Protein AF-0000000071104747 (afdb_homodimer)

InterPro domains:
  IPR001873 Epithelial sodium channel [PF00858] (43-542)
  IPR001873 Epithelial sodium channel [PR01078] (65-82)
  IPR001873 Epithelial sodium channel [PR01078] (105-121)
  IPR001873 Epithelial sodium channel [PR01078] (248-259)
  IPR001873 Epithelial sodium channel [PR01078] (262-278)
  IPR001873 Epithelial sodium channel [PR01078] (295-313)
  IPR001873 Epithelial sodium channel [PR01078] (320-338)
  IPR001873 Epithelial sodium channel [PR01078] (350-366)
  IPR001873 Epithelial sodium channel [PR01078] (381-392)
  IPR001873 Epithelial sodium channel [PR01078] (439-459)
  IPR001873 Epithelial sodium channel [PR01078] (488-508)
  IPR001873 Epithelial sodium channel [PR01078] (508-522)
  IPR001873 Epithelial sodium channel [PR01078] (522-538)
  IPR001873 Epithelial sodium channel [PTHR11690] (36-553)

Organism: Strongylocentrotus purpuratus (NCBI:txid7668)

Foldseek 3Di:
DDDPDDDDPPDPPPVPPPPPPPPPPPCCVCDLVNVLVVLVVVCLVPFLWDQPVCLVPVPPDPVSNVVSVVQLVVLVVVLVVVLVVLVVVVVLFDWDKDKDKDFDLKDFFWKKKKFWQFQFFQLPCPPHLCVCLLVVCVVPDDPPDDDDVVNVCLQNVPPPPPPDPPCPPPPPPPDPPPDDDDQFFFQDDPPPPDQPLPQVPLLVDDDLSPLVVLVVSCVVVVLPCSLLSVQDALVCLVVGGDDLLQFWQFKDAQNHGDGSVQWDWDQWRQRRTMTMHQQPQPPPPPDGDMDSDFDQVHGMKTKTFSPVSRHRCSSRVDGFMWMFTFHSQADTDSVPPTDTFAFQKEKEKAKAKEKEAADPPPSDPADEFPPDPQGQPRHTDALVSQLQSLLQVVLCVFLVAGSINSDDGHHQHSSPPSSSVRSSVSVVSSVSVGSSRSRDGHRIGMDMDIDMDMDGDDDPVCLVVVLVSSVVRDVSSVSQSPDDVSNRRTIYIYTYGYNRSMHMYMYMDGPDDPVNSVVVSQVSCCVSINDDPVSVVSVVVSVVVSVCSVVVVDPPPPPPPPPPPD/DDDPDDDDDDDPPDDDPPPPPPVPPPCVVCDLVNVLVVLVVVCLVPFLWDQPVQLVPVDDDPVSNVVSVVQQVVLVVVLVVVLVVLVVVVVLFDWDKDKDKDFDLKDFFWKKKKFWQFQFFQLPCPPHLCVCLLVVCVVPDDPPDDDDVVNVVLQNVPVPPPPDPPCPPPPPPPPPPPDDDDFAAFDAQQPPPDPLLPQPPLLVDDDLSPLVVLCVSCVVVVLPCSLLSVQDALVCLVVGGDDLCQFWQWKDAQNHGDGSVQWDWDQWRRRRTMTMHQQVQPPPPPDGDMDSDFDQVHGMKTKGFSPVSRHRCSSRVDGFMWMFTFHSQADTDSVPPTDTFAFQKEKEKAKAKEKAAADPPPSDPADEFPPDPQGQPRHTDALVSQLQSLLQVVLCVFLVAGSINSDDGHHQHSSDPSSSVRNSVSVVSSSRSNSRHSRDGHRIGMDMDIDMDMDGPDDPVCLVVVLVSSVVRDVSSVSQSPDDVSNRRTIYIYTYGYNRSMHMYMYMDGDDDPVNSVVVSVVSCCVRTNDDVVSVVSVVVSVVVSVCSVVCPDPPDPPPVPPPPD

Solvent-accessible surface area (backbone atoms only — not comparable to full-atom values): 62748 Å² total; per-residue (Å²): 137,86,83,77,80,82,84,81,79,81,76,82,72,73,71,66,67,70,66,66,64,72,68,63,70,75,76,74,68,69,48,70,66,52,52,53,47,47,52,51,51,51,42,44,74,62,52,72,38,47,47,60,33,51,38,70,58,46,63,94,56,77,61,60,26,51,51,43,46,51,54,43,49,50,31,50,46,51,38,52,52,47,46,49,52,51,51,50,53,52,70,66,39,50,62,33,49,45,78,45,80,46,78,47,75,62,43,77,54,60,14,41,33,41,25,37,42,43,32,49,33,47,86,60,24,68,93,47,85,52,37,61,55,59,45,50,49,65,74,44,56,36,89,80,28,54,58,55,68,76,80,39,40,85,64,63,66,66,61,70,67,74,75,76,79,79,74,80,67,84,72,78,80,72,81,80,77,82,77,88,85,82,86,59,70,68,39,83,65,81,74,87,66,75,61,87,78,64,55,86,69,45,83,76,46,85,56,86,69,42,48,68,62,52,46,61,58,21,56,78,48,74,41,71,59,43,63,73,67,64,65,70,50,65,67,51,26,68,70,33,18,63,51,53,71,71,30,38,72,43,35,29,47,65,79,37,81,51,54,44,81,65,38,46,80,42,76,39,76,80,28,12,32,26,36,26,34,55,40,51,76,74,38,60,94,83,69,73,63,60,43,72,62,60,35,78,83,24,33,41,35,38,37,31,37,64,51,59,87,28,50,39,19,82,72,19,43,43,40,28,34,33,38,24,74,34,47,34,48,42,83,75,57,48,67,34,66,33,39,41,36,27,39,26,22,32,36,37,35,35,30,43,47,35,41,39,38,49,45,42,72,87,63,32,72,32,39,58,63,83,69,56,89,44,32,62,95,75,33,48,53,40,36,64,51,24,48,53,43,46,51,40,50,48,33,37,72,74,52,66,19,20,90,53,61,86,54,90,71,48,68,61,49,80,56,40,58,68,47,34,52,42,48,49,52,52,50,51,32,47,49,31,47,20,62,22,70,90,53,46,50,46,20,64,44,68,47,69,48,76,45,77,46,78,44,85,28,76,48,82,84,45,42,63,61,51,43,60,56,45,37,72,75,32,69,67,50,43,67,58,47,73,45,69,71,40,37,30,63,22,30,29,35,40,26,39,18,34,65,50,62,46,29,42,38,37,38,49,41,74,65,71,48,73,66,57,48,53,46,27,46,48,2,31,35,13,22,33,48,31,44,52,74,61,40,50,48,50,48,47,52,49,52,51,51,50,49,41,53,66,67,50,70,66,80,74,74,80,74,76,75,76,76,72,83,123,140,83,86,79,83,82,86,81,83,83,77,94,79,74,74,79,76,70,69,73,67,69,72,60,68,77,75,73,68,72,46,70,66,52,55,52,49,49,52,51,51,51,44,44,73,64,51,58,36,62,50,59,31,50,34,72,58,42,61,96,55,78,63,58,26,51,49,42,46,50,53,43,50,50,32,50,50,50,42,53,52,55,46,50,51,52,50,49,53,52,72,65,41,51,71,40,58,29,70,44,80,45,77,47,52,61,40,76,54,58,14,40,33,42,24,38,43,44,30,50,33,49,85,58,24,69,92,46,86,50,37,61,54,60,45,49,57,63,74,66,58,44,89,96,48,83,84,54,70,74,79,38,39,84,63,64,67,67,62,70,67,73,76,74,78,78,72,82,66,82,69,73,82,71,78,72,75,80,74,80,86,79,92,46,38,50,52,68,48,79,61,86,70,65,66,84,78,66,58,84,69,43,81,74,47,84,55,87,70,43,49,67,62,50,49,60,56,20,54,79,57,75,40,69,57,42,60,71,67,64,64,69,51,65,67,52,26,67,70,33,17,63,50,53,72,68,30,37,71,42,33,27,47,61,77,35,74,50,53,46,79,63,37,45,81,42,75,39,78,79,27,12,32,25,36,27,34,56,40,51,76,74,41,61,93,83,69,74,62,60,42,65,60,56,6,68,82,23,32,41,37,38,36,33,38,63,50,61,88,28,52,39,62,80,72,28,84,57,74,29,34,36,38,24,76,35,46,34,48,42,82,76,58,48,90,79,73,33,45,79,42,49,41,28,22,30,36,37,35,35,30,42,47,35,40,40,36,50,46,41,74,89,64,34,71,33,38,58,58,84,69,54,80,43,32,60,89,85,34,46,51,42,38,65,50,22,50,53,45,46,51,41,50,49,33,36,71,75,51,65,20,22,89,54,62,83,54,91,72,47,69,60,50,79,53,42,59,68,49,38,54,42,48,49,51,53,49,51,32,46,35,51,13,61,66,16,41,69,53,47,51,47,19,67,45,69,46,70,49,75,44,77,23,41,25,34,24,69,22,53,44,18,38,17,55,49,44,59,56,45,36,72,74,33,68,67,48,42,66,57,46,65,35,62,68,41,37,32,63,21,31,28,36,40,26,40,20,34,41,51,61,45,28,41,37,35,38,48,40,76,64,73,50,74,59,54,49,50,4,49,47,10,35,45,34,37,72,54,51,40,38,18,53,51,41,52,50,51,48,49,53,48,51,50,52,52,50,45,53,68,67,54,67,69,78,76,76,79,76,75,76,75,77,72,85,120

Sequence (1132 aa):
MGDLPRDTKTSPEKMADYSEKAYGRPDYDESPKEGTRKIVNEFVDNATTHGIPRVLNASRPWQSRLFWCVVTLIFAGVFLFQGSKLVQSYIARPTTTKISLITKSRLEFPAVTICNLNMLRRSMLKGTRFETLAALDRNHKVDGIGLEDSDYSWFFSDSSSGEETTTDGKTAEEDTTSLPYRGRRALNAESSYSDEYDYSGIEDIEDPNDWEALYNLSKGSDYNNFKNFVKPTKEELRTLGHKAKDFILQCSFDTEACSYENFTVIQNAEYGNCFVFNNAHKLKRGKRTTTSRTGSQYGLQLTLMVEQPEYIGILSPNSGVKVAIKDPRIYAFPEDDGIEAAPGFATSIGLTKTSISRLPEPYGNCIRKHDSFYAPEKYDFSQRSCLKLCLQETLNETCSCITDVLIDGTMCEVINREQGNCRNSVFKDFLKNKLNCDCSNACSETVFKPRIAISRWPTARYEAHLYDSLASINKKAARILTNVAQSRNNLVRLSVFYEELNFENVVETPLITVESLFGSLGGLLGLYIGMSFISVTEILVFIFELLRSVCCHKGYPSKHTKVSGRMGDLPRDTKTSPEKMADYSEKAYGRPDYDESPKEGTRKIVNEFVDNATTHGIPRVLNASRPWQSRLFWCVVTLIFAGVFLFQGSKLVQSYIARPTTTKISLITKSRLEFPAVTICNLNMLRRSMLKGTRFETLAALDRNHKVDGIGLEDSDYSWFFSDSSSGEETTTDGKTAEEDTTSLPYRGRRALNAESSYSDEYDYSGIEDIEDPNDWEALYNLSKGSDYNNFKNFVKPTKEELRTLGHKAKDFILQCSFDTEACSYENFTVIQNAEYGNCFVFNNAHKLKRGKRTTTSRTGSQYGLQLTLMVEQPEYIGILSPNSGVKVAIKDPRIYAFPEDDGIEAAPGFATSIGLTKTSISRLPEPYGNCIRKHDSFYAPEKYDFSQRSCLKLCLQETLNETCSCITDVLIDGTMCEVINREQGNCRNSVFKDFLKNKLNCDCSNACSETVFKPRIAISRWPTARYEAHLYDSLASINKKAARILTNVAQSRNNLVRLSVFYEELNFENVVETPLITVESLFGSLGGLLGLYIGMSFISVTEILVFIFELLRSVCCHKGYPSKHTKVSGR

Radius of gyration: 47.11 Å; Cα contacts (8 Å, |Δi|>4): 1945; chains: 2; bounding box: 111×175×130 Å

Nearest PDB structures (foldseek):
  7rnn-assembly1_D  TM=7.966E-01  e=7.396E-32  Homo sapiens
  7cfs-assembly1_C  TM=7.888E-01  e=1.705E-30  Homo sapiens
  9btg-assembly1_C  TM=7.595E-01  e=1.541E-29  Homo sapiens
  9btu-assembly1_B  TM=6.977E-01  e=8.188E-27  Homo sapiens
  9blr-assembly1_B  TM=6.741E-01  e=1.020E-26  Homo sapiens

Structure (mmCIF, N/CA/C/O backbone):
data_AF-0000000071104747-model_v1
#
loop_
_entity.id
_entity.type
_entity.pdbx_description
1 polymer 'Uncharacterized protein'
#
loop_
_atom_site.group_PDB
_atom_site.id
_atom_site.type_symbol
_atom_site.label_atom_id
_atom_site.label_alt_id
_atom_site.label_comp_id
_atom_site.label_asym_id
_atom_site.label_entity_id
_atom_site.label_seq_id
_atom_site.pdbx_PDB_ins_code
_atom_site.Cartn_x
_atom_site.Cartn_y
_atom_site.Cartn_z
_atom_site.occupancy
_atom_site.B_iso_or_equiv
_atom_site.auth_seq_id
_atom_site.auth_comp_id
_atom_site.auth_asym_id
_atom_site.auth_atom_id
_atom_site.pdbx_PDB_model_num
ATOM 1 N N . MET A 1 1 ? -66.375 134.375 41.938 1 22.89 1 MET A N 1
ATOM 2 C CA . MET A 1 1 ? -64.938 134.25 42.125 1 22.89 1 MET A CA 1
ATOM 3 C C . MET A 1 1 ? -64.312 133.25 41.219 1 22.89 1 MET A C 1
ATOM 5 O O . MET A 1 1 ? -65 132.25 40.781 1 22.89 1 MET A O 1
ATOM 9 N N . GLY A 1 2 ? -62.844 133.25 41.062 1 23.95 2 GLY A N 1
ATOM 10 C CA . GLY A 1 2 ? -61.938 133 39.938 1 23.95 2 GLY A CA 1
ATOM 11 C C . GLY A 1 2 ? -61.844 131.5 39.562 1 23.95 2 GLY A C 1
ATOM 12 O O . GLY A 1 2 ? -62.312 130.625 40.281 1 23.95 2 GLY A O 1
ATOM 13 N N . ASP A 1 3 ? -61 131.375 38.531 1 25.3 3 ASP A N 1
ATOM 14 C CA . ASP A 1 3 ? -60.656 130.5 37.375 1 25.3 3 ASP A CA 1
ATOM 15 C C . ASP A 1 3 ? -59.875 129.25 37.781 1 25.3 3 ASP A C 1
ATOM 17 O O . ASP A 1 3 ? -58.75 129.375 38.25 1 25.3 3 ASP A O 1
ATOM 21 N N . LEU A 1 4 ? -60.438 128.375 38.5 1 29.19 4 LEU A N 1
ATOM 22 C CA . LEU A 1 4 ? -59.812 127.188 39.156 1 29.19 4 LEU A CA 1
ATOM 23 C C . LEU A 1 4 ? -59.094 126.25 38.156 1 29.19 4 LEU A C 1
ATOM 25 O O . LEU A 1 4 ? -59.719 125.812 37.188 1 29.19 4 LEU A O 1
ATOM 29 N N . PRO A 1 5 ? -57.75 126.562 37.875 1 28.84 5 PRO A N 1
ATOM 30 C CA . PRO A 1 5 ? -57 126 36.75 1 28.84 5 PRO A CA 1
ATOM 31 C C . PRO A 1 5 ? -57 124.5 36.719 1 28.84 5 PRO A C 1
ATOM 33 O O . PRO A 1 5 ? -57.094 123.875 37.781 1 28.84 5 PRO A O 1
ATOM 36 N N . ARG A 1 6 ? -57.281 123.812 35.531 1 28.22 6 ARG A N 1
ATOM 37 C CA . ARG A 1 6 ? -57.656 122.5 35.062 1 28.22 6 ARG A CA 1
ATOM 38 C C . ARG A 1 6 ? -56.469 121.5 35.125 1 28.22 6 ARG A C 1
ATOM 40 O O . ARG A 1 6 ? -55.375 121.812 34.625 1 28.22 6 ARG A O 1
ATOM 47 N N . ASP A 1 7 ? -56.312 120.625 36.156 1 26.33 7 ASP A N 1
ATOM 48 C CA . ASP A 1 7 ? -55.406 119.562 36.594 1 26.33 7 ASP A CA 1
ATOM 49 C C . ASP A 1 7 ? -55.031 118.625 35.469 1 26.33 7 ASP A C 1
ATOM 51 O O . ASP A 1 7 ? -55.938 118.062 34.844 1 26.33 7 ASP A O 1
ATOM 55 N N . THR A 1 8 ? -53.906 118.812 34.719 1 24.36 8 THR A N 1
ATOM 56 C CA . THR A 1 8 ? -53.344 118.25 33.531 1 24.36 8 THR A CA 1
ATOM 57 C C . THR A 1 8 ? -53.062 116.75 33.75 1 24.36 8 THR A C 1
ATOM 59 O O . THR A 1 8 ? -52.281 116.375 34.625 1 24.36 8 THR A O 1
ATOM 62 N N . LYS A 1 9 ? -53.969 115.75 33.406 1 31.73 9 LYS A N 1
ATOM 63 C CA . LYS A 1 9 ? -54.062 114.312 33.531 1 31.73 9 LYS A CA 1
ATOM 64 C C . LYS A 1 9 ? -53 113.625 32.688 1 31.73 9 LYS A C 1
ATOM 66 O O . LYS A 1 9 ? -53 113.688 31.453 1 31.73 9 LYS A O 1
ATOM 71 N N . THR A 1 10 ? -51.656 113.75 33.125 1 28.88 10 THR A N 1
ATOM 72 C CA . THR A 1 10 ? -50.562 113.188 32.375 1 28.88 10 THR A CA 1
ATOM 73 C C . THR A 1 10 ? -50.812 111.688 32.156 1 28.88 10 THR A C 1
ATOM 75 O O . THR A 1 10 ? -51.156 110.938 33.094 1 28.88 10 THR A O 1
ATOM 78 N N . SER A 1 11 ? -51.156 111.125 30.922 1 27.89 11 SER A N 1
ATOM 79 C CA . SER A 1 11 ? -51.594 109.875 30.375 1 27.89 11 SER A CA 1
ATOM 80 C C . SER A 1 11 ? -50.562 108.75 30.547 1 27.89 11 SER A C 1
ATOM 82 O O . SER A 1 11 ? -49.344 109 30.531 1 27.89 11 SER A O 1
ATOM 84 N N . PRO A 1 12 ? -50.844 107.5 31.156 1 31.47 12 PRO A N 1
ATOM 85 C CA . PRO A 1 12 ? -50.125 106.312 31.609 1 31.47 12 PRO A CA 1
ATOM 86 C C . PRO A 1 12 ? -49.312 105.688 30.484 1 31.47 12 PRO A C 1
ATOM 88 O O . PRO A 1 12 ? -48.75 104.562 30.688 1 31.47 12 PRO A O 1
ATOM 91 N N . GLU A 1 13 ? -49.25 106.125 29.203 1 29.72 13 GLU A N 1
ATOM 92 C CA . GLU A 1 13 ? -48.781 105.312 28.094 1 29.72 13 GLU A CA 1
ATOM 93 C C . GLU A 1 13 ? -47.281 105 28.203 1 29.72 13 GLU A C 1
ATOM 95 O O . GLU A 1 13 ? -46.75 104.188 27.484 1 29.72 13 GLU A O 1
ATOM 100 N N . LYS A 1 14 ? -46.5 105.812 28.844 1 32.44 14 LYS A N 1
ATOM 101 C CA . LYS A 1 14 ? -45.062 105.75 28.609 1 32.44 14 LYS A CA 1
ATOM 102 C C . LYS A 1 14 ? -44.438 104.562 29.266 1 32.44 14 LYS A C 1
ATOM 104 O O . LYS A 1 14 ? -43.25 104.312 29.188 1 32.44 14 LYS A O 1
ATOM 109 N N . MET A 1 15 ? -45.188 104 30.234 1 27.16 15 MET A N 1
ATOM 110 C CA . MET A 1 15 ? -44.375 103.062 31 1 27.16 15 MET A CA 1
ATOM 111 C C . MET A 1 15 ? -44.094 101.812 30.188 1 27.16 15 MET A C 1
ATOM 113 O O . MET A 1 15 ? -43.438 100.875 30.672 1 27.16 15 MET A O 1
ATOM 117 N N . ALA A 1 16 ? -44.875 101.562 29.078 1 29.27 16 ALA A N 1
ATOM 118 C CA . ALA A 1 16 ? -44.812 100.188 28.5 1 29.27 16 ALA A CA 1
ATOM 119 C C . ALA A 1 16 ? -43.469 100 27.781 1 29.27 16 ALA A C 1
ATOM 121 O O . ALA A 1 16 ? -43.125 98.812 27.484 1 29.27 16 ALA A O 1
ATOM 122 N N . ASP A 1 17 ? -42.875 101.062 27.281 1 28.31 17 ASP A N 1
ATOM 123 C CA . ASP A 1 17 ? -41.875 100.75 26.234 1 28.31 17 ASP A CA 1
ATOM 124 C C . ASP A 1 17 ? -40.594 100.188 26.828 1 28.31 17 ASP A C 1
ATOM 126 O O . ASP A 1 17 ? -39.719 99.75 26.094 1 28.31 17 ASP A O 1
ATOM 130 N N . TYR A 1 18 ? -40.344 100.562 28.078 1 27.58 18 TYR A N 1
ATOM 131 C CA . TYR A 1 18 ? -38.969 100.25 28.469 1 27.58 18 TYR A CA 1
ATOM 132 C C . TYR A 1 18 ? -38.719 98.75 28.547 1 27.58 18 TYR A C 1
ATOM 134 O O . TYR A 1 18 ? -37.625 98.312 28.875 1 27.58 18 TYR A O 1
ATOM 142 N N . SER A 1 19 ? -39.812 98 28.797 1 28.23 19 SER A N 1
ATOM 143 C CA . SER A 1 19 ? -39.469 96.625 29.266 1 28.23 19 SER A CA 1
ATOM 144 C C . SER A 1 19 ? -38.875 95.812 28.141 1 28.23 19 SER A C 1
ATOM 146 O O . SER A 1 19 ? -38.375 94.688 28.375 1 28.23 19 SER A O 1
ATOM 148 N N . GLU A 1 20 ? -39.281 96.062 26.891 1 29.92 20 GLU A N 1
ATOM 149 C CA . GLU A 1 20 ? -39 95 25.938 1 29.92 20 GLU A CA 1
ATOM 150 C C . GLU A 1 20 ? -37.531 94.938 25.578 1 29.92 20 GLU A C 1
ATOM 152 O O . GLU A 1 20 ? -37.062 94 24.938 1 29.92 20 GLU A O 1
ATOM 157 N N . LYS A 1 21 ? -36.844 96.062 25.641 1 31.23 21 LYS A N 1
ATOM 158 C CA . LYS A 1 21 ? -35.562 96 24.906 1 31.23 21 LYS A CA 1
ATOM 159 C C . LYS A 1 21 ? -34.562 95.062 25.562 1 31.23 21 LYS A C 1
ATOM 161 O O . LYS A 1 21 ? -33.594 94.688 24.938 1 31.23 21 LYS A O 1
ATOM 166 N N . ALA A 1 22 ? -34.594 95.125 26.875 1 28.16 22 ALA A N 1
ATOM 167 C CA . ALA A 1 22 ? -33.312 94.688 27.375 1 28.16 22 ALA A CA 1
ATOM 168 C C . ALA A 1 22 ? -33.156 93.188 27.125 1 28.16 22 ALA A C 1
ATOM 170 O O . ALA A 1 22 ? -32.156 92.562 27.562 1 28.16 22 ALA A O 1
ATOM 171 N N . TYR A 1 23 ? -34.312 92.5 26.938 1 30.7 23 TYR A N 1
ATOM 172 C CA . TYR A 1 23 ? -33.938 91.062 26.953 1 30.7 23 TYR A CA 1
ATOM 173 C C . TYR A 1 23 ? -33.188 90.688 25.688 1 30.7 23 TYR A C 1
ATOM 175 O O . TYR A 1 23 ? -33.781 90.562 24.625 1 30.7 23 TYR A O 1
ATOM 183 N N . GLY A 1 24 ? -32.094 91.438 25.391 1 28.77 24 GLY A N 1
ATOM 184 C CA . GLY A 1 24 ? -31.234 90.938 24.328 1 28.77 24 GLY A CA 1
ATOM 185 C C . GLY A 1 24 ? -31.078 89.375 24.359 1 28.77 24 GLY A C 1
ATOM 186 O O . GLY A 1 24 ? -30.797 88.812 25.406 1 28.77 24 GLY A O 1
ATOM 187 N N . ARG A 1 25 ? -31.891 88.688 23.609 1 34.06 25 ARG A N 1
ATOM 188 C CA . ARG A 1 25 ? -31.703 87.25 23.391 1 34.06 25 ARG A CA 1
ATOM 189 C C . ARG A 1 25 ? -30.219 86.938 23.156 1 34.06 25 ARG A C 1
ATOM 191 O O . ARG A 1 25 ? -29.578 87.562 22.312 1 34.06 25 ARG A O 1
ATOM 198 N N . PRO A 1 26 ? -29.516 86.688 24.234 1 33.28 26 PRO A N 1
ATOM 199 C CA . PRO A 1 26 ? -28.188 86.188 23.859 1 33.28 26 PRO A CA 1
ATOM 200 C C . PRO A 1 26 ? -28.219 85.25 22.625 1 33.28 26 PRO A C 1
ATOM 202 O O . PRO A 1 26 ? -29.078 84.375 22.547 1 33.28 26 PRO A O 1
ATOM 205 N N . ASP A 1 27 ? -28.156 85.812 21.406 1 34.41 27 ASP A N 1
ATOM 206 C CA . ASP A 1 27 ? -27.906 85.125 20.172 1 34.41 27 ASP A CA 1
ATOM 207 C C . ASP A 1 27 ? -27.016 83.875 20.406 1 34.41 27 ASP A C 1
ATOM 209 O O . ASP A 1 27 ? -25.797 84.062 20.547 1 34.41 27 ASP A O 1
ATOM 213 N N . TYR A 1 28 ? -27.391 83.062 21.359 1 35.94 28 TYR A N 1
ATOM 214 C CA . TYR A 1 28 ? -26.672 81.812 21.375 1 35.94 28 TYR A CA 1
ATOM 215 C C . TYR A 1 28 ? -26.562 81.188 19.984 1 35.94 28 TYR A C 1
ATOM 217 O O . TYR A 1 28 ? -27.422 80.375 19.578 1 35.94 28 TYR A O 1
ATOM 225 N N . ASP A 1 29 ? -26.484 82 18.906 1 38.75 29 ASP A N 1
ATOM 226 C CA . ASP A 1 29 ? -26.094 81.375 17.656 1 38.75 29 ASP A CA 1
ATOM 227 C C . ASP A 1 29 ? -24.875 80.438 17.844 1 38.75 29 ASP A C 1
ATOM 229 O O . ASP A 1 29 ? -23.734 80.938 17.844 1 38.75 29 ASP A O 1
ATOM 233 N N . GLU A 1 30 ? -24.906 79.5 18.719 1 44.97 30 GLU A N 1
ATOM 234 C CA . GLU A 1 30 ? -23.797 78.562 18.688 1 44.97 30 GLU A CA 1
ATOM 235 C C . GLU A 1 30 ? -23.453 78.125 17.25 1 44.97 30 GLU A C 1
ATOM 237 O O . GLU A 1 30 ? -24.312 77.625 16.531 1 44.97 30 GLU A O 1
ATOM 242 N N . SER A 1 31 ? -22.656 78.812 16.516 1 51.41 31 SER A N 1
ATOM 243 C CA . SER A 1 31 ? -22.172 78.562 15.164 1 51.41 31 SER A CA 1
ATOM 244 C C . SER A 1 31 ? -21.984 77.062 14.938 1 51.41 31 SER A C 1
ATOM 246 O O . SER A 1 31 ? -21.734 76.312 15.891 1 51.41 31 SER A O 1
ATOM 248 N N . PRO A 1 32 ? -22.562 76.562 13.836 1 56.19 32 PRO A N 1
ATOM 249 C CA . PRO A 1 32 ? -22.422 75.125 13.469 1 56.19 32 PRO A CA 1
ATOM 250 C C . PRO A 1 32 ? -21.062 74.562 13.852 1 56.19 32 PRO A C 1
ATOM 252 O O . PRO A 1 32 ? -20.969 73.375 14.219 1 56.19 32 PRO A O 1
ATOM 255 N N . LYS A 1 33 ? -20.172 75.375 13.703 1 62.16 33 LYS A N 1
ATOM 256 C CA . LYS A 1 33 ? -18.828 74.938 14.062 1 62.16 33 LYS A CA 1
ATOM 257 C C . LYS A 1 33 ? -18.719 74.688 15.562 1 62.16 33 LYS A C 1
ATOM 259 O O . LYS A 1 33 ? -17.984 73.75 15.984 1 62.16 33 LYS A O 1
ATOM 264 N N . GLU A 1 34 ? -19.391 75.375 16.312 1 62.72 34 GLU A N 1
ATOM 265 C CA . GLU A 1 34 ? -19.344 75.188 17.766 1 62.72 34 GLU A CA 1
ATOM 266 C C . GLU A 1 34 ? -20.062 73.938 18.172 1 62.72 34 GLU A C 1
ATOM 268 O O . GLU A 1 34 ? -19.625 73.188 19.094 1 62.72 34 GLU A O 1
ATOM 273 N N . GLY A 1 35 ? -21.109 73.625 17.391 1 60.22 35 GLY A N 1
ATOM 274 C CA . GLY A 1 35 ? -21.828 72.375 17.625 1 60.22 35 GLY A CA 1
ATOM 275 C C . GLY A 1 35 ? -21 71.125 17.328 1 60.22 35 GLY A C 1
ATOM 276 O O . GLY A 1 35 ? -20.984 70.188 18.094 1 60.22 35 GLY A O 1
ATOM 277 N N . THR A 1 36 ? -20.359 71.25 16.203 1 72.69 36 THR A N 1
ATOM 278 C CA . THR A 1 36 ? -19.516 70.125 15.789 1 72.69 36 THR A CA 1
ATOM 279 C C . THR A 1 36 ? -18.359 69.938 16.781 1 72.69 36 THR A C 1
ATOM 281 O O . THR A 1 36 ? -17.969 68.812 17.078 1 72.69 36 THR A O 1
ATOM 284 N N . ARG A 1 37 ? -17.828 71 17.188 1 72.88 37 ARG A N 1
ATOM 285 C CA . ARG A 1 37 ? -16.734 70.938 18.141 1 72.88 37 ARG A CA 1
ATOM 286 C C . ARG A 1 37 ? -17.203 70.375 19.469 1 72.88 37 ARG A C 1
ATOM 288 O O . ARG A 1 37 ? -16.469 69.625 20.141 1 72.88 37 ARG A O 1
ATOM 295 N N . LYS A 1 38 ? -18.359 70.75 19.797 1 71.25 38 LYS A N 1
ATOM 296 C CA . LYS A 1 38 ? -18.922 70.188 21.031 1 71.25 38 LYS A CA 1
ATOM 297 C C . LYS A 1 38 ? -19.109 68.688 20.938 1 71.25 38 LYS A C 1
ATOM 299 O O . LYS A 1 38 ? -18.828 67.938 21.891 1 71.25 38 LYS A O 1
ATOM 304 N N . ILE A 1 39 ? -19.516 68.25 19.828 1 71.75 39 ILE A N 1
ATOM 305 C CA . ILE A 1 39 ? -19.734 66.812 19.609 1 71.75 39 ILE A CA 1
ATOM 306 C C . ILE A 1 39 ? -18.391 66.062 19.656 1 71.75 39 ILE A C 1
ATOM 308 O O . ILE A 1 39 ? -18.281 65 20.234 1 71.75 39 ILE A O 1
ATOM 312 N N . VAL A 1 40 ? -17.469 66.625 18.984 1 73.38 40 VAL A N 1
ATOM 313 C CA . VAL A 1 40 ? -16.141 66 18.953 1 73.38 40 VAL A CA 1
ATOM 314 C C . VAL A 1 40 ? -15.562 66 20.375 1 73.38 40 VAL A C 1
ATOM 316 O O . VAL A 1 40 ? -14.984 65 20.797 1 73.38 40 VAL A O 1
ATOM 319 N N . ASN A 1 41 ? -15.742 67.125 21.047 1 71.88 41 ASN A N 1
ATOM 320 C CA . ASN A 1 41 ? -15.211 67.188 22.406 1 71.88 41 ASN A CA 1
ATOM 321 C C . ASN A 1 41 ? -15.922 66.188 23.328 1 71.88 41 ASN A C 1
ATOM 323 O O . ASN A 1 41 ? -15.289 65.562 24.203 1 71.88 41 ASN A O 1
ATOM 327 N N . GLU A 1 42 ? -17.141 66.062 23.125 1 68.56 42 GLU A N 1
ATOM 328 C CA . GLU A 1 42 ? -17.891 65.062 23.922 1 68.56 42 GLU A CA 1
ATOM 329 C C . GLU A 1 42 ? -17.438 63.656 23.609 1 68.56 42 GLU A C 1
ATOM 331 O O . GLU A 1 42 ? -17.344 62.812 24.516 1 68.56 42 GLU A O 1
ATOM 336 N N . PHE A 1 43 ? -17.172 63.438 22.375 1 70.31 43 PHE A N 1
ATOM 337 C CA . PHE A 1 43 ? -16.703 62.125 21.984 1 70.31 43 PHE A CA 1
ATOM 338 C C . PHE A 1 43 ? -15.328 61.844 22.562 1 70.31 43 PHE A C 1
ATOM 340 O O . PHE A 1 43 ? -15.07 60.719 23.047 1 70.31 43 PHE A O 1
ATOM 347 N N . VAL A 1 44 ? -14.477 62.75 22.406 1 67.31 44 VAL A N 1
ATOM 348 C CA . VAL A 1 44 ? -13.109 62.562 22.875 1 67.31 44 VAL A CA 1
ATOM 349 C C . VAL A 1 44 ? -13.102 62.312 24.375 1 67.31 44 VAL A C 1
ATOM 351 O O . VAL A 1 44 ? -12.32 61.531 24.875 1 67.31 44 VAL A O 1
ATOM 354 N N . ASP A 1 45 ? -14.008 63 25.031 1 62.88 45 ASP A N 1
ATOM 355 C CA . ASP A 1 45 ? -14.047 62.875 26.484 1 62.88 45 ASP A CA 1
ATOM 356 C C . ASP A 1 45 ? -14.641 61.562 26.922 1 62.88 45 ASP A C 1
ATOM 358 O O . ASP A 1 45 ? -14.32 61.031 28 1 62.88 45 ASP A O 1
ATOM 362 N N . ASN A 1 46 ? -15.414 60.906 25.984 1 60.75 46 ASN A N 1
ATOM 363 C CA . ASN A 1 46 ? -16.141 59.719 26.406 1 60.75 46 ASN A CA 1
ATOM 364 C C . ASN A 1 46 ? -15.711 58.5 25.641 1 60.75 46 ASN A C 1
ATOM 366 O O . ASN A 1 46 ? -16.188 57.375 25.906 1 60.75 46 ASN A O 1
ATOM 370 N N . ALA A 1 47 ? -14.812 58.719 24.75 1 64.06 47 ALA A N 1
ATOM 371 C CA . ALA A 1 47 ? -14.453 57.562 23.906 1 64.06 47 ALA A CA 1
ATOM 372 C C . ALA A 1 47 ? -13.641 56.531 24.703 1 64.06 47 ALA A C 1
ATOM 374 O O . ALA A 1 47 ? -12.766 56.906 25.484 1 64.06 47 ALA A O 1
ATOM 375 N N . THR A 1 48 ? -14.031 55.344 24.609 1 63.91 48 THR A N 1
ATOM 376 C CA . THR A 1 48 ? -13.406 54.25 25.344 1 63.91 48 THR A CA 1
ATOM 377 C C . THR A 1 48 ? -12.266 53.625 24.516 1 63.91 48 THR A C 1
ATOM 379 O O . THR A 1 48 ? -11.633 52.656 24.953 1 63.91 48 THR A O 1
ATOM 382 N N . THR A 1 49 ? -11.922 54.281 23.484 1 67.31 49 THR A N 1
ATOM 383 C CA . THR A 1 49 ? -10.797 53.781 22.703 1 67.31 49 THR A CA 1
ATOM 384 C C . THR A 1 49 ? -9.492 54.406 23.172 1 67.31 49 THR A C 1
ATOM 386 O O . THR A 1 49 ? -9.492 55.5 23.719 1 67.31 49 THR A O 1
ATOM 389 N N . HIS A 1 50 ? -8.414 53.75 23.141 1 66 50 HIS A N 1
ATOM 390 C CA . HIS A 1 50 ? -7.164 54.281 23.672 1 66 50 HIS A CA 1
ATOM 391 C C . HIS A 1 50 ? -6.512 55.219 22.688 1 66 50 HIS A C 1
ATOM 393 O O . HIS A 1 50 ? -5.859 56.188 23.094 1 66 50 HIS A O 1
ATOM 399 N N . GLY A 1 51 ? -6.715 55.188 21.438 1 64.38 51 GLY A N 1
ATOM 400 C CA . GLY A 1 51 ? -5.895 55.906 20.5 1 64.38 51 GLY A CA 1
ATOM 401 C C . GLY A 1 51 ? -6.559 57.188 20 1 64.38 51 GLY A C 1
ATOM 402 O O . GLY A 1 51 ? -5.938 58.25 20 1 64.38 51 GLY A O 1
ATOM 403 N N . ILE A 1 52 ? -7.707 57.312 19.984 1 67.38 52 ILE A N 1
ATOM 404 C CA . ILE A 1 52 ? -8.391 58.406 19.281 1 67.38 52 ILE A CA 1
ATOM 405 C C . ILE A 1 52 ? -8.5 59.625 20.203 1 67.38 52 ILE A C 1
ATOM 407 O O . ILE A 1 52 ? -8.188 60.719 19.797 1 67.38 52 ILE A O 1
ATOM 411 N N . PRO A 1 53 ? -8.789 59.406 21.453 1 70.19 53 PRO A N 1
ATOM 412 C CA . PRO A 1 53 ? -8.875 60.594 22.312 1 70.19 53 PRO A CA 1
ATOM 413 C C . PRO A 1 53 ? -7.523 61.281 22.516 1 70.19 53 PRO A C 1
ATOM 415 O O . PRO A 1 53 ? -7.469 62.5 22.672 1 70.19 53 PRO A O 1
ATOM 418 N N . ARG A 1 54 ? -6.512 60.594 22.328 1 70.56 54 ARG A N 1
ATOM 419 C CA . ARG A 1 54 ? -5.195 61.188 22.516 1 70.56 54 ARG A CA 1
ATOM 420 C C . ARG A 1 54 ? -4.812 62.031 21.297 1 70.56 54 ARG A C 1
ATOM 422 O O . ARG A 1 54 ? -4.121 63.062 21.438 1 70.56 54 ARG A O 1
ATOM 429 N N . VAL A 1 55 ? -5.27 61.625 20.281 1 67.88 55 VAL A N 1
ATOM 430 C CA . VAL A 1 55 ? -4.988 62.375 19.062 1 67.88 55 VAL A CA 1
ATOM 431 C C . VAL A 1 55 ? -5.789 63.656 19.078 1 67.88 55 VAL A C 1
ATOM 433 O O . VAL A 1 55 ? -5.27 64.75 18.719 1 67.88 55 VAL A O 1
ATOM 436 N N . LEU A 1 56 ? -6.953 63.594 19.641 1 66.25 56 LEU A N 1
ATOM 437 C CA . LEU A 1 56 ? -7.84 64.75 19.562 1 66.25 56 LEU A CA 1
ATOM 438 C C . LEU A 1 56 ? -7.617 65.688 20.75 1 66.25 56 LEU A C 1
ATOM 440 O O . LEU A 1 56 ? -7.809 66.875 20.625 1 66.25 56 LEU A O 1
ATOM 444 N N . ASN A 1 57 ? -7.273 65.125 22 1 61.66 57 ASN A N 1
ATOM 445 C CA . ASN A 1 57 ? -7.066 66 23.172 1 61.66 57 ASN A CA 1
ATOM 446 C C . ASN A 1 57 ? -5.629 66.5 23.25 1 61.66 57 ASN A C 1
ATOM 448 O O . ASN A 1 57 ? -5.293 67.312 24.141 1 61.66 57 ASN A O 1
ATOM 452 N N . ALA A 1 58 ? -4.746 65.875 22.547 1 53.5 58 ALA A N 1
ATOM 453 C CA . ALA A 1 58 ? -3.363 66.312 22.672 1 53.5 58 ALA A CA 1
ATOM 454 C C . ALA A 1 58 ? -3.26 67.812 22.438 1 53.5 58 ALA A C 1
ATOM 456 O O . ALA A 1 58 ? -3.678 68.312 21.391 1 53.5 58 ALA A O 1
ATOM 457 N N . SER A 1 59 ? -3.602 68.438 23.609 1 51.69 59 SER A N 1
ATOM 458 C CA . SER A 1 59 ? -3.439 69.938 23.5 1 51.69 59 SER A CA 1
ATOM 459 C C . SER A 1 59 ? -2.254 70.25 22.625 1 51.69 59 SER A C 1
ATOM 461 O O . SER A 1 59 ? -1.475 69.438 22.234 1 51.69 59 SER A O 1
ATOM 463 N N . ARG A 1 60 ? -1.31 71.625 23.234 1 54.22 60 ARG A N 1
ATOM 464 C CA . ARG A 1 60 ? -0.501 72.562 22.484 1 54.22 60 ARG A CA 1
ATOM 465 C C . ARG A 1 60 ? 0.778 71.875 21.969 1 54.22 60 ARG A C 1
ATOM 467 O O . ARG A 1 60 ? 1.316 71 22.594 1 54.22 60 ARG A O 1
ATOM 474 N N . PRO A 1 61 ? 1.859 71.5 21.25 1 62.84 61 PRO A N 1
ATOM 475 C CA . PRO A 1 61 ? 2.625 71.562 20.016 1 62.84 61 PRO A CA 1
ATOM 476 C C . PRO A 1 61 ? 2.223 70.5 19 1 62.84 61 PRO A C 1
ATOM 478 O O . PRO A 1 61 ? 1.767 69.438 19.375 1 62.84 61 PRO A O 1
ATOM 481 N N . TRP A 1 62 ? 1.723 70.875 17.812 1 70.44 62 TRP A N 1
ATOM 482 C CA . TRP A 1 62 ? 1.347 70.125 16.609 1 70.44 62 TRP A CA 1
ATOM 483 C C . TRP A 1 62 ? 2.174 68.875 16.469 1 70.44 62 TRP A C 1
ATOM 485 O O . TRP A 1 62 ? 1.7 67.875 15.914 1 70.44 62 TRP A O 1
ATOM 495 N N . GLN A 1 63 ? 3.264 68.75 17.219 1 76.5 63 GLN A N 1
ATOM 496 C CA . GLN A 1 63 ? 4.156 67.625 17.094 1 76.5 63 GLN A CA 1
ATOM 497 C C . GLN A 1 63 ? 3.629 66.375 17.875 1 76.5 63 GLN A C 1
ATOM 499 O O . GLN A 1 63 ? 3.734 65.25 17.422 1 76.5 63 GLN A O 1
ATOM 504 N N . SER A 1 64 ? 3.041 66.688 18.984 1 77.5 64 SER A N 1
ATOM 505 C CA . SER A 1 64 ? 2.508 65.625 19.797 1 77.5 64 SER A CA 1
ATOM 506 C C . SER A 1 64 ? 1.285 64.938 19.141 1 77.5 64 SER A C 1
ATOM 508 O O . SER A 1 64 ? 1.122 63.75 19.156 1 77.5 64 SER A O 1
ATOM 510 N N . ARG A 1 65 ? 0.584 65.75 18.469 1 78.62 65 ARG A N 1
ATOM 511 C CA . ARG A 1 65 ? -0.59 65.25 17.766 1 78.62 65 ARG A CA 1
ATOM 512 C C . ARG A 1 65 ? -0.186 64.375 16.578 1 78.62 65 ARG A C 1
ATOM 514 O O . ARG A 1 65 ? -0.809 63.344 16.328 1 78.62 65 ARG A O 1
ATOM 521 N N . LEU A 1 66 ? 0.837 64.812 15.922 1 82.31 66 LEU A N 1
ATOM 522 C CA . LEU A 1 66 ? 1.317 64.062 14.789 1 82.31 66 LEU A CA 1
ATOM 523 C C . LEU A 1 66 ? 1.879 62.688 15.242 1 82.31 66 LEU A C 1
ATOM 525 O O . LEU A 1 66 ? 1.693 61.688 14.57 1 82.31 66 LEU A O 1
ATOM 529 N N . PHE A 1 67 ? 2.533 62.688 16.391 1 83.19 67 PHE A N 1
ATOM 530 C CA . PHE A 1 67 ? 3.121 61.469 16.922 1 83.19 67 PHE A CA 1
ATOM 531 C C . PHE A 1 67 ? 2.039 60.438 17.25 1 83.19 67 PHE A C 1
ATOM 533 O O . PHE A 1 67 ? 2.141 59.281 16.875 1 83.19 67 PHE A O 1
ATOM 540 N N . TRP A 1 68 ? 1.032 60.906 17.875 1 83.06 68 TRP A N 1
ATOM 541 C CA . TRP A 1 68 ? -0.02 59.969 18.281 1 83.06 68 TRP A CA 1
ATOM 542 C C . TRP A 1 68 ? -0.828 59.5 17.062 1 83.06 68 TRP A C 1
ATOM 544 O O . TRP A 1 68 ? -1.322 58.375 17.031 1 83.06 68 TRP A O 1
ATOM 554 N N . CYS A 1 69 ? -0.862 60.312 16.094 1 83.69 69 CYS A N 1
ATOM 555 C CA . CYS A 1 69 ? -1.538 59.938 14.859 1 83.69 69 CYS A CA 1
ATOM 556 C C . CYS A 1 69 ? -0.762 58.844 14.133 1 83.69 69 CYS A C 1
ATOM 558 O O . CYS A 1 69 ? -1.351 57.875 13.641 1 83.69 69 CYS A O 1
ATOM 560 N N . VAL A 1 70 ? 0.488 59 14.156 1 87.5 70 VAL A N 1
ATOM 561 C CA . VAL A 1 70 ? 1.331 58.031 13.461 1 87.5 70 VAL A CA 1
ATOM 562 C C . VAL A 1 70 ? 1.307 56.688 14.211 1 87.5 70 VAL A C 1
ATOM 564 O O . VAL A 1 70 ? 1.207 55.625 13.586 1 87.5 70 VAL A O 1
ATOM 567 N N . VAL A 1 71 ? 1.366 56.719 15.484 1 85.5 71 VAL A N 1
ATOM 568 C CA . VAL A 1 71 ? 1.369 55.5 16.297 1 85.5 71 VAL A CA 1
ATOM 569 C C . VAL A 1 71 ? 0.041 54.781 16.125 1 85.5 71 VAL A C 1
ATOM 571 O O . VAL A 1 71 ? 0.017 53.562 15.953 1 85.5 71 VAL A O 1
ATOM 574 N N . THR A 1 72 ? -0.992 55.5 16.188 1 84.56 72 THR A N 1
ATOM 575 C CA . THR A 1 72 ? -2.309 54.906 16.047 1 84.56 72 THR A CA 1
ATOM 576 C C . THR A 1 72 ? -2.486 54.312 14.656 1 84.56 72 THR A C 1
ATOM 578 O O . THR A 1 72 ? -3.08 53.25 14.492 1 84.56 72 THR A O 1
ATOM 581 N N . LEU A 1 73 ? -1.948 54.938 13.68 1 87.44 73 LEU A N 1
ATOM 582 C CA . LEU A 1 73 ? -2.072 54.438 12.312 1 87.44 73 LEU A CA 1
ATOM 583 C C . LEU A 1 73 ? -1.228 53.188 12.109 1 87.44 73 LEU A C 1
ATOM 585 O O . LEU A 1 73 ? -1.629 52.281 11.383 1 87.44 73 LEU A O 1
ATOM 589 N N . ILE A 1 74 ? -0.151 53.094 12.734 1 89.06 74 ILE A N 1
ATOM 590 C CA . ILE A 1 74 ? 0.721 51.938 12.625 1 89.06 74 ILE A CA 1
ATOM 591 C C . ILE A 1 74 ? 0.049 50.719 13.266 1 89.06 74 ILE A C 1
ATOM 593 O O . ILE A 1 74 ? -0.014 49.656 12.672 1 89.06 74 ILE A O 1
ATOM 597 N N . PHE A 1 75 ? -0.473 50.938 14.43 1 88.75 75 PHE A N 1
ATOM 598 C CA . PHE A 1 75 ? -1.095 49.812 15.133 1 88.75 75 PHE A CA 1
ATOM 599 C C . PHE A 1 75 ? -2.396 49.406 14.453 1 88.75 75 PHE A C 1
ATOM 601 O O . PHE A 1 75 ? -2.752 48.219 14.438 1 88.75 75 PHE A O 1
ATOM 608 N N . ALA A 1 76 ? -3.086 50.375 13.961 1 86.31 76 ALA A N 1
ATOM 609 C CA . ALA A 1 76 ? -4.273 50.031 13.172 1 86.31 76 ALA A CA 1
ATOM 610 C C . ALA A 1 76 ? -3.898 49.25 11.914 1 86.31 76 ALA A C 1
ATOM 612 O O . ALA A 1 76 ? -4.613 48.344 11.508 1 86.31 76 ALA A O 1
ATOM 613 N N . GLY A 1 77 ? -2.887 49.625 11.344 1 90.81 77 GLY A N 1
ATOM 614 C CA . GLY A 1 77 ? -2.395 48.938 10.164 1 90.81 77 GLY A CA 1
ATOM 615 C C . GLY A 1 77 ? -1.959 47.5 10.461 1 90.81 77 GLY A C 1
ATOM 616 O O . GLY A 1 77 ? -2.273 46.594 9.695 1 90.81 77 GLY A O 1
ATOM 617 N N . VAL A 1 78 ? -1.24 47.312 11.555 1 90.5 78 VAL A N 1
ATOM 618 C CA . VAL A 1 78 ? -0.797 45.969 11.945 1 90.5 78 VAL A CA 1
ATOM 619 C C . VAL A 1 78 ? -2.008 45.094 12.281 1 90.5 78 VAL A C 1
ATOM 621 O O . VAL A 1 78 ? -2.031 43.906 11.961 1 90.5 78 VAL A O 1
ATOM 624 N N . PHE A 1 79 ? -2.99 45.656 12.898 1 89.19 79 PHE A N 1
ATOM 625 C CA . PHE A 1 79 ? -4.219 44.938 13.195 1 89.19 79 PHE A CA 1
ATOM 626 C C . PHE A 1 79 ? -4.91 44.469 11.914 1 89.19 79 PHE A C 1
ATOM 628 O O . PHE A 1 79 ? -5.344 43.344 11.805 1 89.19 79 PHE A O 1
ATOM 635 N N . LEU A 1 80 ? -4.996 45.406 11.039 1 89.88 80 LEU A N 1
ATOM 636 C CA . LEU A 1 80 ? -5.664 45.062 9.789 1 89.88 80 LEU A CA 1
ATOM 637 C C . LEU A 1 80 ? -4.895 43.969 9.039 1 89.88 80 LEU A C 1
ATOM 639 O O . LEU A 1 80 ? -5.496 43.094 8.406 1 89.88 80 LEU A O 1
ATOM 643 N N . PHE A 1 81 ? -3.67 44.062 9.117 1 91.88 81 PHE A N 1
ATOM 644 C CA . PHE A 1 81 ? -2.838 43.062 8.438 1 91.88 81 PHE A CA 1
ATOM 645 C C . PHE A 1 81 ? -2.98 41.688 9.086 1 91.88 81 PHE A C 1
ATOM 647 O O . PHE A 1 81 ? -3.303 40.719 8.414 1 91.88 81 PHE A O 1
ATOM 654 N N . GLN A 1 82 ? -2.809 41.562 10.336 1 91.44 82 GLN A N 1
ATOM 655 C CA . GLN A 1 82 ? -2.908 40.312 11.039 1 91.44 82 GLN A CA 1
ATOM 656 C C . GLN A 1 82 ? -4.352 39.812 11.078 1 91.44 82 GLN A C 1
ATOM 658 O O . GLN A 1 82 ? -4.602 38.594 11.039 1 91.44 82 GLN A O 1
ATOM 663 N N . GLY A 1 83 ? -5.168 40.75 11.258 1 89.31 83 GLY A N 1
ATOM 664 C CA . GLY A 1 83 ? -6.574 40.375 11.227 1 89.31 83 GLY A CA 1
ATOM 665 C C . GLY A 1 83 ? -7.008 39.812 9.898 1 89.31 83 GLY A C 1
ATOM 666 O O . GLY A 1 83 ? -7.766 38.844 9.867 1 89.31 83 GLY A O 1
ATOM 667 N N . SER A 1 84 ? -6.566 40.312 8.875 1 92.5 84 SER A N 1
ATOM 668 C CA . SER A 1 84 ? -6.891 39.812 7.555 1 92.5 84 SER A CA 1
ATOM 669 C C . SER A 1 84 ? -6.309 38.406 7.352 1 92.5 84 SER A C 1
ATOM 671 O O . SER A 1 84 ? -6.922 37.562 6.703 1 92.5 84 SER A O 1
ATOM 673 N N . LYS A 1 85 ? -5.184 38.156 7.863 1 91.88 85 LYS A N 1
ATOM 674 C CA . LYS A 1 85 ? -4.57 36.844 7.758 1 91.88 85 LYS A CA 1
ATOM 675 C C . LYS A 1 85 ? -5.367 35.812 8.547 1 91.88 85 LYS A C 1
ATOM 677 O O . LYS A 1 85 ? -5.484 34.656 8.117 1 91.88 85 LYS A O 1
ATOM 682 N N . LEU A 1 86 ? -5.852 36.219 9.625 1 90.31 86 LEU A N 1
ATOM 683 C CA . LEU A 1 86 ? -6.676 35.344 10.43 1 90.31 86 LEU A CA 1
ATOM 684 C C . LEU A 1 86 ? -7.973 35 9.711 1 90.31 86 LEU A C 1
ATOM 686 O O . LEU A 1 86 ? -8.414 33.844 9.727 1 90.31 86 LEU A O 1
ATOM 690 N N . VAL A 1 87 ? -8.539 35.969 9.125 1 91.25 87 VAL A N 1
ATOM 691 C CA . VAL A 1 87 ? -9.789 35.75 8.406 1 91.25 87 VAL A CA 1
ATOM 692 C C . VAL A 1 87 ? -9.539 34.875 7.18 1 91.25 87 VAL A C 1
ATOM 694 O O . VAL A 1 87 ? -10.352 34 6.852 1 91.25 87 VAL A O 1
ATOM 697 N N . GLN A 1 88 ? -8.484 35.062 6.625 1 91.88 88 GLN A N 1
ATOM 698 C CA . GLN A 1 88 ? -8.133 34.25 5.473 1 91.88 88 GLN A CA 1
ATOM 699 C C . GLN A 1 88 ? -7.922 32.781 5.883 1 91.88 88 GLN A C 1
ATOM 701 O O . GLN A 1 88 ? -8.297 31.875 5.152 1 91.88 88 GLN A O 1
ATOM 706 N N . SER A 1 89 ? -7.312 32.625 6.996 1 88.31 89 SER A N 1
ATOM 707 C CA . SER A 1 89 ? -7.094 31.266 7.496 1 88.31 89 SER A CA 1
ATOM 708 C C . SER A 1 89 ? -8.422 30.562 7.805 1 88.31 89 SER A C 1
ATOM 710 O O . SER A 1 89 ? -8.539 29.344 7.652 1 88.31 89 SER A O 1
ATOM 712 N N . TYR A 1 90 ? -9.328 31.328 8.273 1 89.38 90 TYR A N 1
ATOM 713 C CA . TYR A 1 90 ? -10.656 30.766 8.555 1 89.38 90 TYR A CA 1
ATOM 714 C C . TYR A 1 90 ? -11.383 30.438 7.258 1 89.38 90 TYR A C 1
ATOM 716 O O . TYR A 1 90 ? -12.055 29.406 7.168 1 89.38 90 TYR A O 1
ATOM 724 N N . ILE A 1 91 ? -11.242 31.203 6.289 1 92 91 ILE A N 1
ATOM 725 C CA . ILE A 1 91 ? -11.945 31 5.027 1 92 91 ILE A CA 1
ATOM 726 C C . ILE A 1 91 ? -11.336 29.812 4.293 1 92 91 ILE A C 1
ATOM 728 O O . ILE A 1 91 ? -12.031 29.125 3.541 1 92 91 ILE A O 1
ATOM 732 N N . ALA A 1 92 ? -10.18 29.562 4.527 1 89.62 92 ALA A N 1
ATOM 733 C CA . ALA A 1 92 ? -9.531 28.406 3.914 1 89.62 92 ALA A CA 1
ATOM 734 C C . ALA A 1 92 ? -10.094 27.094 4.473 1 89.62 92 ALA A C 1
ATOM 736 O O . ALA A 1 92 ? -9.945 26.031 3.863 1 89.62 92 ALA A O 1
ATOM 737 N N . ARG A 1 93 ? -10.727 27.094 5.551 1 89.12 93 ARG A N 1
ATOM 738 C CA . ARG A 1 93 ? -11.422 25.984 6.195 1 89.12 93 ARG A CA 1
ATOM 739 C C . ARG A 1 93 ? -10.492 24.781 6.391 1 89.12 93 ARG A C 1
ATOM 741 O O . ARG A 1 93 ? -10.781 23.688 5.906 1 89.12 93 ARG A O 1
ATOM 748 N N . PRO A 1 94 ? -9.383 25.016 7.129 1 88.62 94 PRO A N 1
ATOM 749 C CA . PRO A 1 94 ? -8.477 23.891 7.387 1 88.62 94 PRO A CA 1
ATOM 750 C C . PRO A 1 94 ? -9.078 22.859 8.328 1 88.62 94 PRO A C 1
ATOM 752 O O . PRO A 1 94 ? -9.922 23.188 9.164 1 88.62 94 PRO A O 1
ATOM 755 N N . THR A 1 95 ? -8.648 21.594 8.07 1 89.94 95 THR A N 1
ATOM 756 C CA . THR A 1 95 ? -9.164 20.516 8.906 1 89.94 95 THR A CA 1
ATOM 757 C C . THR A 1 95 ? -8.016 19.781 9.586 1 89.94 95 THR A C 1
ATOM 759 O O . THR A 1 95 ? -6.855 19.922 9.203 1 89.94 95 THR A O 1
ATOM 762 N N . THR A 1 96 ? -8.32 19.172 10.703 1 88.06 96 THR A N 1
ATOM 763 C CA . THR A 1 96 ? -7.395 18.297 11.414 1 88.06 96 THR A CA 1
ATOM 764 C C . THR A 1 96 ? -8.016 16.922 11.648 1 88.06 96 THR A C 1
ATOM 766 O O . THR A 1 96 ? -9.227 16.75 11.508 1 88.06 96 THR A O 1
ATOM 769 N N . THR A 1 97 ? -7.094 15.953 11.828 1 90.69 97 THR A N 1
ATOM 770 C CA . THR A 1 97 ? -7.57 14.586 12 1 90.69 97 THR A CA 1
ATOM 771 C C . THR A 1 97 ? -7.277 14.086 13.414 1 90.69 97 THR A C 1
ATOM 773 O O . THR A 1 97 ? -6.156 14.234 13.914 1 90.69 97 THR A O 1
ATOM 776 N N . LYS A 1 98 ? -8.305 13.641 14.023 1 90.75 98 LYS A N 1
ATOM 777 C CA . LYS A 1 98 ? -8.164 13 15.32 1 90.75 98 LYS A CA 1
ATOM 778 C C . LYS A 1 98 ? -8.25 11.477 15.195 1 90.75 98 LYS A C 1
ATOM 780 O O . LYS A 1 98 ? -9.195 10.953 14.602 1 90.75 98 LYS A O 1
ATOM 785 N N . ILE A 1 99 ? -7.25 10.82 15.719 1 90.56 99 ILE A N 1
ATOM 786 C CA . ILE A 1 99 ? -7.242 9.367 15.703 1 90.56 99 ILE A CA 1
ATOM 787 C C . ILE A 1 99 ? -7.441 8.836 17.125 1 90.56 99 ILE A C 1
ATOM 789 O O . ILE A 1 99 ? -6.723 9.227 18.047 1 90.56 99 ILE A O 1
ATOM 793 N N . SER A 1 100 ? -8.43 7.984 17.344 1 93.19 100 SER A N 1
ATOM 794 C CA . SER A 1 100 ? -8.695 7.367 18.641 1 93.19 100 SER A CA 1
ATOM 795 C C . SER A 1 100 ? -8.891 5.859 18.516 1 93.19 100 SER A C 1
ATOM 797 O O . SER A 1 100 ? -9.266 5.371 17.438 1 93.19 100 SER A O 1
ATOM 799 N N . LEU A 1 101 ? -8.578 5.184 19.578 1 93.31 101 LEU A N 1
ATOM 800 C CA . LEU A 1 101 ? -8.82 3.746 19.641 1 93.31 101 LEU A CA 1
ATOM 801 C C . LEU A 1 101 ? -10.062 3.439 20.469 1 93.31 101 LEU A C 1
ATOM 803 O O . LEU A 1 101 ? -10.164 3.846 21.625 1 93.31 101 LEU A O 1
ATOM 807 N N . ILE A 1 102 ? -11.008 2.811 19.859 1 94.12 102 ILE A N 1
ATOM 808 C CA . ILE A 1 102 ? -12.258 2.465 20.531 1 94.12 102 ILE A CA 1
ATOM 809 C C . ILE A 1 102 ? -12.32 0.956 20.75 1 94.12 102 ILE A C 1
ATOM 811 O O . ILE A 1 102 ? -12.078 0.176 19.828 1 94.12 102 ILE A O 1
ATOM 815 N N . THR A 1 103 ? -12.68 0.594 21.969 1 92.56 103 THR A N 1
ATOM 816 C CA . THR A 1 103 ? -12.82 -0.822 22.297 1 92.56 103 THR A CA 1
ATOM 817 C C . THR A 1 103 ? -14.289 -1.188 22.5 1 92.56 103 THR A C 1
ATOM 819 O O . THR A 1 103 ? -15.031 -0.465 23.172 1 92.56 103 THR A O 1
ATOM 822 N N . LYS A 1 104 ? -14.688 -2.201 21.828 1 92.06 104 LYS A N 1
ATOM 823 C CA . LYS A 1 104 ? -16.047 -2.721 21.969 1 92.06 104 LYS A CA 1
ATOM 824 C C . LYS A 1 104 ? -16.031 -4.199 22.359 1 92.06 104 LYS A C 1
ATOM 826 O O . LYS A 1 104 ? -15.039 -4.891 22.125 1 92.06 104 LYS A O 1
ATOM 831 N N . SER A 1 105 ? -17.172 -4.633 22.953 1 91.75 105 SER A N 1
ATOM 832 C CA . SER A 1 105 ? -17.266 -6.043 23.312 1 91.75 105 SER A CA 1
ATOM 833 C C . SER A 1 105 ? -17.656 -6.895 22.109 1 91.75 105 SER A C 1
ATOM 835 O O . SER A 1 105 ? -17.344 -8.086 22.062 1 91.75 105 SER A O 1
ATOM 837 N N . ARG A 1 106 ? -18.391 -6.223 21.25 1 93.56 106 ARG A N 1
ATOM 838 C CA . ARG A 1 106 ? -18.812 -6.91 20.031 1 93.56 106 ARG A CA 1
ATOM 839 C C . ARG A 1 106 ? -18.594 -6.031 18.812 1 93.56 106 ARG A C 1
ATOM 841 O O . ARG A 1 106 ? -18.812 -4.82 18.859 1 93.56 106 ARG A O 1
ATOM 848 N N . LEU A 1 107 ? -18.094 -6.691 17.797 1 94.12 107 LEU A N 1
ATOM 849 C CA . LEU A 1 107 ? -17.922 -5.992 16.531 1 94.12 107 LEU A CA 1
ATOM 850 C C . LEU A 1 107 ? -18.719 -6.672 15.422 1 94.12 107 LEU A C 1
ATOM 852 O O . LEU A 1 107 ? -18.844 -7.898 15.414 1 94.12 107 LEU A O 1
ATOM 856 N N . GLU A 1 108 ? -19.219 -5.824 14.609 1 93.19 108 GLU A N 1
ATOM 857 C CA . GLU A 1 108 ? -19.859 -6.375 13.422 1 93.19 108 GLU A CA 1
ATOM 858 C C . GLU A 1 108 ? -18.844 -7.039 12.492 1 93.19 108 GLU A C 1
ATOM 860 O O . GLU A 1 108 ? -17.766 -6.48 12.242 1 93.19 108 GLU A O 1
ATOM 865 N N . PHE A 1 109 ? -19.172 -8.258 12.055 1 95.44 109 PHE A N 1
ATOM 866 C CA . PHE A 1 109 ? -18.266 -8.984 11.156 1 95.44 109 PHE A CA 1
ATOM 867 C C . PHE A 1 109 ? -18.406 -8.484 9.727 1 95.44 109 PHE A C 1
ATOM 869 O O . PHE A 1 109 ? -19.516 -8.141 9.289 1 95.44 109 PHE A O 1
ATOM 876 N N . PRO A 1 110 ? -17.344 -8.422 8.984 1 96.12 110 PRO A N 1
ATOM 877 C CA . PRO A 1 110 ? -17.422 -7.945 7.605 1 96.12 110 PRO A CA 1
ATOM 878 C C . PRO A 1 110 ? -18.031 -8.977 6.656 1 96.12 110 PRO A C 1
ATOM 880 O O . PRO A 1 110 ? -18.25 -10.125 7.047 1 96.12 110 PRO A O 1
ATOM 883 N N . ALA A 1 111 ? -18.406 -8.422 5.543 1 95.62 111 ALA A N 1
ATOM 884 C CA . ALA A 1 111 ? -18.797 -9.328 4.465 1 95.62 111 ALA A CA 1
ATOM 885 C C . ALA A 1 111 ? -17.578 -9.953 3.799 1 95.62 111 ALA A C 1
ATOM 887 O O . ALA A 1 111 ? -16.594 -9.25 3.496 1 95.62 111 ALA A O 1
ATOM 888 N N . VAL A 1 112 ? -17.578 -11.211 3.637 1 97.25 112 VAL A N 1
ATOM 889 C CA . VAL A 1 112 ? -16.5 -11.945 3.004 1 97.25 112 VAL A CA 1
ATOM 890 C C . VAL A 1 112 ? -16.969 -12.531 1.674 1 97.25 112 VAL A C 1
ATOM 892 O O . VAL A 1 112 ? -17.812 -13.414 1.646 1 97.25 112 VAL A O 1
ATOM 895 N N . THR A 1 113 ? -16.406 -11.992 0.618 1 97.38 113 THR A N 1
ATOM 896 C CA . THR A 1 113 ? -16.703 -12.492 -0.718 1 97.38 113 THR A CA 1
ATOM 897 C C . THR A 1 113 ? -15.625 -13.461 -1.192 1 97.38 113 THR A C 1
ATOM 899 O O . THR A 1 113 ? -14.445 -13.109 -1.22 1 97.38 113 THR A O 1
ATOM 902 N N . ILE A 1 114 ? -16 -14.633 -1.522 1 98.38 114 ILE A N 1
ATOM 903 C CA . ILE A 1 114 ? -15.047 -15.625 -2.004 1 98.38 114 ILE A CA 1
ATOM 904 C C . ILE A 1 114 ? -15.398 -16.031 -3.436 1 98.38 114 ILE A C 1
ATOM 906 O O . ILE A 1 114 ? -16.562 -16.25 -3.758 1 98.38 114 ILE A O 1
ATOM 910 N N . CYS A 1 115 ? -14.383 -16.062 -4.277 1 97.94 115 CYS A N 1
ATOM 911 C CA . CYS A 1 115 ? -14.539 -16.438 -5.68 1 97.94 115 CYS A CA 1
ATOM 912 C C . CYS A 1 115 ? -13.492 -17.453 -6.098 1 97.94 115 CYS A C 1
ATOM 914 O O . CYS A 1 115 ? -12.359 -17.422 -5.613 1 97.94 115 CYS A O 1
ATOM 916 N N . ASN A 1 116 ? -13.93 -18.391 -6.906 1 97.88 116 ASN A N 1
ATOM 917 C CA . ASN A 1 116 ? -12.977 -19.281 -7.555 1 97.88 116 ASN A CA 1
ATOM 918 C C . ASN A 1 116 ? -12.195 -18.562 -8.656 1 97.88 116 ASN A C 1
ATOM 920 O O . ASN A 1 116 ? -12.758 -17.75 -9.383 1 97.88 116 ASN A O 1
ATOM 924 N N . LEU A 1 117 ? -10.945 -18.906 -8.812 1 95.69 117 LEU A N 1
ATOM 925 C CA . LEU A 1 117 ? -10.148 -18.234 -9.836 1 95.69 117 LEU A CA 1
ATOM 926 C C . LEU A 1 117 ? -10.523 -18.75 -11.227 1 95.69 117 LEU A C 1
ATOM 928 O O . LEU A 1 117 ? -10.141 -18.141 -12.234 1 95.69 117 LEU A O 1
ATOM 932 N N . ASN A 1 118 ? -11.273 -19.812 -11.25 1 95.56 118 ASN A N 1
ATOM 933 C CA . ASN A 1 118 ? -11.836 -20.312 -12.5 1 95.56 118 ASN A CA 1
ATOM 934 C C . ASN A 1 118 ? -13.258 -19.797 -12.719 1 95.56 118 ASN A C 1
ATOM 936 O O . ASN A 1 118 ? -14.156 -20.109 -11.93 1 95.56 118 ASN A O 1
ATOM 940 N N . MET A 1 119 ? -13.469 -19.188 -13.789 1 94.06 119 MET A N 1
ATOM 941 C CA . MET A 1 119 ? -14.734 -18.5 -14 1 94.06 119 MET A CA 1
ATOM 942 C C . MET A 1 119 ? -15.82 -19.469 -14.453 1 94.06 119 MET A C 1
ATOM 944 O O . MET A 1 119 ? -16.984 -19.312 -14.086 1 94.06 119 MET A O 1
ATOM 948 N N . LEU A 1 120 ? -15.453 -20.469 -15.273 1 95.81 120 LEU A N 1
ATOM 949 C CA . LEU A 1 120 ? -16.438 -21.375 -15.867 1 95.81 120 LEU A CA 1
ATOM 950 C C . LEU A 1 120 ? -16.062 -22.828 -15.594 1 95.81 120 LEU A C 1
ATOM 952 O O . LEU A 1 120 ? -14.875 -23.172 -15.586 1 95.81 120 LEU A O 1
ATOM 956 N N . ARG A 1 121 ? -17.078 -23.578 -15.445 1 95.19 121 ARG A N 1
ATOM 957 C CA . ARG A 1 121 ? -16.844 -25.016 -15.281 1 95.19 121 ARG A CA 1
ATOM 958 C C . ARG A 1 121 ? -16.688 -25.688 -16.641 1 95.19 121 ARG A C 1
ATOM 960 O O . ARG A 1 121 ? -17.562 -25.562 -17.516 1 95.19 121 ARG A O 1
ATOM 967 N N . ARG A 1 122 ? -15.672 -26.406 -16.734 1 93.44 122 ARG A N 1
ATOM 968 C CA . ARG A 1 122 ? -15.328 -27.062 -18 1 93.44 122 ARG A CA 1
ATOM 969 C C . ARG A 1 122 ? -16.391 -28.062 -18.406 1 93.44 122 ARG A C 1
ATOM 971 O O . ARG A 1 122 ? -16.75 -28.156 -19.578 1 93.44 122 ARG A O 1
ATOM 978 N N . SER A 1 123 ? -16.953 -28.828 -17.516 1 90.88 123 SER A N 1
ATOM 979 C CA . SER A 1 123 ? -17.922 -29.891 -17.781 1 90.88 123 SER A CA 1
ATOM 980 C C . SER A 1 123 ? -19.219 -29.312 -18.328 1 90.88 123 SER A C 1
ATOM 982 O O . SER A 1 123 ? -19.984 -30.031 -18.984 1 90.88 123 SER A O 1
ATOM 984 N N . MET A 1 124 ? -19.438 -28.047 -18.109 1 92.56 124 MET A N 1
ATOM 985 C CA . MET A 1 124 ? -20.719 -27.453 -18.484 1 92.56 124 MET A CA 1
ATOM 986 C C . MET A 1 124 ? -20.609 -26.719 -19.812 1 92.56 124 MET A C 1
ATOM 988 O O . MET A 1 124 ? -21.594 -26.188 -20.312 1 92.56 124 MET A O 1
ATOM 992 N N . LEU A 1 125 ? -19.469 -26.734 -20.438 1 93.06 125 LEU A N 1
ATOM 993 C CA . LEU A 1 125 ? -19.25 -25.922 -21.625 1 93.06 125 LEU A CA 1
ATOM 994 C C . LEU A 1 125 ? -19.828 -26.594 -22.859 1 93.06 125 LEU A C 1
ATOM 996 O O . LEU A 1 125 ? -20.016 -25.953 -23.891 1 93.06 125 LEU A O 1
ATOM 1000 N N . LYS A 1 126 ? -20.094 -27.875 -22.797 1 88.94 126 LYS A N 1
ATOM 1001 C CA . LYS A 1 126 ? -20.594 -28.594 -23.953 1 88.94 126 LYS A CA 1
ATOM 1002 C C . LYS A 1 126 ? -21.953 -28.047 -24.391 1 88.94 126 LYS A C 1
ATOM 1004 O O . LYS A 1 126 ? -22.844 -27.844 -23.562 1 88.94 126 LYS A O 1
ATOM 1009 N N . GLY A 1 127 ? -22.078 -27.781 -25.641 1 89.56 127 GLY A N 1
ATOM 1010 C CA . GLY A 1 127 ? -23.328 -27.297 -26.188 1 89.56 127 GLY A CA 1
ATOM 1011 C C . GLY A 1 127 ? -23.484 -25.781 -26.094 1 89.56 127 GLY A C 1
ATOM 1012 O O . GLY A 1 127 ? -24.484 -25.219 -26.531 1 89.56 127 GLY A O 1
ATOM 1013 N N . THR A 1 128 ? -22.516 -25.141 -25.5 1 92.5 128 THR A N 1
ATOM 1014 C CA . THR A 1 128 ? -22.562 -23.688 -25.391 1 92.5 128 THR A CA 1
ATOM 1015 C C . THR A 1 128 ? -21.594 -23.047 -26.375 1 92.5 128 THR A C 1
ATOM 1017 O O . THR A 1 128 ? -20.875 -23.75 -27.094 1 92.5 128 THR A O 1
ATOM 1020 N N . ARG A 1 129 ? -21.594 -21.781 -26.453 1 89.94 129 ARG A N 1
ATOM 1021 C CA . ARG A 1 129 ? -20.688 -21.078 -27.375 1 89.94 129 ARG A CA 1
ATOM 1022 C C . ARG A 1 129 ? -19.234 -21.203 -26.922 1 89.94 129 ARG A C 1
ATOM 1024 O O . ARG A 1 129 ? -18.328 -20.891 -27.688 1 89.94 129 ARG A O 1
ATOM 1031 N N . PHE A 1 130 ? -19.062 -21.734 -25.672 1 91.81 130 PHE A N 1
ATOM 1032 C CA . PHE A 1 130 ? -17.719 -21.844 -25.125 1 91.81 130 PHE A CA 1
ATOM 1033 C C . PHE A 1 130 ? -17.156 -23.25 -25.312 1 91.81 130 PHE A C 1
ATOM 1035 O O . PHE A 1 130 ? -16.109 -23.578 -24.781 1 91.81 130 PHE A O 1
ATOM 1042 N N . GLU A 1 131 ? -17.734 -24.062 -26 1 88.38 131 GLU A N 1
ATOM 1043 C CA . GLU A 1 131 ? -17.344 -25.453 -26.172 1 88.38 131 GLU A CA 1
ATOM 1044 C C . GLU A 1 131 ? -15.93 -25.562 -26.734 1 88.38 131 GLU A C 1
ATOM 1046 O O . GLU A 1 131 ? -15.133 -26.375 -26.266 1 88.38 131 GLU A O 1
ATOM 1051 N N . THR A 1 132 ? -15.578 -24.688 -27.672 1 88.06 132 THR A N 1
ATOM 1052 C CA . THR A 1 132 ? -14.289 -24.797 -28.344 1 88.06 132 THR A CA 1
ATOM 1053 C C . THR A 1 132 ? -13.195 -24.141 -27.484 1 88.06 132 THR A C 1
ATOM 1055 O O . THR A 1 132 ? -12.008 -24.281 -27.781 1 88.06 132 THR A O 1
ATOM 1058 N N . LEU A 1 133 ? -13.625 -23.5 -26.516 1 88.56 133 LEU A N 1
ATOM 1059 C CA . LEU A 1 133 ? -12.648 -22.953 -25.578 1 88.56 133 LEU A CA 1
ATOM 1060 C C . LEU A 1 133 ? -11.883 -24.062 -24.875 1 88.56 133 LEU A C 1
ATOM 1062 O O . LEU A 1 133 ? -10.664 -23.984 -24.703 1 88.56 133 LEU A O 1
ATOM 1066 N N . ALA A 1 134 ? -12.609 -25.031 -24.469 1 85 134 ALA A N 1
ATOM 1067 C CA . ALA A 1 134 ? -11.984 -26.172 -23.797 1 85 134 ALA A CA 1
ATOM 1068 C C . ALA A 1 134 ? -11.078 -26.938 -24.766 1 85 134 ALA A C 1
ATOM 1070 O O . ALA A 1 134 ? -10.102 -27.562 -24.344 1 85 134 ALA A O 1
ATOM 1071 N N . ALA A 1 135 ? -11.359 -26.859 -26.016 1 85.38 135 ALA A N 1
ATOM 1072 C CA . ALA A 1 135 ? -10.594 -27.578 -27.031 1 85.38 135 ALA A CA 1
ATOM 1073 C C . ALA A 1 135 ? -9.211 -26.969 -27.203 1 85.38 135 ALA A C 1
ATOM 1075 O O . ALA A 1 135 ? -8.273 -27.641 -27.641 1 85.38 135 ALA A O 1
ATOM 1076 N N . LEU A 1 136 ? -9.094 -25.766 -26.844 1 87.5 136 LEU A N 1
ATOM 1077 C CA . LEU A 1 136 ? -7.797 -25.094 -26.953 1 87.5 136 LEU A CA 1
ATOM 1078 C C . LEU A 1 136 ? -6.742 -25.828 -26.125 1 87.5 136 LEU A C 1
ATOM 1080 O O . LEU A 1 136 ? -5.582 -25.922 -26.531 1 87.5 136 LEU A O 1
ATOM 1084 N N . ASP A 1 137 ? -7.133 -26.281 -24.984 1 85.94 137 ASP A N 1
ATOM 1085 C CA . ASP A 1 137 ? -6.215 -27.016 -24.125 1 85.94 137 ASP A CA 1
ATOM 1086 C C . ASP A 1 137 ? -5.727 -28.297 -24.797 1 85.94 137 ASP A C 1
ATOM 1088 O O . ASP A 1 137 ? -4.566 -28.688 -24.641 1 85.94 137 ASP A O 1
ATOM 1092 N N . ARG A 1 138 ? -6.574 -28.891 -25.547 1 79.44 138 ARG A N 1
ATOM 1093 C CA . ARG A 1 138 ? -6.238 -30.109 -26.25 1 79.44 138 ARG A CA 1
ATOM 1094 C C . ARG A 1 138 ? -5.391 -29.828 -27.484 1 79.44 138 ARG A C 1
ATOM 1096 O O . ARG A 1 138 ? -4.441 -30.547 -27.781 1 79.44 138 ARG A O 1
ATOM 1103 N N . ASN A 1 139 ? -5.715 -28.828 -28.109 1 80.12 139 ASN A N 1
ATOM 1104 C CA . ASN A 1 139 ? -5.059 -28.516 -29.375 1 80.12 139 ASN A CA 1
ATOM 1105 C C . ASN A 1 139 ? -3.629 -28.031 -29.156 1 80.12 139 ASN A C 1
ATOM 1107 O O . ASN A 1 139 ? -2.781 -28.172 -30.047 1 80.12 139 ASN A O 1
ATOM 1111 N N . HIS A 1 140 ? -3.355 -27.531 -28.078 1 78.69 140 HIS A N 1
ATOM 1112 C CA . HIS A 1 140 ? -2.033 -26.969 -27.812 1 78.69 140 HIS A CA 1
ATOM 1113 C C . HIS A 1 140 ? -1.312 -27.75 -26.719 1 78.69 140 HIS A C 1
ATOM 1115 O O . HIS A 1 140 ? -0.538 -27.172 -25.953 1 78.69 140 HIS A O 1
ATOM 1121 N N . LYS A 1 141 ? -1.594 -28.953 -26.734 1 78.25 141 LYS A N 1
ATOM 1122 C CA . LYS A 1 141 ? -0.942 -29.859 -25.781 1 78.25 141 LYS A CA 1
ATOM 1123 C C . LYS A 1 141 ? 0.518 -30.078 -26.172 1 78.25 141 LYS A C 1
ATOM 1125 O O . LYS A 1 141 ? 0.869 -30.062 -27.344 1 78.25 141 LYS A O 1
ATOM 1130 N N . VAL A 1 142 ? 1.312 -30.078 -25.172 1 75.31 142 VAL A N 1
ATOM 1131 C CA . VAL A 1 142 ? 2.709 -30.469 -25.328 1 75.31 142 VAL A CA 1
ATOM 1132 C C . VAL A 1 142 ? 2.945 -31.812 -24.656 1 75.31 142 VAL A C 1
ATOM 1134 O O . VAL A 1 142 ? 2.602 -32 -23.484 1 75.31 142 VAL A O 1
ATOM 1137 N N . ASP A 1 143 ? 3.455 -32.688 -25.375 1 70.62 143 ASP A N 1
ATOM 1138 C CA . ASP A 1 143 ? 3.629 -34.031 -24.859 1 70.62 143 ASP A CA 1
ATOM 1139 C C . ASP A 1 143 ? 4.426 -34.031 -23.562 1 70.62 143 ASP A C 1
ATOM 1141 O O . ASP A 1 143 ? 5.512 -33.438 -23.484 1 70.62 143 ASP A O 1
ATOM 1145 N N . GLY A 1 144 ? 3.809 -34.656 -22.609 1 68.38 144 GLY A N 1
ATOM 1146 C CA . GLY A 1 144 ? 4.492 -34.812 -21.328 1 68.38 144 GLY A CA 1
ATOM 1147 C C . GLY A 1 144 ? 4.324 -33.625 -20.406 1 68.38 144 GLY A C 1
ATOM 1148 O O . GLY A 1 144 ? 4.863 -33.625 -19.297 1 68.38 144 GLY A O 1
ATOM 1149 N N . ILE A 1 145 ? 3.572 -32.656 -21.078 1 76.5 145 ILE A N 1
ATOM 1150 C CA . ILE A 1 145 ? 3.428 -31.438 -20.266 1 76.5 145 ILE A CA 1
ATOM 1151 C C . ILE A 1 145 ? 1.948 -31.109 -20.094 1 76.5 145 ILE A C 1
ATOM 1153 O O . ILE A 1 145 ? 1.228 -30.938 -21.094 1 76.5 145 ILE A O 1
ATOM 1157 N N . GLY A 1 146 ? 1.58 -31.125 -18.859 1 74.25 146 GLY A N 1
ATOM 1158 C CA . GLY A 1 146 ? 0.206 -30.734 -18.578 1 74.25 146 GLY A CA 1
ATOM 1159 C C . GLY A 1 146 ? -0.747 -31.922 -18.547 1 74.25 146 GLY A C 1
ATOM 1160 O O . GLY A 1 146 ? -0.354 -33.062 -18.828 1 74.25 146 GLY A O 1
ATOM 1161 N N . LEU A 1 147 ? -2.002 -31.656 -18.078 1 75.38 147 LEU A N 1
ATOM 1162 C CA . LEU A 1 147 ? -3.018 -32.688 -17.969 1 75.38 147 LEU A CA 1
ATOM 1163 C C . LEU A 1 147 ? -4.133 -32.469 -18.984 1 75.38 147 LEU A C 1
ATOM 1165 O O . LEU A 1 147 ? -4.414 -31.344 -19.375 1 75.38 147 LEU A O 1
ATOM 1169 N N . GLU A 1 148 ? -4.637 -33.625 -19.438 1 74.94 148 GLU A N 1
ATOM 1170 C CA . GLU A 1 148 ? -5.758 -33.625 -20.375 1 74.94 148 GLU A CA 1
ATOM 1171 C C . GLU A 1 148 ? -7 -34.25 -19.734 1 74.94 148 GLU A C 1
ATOM 1173 O O . GLU A 1 148 ? -6.98 -34.625 -18.578 1 74.94 148 GLU A O 1
ATOM 1178 N N . ASP A 1 149 ? -8.094 -34.125 -20.531 1 75.88 149 ASP A N 1
ATOM 1179 C CA . ASP A 1 149 ? -9.359 -34.656 -20.047 1 75.88 149 ASP A CA 1
ATOM 1180 C C . ASP A 1 149 ? -9.234 -36.156 -19.75 1 75.88 149 ASP A C 1
ATOM 1182 O O . ASP A 1 149 ? -9.852 -36.688 -18.812 1 75.88 149 ASP A O 1
ATOM 1186 N N . SER A 1 150 ? -8.406 -36.75 -20.484 1 71.56 150 SER A N 1
ATOM 1187 C CA . SER A 1 150 ? -8.219 -38.188 -20.281 1 71.56 150 SER A CA 1
ATOM 1188 C C . SER A 1 150 ? -7.617 -38.469 -18.906 1 71.56 150 SER A C 1
ATOM 1190 O O . SER A 1 150 ? -7.918 -39.5 -18.281 1 71.56 150 SER A O 1
ATOM 1192 N N . ASP A 1 151 ? -6.844 -37.531 -18.469 1 75.31 151 ASP A N 1
ATOM 1193 C CA . ASP A 1 151 ? -6.23 -37.688 -17.156 1 75.31 151 ASP A CA 1
ATOM 1194 C C . ASP A 1 151 ? -7.27 -37.5 -16.047 1 75.31 151 ASP A C 1
ATOM 1196 O O . ASP A 1 151 ? -7.051 -37.938 -14.914 1 75.31 151 ASP A O 1
ATOM 1200 N N . TYR A 1 152 ? -8.414 -36.906 -16.547 1 75.19 152 TYR A N 1
ATOM 1201 C CA . TYR A 1 152 ? -9.516 -36.719 -15.609 1 75.19 152 TYR A CA 1
ATOM 1202 C C . TYR A 1 152 ? -10.711 -37.562 -15.992 1 75.19 152 TYR A C 1
ATOM 1204 O O . TYR A 1 152 ? -11.859 -37.188 -15.742 1 75.19 152 TYR A O 1
ATOM 1212 N N . SER A 1 153 ? -10.555 -38.594 -16.75 1 75.38 153 SER A N 1
ATOM 1213 C CA . SER A 1 153 ? -11.625 -39.438 -17.25 1 75.38 153 SER A CA 1
ATOM 1214 C C . SER A 1 153 ? -12.547 -39.875 -16.125 1 75.38 153 SER A C 1
ATOM 1216 O O . SER A 1 153 ? -13.766 -39.969 -16.297 1 75.38 153 SER A O 1
ATOM 1218 N N . TRP A 1 154 ? -12 -40.094 -15.016 1 72.62 154 TRP A N 1
ATOM 1219 C CA . TRP A 1 154 ? -12.766 -40.5 -13.844 1 72.62 154 TRP A CA 1
ATOM 1220 C C . TRP A 1 154 ? -13.773 -39.438 -13.453 1 72.62 154 TRP A C 1
ATOM 1222 O O . TRP A 1 154 ? -14.812 -39.719 -12.859 1 72.62 154 TRP A O 1
ATOM 1232 N N . PHE A 1 155 ? -13.531 -38.281 -13.766 1 75.94 155 PHE A N 1
ATOM 1233 C CA . PHE A 1 155 ? -14.367 -37.156 -13.406 1 75.94 155 PHE A CA 1
ATOM 1234 C C . PHE A 1 155 ? -15.445 -36.906 -14.461 1 75.94 155 PHE A C 1
ATOM 1236 O O . PHE A 1 155 ? -16.609 -36.688 -14.125 1 75.94 155 PHE A O 1
ATOM 1243 N N . PHE A 1 156 ? -15.117 -36.938 -15.711 1 76.12 156 PHE A N 1
ATOM 1244 C CA . PHE A 1 156 ? -16 -36.562 -16.797 1 76.12 156 PHE A CA 1
ATOM 1245 C C . PHE A 1 156 ? -16.859 -37.75 -17.25 1 76.12 156 PHE A C 1
ATOM 1247 O O . PHE A 1 156 ? -17.859 -37.562 -17.938 1 76.12 156 PHE A O 1
ATOM 1254 N N . SER A 1 157 ? -16.547 -38.969 -17.031 1 64.19 157 SER A N 1
ATOM 1255 C CA . SER A 1 157 ? -17.328 -40.125 -17.438 1 64.19 157 SER A CA 1
ATOM 1256 C C . SER A 1 157 ? -18.719 -40.125 -16.828 1 64.19 157 SER A C 1
ATOM 1258 O O . SER A 1 157 ? -19.688 -40.531 -17.453 1 64.19 157 SER A O 1
ATOM 1260 N N . ASP A 1 158 ? -18.906 -39.906 -15.531 1 50.22 158 ASP A N 1
ATOM 1261 C CA . ASP A 1 158 ? -20.219 -40.062 -14.891 1 50.22 158 ASP A CA 1
ATOM 1262 C C . ASP A 1 158 ? -21.078 -38.812 -15.109 1 50.22 158 ASP A C 1
ATOM 1264 O O . ASP A 1 158 ? -22.203 -38.75 -14.625 1 50.22 158 ASP A O 1
ATOM 1268 N N . SER A 1 159 ? -20.547 -37.812 -15.461 1 47 159 SER A N 1
ATOM 1269 C CA . SER A 1 159 ? -21.375 -36.625 -15.469 1 47 159 SER A CA 1
ATOM 1270 C C . SER A 1 159 ? -22.484 -36.719 -16.5 1 47 159 SER A C 1
ATOM 1272 O O . SER A 1 159 ? -23.125 -35.719 -16.828 1 47 159 SER A O 1
ATOM 1274 N N . SER A 1 160 ? -22.688 -37.75 -17.141 1 36 160 SER A N 1
ATOM 1275 C CA . SER A 1 160 ? -23.891 -37.781 -17.984 1 36 160 SER A CA 1
ATOM 1276 C C . SER A 1 160 ? -25.156 -37.594 -17.141 1 36 160 SER A C 1
ATOM 1278 O O . SER A 1 160 ? -26.266 -37.812 -17.641 1 36 160 SER A O 1
ATOM 1280 N N . SER A 1 161 ? -25.203 -37.906 -15.875 1 34.09 161 SER A N 1
ATOM 1281 C CA . SER A 1 161 ? -26.547 -37.781 -15.289 1 34.09 161 SER A CA 1
ATOM 1282 C C . SER A 1 161 ? -27.031 -36.344 -15.336 1 34.09 161 SER A C 1
ATOM 1284 O O . SER A 1 161 ? -26.328 -35.438 -14.914 1 34.09 161 SER A O 1
ATOM 1286 N N . GLY A 1 162 ? -27.938 -35.969 -16.219 1 33.09 162 GLY A N 1
ATOM 1287 C CA . GLY A 1 162 ? -28.812 -34.844 -16.406 1 33.09 162 GLY A CA 1
ATOM 1288 C C . GLY A 1 162 ? -29.344 -34.25 -15.109 1 33.09 162 GLY A C 1
ATOM 1289 O O . GLY A 1 162 ? -30.25 -34.844 -14.5 1 33.09 162 GLY A O 1
ATOM 1290 N N . GLU A 1 163 ? -28.562 -33.938 -14.148 1 34.06 163 GLU A N 1
ATOM 1291 C CA . GLU A 1 163 ? -29.312 -33.25 -13.094 1 34.06 163 GLU A CA 1
ATOM 1292 C C . GLU A 1 163 ? -30.312 -32.281 -13.688 1 34.06 163 GLU A C 1
ATOM 1294 O O . GLU A 1 163 ? -29.969 -31.469 -14.547 1 34.06 163 GLU A O 1
ATOM 1299 N N . GLU A 1 164 ? -31.609 -32.594 -13.672 1 29.61 164 GLU A N 1
ATOM 1300 C CA . GLU A 1 164 ? -32.812 -31.781 -13.844 1 29.61 164 GLU A CA 1
ATOM 1301 C C . GLU A 1 164 ? -32.688 -30.453 -13.109 1 29.61 164 GLU A C 1
ATOM 1303 O O . GLU A 1 164 ? -32.312 -30.406 -11.93 1 29.61 164 GLU A O 1
ATOM 1308 N N . THR A 1 165 ? -32.5 -29.344 -13.766 1 32.44 165 THR A N 1
ATOM 1309 C CA . THR A 1 165 ? -32.625 -27.938 -13.367 1 32.44 165 THR A CA 1
ATOM 1310 C C . THR A 1 165 ? -33.938 -27.719 -12.609 1 32.44 165 THR A C 1
ATOM 1312 O O . THR A 1 165 ? -35.031 -27.781 -13.188 1 32.44 165 THR A O 1
ATOM 1315 N N . THR A 1 166 ? -34.281 -28.297 -11.5 1 28.19 166 THR A N 1
ATOM 1316 C CA . THR A 1 166 ? -35.438 -27.734 -10.844 1 28.19 166 THR A CA 1
ATOM 1317 C C . THR A 1 166 ? -35.281 -26.219 -10.641 1 28.19 166 THR A C 1
ATOM 1319 O O . THR A 1 166 ? -34.281 -25.781 -10.07 1 28.19 166 THR A O 1
ATOM 1322 N N . THR A 1 167 ? -35.938 -25.406 -11.484 1 27.39 167 THR A N 1
ATOM 1323 C CA . THR A 1 167 ? -36.188 -23.969 -11.531 1 27.39 167 THR A CA 1
ATOM 1324 C C . THR A 1 167 ? -36.875 -23.484 -10.258 1 27.39 167 THR A C 1
ATOM 1326 O O . THR A 1 167 ? -38.094 -23.625 -10.109 1 27.39 167 THR A O 1
ATOM 1329 N N . ASP A 1 168 ? -36.719 -23.906 -9.094 1 26.7 168 ASP A N 1
ATOM 1330 C CA . ASP A 1 168 ? -37.531 -23.172 -8.125 1 26.7 168 ASP A CA 1
ATOM 1331 C C . ASP A 1 168 ? -37.188 -21.688 -8.141 1 26.7 168 ASP A C 1
ATOM 1333 O O . ASP A 1 168 ? -36.219 -21.25 -7.531 1 26.7 168 ASP A O 1
ATOM 1337 N N . GLY A 1 169 ? -37.312 -21 -9.266 1 25.16 169 GLY A N 1
ATOM 1338 C CA . GLY A 1 169 ? -37.062 -19.578 -9.43 1 25.16 169 GLY A CA 1
ATOM 1339 C C . GLY A 1 169 ? -38.031 -18.719 -8.641 1 25.16 169 GLY A C 1
ATOM 1340 O O . GLY A 1 169 ? -39.125 -18.391 -9.117 1 25.16 169 GLY A O 1
ATOM 1341 N N . LYS A 1 170 ? -38.375 -18.906 -7.336 1 25.78 170 LYS A N 1
ATOM 1342 C CA . LYS A 1 170 ? -39.219 -17.797 -6.902 1 25.78 170 LYS A CA 1
ATOM 1343 C C . LYS A 1 170 ? -38.562 -16.453 -7.242 1 25.78 170 LYS A C 1
ATOM 1345 O O . LYS A 1 170 ? -37.438 -16.156 -6.801 1 25.78 170 LYS A O 1
ATOM 1350 N N . THR A 1 171 ? -38.969 -15.781 -8.367 1 24.28 171 THR A N 1
ATOM 1351 C CA . THR A 1 171 ? -38.719 -14.484 -8.984 1 24.28 171 THR A CA 1
ATOM 1352 C C . THR A 1 171 ? -39.094 -13.352 -8.031 1 24.28 171 THR A C 1
ATOM 1354 O O . THR A 1 171 ? -40.281 -13.148 -7.723 1 24.28 171 THR A O 1
ATOM 1357 N N . ALA A 1 172 ? -38.594 -13.18 -6.895 1 22.75 172 ALA A N 1
ATOM 1358 C CA . ALA A 1 172 ? -39.031 -11.922 -6.305 1 22.75 172 ALA A CA 1
ATOM 1359 C C . ALA A 1 172 ? -38.844 -10.766 -7.281 1 22.75 172 ALA A C 1
ATOM 1361 O O . ALA A 1 172 ? -37.812 -10.625 -7.898 1 22.75 172 ALA A O 1
ATOM 1362 N N . GLU A 1 173 ? -39.938 -10.133 -7.832 1 23.53 173 GLU A N 1
ATOM 1363 C CA . GLU A 1 173 ? -40.219 -9 -8.711 1 23.53 173 GLU A CA 1
ATOM 1364 C C . GLU A 1 173 ? -39.562 -7.727 -8.203 1 23.53 173 GLU A C 1
ATOM 1366 O O . GLU A 1 173 ? -40.062 -7.078 -7.285 1 23.53 173 GLU A O 1
ATOM 1371 N N . GLU A 1 174 ? -38.375 -7.773 -7.676 1 24.44 174 GLU A N 1
ATOM 1372 C CA . GLU A 1 174 ? -38.062 -6.441 -7.172 1 24.44 174 GLU A CA 1
ATOM 1373 C C . GLU A 1 174 ? -38.094 -5.406 -8.289 1 24.44 174 GLU A C 1
ATOM 1375 O O . GLU A 1 174 ? -37.719 -5.688 -9.422 1 24.44 174 GLU A O 1
ATOM 1380 N N . ASP A 1 175 ? -38.906 -4.355 -8.07 1 21.27 175 ASP A N 1
ATOM 1381 C CA . ASP A 1 175 ? -39.281 -3.119 -8.75 1 21.27 175 ASP A CA 1
ATOM 1382 C C . ASP A 1 175 ? -38.062 -2.297 -9.141 1 21.27 175 ASP A C 1
ATOM 1384 O O . ASP A 1 175 ? -37.25 -1.927 -8.281 1 21.27 175 ASP A O 1
ATOM 1388 N N . THR A 1 176 ? -37.594 -2.484 -10.305 1 23.52 176 THR A N 1
ATOM 1389 C CA . THR A 1 176 ? -36.469 -1.82 -10.984 1 23.52 176 THR A CA 1
ATOM 1390 C C . THR A 1 176 ? -36.781 -0.336 -11.18 1 23.52 176 THR A C 1
ATOM 1392 O O . THR A 1 176 ? -37.594 0.035 -12.023 1 23.52 176 THR A O 1
ATOM 1395 N N . THR A 1 177 ? -37.031 0.449 -10.086 1 21.08 177 THR A N 1
ATOM 1396 C CA . THR A 1 177 ? -37.25 1.853 -10.398 1 21.08 177 THR A CA 1
ATOM 1397 C C . THR A 1 177 ? -36.062 2.467 -11.109 1 21.08 177 THR A C 1
ATOM 1399 O O . THR A 1 177 ? -34.906 2.311 -10.656 1 21.08 177 THR A O 1
ATOM 1402 N N . SER A 1 178 ? -36.219 2.844 -12.391 1 20.17 178 SER A N 1
ATOM 1403 C CA . SER A 1 178 ? -35.344 3.484 -13.391 1 20.17 178 SER A CA 1
ATOM 1404 C C . SER A 1 178 ? -34.938 4.887 -12.953 1 20.17 178 SER A C 1
ATOM 1406 O O . SER A 1 178 ? -35.812 5.754 -12.758 1 20.17 178 SER A O 1
ATOM 1408 N N . LEU A 1 179 ? -34.031 5.117 -12.07 1 21.08 179 LEU A N 1
ATOM 1409 C CA . LEU A 1 179 ? -33.781 6.5 -11.672 1 21.08 179 LEU A CA 1
ATOM 1410 C C . LEU A 1 179 ? -33.125 7.285 -12.812 1 21.08 179 LEU A C 1
ATOM 1412 O O . LEU A 1 179 ? -32.375 6.73 -13.594 1 21.08 179 LEU A O 1
ATOM 1416 N N . PRO A 1 180 ? -33.469 8.633 -13.047 1 19.38 180 PRO A N 1
ATOM 1417 C CA . PRO A 1 180 ? -33.156 9.594 -14.109 1 19.38 180 PRO A CA 1
ATOM 1418 C C . PRO A 1 180 ? -31.734 10.094 -14.055 1 19.38 180 PRO A C 1
ATOM 1420 O O . PRO A 1 180 ? -31.141 10.195 -12.969 1 19.38 180 PRO A O 1
ATOM 1423 N N . TYR A 1 181 ? -30.938 10.008 -15.18 1 19.12 181 TYR A N 1
ATOM 1424 C CA . TYR A 1 181 ? -29.562 10.141 -15.648 1 19.12 181 TYR A CA 1
ATOM 1425 C C . TYR A 1 181 ? -29.125 11.602 -15.633 1 19.12 181 TYR A C 1
ATOM 1427 O O . TYR A 1 181 ? -29.578 12.406 -16.453 1 19.12 181 TYR A O 1
ATOM 1435 N N . ARG A 1 182 ? -28.781 12.398 -14.531 1 18.14 182 ARG A N 1
ATOM 1436 C CA . ARG A 1 182 ? -28.391 13.781 -14.805 1 18.14 182 ARG A CA 1
ATOM 1437 C C . ARG A 1 182 ? -26.953 13.852 -15.289 1 18.14 182 ARG A C 1
ATOM 1439 O O . ARG A 1 182 ? -26.109 13.047 -14.875 1 18.14 182 ARG A O 1
ATOM 1446 N N . GLY A 1 183 ? -26.391 14.781 -16.359 1 18.56 183 GLY A N 1
ATOM 1447 C CA . GLY A 1 183 ? -25.375 15.078 -17.359 1 18.56 183 GLY A CA 1
ATOM 1448 C C . GLY A 1 183 ? -24.094 15.641 -16.781 1 18.56 183 GLY A C 1
ATOM 1449 O O . GLY A 1 183 ? -23.266 16.203 -17.5 1 18.56 183 GLY A O 1
ATOM 1450 N N . ARG A 1 184 ? -23.25 15.133 -15.789 1 18.72 184 ARG A N 1
ATOM 1451 C CA . ARG A 1 184 ? -22.266 16.094 -15.312 1 18.72 184 ARG A CA 1
ATOM 1452 C C . ARG A 1 184 ? -21.031 16.094 -16.219 1 18.72 184 ARG A C 1
ATOM 1454 O O . ARG A 1 184 ? -20.781 15.125 -16.938 1 18.72 184 ARG A O 1
ATOM 1461 N N . ARG A 1 185 ? -19.844 17.109 -16.031 1 18.06 185 ARG A N 1
ATOM 1462 C CA . ARG A 1 185 ? -18.797 17.953 -16.625 1 18.06 185 ARG A CA 1
ATOM 1463 C C . ARG A 1 185 ? -17.5 17.188 -16.797 1 18.06 185 ARG A C 1
ATOM 1465 O O . ARG A 1 185 ? -17.094 16.422 -15.914 1 18.06 185 ARG A O 1
ATOM 1472 N N . ALA A 1 186 ? -16.703 17.203 -18.125 1 19.3 186 ALA A N 1
ATOM 1473 C CA . ALA A 1 186 ? -15.688 16.594 -19 1 19.3 186 ALA A CA 1
ATOM 1474 C C . ALA A 1 186 ? -14.281 17 -18.562 1 19.3 186 ALA A C 1
ATOM 1476 O O . ALA A 1 186 ? -13.953 18.188 -18.531 1 19.3 186 ALA A O 1
ATOM 1477 N N . LEU A 1 187 ? -13.445 16.328 -17.766 1 19.17 187 LEU A N 1
ATOM 1478 C CA . LEU A 1 187 ? -12.062 16.719 -17.5 1 19.17 187 LEU A CA 1
ATOM 1479 C C . LEU A 1 187 ? -11.148 16.281 -18.625 1 19.17 187 LEU A C 1
ATOM 1481 O O . LEU A 1 187 ? -11.242 15.148 -19.109 1 19.17 187 LEU A O 1
ATOM 1485 N N . ASN A 1 188 ? -10.242 17.062 -19.5 1 20.95 188 ASN A N 1
ATOM 1486 C CA . ASN A 1 188 ? -9.516 17.141 -20.781 1 20.95 188 ASN A CA 1
ATOM 1487 C C . ASN A 1 188 ? -8.141 16.484 -20.672 1 20.95 188 ASN A C 1
ATOM 1489 O O . ASN A 1 188 ? -7.289 16.703 -21.531 1 20.95 188 ASN A O 1
ATOM 1493 N N . ALA A 1 189 ? -7.539 15.547 -20.047 1 23.22 189 ALA A N 1
ATOM 1494 C CA . ALA A 1 189 ? -6.094 15.328 -20.094 1 23.22 189 ALA A CA 1
ATOM 1495 C C . ALA A 1 189 ? -5.684 14.578 -21.344 1 23.22 189 ALA A C 1
ATOM 1497 O O . ALA A 1 189 ? -6.309 13.578 -21.719 1 23.22 189 ALA A O 1
ATOM 1498 N N . GLU A 1 190 ? -4.723 14.969 -22.328 1 25.64 190 GLU A N 1
ATOM 1499 C CA . GLU A 1 190 ? -4.188 14.609 -23.641 1 25.64 190 GLU A CA 1
ATOM 1500 C C . GLU A 1 190 ? -3.26 13.406 -23.547 1 25.64 190 GLU A C 1
ATOM 1502 O O . GLU A 1 190 ? -2.529 13.102 -24.484 1 25.64 190 GLU A O 1
ATOM 1507 N N . SER A 1 191 ? -3.018 12.547 -22.641 1 28.89 191 SER A N 1
ATOM 1508 C CA . SER A 1 191 ? -1.941 11.562 -22.656 1 28.89 191 SER A CA 1
ATOM 1509 C C . SER A 1 191 ? -2.135 10.547 -23.781 1 28.89 191 SER A C 1
ATOM 1511 O O . SER A 1 191 ? -3.268 10.219 -24.141 1 28.89 191 SER A O 1
ATOM 1513 N N . SER A 1 192 ? -1.178 10.359 -24.672 1 30.7 192 SER A N 1
ATOM 1514 C CA . SER A 1 192 ? -1.075 9.344 -25.719 1 30.7 192 SER A CA 1
ATOM 1515 C C . SER A 1 192 ? -1.374 7.953 -25.172 1 30.7 192 SER A C 1
ATOM 1517 O O . SER A 1 192 ? -0.557 7.375 -24.453 1 30.7 192 SER A O 1
ATOM 1519 N N . TYR A 1 193 ? -2.467 7.66 -24.688 1 32.97 193 TYR A N 1
ATOM 1520 C CA . TYR A 1 193 ? -3.041 6.406 -24.219 1 32.97 193 TYR A CA 1
ATOM 1521 C C . TYR A 1 193 ? -2.988 5.336 -25.297 1 32.97 193 TYR A C 1
ATOM 1523 O O . TYR A 1 193 ? -3.65 5.453 -26.328 1 32.97 193 TYR A O 1
ATOM 1531 N N . SER A 1 194 ? -1.879 4.793 -25.641 1 38.16 194 SER A N 1
ATOM 1532 C CA . SER A 1 194 ? -1.985 3.605 -26.484 1 38.16 194 SER A CA 1
ATOM 1533 C C . SER A 1 194 ? -3.182 2.748 -26.094 1 38.16 194 SER A C 1
ATOM 1535 O O . SER A 1 194 ? -3.551 2.697 -24.922 1 38.16 194 SER A O 1
ATOM 1537 N N . ASP A 1 195 ? -4.047 2.287 -27.016 1 40.81 195 ASP A N 1
ATOM 1538 C CA . ASP A 1 195 ? -5.34 1.615 -27.094 1 40.81 195 ASP A CA 1
ATOM 1539 C C . ASP A 1 195 ? -5.34 0.329 -26.266 1 40.81 195 ASP A C 1
ATOM 1541 O O . ASP A 1 195 ? -4.586 -0.602 -26.562 1 40.81 195 ASP A O 1
ATOM 1545 N N . GLU A 1 196 ? -5.562 0.368 -25.094 1 46.53 196 GLU A N 1
ATOM 1546 C CA . GLU A 1 196 ? -5.777 -0.755 -24.188 1 46.53 196 GLU A CA 1
ATOM 1547 C C . GLU A 1 196 ? -6.297 -1.979 -24.938 1 46.53 196 GLU A C 1
ATOM 1549 O O . GLU A 1 196 ? -5.957 -3.113 -24.594 1 46.53 196 GLU A O 1
ATOM 1554 N N . TYR A 1 197 ? -7.23 -1.723 -25.938 1 50.16 197 TYR A N 1
ATOM 1555 C CA . TYR A 1 197 ? -7.973 -2.76 -26.656 1 50.16 197 TYR A CA 1
ATOM 1556 C C . TYR A 1 197 ? -7.562 -2.812 -28.125 1 50.16 197 TYR A C 1
ATOM 1558 O O . TYR A 1 197 ? -8.305 -3.334 -28.953 1 50.16 197 TYR A O 1
ATOM 1566 N N . ASP A 1 198 ? -6.461 -2.141 -28.406 1 51.44 198 ASP A N 1
ATOM 1567 C CA . ASP A 1 198 ? -6.086 -2.25 -29.812 1 51.44 198 ASP A CA 1
ATOM 1568 C C . ASP A 1 198 ? -5.285 -3.525 -30.062 1 51.44 198 ASP A C 1
ATOM 1570 O O . ASP A 1 198 ? -4.113 -3.613 -29.703 1 51.44 198 ASP A O 1
ATOM 1574 N N . TYR A 1 199 ? -6.055 -4.484 -30.234 1 60.03 199 TYR A N 1
ATOM 1575 C CA . TYR A 1 199 ? -5.438 -5.742 -30.625 1 60.03 199 TYR A CA 1
ATOM 1576 C C . TYR A 1 199 ? -5.07 -5.734 -32.094 1 60.03 199 TYR A C 1
ATOM 1578 O O . TYR A 1 199 ? -5.949 -5.652 -32.969 1 60.03 199 TYR A O 1
ATOM 1586 N N . SER A 1 200 ? -3.893 -5.461 -32.375 1 59.53 200 SER A N 1
ATOM 1587 C CA . SER A 1 200 ? -3.49 -5.566 -33.781 1 59.53 200 SER A CA 1
ATOM 1588 C C . SER A 1 200 ? -3.947 -6.887 -34.375 1 59.53 200 SER A C 1
ATOM 1590 O O . SER A 1 200 ? -3.682 -7.957 -33.844 1 59.53 200 SER A O 1
ATOM 1592 N N . GLY A 1 201 ? -4.77 -6.93 -35.375 1 66.81 201 GLY A N 1
ATOM 1593 C CA . GLY A 1 201 ? -5.18 -8.117 -36.125 1 66.81 201 GLY A CA 1
ATOM 1594 C C . GLY A 1 201 ? -6.586 -8.57 -35.781 1 66.81 201 GLY A C 1
ATOM 1595 O O . GLY A 1 201 ? -7.094 -9.531 -36.375 1 66.81 201 GLY A O 1
ATOM 1596 N N . ILE A 1 202 ? -7.227 -7.949 -34.844 1 75.19 202 ILE A N 1
ATOM 1597 C CA . ILE A 1 202 ? -8.562 -8.352 -34.438 1 75.19 202 ILE A CA 1
ATOM 1598 C C . ILE A 1 202 ? -9.547 -8.148 -35.562 1 75.19 202 ILE A C 1
ATOM 1600 O O . ILE A 1 202 ? -10.547 -8.867 -35.688 1 75.19 202 ILE A O 1
ATOM 1604 N N . GLU A 1 203 ? -9.188 -7.285 -36.531 1 72.62 203 GLU A N 1
ATOM 1605 C CA . GLU A 1 203 ? -10.055 -6.961 -37.656 1 72.62 203 GLU A CA 1
ATOM 1606 C C . GLU A 1 203 ? -10.219 -8.156 -38.594 1 72.62 203 GLU A C 1
ATOM 1608 O O . GLU A 1 203 ? -11.211 -8.258 -39.312 1 72.62 203 GLU A O 1
ATOM 1613 N N . ASP A 1 204 ? -9.328 -9.055 -38.438 1 75.81 204 ASP A N 1
ATOM 1614 C CA . ASP A 1 204 ? -9.328 -10.188 -39.344 1 75.81 204 ASP A CA 1
ATOM 1615 C C . ASP A 1 204 ? -10.203 -11.32 -38.812 1 75.81 204 ASP A C 1
ATOM 1617 O O . ASP A 1 204 ? -10.469 -12.289 -39.531 1 75.81 204 ASP A O 1
ATOM 1621 N N . ILE A 1 205 ? -10.695 -11.086 -37.625 1 82.5 205 ILE A N 1
ATOM 1622 C CA . ILE A 1 205 ? -11.5 -12.156 -37.031 1 82.5 205 ILE A CA 1
ATOM 1623 C C . ILE A 1 205 ? -12.984 -11.875 -37.281 1 82.5 205 ILE A C 1
ATOM 1625 O O . ILE A 1 205 ? -13.492 -10.82 -36.875 1 82.5 205 ILE A O 1
ATOM 1629 N N . GLU A 1 206 ? -13.711 -12.75 -38 1 78.75 206 GLU A N 1
ATOM 1630 C CA . GLU A 1 206 ? -15.109 -12.562 -38.375 1 78.75 206 GLU A CA 1
ATOM 1631 C C . GLU A 1 206 ? -16.047 -13.148 -37.312 1 78.75 206 GLU A C 1
ATOM 1633 O O . GLU A 1 206 ? -17.078 -12.547 -37 1 78.75 206 GLU A O 1
ATOM 1638 N N . ASP A 1 207 ? -15.672 -14.328 -36.812 1 82.44 207 ASP A N 1
ATOM 1639 C CA . ASP A 1 207 ? -16.5 -15.008 -35.812 1 82.44 207 ASP A CA 1
ATOM 1640 C C . ASP A 1 207 ? -16.047 -14.664 -34.375 1 82.44 207 ASP A C 1
ATOM 1642 O O . ASP A 1 207 ? -14.906 -14.945 -34 1 82.44 207 ASP A O 1
ATOM 1646 N N . PRO A 1 208 ? -16.984 -14.125 -33.656 1 82.12 208 PRO A N 1
ATOM 1647 C CA . PRO A 1 208 ? -16.625 -13.758 -32.312 1 82.12 208 PRO A CA 1
ATOM 1648 C C . PRO A 1 208 ? -16.312 -14.977 -31.422 1 82.12 208 PRO A C 1
ATOM 1650 O O . PRO A 1 208 ? -15.695 -14.836 -30.375 1 82.12 208 PRO A O 1
ATOM 1653 N N . ASN A 1 209 ? -16.75 -16.156 -31.906 1 83.94 209 ASN A N 1
ATOM 1654 C CA . ASN A 1 209 ? -16.516 -17.375 -31.125 1 83.94 209 ASN A CA 1
ATOM 1655 C C . ASN A 1 209 ? -15.391 -18.219 -31.719 1 83.94 209 ASN A C 1
ATOM 1657 O O . ASN A 1 209 ? -15.32 -19.422 -31.469 1 83.94 209 ASN A O 1
ATOM 1661 N N . ASP A 1 210 ? -14.609 -17.594 -32.531 1 87.88 210 ASP A N 1
ATOM 1662 C CA . ASP A 1 210 ? -13.406 -18.266 -33.031 1 87.88 210 ASP A CA 1
ATOM 1663 C C . ASP A 1 210 ? -12.281 -18.188 -31.984 1 87.88 210 ASP A C 1
ATOM 1665 O O . ASP A 1 210 ? -11.375 -17.359 -32.125 1 87.88 210 ASP A O 1
ATOM 1669 N N . TRP A 1 211 ? -12.328 -19.062 -31.047 1 89.75 211 TRP A N 1
ATOM 1670 C CA . TRP A 1 211 ? -11.43 -19.031 -29.906 1 89.75 211 TRP A CA 1
ATOM 1671 C C . TRP A 1 211 ? -9.992 -19.297 -30.328 1 89.75 211 TRP A C 1
ATOM 1673 O O . TRP A 1 211 ? -9.047 -18.781 -29.719 1 89.75 211 TRP A O 1
ATOM 1683 N N . GLU A 1 212 ? -9.805 -20.078 -31.391 1 88.19 212 GLU A N 1
ATOM 1684 C CA . GLU A 1 212 ? -8.461 -20.359 -31.891 1 88.19 212 GLU A CA 1
ATOM 1685 C C . GLU A 1 212 ? -7.805 -19.078 -32.438 1 88.19 212 GLU A C 1
ATOM 1687 O O . GLU A 1 212 ? -6.629 -18.828 -32.156 1 88.19 212 GLU A O 1
ATOM 1692 N N . ALA A 1 213 ? -8.539 -18.344 -33.188 1 87 213 ALA A N 1
ATOM 1693 C CA . ALA A 1 213 ? -8.023 -17.094 -33.719 1 87 213 ALA A CA 1
ATOM 1694 C C . ALA A 1 213 ? -7.703 -16.109 -32.594 1 87 213 ALA A C 1
ATOM 1696 O O . ALA A 1 213 ? -6.68 -15.414 -32.625 1 87 213 ALA A O 1
ATOM 1697 N N . LEU A 1 214 ? -8.578 -16.062 -31.625 1 86.94 214 LEU A N 1
ATOM 1698 C CA . LEU A 1 214 ? -8.383 -15.172 -30.5 1 86.94 214 LEU A CA 1
ATOM 1699 C C . LEU A 1 214 ? -7.188 -15.609 -29.656 1 86.94 214 LEU A C 1
ATOM 1701 O O . LEU A 1 214 ? -6.469 -14.773 -29.109 1 86.94 214 LEU A O 1
ATOM 1705 N N . TYR A 1 215 ? -7.043 -16.875 -29.547 1 87.69 215 TYR A N 1
ATOM 1706 C CA . TYR A 1 215 ? -5.898 -17.453 -28.859 1 87.69 215 TYR A CA 1
ATOM 1707 C C . TYR A 1 215 ? -4.59 -16.984 -29.484 1 87.69 215 TYR A C 1
ATOM 1709 O O . TYR A 1 215 ? -3.672 -16.562 -28.781 1 87.69 215 TYR A O 1
ATOM 1717 N N . ASN A 1 216 ? -4.516 -17.047 -30.734 1 83.62 216 ASN A N 1
ATOM 1718 C CA . ASN A 1 216 ? -3.303 -16.656 -31.453 1 83.62 216 ASN A CA 1
ATOM 1719 C C . ASN A 1 216 ? -3.027 -15.164 -31.328 1 83.62 216 ASN A C 1
ATOM 1721 O O . ASN A 1 216 ? -1.87 -14.75 -31.281 1 83.62 216 ASN A O 1
ATOM 1725 N N . LEU A 1 217 ? -4.082 -14.469 -31.281 1 80.75 217 LEU A N 1
ATOM 1726 C CA . LEU A 1 217 ? -3.938 -13.031 -31.078 1 80.75 217 LEU A CA 1
ATOM 1727 C C . LEU A 1 217 ? -3.385 -12.719 -29.688 1 80.75 217 LEU A C 1
ATOM 1729 O O . LEU A 1 217 ? -2.553 -11.82 -29.531 1 80.75 217 LEU A O 1
ATOM 1733 N N . SER A 1 218 ? -3.83 -13.422 -28.688 1 80 218 SER A N 1
ATOM 1734 C CA . SER A 1 218 ? -3.459 -13.18 -27.297 1 80 218 SER A CA 1
ATOM 1735 C C . SER A 1 218 ? -2.057 -13.695 -27 1 80 218 SER A C 1
ATOM 1737 O O . SER A 1 218 ? -1.422 -13.266 -26.031 1 80 218 SER A O 1
ATOM 1739 N N . LYS A 1 219 ? -1.638 -14.672 -27.734 1 75.94 219 LYS A N 1
ATOM 1740 C CA . LYS A 1 219 ? -0.312 -15.25 -27.547 1 75.94 219 LYS A CA 1
ATOM 1741 C C . LYS A 1 219 ? 0.768 -14.172 -27.562 1 75.94 219 LYS A C 1
ATOM 1743 O O . LYS A 1 219 ? 1.74 -14.25 -26.812 1 75.94 219 LYS A O 1
ATOM 1748 N N . GLY A 1 220 ? 0.533 -13.109 -28.25 1 66.62 220 GLY A N 1
ATOM 1749 C CA . GLY A 1 220 ? 1.484 -12.016 -28.344 1 66.62 220 GLY A CA 1
ATOM 1750 C C . GLY A 1 220 ? 1.586 -11.203 -27.062 1 66.62 220 GLY A C 1
ATOM 1751 O O . GLY A 1 220 ? 2.605 -10.562 -26.812 1 66.62 220 GLY A O 1
ATOM 1752 N N . SER A 1 221 ? 0.565 -11.297 -26.281 1 67.38 221 SER A N 1
ATOM 1753 C CA . SER A 1 221 ? 0.534 -10.539 -25.031 1 67.38 221 SER A CA 1
ATOM 1754 C C . SER A 1 221 ? 0.549 -11.469 -23.828 1 67.38 221 SER A C 1
ATOM 1756 O O . SER A 1 221 ? -0.095 -11.195 -22.812 1 67.38 221 SER A O 1
ATOM 1758 N N . ASP A 1 222 ? 1.122 -12.555 -23.906 1 73.62 222 ASP A N 1
ATOM 1759 C CA . ASP A 1 222 ? 1.279 -13.508 -22.812 1 73.62 222 ASP A CA 1
ATOM 1760 C C . ASP A 1 222 ? -0.078 -13.977 -22.297 1 73.62 222 ASP A C 1
ATOM 1762 O O . ASP A 1 222 ? -0.253 -14.164 -21.094 1 73.62 222 ASP A O 1
ATOM 1766 N N . TYR A 1 223 ? -1.079 -13.977 -23.125 1 78.94 223 TYR A N 1
ATOM 1767 C CA . TYR A 1 223 ? -2.422 -14.484 -22.875 1 78.94 223 TYR A CA 1
ATOM 1768 C C . TYR A 1 223 ? -3.117 -13.672 -21.781 1 78.94 223 TYR A C 1
ATOM 1770 O O . TYR A 1 223 ? -4.172 -14.07 -21.281 1 78.94 223 TYR A O 1
ATOM 1778 N N . ASN A 1 224 ? -2.578 -12.57 -21.344 1 74.19 224 ASN A N 1
ATOM 1779 C CA . ASN A 1 224 ? -3.139 -11.789 -20.25 1 74.19 224 ASN A CA 1
ATOM 1780 C C . ASN A 1 224 ? -4.473 -11.156 -20.625 1 74.19 224 ASN A C 1
ATOM 1782 O O . ASN A 1 224 ? -5.316 -10.906 -19.766 1 74.19 224 ASN A O 1
ATOM 1786 N N . ASN A 1 225 ? -4.652 -10.992 -21.906 1 74.56 225 ASN A N 1
ATOM 1787 C CA . ASN A 1 225 ? -5.863 -10.32 -22.359 1 74.56 225 ASN A CA 1
ATOM 1788 C C . ASN A 1 225 ? -6.918 -11.312 -22.844 1 74.56 225 ASN A C 1
ATOM 1790 O O . ASN A 1 225 ? -7.988 -10.914 -23.297 1 74.56 225 ASN A O 1
ATOM 1794 N N . PHE A 1 226 ? -6.656 -12.547 -22.734 1 82.44 226 PHE A N 1
ATOM 1795 C CA . PHE A 1 226 ? -7.57 -13.531 -23.312 1 82.44 226 PHE A CA 1
ATOM 1796 C C . PHE A 1 226 ? -8.922 -13.484 -22.609 1 82.44 226 PHE A C 1
ATOM 1798 O O . PHE A 1 226 ? -9.961 -13.633 -23.25 1 82.44 226 PHE A O 1
ATOM 1805 N N . LYS A 1 227 ? -8.898 -13.25 -21.312 1 82.06 227 LYS A N 1
ATOM 1806 C CA . LYS A 1 227 ? -10.141 -13.211 -20.547 1 82.06 227 LYS A CA 1
ATOM 1807 C C . LYS A 1 227 ? -11.062 -12.094 -21.031 1 82.06 227 LYS A C 1
ATOM 1809 O O . LYS A 1 227 ? -12.281 -12.211 -20.938 1 82.06 227 LYS A O 1
ATOM 1814 N N . ASN A 1 228 ? -10.477 -11.148 -21.609 1 78.44 228 ASN A N 1
ATOM 1815 C CA . ASN A 1 228 ? -11.258 -10.016 -22.109 1 78.44 228 ASN A CA 1
ATOM 1816 C C . ASN A 1 228 ? -12.07 -10.383 -23.344 1 78.44 228 ASN A C 1
ATOM 1818 O O . ASN A 1 228 ? -13.031 -9.695 -23.688 1 78.44 228 ASN A O 1
ATOM 1822 N N . PHE A 1 229 ? -11.75 -11.461 -23.953 1 83.44 229 PHE A N 1
ATOM 1823 C CA . PHE A 1 229 ? -12.469 -11.906 -25.141 1 83.44 229 PHE A CA 1
ATOM 1824 C C . PHE A 1 229 ? -13.695 -12.727 -24.766 1 83.44 229 PHE A C 1
ATOM 1826 O O . PHE A 1 229 ? -14.688 -12.742 -25.5 1 83.44 229 PHE A O 1
ATOM 1833 N N . VAL A 1 230 ? -13.664 -13.453 -23.75 1 86.44 230 VAL A N 1
ATOM 1834 C CA . VAL A 1 230 ? -14.68 -14.43 -23.406 1 86.44 230 VAL A CA 1
ATOM 1835 C C . VAL A 1 230 ? -15.938 -13.719 -22.906 1 86.44 230 VAL A C 1
ATOM 1837 O O . VAL A 1 230 ? -17.047 -14.07 -23.281 1 86.44 230 VAL A O 1
ATOM 1840 N N . LYS A 1 231 ? -15.977 -12.695 -22.219 1 84.56 231 LYS A N 1
ATOM 1841 C CA . LYS A 1 231 ? -17.016 -11.805 -21.688 1 84.56 231 LYS A CA 1
ATOM 1842 C C . LYS A 1 231 ? -18.359 -12.523 -21.594 1 84.56 231 LYS A C 1
ATOM 1844 O O . LYS A 1 231 ? -19.297 -12.164 -22.297 1 84.56 231 LYS A O 1
ATOM 1849 N N . PRO A 1 232 ? -18.547 -13.422 -20.672 1 91 232 PRO A N 1
ATOM 1850 C CA . PRO A 1 232 ? -19.828 -14.086 -20.484 1 91 232 PRO A CA 1
ATOM 1851 C C . PRO A 1 232 ? -20.906 -13.148 -19.938 1 91 232 PRO A C 1
ATOM 1853 O O . PRO A 1 232 ? -20.578 -12.172 -19.25 1 91 232 PRO A O 1
ATOM 1856 N N . THR A 1 233 ? -22.156 -13.453 -20.281 1 91.56 233 THR A N 1
ATOM 1857 C CA . THR A 1 233 ? -23.281 -12.703 -19.734 1 91.56 233 THR A CA 1
ATOM 1858 C C . THR A 1 233 ? -23.562 -13.117 -18.297 1 91.56 233 THR A C 1
ATOM 1860 O O . THR A 1 233 ? -23.047 -14.141 -17.828 1 91.56 233 THR A O 1
ATOM 1863 N N . LYS A 1 234 ? -24.359 -12.32 -17.672 1 92.19 234 LYS A N 1
ATOM 1864 C CA . LYS A 1 234 ? -24.734 -12.602 -16.281 1 92.19 234 LYS A CA 1
ATOM 1865 C C . LYS A 1 234 ? -25.422 -13.961 -16.172 1 92.19 234 LYS A C 1
ATOM 1867 O O . LYS A 1 234 ? -25.141 -14.727 -15.242 1 92.19 234 LYS A O 1
ATOM 1872 N N . GLU A 1 235 ? -26.266 -14.289 -17.078 1 93.06 235 GLU A N 1
ATOM 1873 C CA . GLU A 1 235 ? -26.984 -15.555 -17.078 1 93.06 235 GLU A CA 1
ATOM 1874 C C . GLU A 1 235 ? -26.047 -16.734 -17.359 1 93.06 235 GLU A C 1
ATOM 1876 O O . GLU A 1 235 ? -26.188 -17.797 -16.75 1 93.06 235 GLU A O 1
ATOM 1881 N N . GLU A 1 236 ? -25.172 -16.531 -18.266 1 94.44 236 GLU A N 1
ATOM 1882 C CA . GLU A 1 236 ? -24.188 -17.562 -18.547 1 94.44 236 GLU A CA 1
ATOM 1883 C C . GLU A 1 236 ? -23.328 -17.859 -17.328 1 94.44 236 GLU A C 1
ATOM 1885 O O . GLU A 1 236 ? -23.016 -19.016 -17.031 1 94.44 236 GLU A O 1
ATOM 1890 N N . LEU A 1 237 ? -22.906 -16.812 -16.625 1 95.62 237 LEU A N 1
ATOM 1891 C CA . LEU A 1 237 ? -22.109 -16.984 -15.422 1 95.62 237 LEU A CA 1
ATOM 1892 C C . LEU A 1 237 ? -22.875 -17.734 -14.352 1 95.62 237 LEU A C 1
ATOM 1894 O O . LEU A 1 237 ? -22.328 -18.609 -13.672 1 95.62 237 LEU A O 1
ATOM 1898 N N . ARG A 1 238 ? -24.109 -17.422 -14.227 1 94.62 238 ARG A N 1
ATOM 1899 C CA . ARG A 1 238 ? -24.953 -18.062 -13.219 1 94.62 238 ARG A CA 1
ATOM 1900 C C . ARG A 1 238 ? -25.094 -19.547 -13.477 1 94.62 238 ARG A C 1
ATOM 1902 O O . ARG A 1 238 ? -25 -20.359 -12.555 1 94.62 238 ARG A O 1
ATOM 1909 N N . THR A 1 239 ? -25.172 -19.906 -14.727 1 95.44 239 THR A N 1
ATOM 1910 C CA . THR A 1 239 ? -25.438 -21.281 -15.094 1 95.44 239 THR A CA 1
ATOM 1911 C C . THR A 1 239 ? -24.141 -22.078 -15.227 1 95.44 239 THR A C 1
ATOM 1913 O O . THR A 1 239 ? -24.062 -23.234 -14.797 1 95.44 239 THR A O 1
ATOM 1916 N N . LEU A 1 240 ? -23.141 -21.453 -15.797 1 96.06 240 LEU A N 1
ATOM 1917 C CA . LEU A 1 240 ? -21.922 -22.188 -16.156 1 96.06 240 LEU A CA 1
ATOM 1918 C C . LEU A 1 240 ? -20.875 -22.062 -15.055 1 96.06 240 LEU A C 1
ATOM 1920 O O . LEU A 1 240 ? -19.875 -22.781 -15.07 1 96.06 240 LEU A O 1
ATOM 1924 N N . GLY A 1 241 ? -21.047 -21.156 -14.086 1 96.5 241 GLY A N 1
ATOM 1925 C CA . GLY A 1 241 ? -20.078 -20.953 -13.031 1 96.5 241 GLY A CA 1
ATOM 1926 C C . GLY A 1 241 ? -20.109 -22.031 -11.969 1 96.5 241 GLY A C 1
ATOM 1927 O O . GLY A 1 241 ? -20.922 -22.938 -12.031 1 96.5 241 GLY A O 1
ATOM 1928 N N . HIS A 1 242 ? -19.141 -21.969 -11.039 1 97.25 242 HIS A N 1
ATOM 1929 C CA . HIS A 1 242 ? -19.062 -22.906 -9.938 1 97.25 242 HIS A CA 1
ATOM 1930 C C . HIS A 1 242 ? -20.25 -22.75 -9 1 97.25 242 HIS A C 1
ATOM 1932 O O . HIS A 1 242 ? -20.75 -21.641 -8.789 1 97.25 242 HIS A O 1
ATOM 1938 N N . LYS A 1 243 ? -20.672 -23.812 -8.422 1 96.56 243 LYS A N 1
ATOM 1939 C CA . LYS A 1 243 ? -21.812 -23.812 -7.504 1 96.56 243 LYS A CA 1
ATOM 1940 C C . LYS A 1 243 ? -21.344 -23.766 -6.051 1 96.56 243 LYS A C 1
ATOM 1942 O O . LYS A 1 243 ? -20.328 -24.359 -5.703 1 96.56 243 LYS A O 1
ATOM 1947 N N . ALA A 1 244 ? -22.172 -23.172 -5.246 1 97.19 244 ALA A N 1
ATOM 1948 C CA . ALA A 1 244 ? -21.812 -22.984 -3.842 1 97.19 244 ALA A CA 1
ATOM 1949 C C . ALA A 1 244 ? -21.656 -24.328 -3.133 1 97.19 244 ALA A C 1
ATOM 1951 O O . ALA A 1 244 ? -20.734 -24.516 -2.332 1 97.19 244 ALA A O 1
ATOM 1952 N N . LYS A 1 245 ? -22.5 -25.266 -3.445 1 95.56 245 LYS A N 1
ATOM 1953 C CA . LYS A 1 245 ? -22.531 -26.547 -2.766 1 95.56 245 LYS A CA 1
ATOM 1954 C C . LYS A 1 245 ? -21.219 -27.312 -2.965 1 95.56 245 LYS A C 1
ATOM 1956 O O . LYS A 1 245 ? -20.75 -28 -2.057 1 95.56 245 LYS A O 1
ATOM 1961 N N . ASP A 1 246 ? -20.656 -27.188 -4.152 1 95.69 246 ASP A N 1
ATOM 1962 C CA . ASP A 1 246 ? -19.438 -27.922 -4.488 1 95.69 246 ASP A CA 1
ATOM 1963 C C . ASP A 1 246 ? -18.188 -27.125 -4.098 1 95.69 246 ASP A C 1
ATOM 1965 O O . ASP A 1 246 ? -17.109 -27.688 -3.936 1 95.69 246 ASP A O 1
ATOM 1969 N N . PHE A 1 247 ? -18.344 -25.875 -4.016 1 97.38 247 PHE A N 1
ATOM 1970 C CA . PHE A 1 247 ? -17.219 -24.969 -3.744 1 97.38 247 PHE A CA 1
ATOM 1971 C C . PHE A 1 247 ? -16.984 -24.828 -2.244 1 97.38 247 PHE A C 1
ATOM 1973 O O . PHE A 1 247 ? -15.844 -24.859 -1.785 1 97.38 247 PHE A O 1
ATOM 1980 N N . ILE A 1 248 ? -18.031 -24.656 -1.481 1 97.94 248 ILE A N 1
ATOM 1981 C CA . ILE A 1 248 ? -17.969 -24.5 -0.031 1 97.94 248 ILE A CA 1
ATOM 1982 C C . ILE A 1 248 ? -18.328 -25.828 0.636 1 97.94 248 ILE A C 1
ATOM 1984 O O . ILE A 1 248 ? -19.5 -26.156 0.794 1 97.94 248 ILE A O 1
ATOM 1988 N N . LEU A 1 249 ? -17.375 -26.5 1.158 1 96.94 249 LEU A N 1
ATOM 1989 C CA . LEU A 1 249 ? -17.609 -27.844 1.7 1 96.94 249 LEU A CA 1
ATOM 1990 C C . LEU A 1 249 ? -17.906 -27.781 3.193 1 96.94 249 LEU A C 1
ATOM 1992 O O . LEU A 1 249 ? -18.766 -28.5 3.689 1 96.94 249 LEU A O 1
ATOM 1996 N N . GLN A 1 250 ? -17.125 -26.969 3.855 1 95.88 250 GLN A N 1
ATOM 1997 C CA . GLN A 1 250 ? -17.328 -26.766 5.285 1 95.88 250 GLN A CA 1
ATOM 1998 C C . GLN A 1 250 ? -17.312 -25.281 5.637 1 95.88 250 GLN A C 1
ATOM 2000 O O . GLN A 1 250 ? -16.609 -24.5 5.012 1 95.88 250 GLN A O 1
ATOM 2005 N N . CYS A 1 251 ? -18.125 -24.984 6.602 1 95.81 251 CYS A N 1
ATOM 2006 C CA . CYS A 1 251 ? -18.266 -23.609 7.066 1 95.81 251 CYS A CA 1
ATOM 2007 C C . CYS A 1 251 ? -18.547 -23.562 8.562 1 95.81 251 CYS A C 1
ATOM 2009 O O . CYS A 1 251 ? -19.359 -24.344 9.062 1 95.81 251 CYS A O 1
ATOM 2011 N N . SER A 1 252 ? -17.828 -22.734 9.242 1 95.69 252 SER A N 1
ATOM 2012 C CA . SER A 1 252 ? -18.109 -22.469 10.648 1 95.69 252 SER A CA 1
ATOM 2013 C C . SER A 1 252 ? -17.875 -21 10.984 1 95.69 252 SER A C 1
ATOM 2015 O O . SER A 1 252 ? -16.953 -20.375 10.453 1 95.69 252 SER A O 1
ATOM 2017 N N . PHE A 1 253 ? -18.781 -20.453 11.773 1 95.25 253 PHE A N 1
ATOM 2018 C CA . PHE A 1 253 ? -18.641 -19.094 12.281 1 95.25 253 PHE A CA 1
ATOM 2019 C C . PHE A 1 253 ? -18.703 -19.078 13.805 1 95.25 253 PHE A C 1
ATOM 2021 O O . PHE A 1 253 ? -19.734 -19.422 14.391 1 95.25 253 PHE A O 1
ATOM 2028 N N . ASP A 1 254 ? -17.672 -18.625 14.367 1 93.81 254 ASP A N 1
ATOM 2029 C CA . ASP A 1 254 ? -17.547 -18.609 15.82 1 93.81 254 ASP A CA 1
ATOM 2030 C C . ASP A 1 254 ? -17.906 -19.984 16.422 1 93.81 254 ASP A C 1
ATOM 2032 O O . ASP A 1 254 ? -18.688 -20.078 17.359 1 93.81 254 ASP A O 1
ATOM 2036 N N . THR A 1 255 ? -17.469 -21.031 15.75 1 87.75 255 THR A N 1
ATOM 2037 C CA . THR A 1 255 ? -17.562 -22.422 16.172 1 87.75 255 THR A CA 1
ATOM 2038 C C . THR A 1 255 ? -18.969 -22.969 15.961 1 87.75 255 THR A C 1
ATOM 2040 O O . THR A 1 255 ? -19.266 -24.125 16.297 1 87.75 255 THR A O 1
ATOM 2043 N N . GLU A 1 256 ? -19.781 -22.156 15.422 1 91.81 256 GLU A N 1
ATOM 2044 C CA . GLU A 1 256 ? -21.094 -22.625 15.016 1 91.81 256 GLU A CA 1
ATOM 2045 C C . GLU A 1 256 ? -21.109 -23.047 13.547 1 91.81 256 GLU A C 1
ATOM 2047 O O . GLU A 1 256 ? -20.562 -22.328 12.695 1 91.81 256 GLU A O 1
ATOM 2052 N N . ALA A 1 257 ? -21.75 -24.109 13.312 1 92.62 257 ALA A N 1
ATOM 2053 C CA . ALA A 1 257 ? -21.75 -2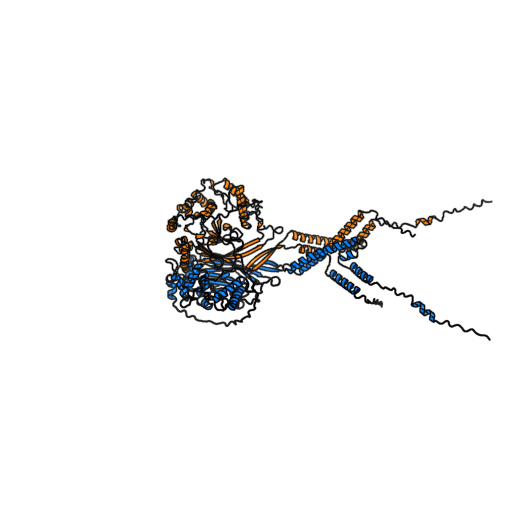4.656 11.953 1 92.62 257 ALA A CA 1
ATOM 2054 C C . ALA A 1 257 ? -22.594 -23.797 11.016 1 92.62 257 ALA A C 1
ATOM 2056 O O . ALA A 1 257 ? -23.672 -23.344 11.391 1 92.62 257 ALA A O 1
ATOM 2057 N N . CYS A 1 258 ? -22.047 -23.516 9.906 1 92.5 258 CYS A N 1
ATOM 2058 C CA . CYS A 1 258 ? -22.766 -22.922 8.797 1 92.5 258 CYS A CA 1
ATOM 2059 C C . CYS A 1 258 ? -22.625 -23.75 7.527 1 92.5 258 CYS A C 1
ATOM 2061 O O . CYS A 1 258 ? -22.031 -24.828 7.559 1 92.5 258 CYS A O 1
ATOM 2063 N N . SER A 1 259 ? -23.312 -23.328 6.43 1 93.62 259 SER A N 1
ATOM 2064 C CA . SER A 1 259 ? -23.281 -24.062 5.168 1 93.62 259 SER A CA 1
ATOM 2065 C C . SER A 1 259 ? -23.25 -23.109 3.979 1 93.62 259 SER A C 1
ATOM 2067 O O . SER A 1 259 ? -23.266 -21.891 4.152 1 93.62 259 SER A O 1
ATOM 2069 N N . TYR A 1 260 ? -23.141 -23.703 2.861 1 94.56 260 TYR A N 1
ATOM 2070 C CA . TYR A 1 260 ? -23.109 -22.922 1.634 1 94.56 260 TYR A CA 1
ATOM 2071 C C . TYR A 1 260 ? -24.375 -22.094 1.481 1 94.56 260 TYR A C 1
ATOM 2073 O O . TYR A 1 260 ? -24.391 -21.094 0.76 1 94.56 260 TYR A O 1
ATOM 2081 N N . GLU A 1 261 ? -25.422 -22.422 2.225 1 92.25 261 GLU A N 1
ATOM 2082 C CA . GLU A 1 261 ? -26.703 -21.719 2.129 1 92.25 261 GLU A CA 1
ATOM 2083 C C . GLU A 1 261 ? -26.625 -20.344 2.793 1 92.25 261 GLU A C 1
ATOM 2085 O O . GLU A 1 261 ? -27.469 -19.484 2.545 1 92.25 261 GLU A O 1
ATOM 2090 N N . ASN A 1 262 ? -25.656 -20.188 3.635 1 92.06 262 ASN A N 1
ATOM 2091 C CA . ASN A 1 262 ? -25.484 -18.906 4.324 1 92.06 262 ASN A CA 1
ATOM 2092 C C . ASN A 1 262 ? -24.812 -17.875 3.426 1 92.06 262 ASN A C 1
ATOM 2094 O O . ASN A 1 262 ? -24.609 -16.734 3.838 1 92.06 262 ASN A O 1
ATOM 2098 N N . PHE A 1 263 ? -24.562 -18.281 2.219 1 94.56 263 PHE A N 1
ATOM 2099 C CA . PHE A 1 263 ? -23.875 -17.391 1.286 1 94.56 263 PHE A CA 1
ATOM 2100 C C . PHE A 1 263 ? -24.828 -16.922 0.19 1 94.56 263 PHE A C 1
ATOM 2102 O O . PHE A 1 263 ? -25.672 -17.688 -0.275 1 94.56 263 PHE A O 1
ATOM 2109 N N . THR A 1 264 ? -24.656 -15.648 -0.163 1 92.69 264 THR A N 1
ATOM 2110 C CA . THR A 1 264 ? -25.391 -15.086 -1.284 1 92.69 264 THR A CA 1
ATOM 2111 C C . THR A 1 264 ? -24.562 -15.148 -2.564 1 92.69 264 THR A C 1
ATOM 2113 O O . THR A 1 264 ? -23.375 -14.82 -2.561 1 92.69 264 THR A O 1
ATOM 2116 N N . VAL A 1 265 ? -25.219 -15.547 -3.652 1 93.94 265 VAL A N 1
ATOM 2117 C CA . VAL A 1 265 ? -24.516 -15.688 -4.922 1 93.94 265 VAL A CA 1
ATOM 2118 C C . VAL A 1 265 ? -24.562 -14.367 -5.688 1 93.94 265 VAL A C 1
ATOM 2120 O O . VAL A 1 265 ? -25.609 -13.742 -5.801 1 93.94 265 VAL A O 1
ATOM 2123 N N . ILE A 1 266 ? -23.406 -13.969 -6.094 1 91.94 266 ILE A N 1
ATOM 2124 C CA . ILE A 1 266 ? -23.297 -12.797 -6.957 1 91.94 266 ILE A CA 1
ATOM 2125 C C . ILE A 1 266 ? -22.422 -13.125 -8.164 1 91.94 266 ILE A C 1
ATOM 2127 O O . ILE A 1 266 ? -21.5 -13.922 -8.07 1 91.94 266 ILE A O 1
ATOM 2131 N N . GLN A 1 267 ? -22.75 -12.516 -9.25 1 93.62 267 GLN A N 1
ATOM 2132 C CA . GLN A 1 267 ? -21.969 -12.75 -10.461 1 93.62 267 GLN A CA 1
ATOM 2133 C C . GLN A 1 267 ? -20.891 -11.688 -10.625 1 93.62 267 GLN A C 1
ATOM 2135 O O . GLN A 1 267 ? -21.141 -10.5 -10.43 1 93.62 267 GLN A O 1
ATOM 2140 N N . ASN A 1 268 ? -19.734 -12.133 -10.859 1 93.44 268 ASN A N 1
ATOM 2141 C CA . ASN A 1 268 ? -18.578 -11.297 -11.156 1 93.44 268 ASN A CA 1
ATOM 2142 C C . ASN A 1 268 ? -18.031 -11.57 -12.555 1 93.44 268 ASN A C 1
ATOM 2144 O O . ASN A 1 268 ? -17.906 -12.734 -12.961 1 93.44 268 ASN A O 1
ATOM 2148 N N . ALA A 1 269 ? -17.688 -10.539 -13.234 1 89.81 269 ALA A N 1
ATOM 2149 C CA . ALA A 1 269 ? -17.281 -10.672 -14.633 1 89.81 269 ALA A CA 1
ATOM 2150 C C . ALA A 1 269 ? -15.953 -11.398 -14.75 1 89.81 269 ALA A C 1
ATOM 2152 O O . ALA A 1 269 ? -15.688 -12.078 -15.75 1 89.81 269 ALA A O 1
ATOM 2153 N N . GLU A 1 270 ? -15.141 -11.32 -13.805 1 90.44 270 GLU A N 1
ATOM 2154 C CA . GLU A 1 270 ? -13.789 -11.875 -13.898 1 90.44 270 GLU A CA 1
ATOM 2155 C C . GLU A 1 270 ? -13.734 -13.289 -13.312 1 90.44 270 GLU A C 1
ATOM 2157 O O . GLU A 1 270 ? -12.977 -14.133 -13.797 1 90.44 270 GLU A O 1
ATOM 2162 N N . TYR A 1 271 ? -14.539 -13.547 -12.312 1 94.31 271 TYR A N 1
ATOM 2163 C CA . TYR A 1 271 ? -14.344 -14.789 -11.57 1 94.31 271 TYR A CA 1
ATOM 2164 C C . TYR A 1 271 ? -15.602 -15.648 -11.602 1 94.31 271 TYR A C 1
ATOM 2166 O O . TYR A 1 271 ? -15.625 -16.75 -11.031 1 94.31 271 TYR A O 1
ATOM 2174 N N . GLY A 1 272 ? -16.641 -15.18 -12.227 1 95.62 272 GLY A N 1
ATOM 2175 C CA . GLY A 1 272 ? -17.875 -15.945 -12.312 1 95.62 272 GLY A CA 1
ATOM 2176 C C . GLY A 1 272 ? -18.734 -15.805 -11.078 1 95.62 272 GLY A C 1
ATOM 2177 O O . GLY A 1 272 ? -18.984 -14.695 -10.594 1 95.62 272 GLY A O 1
ATOM 2178 N N . ASN A 1 273 ? -19.219 -16.984 -10.617 1 97.25 273 ASN A N 1
ATOM 2179 C CA . ASN A 1 273 ? -20.031 -16.938 -9.406 1 97.25 273 ASN A CA 1
ATOM 2180 C C . ASN A 1 273 ? -19.172 -16.734 -8.164 1 97.25 273 ASN A C 1
ATOM 2182 O O . ASN A 1 273 ? -18.234 -17.5 -7.918 1 97.25 273 ASN A O 1
ATOM 2186 N N . CYS A 1 274 ? -19.5 -15.703 -7.508 1 97.25 274 CYS A N 1
ATOM 2187 C CA . CYS A 1 274 ? -18.891 -15.453 -6.203 1 97.25 274 CYS A CA 1
ATOM 2188 C C . CYS A 1 274 ? -19.906 -15.609 -5.086 1 97.25 274 CYS A C 1
ATOM 2190 O O . CYS A 1 274 ? -21.125 -15.586 -5.336 1 97.25 274 CYS A O 1
ATOM 2192 N N . PHE A 1 275 ? -19.438 -15.828 -3.906 1 97.5 275 PHE A N 1
ATOM 2193 C CA . PHE A 1 275 ? -20.297 -16.109 -2.766 1 97.5 275 PHE A CA 1
ATOM 2194 C C . PHE A 1 275 ? -19.984 -15.195 -1.596 1 97.5 275 PHE A C 1
ATOM 2196 O O . PHE A 1 275 ? -18.828 -15.133 -1.138 1 97.5 275 PHE A O 1
ATOM 2203 N N . VAL A 1 276 ? -21 -14.523 -1.099 1 95.81 276 VAL A N 1
ATOM 2204 C CA . VAL A 1 276 ? -20.797 -13.492 -0.087 1 95.81 276 VAL A CA 1
ATOM 2205 C C . VAL A 1 276 ? -21.375 -13.953 1.248 1 95.81 276 VAL A C 1
ATOM 2207 O O . VAL A 1 276 ? -22.562 -14.258 1.34 1 95.81 276 VAL A O 1
ATOM 2210 N N . PHE A 1 277 ? -20.531 -14.055 2.215 1 95.38 277 PHE A N 1
ATOM 2211 C CA . PHE A 1 277 ? -20.969 -14.281 3.588 1 95.38 277 PHE A CA 1
ATOM 2212 C C . PHE A 1 277 ? -21.328 -12.969 4.27 1 95.38 277 PHE A C 1
ATOM 2214 O O . PHE A 1 277 ? -20.641 -11.961 4.098 1 95.38 277 PHE A O 1
ATOM 2221 N N . ASN A 1 278 ? -22.391 -12.898 5.004 1 92.69 278 ASN A N 1
ATOM 2222 C CA . ASN A 1 278 ? -22.844 -11.75 5.793 1 92.69 278 ASN A CA 1
ATOM 2223 C C . ASN A 1 278 ? -23.172 -10.555 4.906 1 92.69 278 ASN A C 1
ATOM 2225 O O . ASN A 1 278 ? -22.703 -9.445 5.156 1 92.69 278 ASN A O 1
ATOM 2229 N N . ASN A 1 279 ? -23.906 -10.844 3.908 1 87.62 279 ASN A N 1
ATOM 2230 C CA . ASN A 1 279 ? -24.422 -9.781 3.047 1 87.62 279 ASN A CA 1
ATOM 2231 C C . ASN A 1 279 ? -25.625 -9.078 3.676 1 87.62 279 ASN A C 1
ATOM 2233 O O . ASN A 1 279 ? -26.625 -9.719 3.988 1 87.62 279 ASN A O 1
ATOM 2237 N N . ALA A 1 280 ? -25.531 -7.809 3.914 1 78.31 280 ALA A N 1
ATOM 2238 C CA . ALA A 1 280 ? -26.562 -7.059 4.641 1 78.31 280 ALA A CA 1
ATOM 2239 C C . ALA A 1 280 ? -27.891 -7.086 3.898 1 78.31 280 ALA A C 1
ATOM 2241 O O . ALA A 1 280 ? -28.953 -6.984 4.516 1 78.31 280 ALA A O 1
ATOM 2242 N N . HIS A 1 281 ? -27.922 -7.152 2.645 1 70.88 281 HIS A N 1
ATOM 2243 C CA . HIS A 1 281 ? -29.156 -7.074 1.867 1 70.88 281 HIS A CA 1
ATOM 2244 C C . HIS A 1 281 ? -29.953 -8.367 1.975 1 70.88 281 HIS A C 1
ATOM 2246 O O . HIS A 1 281 ? -31.172 -8.375 1.764 1 70.88 281 HIS A O 1
ATOM 2252 N N . LYS A 1 282 ? -29.375 -9.414 2.086 1 64.19 282 LYS A N 1
ATOM 2253 C CA . LYS A 1 282 ? -30.109 -10.672 2.211 1 64.19 282 LYS A CA 1
ATOM 2254 C C . LYS A 1 282 ? -30.453 -10.969 3.67 1 64.19 282 LYS A C 1
ATOM 2256 O O . LYS A 1 282 ? -31.312 -11.797 3.957 1 64.19 282 LYS A O 1
ATOM 2261 N N . LEU A 1 283 ? -29.562 -10.406 4.484 1 56.59 283 LEU A N 1
ATOM 2262 C CA . LEU A 1 283 ? -29.844 -10.695 5.887 1 56.59 283 LEU A CA 1
ATOM 2263 C C . LEU A 1 283 ? -31.156 -10.039 6.328 1 56.59 283 LEU A C 1
ATOM 2265 O O . LEU A 1 283 ? -31.469 -8.938 5.887 1 56.59 283 LEU A O 1
ATOM 2269 N N . LYS A 1 284 ? -32.125 -10.922 6.539 1 51.34 284 LYS A N 1
ATOM 2270 C CA . LYS A 1 284 ? -33.375 -10.422 7.121 1 51.34 284 LYS A CA 1
ATOM 2271 C C . LYS A 1 284 ? -33.125 -9.18 7.973 1 51.34 284 LYS A C 1
ATOM 2273 O O . LYS A 1 284 ? -32.031 -9.016 8.539 1 51.34 284 LYS A O 1
ATOM 2278 N N . ARG A 1 285 ? -34.094 -8.305 7.93 1 46.31 285 ARG A N 1
ATOM 2279 C CA . ARG A 1 285 ? -34.188 -7.016 8.602 1 46.31 285 ARG A CA 1
ATOM 2280 C C . ARG A 1 285 ? -33.781 -7.121 10.062 1 46.31 285 ARG A C 1
ATOM 2282 O O . ARG A 1 285 ? -34.375 -7.871 10.836 1 46.31 285 ARG A O 1
ATOM 2289 N N . GLY A 1 286 ? -32.438 -6.789 10.461 1 53.59 286 GLY A N 1
ATOM 2290 C CA . GLY A 1 286 ? -32.094 -6.5 11.844 1 53.59 286 GLY A CA 1
ATOM 2291 C C . GLY A 1 286 ? -30.922 -7.34 12.336 1 53.59 286 GLY A C 1
ATOM 2292 O O . GLY A 1 286 ? -30.328 -7.043 13.383 1 53.59 286 GLY A O 1
ATOM 2293 N N . LYS A 1 287 ? -30.672 -8.648 11.711 1 63.41 287 LYS A N 1
ATOM 2294 C CA . LYS A 1 287 ? -29.703 -9.445 12.461 1 63.41 287 LYS A CA 1
ATOM 2295 C C . LYS A 1 287 ? -28.297 -9.266 11.906 1 63.41 287 LYS A C 1
ATOM 2297 O O . LYS A 1 287 ? -28 -9.656 10.773 1 63.41 287 LYS A O 1
ATOM 2302 N N . ARG A 1 288 ? -27.562 -8.406 12.531 1 76.62 288 ARG A N 1
ATOM 2303 C CA . ARG A 1 288 ? -26.156 -8.188 12.242 1 76.62 288 ARG A CA 1
ATOM 2304 C C . ARG A 1 288 ? -25.297 -9.305 12.82 1 76.62 288 ARG A C 1
ATOM 2306 O O . ARG A 1 288 ? -25.5 -9.734 13.961 1 76.62 288 ARG A O 1
ATOM 2313 N N . THR A 1 289 ? -24.453 -9.914 11.883 1 89.19 289 THR A N 1
ATOM 2314 C CA . THR A 1 289 ? -23.516 -10.898 12.375 1 89.19 289 THR A CA 1
ATOM 2315 C C . THR A 1 289 ? -22.375 -10.227 13.148 1 89.19 289 THR A C 1
ATOM 2317 O O . THR A 1 289 ? -21.672 -9.383 12.609 1 89.19 289 THR A O 1
ATOM 2320 N N . THR A 1 290 ? -22.375 -10.492 14.422 1 91.62 290 THR A N 1
ATOM 2321 C CA . THR A 1 290 ? -21.344 -9.898 15.273 1 91.62 290 THR A CA 1
ATOM 2322 C C . THR A 1 290 ? -20.484 -10.984 15.922 1 91.62 290 THR A C 1
ATOM 2324 O O . THR A 1 290 ? -20.844 -12.156 15.914 1 91.62 290 THR A O 1
ATOM 2327 N N . THR A 1 291 ? -19.328 -10.578 16.25 1 93.25 291 THR A N 1
ATOM 2328 C CA . THR A 1 291 ? -18.438 -11.484 16.969 1 93.25 291 THR A CA 1
ATOM 2329 C C . THR A 1 291 ? -17.844 -10.812 18.203 1 93.25 291 THR A C 1
ATOM 2331 O O . THR A 1 291 ? -17.656 -9.594 18.219 1 93.25 291 THR A O 1
ATOM 2334 N N . SER A 1 292 ? -17.641 -11.641 19.25 1 92.88 292 SER A N 1
ATOM 2335 C CA . SER A 1 292 ? -17.031 -11.164 20.484 1 92.88 292 SER A CA 1
ATOM 2336 C C . SER A 1 292 ? -15.703 -11.867 20.75 1 92.88 292 SER A C 1
ATOM 2338 O O . SER A 1 292 ? -15.117 -11.703 21.828 1 92.88 292 SER A O 1
ATOM 2340 N N . ARG A 1 293 ? -15.336 -12.602 19.828 1 90.94 293 ARG A N 1
ATOM 2341 C CA . ARG A 1 293 ? -14.117 -13.383 20.031 1 90.94 293 ARG A CA 1
ATOM 2342 C C . ARG A 1 293 ? -13.07 -13.031 18.969 1 90.94 293 ARG A C 1
ATOM 2344 O O . ARG A 1 293 ? -13.414 -12.594 17.875 1 90.94 293 ARG A O 1
ATOM 2351 N N . THR A 1 294 ? -11.828 -13.172 19.453 1 91.38 294 THR A N 1
ATOM 2352 C CA . THR A 1 294 ? -10.711 -12.906 18.547 1 91.38 294 THR A CA 1
ATOM 2353 C C . THR A 1 294 ? -9.859 -14.156 18.359 1 91.38 294 THR A C 1
ATOM 2355 O O . THR A 1 294 ? -9.977 -15.117 19.125 1 91.38 294 THR A O 1
ATOM 2358 N N . GLY A 1 295 ? -9.07 -14.164 17.266 1 89.69 295 GLY A N 1
ATOM 2359 C CA . GLY A 1 295 ? -8.18 -15.281 17.016 1 89.69 295 GLY A CA 1
ATOM 2360 C C . GLY A 1 295 ? -8.578 -16.125 15.82 1 89.69 295 GLY A C 1
ATOM 2361 O O . GLY A 1 295 ? -9.734 -16.094 15.398 1 89.69 295 GLY A O 1
ATOM 2362 N N . SER A 1 296 ? -7.668 -16.922 15.422 1 89 296 SER A N 1
ATOM 2363 C CA . SER A 1 296 ? -7.848 -17.672 14.18 1 89 296 SER A CA 1
ATOM 2364 C C . SER A 1 296 ? -8.828 -18.828 14.367 1 89 296 SER A C 1
ATOM 2366 O O . SER A 1 296 ? -9.32 -19.391 13.391 1 89 296 SER A O 1
ATOM 2368 N N . GLN A 1 297 ? -9.117 -19.172 15.586 1 88.25 297 GLN A N 1
ATOM 2369 C CA . GLN A 1 297 ? -10.055 -20.25 15.828 1 88.25 297 GLN A CA 1
ATOM 2370 C C . GLN A 1 297 ? -11.5 -19.766 15.727 1 88.25 297 GLN A C 1
ATOM 2372 O O . GLN A 1 297 ? -12.43 -20.578 15.609 1 88.25 297 GLN A O 1
ATOM 2377 N N . TYR A 1 298 ? -11.602 -18.547 15.812 1 92.44 298 TYR A N 1
ATOM 2378 C CA . TYR A 1 298 ? -12.93 -17.953 15.75 1 92.44 298 TYR A CA 1
ATOM 2379 C C . TYR A 1 298 ? -13.133 -17.219 14.438 1 92.44 298 TYR A C 1
ATOM 2381 O O . TYR A 1 298 ? -12.352 -17.391 13.492 1 92.44 298 TYR A O 1
ATOM 2389 N N . GLY A 1 299 ? -14.234 -16.609 14.289 1 95.69 299 GLY A N 1
ATOM 2390 C CA . GLY A 1 299 ? -14.547 -15.969 13.016 1 95.69 299 GLY A CA 1
ATOM 2391 C C . GLY A 1 299 ? -15.086 -16.938 11.977 1 95.69 299 GLY A C 1
ATOM 2392 O O . GLY A 1 299 ? -15.828 -17.859 12.312 1 95.69 299 GLY A O 1
ATOM 2393 N N . LEU A 1 300 ? -14.734 -16.625 10.742 1 97.31 300 LEU A N 1
ATOM 2394 C CA . LEU A 1 300 ? -15.219 -17.438 9.641 1 97.31 300 LEU A CA 1
ATOM 2395 C C . LEU A 1 300 ? -14.164 -18.469 9.219 1 97.31 300 LEU A C 1
ATOM 2397 O O . LEU A 1 300 ? -13.031 -18.109 8.891 1 97.31 300 LEU A O 1
ATOM 2401 N N . GLN A 1 301 ? -14.523 -19.703 9.312 1 97.06 301 GLN A N 1
ATOM 2402 C CA . GLN A 1 301 ? -13.664 -20.797 8.867 1 97.06 301 GLN A CA 1
ATOM 2403 C C . GLN A 1 301 ? -14.297 -21.562 7.711 1 97.06 301 GLN A C 1
ATOM 2405 O O . GLN A 1 301 ? -15.453 -21.984 7.801 1 97.06 301 GLN A O 1
ATOM 2410 N N . LEU A 1 302 ? -13.492 -21.75 6.684 1 97.81 302 LEU A N 1
ATOM 2411 C CA . LEU A 1 302 ? -14.039 -22.375 5.488 1 97.81 302 LEU A CA 1
ATOM 2412 C C . LEU A 1 302 ? -13.078 -23.438 4.957 1 97.81 302 LEU A C 1
ATOM 2414 O O . LEU A 1 302 ? -11.859 -23.281 5.055 1 97.81 302 LEU A O 1
ATOM 2418 N N . THR A 1 303 ? -13.602 -24.516 4.504 1 97.12 303 THR A N 1
ATOM 2419 C CA . THR A 1 303 ? -12.914 -25.453 3.629 1 97.12 303 THR A CA 1
ATOM 2420 C C . THR A 1 303 ? -13.5 -25.406 2.221 1 97.12 303 THR A C 1
ATOM 2422 O O . THR A 1 303 ? -14.664 -25.766 2.016 1 97.12 303 THR A O 1
ATOM 2425 N N . LEU A 1 304 ? -12.656 -25.016 1.289 1 97.94 304 LEU A N 1
ATOM 2426 C CA . LEU A 1 304 ? -13.117 -24.781 -0.076 1 97.94 304 LEU A CA 1
ATOM 2427 C C . LEU A 1 304 ? -12.469 -25.766 -1.043 1 97.94 304 LEU A C 1
ATOM 2429 O O . LEU A 1 304 ? -11.328 -26.188 -0.831 1 97.94 304 LEU A O 1
ATOM 2433 N N . MET A 1 305 ? -13.18 -26.109 -2.033 1 97.19 305 MET A N 1
ATOM 2434 C CA . MET A 1 305 ? -12.641 -26.938 -3.1 1 97.19 305 MET A CA 1
ATOM 2435 C C . MET A 1 305 ? -12.648 -26.203 -4.434 1 97.19 305 MET A C 1
ATOM 2437 O O . MET A 1 305 ? -13.711 -25.781 -4.91 1 97.19 305 MET A O 1
ATOM 2441 N N . VAL A 1 306 ? -11.539 -26.078 -5.055 1 96.5 306 VAL A N 1
ATOM 2442 C CA . VAL A 1 306 ? -11.406 -25.25 -6.25 1 96.5 306 VAL A CA 1
ATOM 2443 C C . VAL A 1 306 ? -11.82 -26.047 -7.48 1 96.5 306 VAL A C 1
ATOM 2445 O O . VAL A 1 306 ? -12.102 -25.484 -8.531 1 96.5 306 VAL A O 1
ATOM 2448 N N . GLU A 1 307 ? -11.891 -27.359 -7.453 1 93.94 307 GLU A N 1
ATOM 2449 C CA . GLU A 1 307 ? -12.297 -28.234 -8.562 1 93.94 307 GLU A CA 1
ATOM 2450 C C . GLU A 1 307 ? -11.359 -28.062 -9.758 1 93.94 307 GLU A C 1
ATOM 2452 O O . GLU A 1 307 ? -11.797 -27.703 -10.852 1 93.94 307 GLU A O 1
ATOM 2457 N N . GLN A 1 308 ? -10.188 -28.516 -9.648 1 91.31 308 GLN A N 1
ATOM 2458 C CA . GLN A 1 308 ? -9.156 -28.344 -10.656 1 91.31 308 GLN A CA 1
ATOM 2459 C C . GLN A 1 308 ? -9.555 -29.016 -11.969 1 91.31 308 GLN A C 1
ATOM 2461 O O . GLN A 1 308 ? -9.273 -28.484 -13.055 1 91.31 308 GLN A O 1
ATOM 2466 N N . PRO A 1 309 ? -10.188 -30.156 -11.969 1 89.75 309 PRO A N 1
ATOM 2467 C CA . PRO A 1 309 ? -10.586 -30.766 -13.234 1 89.75 309 PRO A CA 1
ATOM 2468 C C . PRO A 1 309 ? -11.508 -29.875 -14.062 1 89.75 309 PRO A C 1
ATOM 2470 O O . PRO A 1 309 ? -11.586 -30.031 -15.281 1 89.75 309 PRO A O 1
ATOM 2473 N N . GLU A 1 310 ? -12.156 -28.969 -13.422 1 93 310 GLU A N 1
ATOM 2474 C CA . GLU A 1 310 ? -13.102 -28.078 -14.102 1 93 310 GLU A CA 1
ATOM 2475 C C . GLU A 1 310 ? -12.383 -26.875 -14.711 1 93 310 GLU A C 1
ATOM 2477 O O . GLU A 1 310 ? -12.992 -26.094 -15.438 1 93 310 GLU A O 1
ATOM 2482 N N . TYR A 1 311 ? -11.125 -26.75 -14.484 1 92.62 311 TYR A N 1
ATOM 2483 C CA . TYR A 1 311 ? -10.398 -25.562 -14.922 1 92.62 311 TYR A CA 1
ATOM 2484 C C . TYR A 1 311 ? -10.188 -25.578 -16.438 1 92.62 311 TYR A C 1
ATOM 2486 O O . TYR A 1 311 ? -9.984 -26.641 -17.031 1 92.62 311 TYR A O 1
ATOM 2494 N N . ILE A 1 312 ? -10.305 -24.391 -16.969 1 91.44 312 ILE A N 1
ATOM 2495 C CA . ILE A 1 312 ? -9.938 -24.141 -18.359 1 91.44 312 ILE A CA 1
ATOM 2496 C C . ILE A 1 312 ? -8.562 -23.469 -18.406 1 91.44 312 ILE A C 1
ATOM 2498 O O . ILE A 1 312 ? -8.398 -22.344 -17.938 1 91.44 312 ILE A O 1
ATOM 2502 N N . GLY A 1 313 ? -7.645 -24.078 -19.031 1 88.44 313 GLY A N 1
ATOM 2503 C CA . GLY A 1 313 ? -6.238 -23.719 -18.953 1 88.44 313 GLY A CA 1
ATOM 2504 C C . GLY A 1 313 ? -5.98 -22.281 -19.359 1 88.44 313 GLY A C 1
ATOM 2505 O O . GLY A 1 313 ? -5.445 -21.484 -18.578 1 88.44 313 GLY A O 1
ATOM 2506 N N . ILE A 1 314 ? -6.469 -21.859 -20.438 1 87.88 314 ILE A N 1
ATOM 2507 C CA . ILE A 1 314 ? -6.148 -20.547 -21 1 87.88 314 ILE A CA 1
ATOM 2508 C C . ILE A 1 314 ? -6.867 -19.453 -20.203 1 87.88 314 ILE A C 1
ATOM 2510 O O . ILE A 1 314 ? -6.383 -18.328 -20.109 1 87.88 314 ILE A O 1
ATOM 2514 N N . LEU A 1 315 ? -7.957 -19.797 -19.531 1 89.5 315 LEU A N 1
ATOM 2515 C CA . LEU A 1 315 ? -8.758 -18.828 -18.781 1 89.5 315 LEU A CA 1
ATOM 2516 C C . LEU A 1 315 ? -8.289 -18.719 -17.344 1 89.5 315 LEU A C 1
ATOM 2518 O O . LEU A 1 315 ? -8.484 -17.703 -16.688 1 89.5 315 LEU A O 1
ATOM 2522 N N . SER A 1 316 ? -7.75 -19.781 -16.891 1 91.06 316 SER A N 1
ATOM 2523 C CA . SER A 1 316 ? -7.402 -19.844 -15.469 1 91.06 316 SER A CA 1
ATOM 2524 C C . SER A 1 316 ? -5.973 -20.328 -15.266 1 91.06 316 SER A C 1
ATOM 2526 O O . SER A 1 316 ? -5.754 -21.438 -14.781 1 91.06 316 SER A O 1
ATOM 2528 N N . PRO A 1 317 ? -5.055 -19.422 -15.508 1 90.44 317 PRO A N 1
ATOM 2529 C CA . PRO A 1 317 ? -3.656 -19.828 -15.336 1 90.44 317 PRO A CA 1
ATOM 2530 C C . PRO A 1 317 ? -3.305 -20.125 -13.875 1 90.44 317 PRO A C 1
ATOM 2532 O O . PRO A 1 317 ? -2.383 -20.891 -13.602 1 90.44 317 PRO A O 1
ATOM 2535 N N . ASN A 1 318 ? -4.035 -19.484 -12.961 1 92.12 318 ASN A N 1
ATOM 2536 C CA . ASN A 1 318 ? -3.826 -19.688 -11.531 1 92.12 318 ASN A CA 1
ATOM 2537 C C . ASN A 1 318 ? -4.961 -20.484 -10.906 1 92.12 318 ASN A C 1
ATOM 2539 O O . ASN A 1 318 ? -6.098 -20.438 -11.375 1 92.12 318 ASN A O 1
ATOM 2543 N N . SER A 1 319 ? -4.574 -21.234 -9.984 1 94.62 319 SER A N 1
ATOM 2544 C CA . SER A 1 319 ? -5.602 -21.938 -9.219 1 94.62 319 SER A CA 1
ATOM 2545 C C . SER A 1 319 ? -5.656 -21.438 -7.781 1 94.62 319 SER A C 1
ATOM 2547 O O . SER A 1 319 ? -4.617 -21.156 -7.172 1 94.62 319 SER A O 1
ATOM 2549 N N . GLY A 1 320 ? -6.797 -21.219 -7.312 1 95.81 320 GLY A N 1
ATOM 2550 C CA . GLY A 1 320 ? -7 -20.734 -5.953 1 95.81 320 GLY A CA 1
ATOM 2551 C C . GLY A 1 320 ? -8.328 -20.016 -5.77 1 95.81 320 GLY A C 1
ATOM 2552 O O . GLY A 1 320 ? -9.281 -20.266 -6.5 1 95.81 320 GLY A O 1
ATOM 2553 N N . VAL A 1 321 ? -8.312 -19.312 -4.664 1 97.44 321 VAL A N 1
ATOM 2554 C CA . VAL A 1 321 ? -9.531 -18.594 -4.301 1 97.44 321 VAL A CA 1
ATOM 2555 C C . VAL A 1 321 ? -9.203 -17.109 -4.09 1 97.44 321 VAL A C 1
ATOM 2557 O O . VAL A 1 321 ? -8.133 -16.766 -3.576 1 97.44 321 VAL A O 1
ATOM 2560 N N . LYS A 1 322 ? -10.117 -16.312 -4.613 1 96.75 322 LYS A N 1
ATOM 2561 C CA . LYS A 1 322 ? -10.039 -14.875 -4.363 1 96.75 322 LYS A CA 1
ATOM 2562 C C . LYS A 1 322 ? -10.969 -14.469 -3.225 1 96.75 322 LYS A C 1
ATOM 2564 O O . LYS A 1 322 ? -12.148 -14.836 -3.215 1 96.75 322 LYS A O 1
ATOM 2569 N N . VAL A 1 323 ? -10.414 -13.688 -2.256 1 97.69 323 VAL A N 1
ATOM 2570 C CA . VAL A 1 323 ? -11.188 -13.289 -1.085 1 97.69 323 VAL A CA 1
ATOM 2571 C C . VAL A 1 323 ? -11.211 -11.766 -0.969 1 97.69 323 VAL A C 1
ATOM 2573 O O . VAL A 1 323 ? -10.156 -11.125 -0.94 1 97.69 323 VAL A O 1
ATOM 2576 N N . ALA A 1 324 ? -12.375 -11.234 -0.959 1 96.56 324 ALA A N 1
ATOM 2577 C CA . ALA A 1 324 ? -12.539 -9.797 -0.737 1 96.56 324 ALA A CA 1
ATOM 2578 C C . ALA A 1 324 ? -13.32 -9.523 0.544 1 96.56 324 ALA A C 1
ATOM 2580 O O . ALA A 1 324 ? -14.352 -10.156 0.794 1 96.56 324 ALA A O 1
ATOM 2581 N N . ILE A 1 325 ? -12.789 -8.617 1.359 1 96.75 325 ILE A N 1
ATOM 2582 C CA . ILE A 1 325 ? -13.398 -8.297 2.648 1 96.75 325 ILE A CA 1
ATOM 2583 C C . ILE A 1 325 ? -13.82 -6.832 2.67 1 96.75 325 ILE A C 1
ATOM 2585 O O . ILE A 1 325 ? -12.984 -5.934 2.525 1 96.75 325 ILE A O 1
ATOM 2589 N N . LYS A 1 326 ? -15.102 -6.629 2.83 1 94.5 326 LYS A N 1
ATOM 2590 C CA . LYS A 1 326 ? -15.664 -5.281 2.865 1 94.5 326 LYS A CA 1
ATOM 2591 C C . LYS A 1 326 ? -16.766 -5.172 3.906 1 94.5 326 LYS A C 1
ATOM 2593 O O . LYS A 1 326 ? -17.203 -6.184 4.465 1 94.5 326 LYS A O 1
ATOM 2598 N N . ASP A 1 327 ? -17.172 -3.941 4.152 1 93.12 327 ASP A N 1
ATOM 2599 C CA . ASP A 1 327 ? -18.375 -3.727 4.945 1 93.12 327 ASP A CA 1
ATOM 2600 C C . ASP A 1 327 ? -19.578 -4.422 4.316 1 93.12 327 ASP A C 1
ATOM 2602 O O . ASP A 1 327 ? -19.734 -4.426 3.094 1 93.12 327 ASP A O 1
ATOM 2606 N N . PRO A 1 328 ? -20.453 -5.066 5.16 1 92 328 PRO A N 1
ATOM 2607 C CA . PRO A 1 328 ? -21.594 -5.828 4.641 1 92 328 PRO A CA 1
ATOM 2608 C C . PRO A 1 328 ? -22.484 -4.992 3.732 1 92 328 PRO A C 1
ATOM 2610 O O . PRO A 1 328 ? -23.25 -5.547 2.926 1 92 328 PRO A O 1
ATOM 2613 N N . ARG A 1 329 ? -22.438 -3.701 3.852 1 89.56 329 ARG A N 1
ATOM 2614 C CA . ARG A 1 329 ? -23.312 -2.828 3.076 1 89.56 329 ARG A CA 1
ATOM 2615 C C . ARG A 1 329 ? -22.609 -2.328 1.817 1 89.56 329 ARG A C 1
ATOM 2617 O O . ARG A 1 329 ? -23.203 -1.579 1.032 1 89.56 329 ARG A O 1
ATOM 2624 N N . ILE A 1 330 ? -21.375 -2.746 1.58 1 90.06 330 ILE A N 1
ATOM 2625 C CA . ILE A 1 330 ? -20.594 -2.264 0.444 1 90.06 330 ILE A CA 1
ATOM 2626 C C . ILE A 1 330 ? -20.328 -3.41 -0.53 1 90.06 330 ILE A C 1
ATOM 2628 O O . ILE A 1 330 ? -19.969 -4.516 -0.117 1 90.06 330 ILE A O 1
ATOM 2632 N N . TYR A 1 331 ? -20.578 -3.084 -1.809 1 90.31 331 TYR A N 1
ATOM 2633 C CA . TYR A 1 331 ? -20.297 -4.059 -2.857 1 90.31 331 TYR A CA 1
ATOM 2634 C C . TYR A 1 331 ? -18.797 -4.281 -3 1 90.31 331 TYR A C 1
ATOM 2636 O O . TYR A 1 331 ? -18.016 -3.322 -3.066 1 90.31 331 TYR A O 1
ATOM 2644 N N . ALA A 1 332 ? -18.359 -5.57 -3.049 1 91.88 332 ALA A N 1
ATOM 2645 C CA . ALA A 1 332 ? -16.938 -5.887 -3.129 1 91.88 332 ALA A CA 1
ATOM 2646 C C . ALA A 1 332 ? -16.516 -6.141 -4.574 1 91.88 332 ALA A C 1
ATOM 2648 O O . ALA A 1 332 ? -17.281 -6.695 -5.363 1 91.88 332 ALA A O 1
ATOM 2649 N N . PHE A 1 333 ? -15.367 -5.695 -4.91 1 91.75 333 PHE A N 1
ATOM 2650 C CA . PHE A 1 333 ? -14.727 -5.965 -6.195 1 91.75 333 PHE A CA 1
ATOM 2651 C C . PHE A 1 333 ? -13.445 -6.766 -6.008 1 91.75 333 PHE A C 1
ATOM 2653 O O . PHE A 1 333 ? -12.352 -6.203 -6.008 1 91.75 333 PHE A O 1
ATOM 2660 N N . PRO A 1 334 ? -13.562 -8.086 -6.008 1 93.25 334 PRO A N 1
ATOM 2661 C CA . PRO A 1 334 ? -12.406 -8.938 -5.734 1 93.25 334 PRO A CA 1
ATOM 2662 C C . PRO A 1 334 ? -11.281 -8.734 -6.75 1 93.25 334 PRO A C 1
ATOM 2664 O O . PRO A 1 334 ? -10.109 -8.984 -6.438 1 93.25 334 PRO A O 1
ATOM 2667 N N . GLU A 1 335 ? -11.594 -8.297 -7.902 1 90.06 335 GLU A N 1
ATOM 2668 C CA . GLU A 1 335 ? -10.578 -8.109 -8.93 1 90.06 335 GLU A CA 1
ATOM 2669 C C . GLU A 1 335 ? -9.633 -6.969 -8.578 1 90.06 335 GLU A C 1
ATOM 2671 O O . GLU A 1 335 ? -8.484 -6.941 -9.031 1 90.06 335 GLU A O 1
ATOM 2676 N N . ASP A 1 336 ? -10.078 -6.055 -7.773 1 87.06 336 ASP A N 1
ATOM 2677 C CA . ASP A 1 336 ? -9.289 -4.867 -7.469 1 87.06 336 ASP A CA 1
ATOM 2678 C C . ASP A 1 336 ? -8.398 -5.102 -6.246 1 87.06 336 ASP A C 1
ATOM 2680 O O . ASP A 1 336 ? -7.199 -4.812 -6.281 1 87.06 336 ASP A O 1
ATOM 2684 N N . ASP A 1 337 ? -8.961 -5.613 -5.195 1 87.38 337 ASP A N 1
ATOM 2685 C CA . ASP A 1 337 ? -8.172 -5.703 -3.969 1 87.38 337 ASP A CA 1
ATOM 2686 C C . ASP A 1 337 ? -8.383 -7.047 -3.277 1 87.38 337 ASP A C 1
ATOM 2688 O O . ASP A 1 337 ? -8.195 -7.164 -2.066 1 87.38 337 ASP A O 1
ATOM 2692 N N . GLY A 1 338 ? -8.805 -7.961 -3.996 1 92.56 338 GLY A N 1
ATOM 2693 C CA . GLY A 1 338 ? -8.992 -9.281 -3.412 1 92.56 338 GLY A CA 1
ATOM 2694 C C . GLY A 1 338 ? -7.684 -9.969 -3.078 1 92.56 338 GLY A C 1
ATOM 2695 O O . GLY A 1 338 ? -6.664 -9.727 -3.727 1 92.56 338 GLY A O 1
ATOM 2696 N N . ILE A 1 339 ? -7.781 -10.875 -2.082 1 94.06 339 ILE A N 1
ATOM 2697 C CA . ILE A 1 339 ? -6.633 -11.648 -1.636 1 94.06 339 ILE A CA 1
ATOM 2698 C C . ILE A 1 339 ? -6.73 -13.078 -2.176 1 94.06 339 ILE A C 1
ATOM 2700 O O . ILE A 1 339 ? -7.758 -13.734 -2.021 1 94.06 339 ILE A O 1
ATOM 2704 N N . GLU A 1 340 ? -5.676 -13.469 -2.773 1 95.06 340 GLU A N 1
ATOM 2705 C CA . GLU A 1 340 ? -5.68 -14.828 -3.305 1 95.06 340 GLU A CA 1
ATOM 2706 C C . GLU A 1 340 ? -5.199 -15.828 -2.26 1 95.06 340 GLU A C 1
ATOM 2708 O O . GLU A 1 340 ? -4.324 -15.516 -1.449 1 95.06 340 GLU A O 1
ATOM 2713 N N . ALA A 1 341 ? -5.777 -16.969 -2.246 1 96.06 341 ALA A N 1
ATOM 2714 C CA . ALA A 1 341 ? -5.391 -18.094 -1.396 1 96.06 341 ALA A CA 1
ATOM 2715 C C . ALA A 1 341 ? -5.148 -19.359 -2.223 1 96.06 341 ALA A C 1
ATOM 2717 O O . ALA A 1 341 ? -5.996 -19.75 -3.031 1 96.06 341 ALA A O 1
ATOM 2718 N N . ALA A 1 342 ? -4.07 -19.984 -1.975 1 95.75 342 ALA A N 1
ATOM 2719 C CA . ALA A 1 342 ? -3.654 -21.141 -2.771 1 95.75 342 ALA A CA 1
ATOM 2720 C C . ALA A 1 342 ? -4.184 -22.438 -2.174 1 95.75 342 ALA A C 1
ATOM 2722 O O . ALA A 1 342 ? -4.27 -22.578 -0.952 1 95.75 342 ALA A O 1
ATOM 2723 N N . PRO A 1 343 ? -4.516 -23.438 -3.057 1 95.31 343 PRO A N 1
ATOM 2724 C CA . PRO A 1 343 ? -4.832 -24.766 -2.533 1 95.31 343 PRO A CA 1
ATOM 2725 C C . PRO A 1 343 ? -3.621 -25.453 -1.903 1 95.31 343 PRO A C 1
ATOM 2727 O O . PRO A 1 343 ? -2.48 -25.172 -2.27 1 95.31 343 PRO A O 1
ATOM 2730 N N . GLY A 1 344 ? -3.895 -26.297 -1.028 1 93.38 344 GLY A N 1
ATOM 2731 C CA . GLY A 1 344 ? -2.828 -27.016 -0.348 1 93.38 344 GLY A CA 1
ATOM 2732 C C . GLY A 1 344 ? -2.305 -26.281 0.875 1 93.38 344 GLY A C 1
ATOM 2733 O O . GLY A 1 344 ? -1.364 -26.75 1.523 1 93.38 344 GLY A O 1
ATOM 2734 N N . PHE A 1 345 ? -2.879 -25.141 1.131 1 94.31 345 PHE A N 1
ATOM 2735 C CA . PHE A 1 345 ? -2.447 -24.312 2.26 1 94.31 345 PHE A CA 1
ATOM 2736 C C . PHE A 1 345 ? -3.646 -23.844 3.068 1 94.31 345 PHE A C 1
ATOM 2738 O O . PHE A 1 345 ? -4.773 -23.812 2.564 1 94.31 345 PHE A O 1
ATOM 2745 N N . ALA A 1 346 ? -3.383 -23.609 4.32 1 95.31 346 ALA A N 1
ATOM 2746 C CA . ALA A 1 346 ? -4.316 -22.875 5.164 1 95.31 346 ALA A CA 1
ATOM 2747 C C . ALA A 1 346 ? -3.938 -21.391 5.227 1 95.31 346 ALA A C 1
ATOM 2749 O O . ALA A 1 346 ? -2.84 -21.047 5.668 1 95.31 346 ALA A O 1
ATOM 2750 N N . THR A 1 347 ? -4.809 -20.609 4.715 1 95.94 347 THR A N 1
ATOM 2751 C CA . THR A 1 347 ? -4.59 -19.156 4.734 1 95.94 347 THR A CA 1
ATOM 2752 C C . THR A 1 347 ? -5.402 -18.5 5.844 1 95.94 347 THR A C 1
ATOM 2754 O O . THR A 1 347 ? -6.629 -18.625 5.875 1 95.94 347 THR A O 1
ATOM 2757 N N . SER A 1 348 ? -4.699 -17.828 6.762 1 96 348 SER A N 1
ATOM 2758 C CA . SER A 1 348 ? -5.344 -17.094 7.84 1 96 348 SER A CA 1
ATOM 2759 C C . SER A 1 348 ? -5.277 -15.586 7.586 1 96 348 SER A C 1
ATOM 2761 O O . SER A 1 348 ? -4.195 -15.031 7.367 1 96 348 SER A O 1
ATOM 2763 N N . ILE A 1 349 ? -6.441 -14.984 7.586 1 96.75 349 ILE A N 1
ATOM 2764 C CA . ILE A 1 349 ? -6.531 -13.539 7.367 1 96.75 349 ILE A CA 1
ATOM 2765 C C . ILE A 1 349 ? -7 -12.852 8.648 1 96.75 349 ILE A C 1
ATOM 2767 O O . ILE A 1 349 ? -8.18 -12.922 9 1 96.75 349 ILE A O 1
ATOM 2771 N N . GLY A 1 350 ? -6.062 -12.188 9.305 1 95.94 350 GLY A N 1
ATOM 2772 C CA . GLY A 1 350 ? -6.398 -11.359 10.453 1 95.94 350 GLY A CA 1
ATOM 2773 C C . GLY A 1 350 ? -6.789 -9.945 10.07 1 95.94 350 GLY A C 1
ATOM 2774 O O . GLY A 1 350 ? -6.137 -9.32 9.242 1 95.94 350 GLY A O 1
ATOM 2775 N N . LEU A 1 351 ? -7.859 -9.422 10.75 1 96.5 351 LEU A N 1
ATOM 2776 C CA . LEU A 1 351 ? -8.391 -8.125 10.344 1 96.5 351 LEU A CA 1
ATOM 2777 C C . LEU A 1 351 ? -8.273 -7.113 11.484 1 96.5 351 LEU A C 1
ATOM 2779 O O . LEU A 1 351 ? -8.484 -7.457 12.648 1 96.5 351 LEU A O 1
ATOM 2783 N N . THR A 1 352 ? -7.926 -5.953 11.102 1 94.94 352 THR A N 1
ATOM 2784 C CA . THR A 1 352 ? -8.086 -4.781 11.953 1 94.94 352 THR A CA 1
ATOM 2785 C C . THR A 1 352 ? -9.039 -3.775 11.312 1 94.94 352 THR A C 1
ATOM 2787 O O . THR A 1 352 ? -8.953 -3.51 10.117 1 94.94 352 THR A O 1
ATOM 2790 N N . LYS A 1 353 ? -9.93 -3.256 12.156 1 95.56 353 LYS A N 1
ATOM 2791 C CA . LYS A 1 353 ? -10.977 -2.361 11.672 1 95.56 353 LYS A CA 1
ATOM 2792 C C . LYS A 1 353 ? -10.586 -0.9 11.883 1 95.56 353 LYS A C 1
ATOM 2794 O O . LYS A 1 353 ? -10.016 -0.545 12.914 1 95.56 353 LYS A O 1
ATOM 2799 N N . THR A 1 354 ? -10.805 -0.071 10.859 1 94.12 354 THR A N 1
ATOM 2800 C CA . THR A 1 354 ? -10.664 1.378 10.953 1 94.12 354 THR A CA 1
ATOM 2801 C C . THR A 1 354 ? -11.922 2.078 10.453 1 94.12 354 THR A C 1
ATOM 2803 O O . THR A 1 354 ? -12.406 1.791 9.359 1 94.12 354 THR A O 1
ATOM 2806 N N . SER A 1 355 ? -12.453 2.936 11.305 1 95 355 SER A N 1
ATOM 2807 C CA . SER A 1 355 ? -13.594 3.762 10.922 1 95 355 SER A CA 1
ATOM 2808 C C . SER A 1 355 ? -13.156 5.188 10.594 1 95 355 SER A C 1
ATOM 2810 O O . SER A 1 355 ? -12.523 5.852 11.414 1 95 355 SER A O 1
ATOM 2812 N N . ILE A 1 356 ? -13.539 5.664 9.453 1 92.38 356 ILE A N 1
ATOM 2813 C CA . ILE A 1 356 ? -13.125 6.988 9 1 92.38 356 ILE A CA 1
ATOM 2814 C C . ILE A 1 356 ? -14.352 7.875 8.82 1 92.38 356 ILE A C 1
ATOM 2816 O O . ILE A 1 356 ? -15.32 7.48 8.164 1 92.38 356 ILE A O 1
ATOM 2820 N N . SER A 1 357 ? -14.344 9.008 9.398 1 93.69 357 SER A N 1
ATOM 2821 C CA . SER A 1 357 ? -15.375 10.023 9.234 1 93.69 357 SER A CA 1
ATOM 2822 C C . SER A 1 357 ? -14.789 11.328 8.703 1 93.69 357 SER A C 1
ATOM 2824 O O . SER A 1 357 ? -13.922 11.93 9.344 1 93.69 357 SER A O 1
ATOM 2826 N N . ARG A 1 358 ? -15.344 11.797 7.633 1 91.75 358 ARG A N 1
ATOM 2827 C CA . ARG A 1 358 ? -14.891 13.023 6.988 1 91.75 358 ARG A CA 1
ATOM 2828 C C . ARG A 1 358 ? -15.953 14.109 7.055 1 91.75 358 ARG A C 1
ATOM 2830 O O . ARG A 1 358 ? -17.141 13.812 7.203 1 91.75 358 ARG A O 1
ATOM 2837 N N . LEU A 1 359 ? -15.492 15.289 6.918 1 92.44 359 LEU A N 1
ATOM 2838 C CA . LEU A 1 359 ? -16.422 16.422 6.938 1 92.44 359 LEU A CA 1
ATOM 2839 C C . LEU A 1 359 ? -16.938 16.719 5.535 1 92.44 359 LEU A C 1
ATOM 2841 O O . LEU A 1 359 ? -16.156 16.766 4.582 1 92.44 359 LEU A O 1
ATOM 2845 N N . PRO A 1 360 ? -18.203 16.859 5.445 1 90.69 360 PRO A N 1
ATOM 2846 C CA . PRO A 1 360 ? -18.75 17.25 4.145 1 90.69 360 PRO A CA 1
ATOM 2847 C C . PRO A 1 360 ? -18.484 18.719 3.805 1 90.69 360 PRO A C 1
ATOM 2849 O O . PRO A 1 360 ? -17.703 19.391 4.496 1 90.69 360 PRO A O 1
ATOM 2852 N N . GLU A 1 361 ? -19.094 19.156 2.656 1 88.19 361 GLU A N 1
ATOM 2853 C CA . GLU A 1 361 ? -19.031 20.578 2.324 1 88.19 361 GLU A CA 1
ATOM 2854 C C . GLU A 1 361 ? -19.547 21.438 3.473 1 88.19 361 GLU A C 1
ATOM 2856 O O . GLU A 1 361 ? -20.531 21.078 4.121 1 88.19 361 GLU A O 1
ATOM 2861 N N . PRO A 1 362 ? -18.781 22.422 3.705 1 89.94 362 PRO A N 1
ATOM 2862 C CA . PRO A 1 362 ? -17.781 23.156 2.912 1 89.94 362 PRO A CA 1
ATOM 2863 C C . PRO A 1 362 ? -16.344 22.797 3.295 1 89.94 362 PRO A C 1
ATOM 2865 O O . PRO A 1 362 ? -15.398 23.359 2.74 1 89.94 362 PRO A O 1
ATOM 2868 N N . TYR A 1 363 ? -16.172 22.016 4.219 1 89.06 363 TYR A N 1
ATOM 2869 C CA . TYR A 1 363 ? -14.828 21.672 4.656 1 89.06 363 TYR A CA 1
ATOM 2870 C C . TYR A 1 363 ? -14.195 20.656 3.711 1 89.06 363 TYR A C 1
ATOM 2872 O O . TYR A 1 363 ? -12.977 20.625 3.551 1 89.06 363 TYR A O 1
ATOM 2880 N N . GLY A 1 364 ? -15.062 19.812 3.23 1 87.62 364 GLY A N 1
ATOM 2881 C CA . GLY A 1 364 ? -14.609 18.812 2.293 1 87.62 364 GLY A CA 1
ATOM 2882 C C . GLY A 1 364 ? -15.609 18.531 1.187 1 87.62 364 GLY A C 1
ATOM 2883 O O . GLY A 1 364 ? -16.609 19.219 1.059 1 87.62 364 GLY A O 1
ATOM 2884 N N . ASN A 1 365 ? -15.25 17.484 0.333 1 85.5 365 ASN A N 1
ATOM 2885 C CA . ASN A 1 365 ? -16.109 17.156 -0.799 1 85.5 365 ASN A CA 1
ATOM 2886 C C . ASN A 1 365 ? -16.609 15.719 -0.713 1 85.5 365 ASN A C 1
ATOM 2888 O O . ASN A 1 365 ? -16.906 15.094 -1.735 1 85.5 365 ASN A O 1
ATOM 2892 N N . CYS A 1 366 ? -16.672 15.219 0.467 1 87.56 366 CYS A N 1
ATOM 2893 C CA . CYS A 1 366 ? -17.141 13.844 0.611 1 87.56 366 CYS A CA 1
ATOM 2894 C C . CYS A 1 366 ? -18.641 13.742 0.352 1 87.56 366 CYS A C 1
ATOM 2896 O O . CYS A 1 366 ? -19.344 14.742 0.409 1 87.56 366 CYS A O 1
ATOM 2898 N N . ILE A 1 367 ? -19.094 12.531 -0.001 1 86.06 367 ILE A N 1
ATOM 2899 C CA . ILE A 1 367 ? -20.484 12.281 -0.321 1 86.06 367 ILE A CA 1
ATOM 2900 C C . ILE A 1 367 ? -21.141 11.461 0.791 1 86.06 367 ILE A C 1
ATOM 2902 O O . ILE A 1 367 ? -20.594 10.438 1.212 1 86.06 367 ILE A O 1
ATOM 2906 N N . ARG A 1 368 ? -22.312 11.977 1.222 1 80.19 368 ARG A N 1
ATOM 2907 C CA . ARG A 1 368 ? -23.047 11.25 2.258 1 80.19 368 ARG A CA 1
ATOM 2908 C C . ARG A 1 368 ? -23.812 10.078 1.667 1 80.19 368 ARG A C 1
ATOM 2910 O O . ARG A 1 368 ? -24.172 10.086 0.485 1 80.19 368 ARG A O 1
ATOM 2917 N N . LYS A 1 369 ? -23.859 8.938 2.291 1 64.81 369 LYS A N 1
ATOM 2918 C CA . LYS A 1 369 ? -24.406 7.633 1.916 1 64.81 369 LYS A CA 1
ATOM 2919 C C . LYS A 1 369 ? -25.562 7.785 0.943 1 64.81 369 LYS A C 1
ATOM 2921 O O . LYS A 1 369 ? -25.672 7.039 -0.033 1 64.81 369 LYS A O 1
ATOM 2926 N N . HIS A 1 370 ? -26.5 8.602 1.076 1 60.5 370 HIS A N 1
ATOM 2927 C CA . HIS A 1 370 ? -27.766 8.531 0.334 1 60.5 370 HIS A CA 1
ATOM 2928 C C . HIS A 1 370 ? -27.719 9.438 -0.892 1 60.5 370 HIS A C 1
ATOM 2930 O O . HIS A 1 370 ? -28.641 9.391 -1.725 1 60.5 370 HIS A O 1
ATOM 2936 N N . ASP A 1 371 ? -26.719 10.008 -1.071 1 54.38 371 ASP A N 1
ATOM 2937 C CA . ASP A 1 371 ? -26.859 11.047 -2.088 1 54.38 371 ASP A CA 1
ATOM 2938 C C . ASP A 1 371 ? -26.422 10.539 -3.459 1 54.38 371 ASP A C 1
ATOM 2940 O O . ASP A 1 371 ? -26.719 11.148 -4.484 1 54.38 371 ASP A O 1
ATOM 2944 N N . SER A 1 372 ? -25.656 9.398 -3.439 1 55.53 372 SER A N 1
ATOM 2945 C CA . SER A 1 372 ? -25.156 9.164 -4.793 1 55.53 372 SER A CA 1
ATOM 2946 C C . SER A 1 372 ? -26 8.117 -5.516 1 55.53 372 SER A C 1
ATOM 2948 O O . SER A 1 372 ? -26.359 7.094 -4.934 1 55.53 372 SER A O 1
ATOM 2950 N N . PHE A 1 373 ? -26.547 8.492 -6.688 1 52.84 373 PHE A N 1
ATOM 2951 C CA . PHE A 1 373 ? -27.344 7.82 -7.711 1 52.84 373 PHE A CA 1
ATOM 2952 C C . PHE A 1 373 ? -26.672 6.531 -8.164 1 52.84 373 PHE A C 1
ATOM 2954 O O . PHE A 1 373 ? -27.312 5.656 -8.742 1 52.84 373 PHE A O 1
ATOM 2961 N N . TYR A 1 374 ? -25.391 6.383 -7.816 1 55.72 374 TYR A N 1
ATOM 2962 C CA . TYR A 1 374 ? -24.656 5.328 -8.508 1 55.72 374 TYR A CA 1
ATOM 2963 C C . TYR A 1 374 ? -24.375 4.152 -7.582 1 55.72 374 TYR A C 1
ATOM 2965 O O . TYR A 1 374 ? -23.328 3.506 -7.68 1 55.72 374 TYR A O 1
ATOM 2973 N N . ALA A 1 375 ? -25.328 3.949 -6.676 1 57.22 375 ALA A N 1
ATOM 2974 C CA . ALA A 1 375 ? -25.062 2.771 -5.855 1 57.22 375 ALA A CA 1
ATOM 2975 C C . ALA A 1 375 ? -25.828 1.558 -6.367 1 57.22 375 ALA A C 1
ATOM 2977 O O . ALA A 1 375 ? -26.953 1.691 -6.855 1 57.22 375 ALA A O 1
ATOM 2978 N N . PRO A 1 376 ? -24.984 0.415 -6.512 1 59.66 376 PRO A N 1
ATOM 2979 C CA . PRO A 1 376 ? -25.734 -0.79 -6.867 1 59.66 376 PRO A CA 1
ATOM 2980 C C . PRO A 1 376 ? -27 -0.969 -6.02 1 59.66 376 PRO A C 1
ATOM 2982 O O . PRO A 1 376 ? -27.062 -0.476 -4.891 1 59.66 376 PRO A O 1
ATOM 2985 N N . GLU A 1 377 ? -28.125 -1.271 -6.523 1 60.06 377 GLU A N 1
ATOM 2986 C CA . GLU A 1 377 ? -29.5 -1.246 -6.047 1 60.06 377 GLU A CA 1
ATOM 2987 C C . GLU A 1 377 ? -29.594 -1.588 -4.562 1 60.06 377 GLU A C 1
ATOM 2989 O O . GLU A 1 377 ? -30.422 -1.045 -3.84 1 60.06 377 GLU A O 1
ATOM 2994 N N . LYS A 1 378 ? -28.609 -2.246 -4.062 1 73.94 378 LYS A N 1
ATOM 2995 C CA . LYS A 1 378 ? -28.844 -2.678 -2.686 1 73.94 378 LYS A CA 1
ATOM 2996 C C . LYS A 1 378 ? -27.641 -2.361 -1.798 1 73.94 378 LYS A C 1
ATOM 2998 O O . LYS A 1 378 ? -27.656 -2.672 -0.605 1 73.94 378 LYS A O 1
ATOM 3003 N N . TYR A 1 379 ? -26.781 -1.578 -2.285 1 83.12 379 TYR A N 1
ATOM 3004 C CA . TYR A 1 379 ? -25.562 -1.334 -1.521 1 83.12 379 TYR A CA 1
ATOM 3005 C C . TYR A 1 379 ? -25.406 0.15 -1.213 1 83.12 379 TYR A C 1
ATOM 3007 O O . TYR A 1 379 ? -26.031 0.996 -1.857 1 83.12 379 TYR A O 1
ATOM 3015 N N . ASP A 1 380 ? -24.641 0.377 -0.154 1 83.62 380 ASP A N 1
ATOM 3016 C CA . ASP A 1 380 ? -24.297 1.753 0.198 1 83.62 380 ASP A CA 1
ATOM 3017 C C . ASP A 1 380 ? -23.266 2.324 -0.761 1 83.62 380 ASP A C 1
ATOM 3019 O O . ASP A 1 380 ? -22.609 1.577 -1.501 1 83.62 380 ASP A O 1
ATOM 3023 N N . PHE A 1 381 ? -23.188 3.629 -0.693 1 86.62 381 PHE A N 1
ATOM 3024 C CA . PHE A 1 381 ? -22.266 4.348 -1.58 1 86.62 381 PHE A CA 1
ATOM 3025 C C . PHE A 1 381 ? -20.828 4.016 -1.25 1 86.62 381 PHE A C 1
ATOM 3027 O O . PHE A 1 381 ? -20.453 3.947 -0.078 1 86.62 381 PHE A O 1
ATOM 3034 N N . SER A 1 382 ? -20.094 3.738 -2.24 1 86.44 382 SER A N 1
ATOM 3035 C CA . SER A 1 382 ? -18.641 3.666 -2.219 1 86.44 382 SER A CA 1
ATOM 3036 C C . SER A 1 382 ? -18.031 4.32 -3.457 1 86.44 382 SER A C 1
ATOM 3038 O O . SER A 1 382 ? -18.625 4.285 -4.535 1 86.44 382 SER A O 1
ATOM 3040 N N . GLN A 1 383 ? -16.938 4.969 -3.271 1 84.81 383 GLN A N 1
ATOM 3041 C CA . GLN A 1 383 ? -16.297 5.641 -4.398 1 84.81 383 GLN A CA 1
ATOM 3042 C C . GLN A 1 383 ? -16.062 4.668 -5.555 1 84.81 383 GLN A C 1
ATOM 3044 O O . GLN A 1 383 ? -16.297 5.012 -6.715 1 84.81 383 GLN A O 1
ATOM 3049 N N . ARG A 1 384 ? -15.688 3.471 -5.266 1 85.56 384 ARG A N 1
ATOM 3050 C CA . ARG A 1 384 ? -15.359 2.473 -6.281 1 85.56 384 ARG A CA 1
ATOM 3051 C C . ARG A 1 384 ? -16.609 2.049 -7.051 1 85.56 384 ARG A C 1
ATOM 3053 O O . ARG A 1 384 ? -16.578 1.954 -8.281 1 85.56 384 ARG A O 1
ATOM 3060 N N . SER A 1 385 ? -17.594 1.735 -6.324 1 87.25 385 SER A N 1
ATOM 3061 C CA . SER A 1 385 ? -18.844 1.354 -6.988 1 87.25 385 SER A CA 1
ATOM 3062 C C . SER A 1 385 ? -19.375 2.49 -7.855 1 87.25 385 SER A C 1
ATOM 3064 O O . SER A 1 385 ? -19.906 2.252 -8.938 1 87.25 385 SER A O 1
ATOM 3066 N N . CYS A 1 386 ? -19.188 3.656 -7.363 1 86.12 386 CYS A N 1
ATOM 3067 C CA . CYS A 1 386 ? -19.641 4.824 -8.109 1 86.12 386 CYS A CA 1
ATOM 3068 C C . CYS A 1 386 ? -18.875 4.969 -9.422 1 86.12 386 CYS A C 1
ATOM 3070 O O . CYS A 1 386 ? -19.484 5.18 -10.477 1 86.12 386 CYS A O 1
ATOM 3072 N N . LEU A 1 387 ? -17.641 4.848 -9.328 1 85.56 387 LEU A N 1
ATOM 3073 C CA . LEU A 1 387 ? -16.797 5.008 -10.516 1 85.56 387 LEU A CA 1
ATOM 3074 C C . LEU A 1 387 ? -17.094 3.916 -11.539 1 85.56 387 LEU A C 1
ATOM 3076 O O . LEU A 1 387 ? -17.234 4.199 -12.727 1 85.56 387 LEU A O 1
ATOM 3080 N N . LYS A 1 388 ? -17.172 2.701 -11.133 1 87.88 388 LYS A N 1
ATOM 3081 C CA . LYS A 1 388 ? -17.422 1.584 -12.047 1 87.88 388 LYS A CA 1
ATOM 3082 C C . LYS A 1 388 ? -18.812 1.665 -12.656 1 87.88 388 LYS A C 1
ATOM 3084 O O . LYS A 1 388 ? -19 1.363 -13.836 1 87.88 388 LYS A O 1
ATOM 3089 N N . LEU A 1 389 ? -19.75 2.039 -11.875 1 88.81 389 LEU A N 1
ATOM 3090 C CA . LEU A 1 389 ? -21.109 2.203 -12.391 1 88.81 389 LEU A CA 1
ATOM 3091 C C . LEU A 1 389 ? -21.172 3.348 -13.391 1 88.81 389 LEU A C 1
ATOM 3093 O O . LEU A 1 389 ? -21.859 3.242 -14.414 1 88.81 389 LEU A O 1
ATOM 3097 N N . CYS A 1 390 ? -20.531 4.402 -13.023 1 88.25 390 CYS A N 1
ATOM 3098 C CA . CYS A 1 390 ? -20.484 5.543 -13.938 1 88.25 390 CYS A CA 1
ATOM 3099 C C . CYS A 1 390 ? -19.906 5.141 -15.289 1 88.25 390 CYS A C 1
ATOM 3101 O O . CYS A 1 390 ? -20.422 5.535 -16.328 1 88.25 390 CYS A O 1
ATOM 3103 N N . LEU A 1 391 ? -18.906 4.391 -15.281 1 89.88 391 LEU A N 1
ATOM 3104 C CA . LEU A 1 391 ? -18.281 3.924 -16.516 1 89.88 391 LEU A CA 1
ATOM 3105 C C . LEU A 1 391 ? -19.234 3.041 -17.312 1 89.88 391 LEU A C 1
ATOM 3107 O O . LEU A 1 391 ? -19.406 3.234 -18.516 1 89.88 391 LEU A O 1
ATOM 3111 N N . GLN A 1 392 ? -19.844 2.104 -16.656 1 91.44 392 GLN A N 1
ATOM 3112 C CA . GLN A 1 392 ? -20.734 1.175 -17.344 1 91.44 392 GLN A CA 1
ATOM 3113 C C . GLN A 1 392 ? -21.969 1.895 -17.875 1 91.44 392 GLN A C 1
ATOM 3115 O O . GLN A 1 392 ? -22.453 1.59 -18.969 1 91.44 392 GLN A O 1
ATOM 3120 N N . GLU A 1 393 ? -22.469 2.848 -17.125 1 90.62 393 GLU A N 1
ATOM 3121 C CA . GLU A 1 393 ? -23.609 3.619 -17.578 1 90.62 393 GLU A CA 1
ATOM 3122 C C . GLU A 1 393 ? -23.266 4.473 -18.797 1 90.62 393 GLU A C 1
ATOM 3124 O O . GLU A 1 393 ? -24.047 4.574 -19.734 1 90.62 393 GLU A O 1
ATOM 3129 N N . THR A 1 394 ? -22.125 5.051 -18.734 1 92.31 394 THR A N 1
ATOM 3130 C CA . THR A 1 394 ? -21.688 5.848 -19.875 1 92.31 394 THR A CA 1
ATOM 3131 C C . THR A 1 394 ? -21.484 4.973 -21.109 1 92.31 394 THR A C 1
ATOM 3133 O O . THR A 1 394 ? -21.844 5.367 -22.219 1 92.31 394 THR A O 1
ATOM 3136 N N . LEU A 1 395 ? -20.953 3.83 -20.938 1 93.44 395 LEU A N 1
ATOM 3137 C CA . LEU A 1 395 ? -20.766 2.889 -22.031 1 93.44 395 LEU A CA 1
ATOM 3138 C C . LEU A 1 395 ? -22.125 2.471 -22.625 1 93.44 395 LEU A C 1
ATOM 3140 O O . LEU A 1 395 ? -22.297 2.453 -23.844 1 93.44 395 LEU A O 1
ATOM 3144 N N . ASN A 1 396 ? -22.984 2.145 -21.75 1 92.94 396 ASN A N 1
ATOM 3145 C CA . ASN A 1 396 ? -24.312 1.722 -22.188 1 92.94 396 ASN A CA 1
ATOM 3146 C C . ASN A 1 396 ? -25.016 2.826 -22.953 1 92.94 396 ASN A C 1
ATOM 3148 O O . ASN A 1 396 ? -25.703 2.555 -23.953 1 92.94 396 ASN A O 1
ATOM 3152 N N . GLU A 1 397 ? -24.859 4.047 -22.562 1 92.75 397 GLU A N 1
ATOM 3153 C CA . GLU A 1 397 ? -25.516 5.188 -23.188 1 92.75 397 GLU A CA 1
ATOM 3154 C C . GLU A 1 397 ? -24.859 5.566 -24.5 1 92.75 397 GLU A C 1
ATOM 3156 O O . GLU A 1 397 ? -25.531 5.887 -25.484 1 92.75 397 GLU A O 1
ATOM 3161 N N . THR A 1 398 ? -23.547 5.508 -24.516 1 93.19 398 THR A N 1
ATOM 3162 C CA . THR A 1 398 ? -22.812 6.016 -25.656 1 93.19 398 THR A CA 1
ATOM 3163 C C . THR A 1 398 ? -22.578 4.914 -26.688 1 93.19 398 THR A C 1
ATOM 3165 O O . THR A 1 398 ? -22.641 5.156 -27.891 1 93.19 398 THR A O 1
ATOM 3168 N N . CYS A 1 399 ? -22.25 3.727 -26.188 1 93.75 399 CYS A N 1
ATOM 3169 C CA . CYS A 1 399 ? -21.844 2.66 -27.094 1 93.75 399 CYS A CA 1
ATOM 3170 C C . CYS A 1 399 ? -22.891 1.552 -27.156 1 93.75 399 CYS A C 1
ATOM 3172 O O . CYS A 1 399 ? -22.75 0.601 -27.922 1 93.75 399 CYS A O 1
ATOM 3174 N N . SER A 1 400 ? -23.891 1.579 -26.359 1 93.12 400 SER A N 1
ATOM 3175 C CA . SER A 1 400 ? -24.969 0.604 -26.297 1 93.12 400 SER A CA 1
ATOM 3176 C C . SER A 1 400 ? -24.453 -0.776 -25.906 1 93.12 400 SER A C 1
ATOM 3178 O O . SER A 1 400 ? -24.906 -1.789 -26.438 1 93.12 400 SER A O 1
ATOM 3180 N N . CYS A 1 401 ? -23.5 -0.814 -25.172 1 92.62 401 CYS A N 1
ATOM 3181 C CA . CYS A 1 401 ? -22.938 -2.053 -24.641 1 92.62 401 CYS A CA 1
ATOM 3182 C C . CYS A 1 401 ? -22.25 -1.813 -23.297 1 92.62 401 CYS A C 1
ATOM 3184 O O . CYS A 1 401 ? -22.062 -0.666 -22.891 1 92.62 401 CYS A O 1
ATOM 3186 N N . ILE A 1 402 ? -22 -2.924 -22.578 1 92 402 ILE A N 1
ATOM 3187 C CA . ILE A 1 402 ? -21.344 -2.854 -21.281 1 92 402 ILE A CA 1
ATOM 3188 C C . ILE A 1 402 ? -20.156 -3.818 -21.25 1 92 402 ILE A C 1
ATOM 3190 O O . ILE A 1 402 ? -20.047 -4.699 -22.109 1 92 402 ILE A O 1
ATOM 3194 N N . THR A 1 403 ? -19.25 -3.617 -20.344 1 89.56 403 THR A N 1
ATOM 3195 C CA . THR A 1 403 ? -18.078 -4.469 -20.25 1 89.56 403 THR A CA 1
ATOM 3196 C C . THR A 1 403 ? -18.078 -5.25 -18.938 1 89.56 403 THR A C 1
ATOM 3198 O O . THR A 1 403 ? -17.25 -6.137 -18.734 1 89.56 403 THR A O 1
ATOM 3201 N N . ASP A 1 404 ? -19 -4.887 -18.078 1 89.62 404 ASP A N 1
ATOM 3202 C CA . ASP A 1 404 ? -19.109 -5.535 -16.781 1 89.62 404 ASP A CA 1
ATOM 3203 C C . ASP A 1 404 ? -20.578 -5.879 -16.469 1 89.62 404 ASP A C 1
ATOM 3205 O O . ASP A 1 404 ? -21.484 -5.258 -17.016 1 89.62 404 ASP A O 1
ATOM 3209 N N . VAL A 1 405 ? -20.734 -6.836 -15.594 1 89.69 405 VAL A N 1
ATOM 3210 C CA . VAL A 1 405 ? -22.078 -7.332 -15.328 1 89.69 405 VAL A CA 1
ATOM 3211 C C . VAL A 1 405 ? -22.688 -6.582 -14.141 1 89.69 405 VAL A C 1
ATOM 3213 O O . VAL A 1 405 ? -23.609 -7.082 -13.484 1 89.69 405 VAL A O 1
ATOM 3216 N N . LEU A 1 406 ? -22.156 -5.496 -13.852 1 87.5 406 LEU A N 1
ATOM 3217 C CA . LEU A 1 406 ? -22.641 -4.688 -12.742 1 87.5 406 LEU A CA 1
ATOM 3218 C C . LEU A 1 406 ? -24.031 -4.145 -13.039 1 87.5 406 LEU A C 1
ATOM 3220 O O . LEU A 1 406 ? -24.828 -3.939 -12.125 1 87.5 406 LEU A O 1
ATOM 3224 N N . ILE A 1 407 ? -24.266 -3.867 -14.266 1 87.44 407 ILE A N 1
ATOM 3225 C CA . ILE A 1 407 ? -25.578 -3.418 -14.711 1 87.44 407 ILE A CA 1
ATOM 3226 C C . ILE A 1 407 ? -26.094 -4.348 -15.812 1 87.44 407 ILE A C 1
ATOM 3228 O O . ILE A 1 407 ? -25.344 -5.141 -16.375 1 87.44 407 ILE A O 1
ATOM 3232 N N . ASP A 1 408 ? -27.344 -4.211 -15.992 1 86.31 408 ASP A N 1
ATOM 3233 C CA . ASP A 1 408 ? -27.922 -5.023 -17.047 1 86.31 408 ASP A CA 1
ATOM 3234 C C . ASP A 1 408 ? -27.703 -4.375 -18.422 1 86.31 408 ASP A C 1
ATOM 3236 O O . ASP A 1 408 ? -27.781 -3.152 -18.547 1 86.31 408 ASP A O 1
ATOM 3240 N N . GLY A 1 409 ? -27.25 -5.164 -19.312 1 88.12 409 GLY A N 1
ATOM 3241 C CA . GLY A 1 409 ? -27.031 -4.707 -20.672 1 88.12 409 GLY A CA 1
ATOM 3242 C C . GLY A 1 409 ? -26.375 -5.754 -21.547 1 88.12 409 GLY A C 1
ATOM 3243 O O . GLY A 1 409 ? -26.172 -6.891 -21.125 1 88.12 409 GLY A O 1
ATOM 3244 N N . THR A 1 410 ? -26.141 -5.301 -22.781 1 89.69 410 THR A N 1
ATOM 3245 C CA . THR A 1 410 ? -25.469 -6.184 -23.734 1 89.69 410 THR A CA 1
ATOM 3246 C C . THR A 1 410 ? -23.953 -6.043 -23.625 1 89.69 410 THR A C 1
ATOM 3248 O O . THR A 1 410 ? -23.438 -4.926 -23.609 1 89.69 410 THR A O 1
ATOM 3251 N N . MET A 1 411 ? -23.344 -7.18 -23.562 1 88.81 411 MET A N 1
ATOM 3252 C CA . MET A 1 411 ? -21.891 -7.156 -23.438 1 88.81 411 MET A CA 1
ATOM 3253 C C . MET A 1 411 ? -21.25 -6.664 -24.734 1 88.81 411 MET A C 1
ATOM 3255 O O . MET A 1 411 ? -21.688 -7.035 -25.828 1 88.81 411 MET A O 1
ATOM 3259 N N . CYS A 1 412 ? -20.188 -5.867 -24.562 1 87.56 412 CYS A N 1
ATOM 3260 C CA . CYS A 1 412 ? -19.469 -5.359 -25.734 1 87.56 412 CYS A CA 1
ATOM 3261 C C . CYS A 1 412 ? -18.75 -6.488 -26.453 1 87.56 412 CYS A C 1
ATOM 3263 O O . CYS A 1 412 ? -18.156 -7.367 -25.812 1 87.56 412 CYS A O 1
ATOM 3265 N N . GLU A 1 413 ? -18.812 -6.406 -27.766 1 82 413 GLU A N 1
ATOM 3266 C CA . GLU A 1 413 ? -18.078 -7.375 -28.578 1 82 413 GLU A CA 1
ATOM 3267 C C . GLU A 1 413 ? -16.734 -6.812 -29.031 1 82 413 GLU A C 1
ATOM 3269 O O . GLU A 1 413 ? -16.672 -5.703 -29.562 1 82 413 GLU A O 1
ATOM 3274 N N . VAL A 1 414 ? -15.711 -7.559 -28.797 1 76.25 414 VAL A N 1
ATOM 3275 C CA . VAL A 1 414 ? -14.367 -7.082 -29.094 1 76.25 414 VAL A CA 1
ATOM 3276 C C . VAL A 1 414 ? -14.141 -7.055 -30.609 1 76.25 414 VAL A C 1
ATOM 3278 O O . VAL A 1 414 ? -13.398 -6.219 -31.109 1 76.25 414 VAL A O 1
ATOM 3281 N N . ILE A 1 415 ? -14.836 -7.91 -31.344 1 78.88 415 ILE A N 1
ATOM 3282 C CA . ILE A 1 415 ? -14.617 -8.055 -32.781 1 78.88 415 ILE A CA 1
ATOM 3283 C C . ILE A 1 415 ? -15.32 -6.922 -33.531 1 78.88 415 ILE A C 1
ATOM 3285 O O . ILE A 1 415 ? -14.93 -6.566 -34.656 1 78.88 415 ILE A O 1
ATOM 3289 N N . ASN A 1 416 ? -16.391 -6.395 -32.875 1 82.81 416 ASN A N 1
ATOM 3290 C CA . ASN A 1 416 ? -17.078 -5.262 -33.5 1 82.81 416 ASN A CA 1
ATOM 3291 C C . ASN A 1 416 ? -16.25 -3.988 -33.406 1 82.81 416 ASN A C 1
ATOM 3293 O O . ASN A 1 416 ? -16.109 -3.391 -32.344 1 82.81 416 ASN A O 1
ATOM 3297 N N . ARG A 1 417 ? -15.836 -3.594 -34.5 1 80.75 417 ARG A N 1
ATOM 3298 C CA . ARG A 1 417 ? -14.906 -2.471 -34.594 1 80.75 417 ARG A CA 1
ATOM 3299 C C . ARG A 1 417 ? -15.562 -1.188 -34.062 1 80.75 417 ARG A C 1
ATOM 3301 O O . ARG A 1 417 ? -14.922 -0.393 -33.375 1 80.75 417 ARG A O 1
ATOM 3308 N N . GLU A 1 418 ? -16.688 -1.042 -34.5 1 82.94 418 GLU A N 1
ATOM 3309 C CA . GLU A 1 418 ? -17.391 0.178 -34.094 1 82.94 418 GLU A CA 1
ATOM 3310 C C . GLU A 1 418 ? -17.547 0.235 -32.594 1 82.94 418 GLU A C 1
ATOM 3312 O O . GLU A 1 418 ? -17.297 1.271 -31.969 1 82.94 418 GLU A O 1
ATOM 3317 N N . GLN A 1 419 ? -17.953 -0.85 -32.062 1 84.75 419 GLN A N 1
ATOM 3318 C CA . GLN A 1 419 ? -18.125 -0.913 -30.609 1 84.75 419 GLN A CA 1
ATOM 3319 C C . GLN A 1 419 ? -16.781 -0.824 -29.891 1 84.75 419 GLN A C 1
ATOM 3321 O O . GLN A 1 419 ? -16.688 -0.22 -28.828 1 84.75 419 GLN A O 1
ATOM 3326 N N . GLY A 1 420 ? -15.891 -1.399 -30.516 1 82.88 420 GLY A N 1
ATOM 3327 C CA . GLY A 1 420 ? -14.547 -1.34 -29.953 1 82.88 420 GLY A CA 1
ATOM 3328 C C . GLY A 1 420 ? -13.984 0.068 -29.906 1 82.88 420 GLY A C 1
ATOM 3329 O O . GLY A 1 420 ? -13.414 0.479 -28.906 1 82.88 420 GLY A O 1
ATOM 3330 N N . ASN A 1 421 ? -14.148 0.715 -30.984 1 85.06 421 ASN A N 1
ATOM 3331 C CA . ASN A 1 421 ? -13.672 2.094 -31.031 1 85.06 421 ASN A CA 1
ATOM 3332 C C . ASN A 1 421 ? -14.422 2.986 -30.047 1 85.06 421 ASN A C 1
ATOM 3334 O O . ASN A 1 421 ? -13.828 3.857 -29.422 1 85.06 421 ASN A O 1
ATOM 3338 N N . CYS A 1 422 ? -15.664 2.76 -30.016 1 89.94 422 CYS A N 1
ATOM 3339 C CA . CYS A 1 422 ? -16.469 3.527 -29.078 1 89.94 422 CYS A CA 1
ATOM 3340 C C . CYS A 1 422 ? -16.047 3.266 -27.641 1 89.94 422 CYS A C 1
ATOM 3342 O O . CYS A 1 422 ? -15.859 4.203 -26.859 1 89.94 422 CYS A O 1
ATOM 3344 N N . ARG A 1 423 ? -15.945 2.029 -27.312 1 88.88 423 ARG A N 1
ATOM 3345 C CA . ARG A 1 423 ? -15.516 1.632 -25.969 1 88.88 423 ARG A CA 1
ATOM 3346 C C . ARG A 1 423 ? -14.164 2.25 -25.625 1 88.88 423 ARG A C 1
ATOM 3348 O O . ARG A 1 423 ? -13.977 2.756 -24.516 1 88.88 423 ARG A O 1
ATOM 3355 N N . ASN A 1 424 ? -13.352 2.188 -26.562 1 84.69 424 ASN A N 1
ATOM 3356 C CA . ASN A 1 424 ? -12.023 2.748 -26.3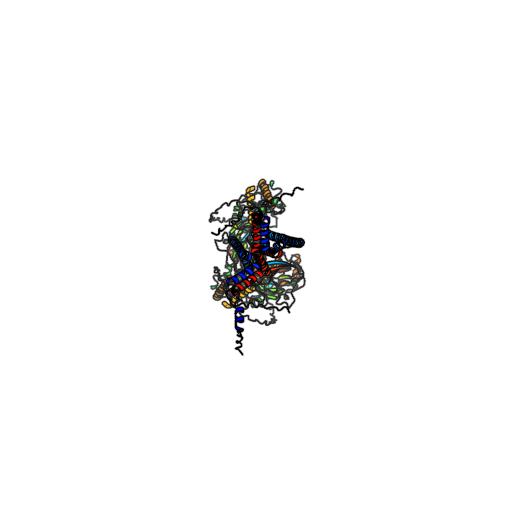44 1 84.69 424 ASN A CA 1
ATOM 3357 C C . ASN A 1 424 ? -12.086 4.254 -26.109 1 84.69 424 ASN A C 1
ATOM 3359 O O . ASN A 1 424 ? -11.328 4.785 -25.281 1 84.69 424 ASN A O 1
ATOM 3363 N N . SER A 1 425 ? -12.883 4.844 -26.812 1 88.56 425 SER A N 1
ATOM 3364 C CA . SER A 1 425 ? -13.039 6.285 -26.641 1 88.56 425 SER A CA 1
ATOM 3365 C C . SER A 1 425 ? -13.578 6.617 -25.25 1 88.56 425 SER A C 1
ATOM 3367 O O . SER A 1 425 ? -13.078 7.531 -24.594 1 88.56 425 SER A O 1
ATOM 3369 N N . VAL A 1 426 ? -14.516 5.828 -24.828 1 90.38 426 VAL A N 1
ATOM 3370 C CA . VAL A 1 426 ? -15.109 6.051 -23.5 1 90.38 426 VAL A CA 1
ATOM 3371 C C . VAL A 1 426 ? -14.07 5.754 -22.422 1 90.38 426 VAL A C 1
ATOM 3373 O O . VAL A 1 426 ? -13.977 6.48 -21.438 1 90.38 426 VAL A O 1
ATOM 3376 N N . PHE A 1 427 ? -13.328 4.742 -22.578 1 85.81 427 PHE A N 1
ATOM 3377 C CA . PHE A 1 427 ? -12.305 4.379 -21.594 1 85.81 427 PHE A CA 1
ATOM 3378 C C . PHE A 1 427 ? -11.227 5.453 -21.516 1 85.81 427 PHE A C 1
ATOM 3380 O O . PHE A 1 427 ? -10.734 5.77 -20.438 1 85.81 427 PHE A O 1
ATOM 3387 N N . LYS A 1 428 ? -10.922 5.949 -22.641 1 83.12 428 LYS A N 1
ATOM 3388 C CA . LYS A 1 428 ? -9.938 7.027 -22.672 1 83.12 428 LYS A CA 1
ATOM 3389 C C . LYS A 1 428 ? -10.438 8.25 -21.906 1 83.12 428 LYS A C 1
ATOM 3391 O O . LYS A 1 428 ? -9.68 8.867 -21.141 1 83.12 428 LYS A O 1
ATOM 3396 N N . ASP A 1 429 ? -11.625 8.539 -22.125 1 85.44 429 ASP A N 1
ATOM 3397 C CA . ASP A 1 429 ? -12.219 9.656 -21.406 1 85.44 429 ASP A CA 1
ATOM 3398 C C . ASP A 1 429 ? -12.289 9.367 -19.906 1 85.44 429 ASP A C 1
ATOM 3400 O O . ASP A 1 429 ? -12.109 10.266 -19.094 1 85.44 429 ASP A O 1
ATOM 3404 N N . PHE A 1 430 ? -12.508 8.195 -19.625 1 83.56 430 PHE A N 1
ATOM 3405 C CA . PHE A 1 430 ? -12.57 7.77 -18.234 1 83.56 430 PHE A CA 1
ATOM 3406 C C . PHE A 1 430 ? -11.211 7.93 -17.562 1 83.56 430 PHE A C 1
ATOM 3408 O O . PHE A 1 430 ? -11.125 8.453 -16.438 1 83.56 430 PHE A O 1
ATOM 3415 N N . LEU A 1 431 ? -10.242 7.469 -18.188 1 77.06 431 LEU A N 1
ATOM 3416 C CA . LEU A 1 431 ? -8.891 7.523 -17.641 1 77.06 431 LEU A CA 1
ATOM 3417 C C . LEU A 1 431 ? -8.43 8.969 -17.484 1 77.06 431 LEU A C 1
ATOM 3419 O O . LEU A 1 431 ? -7.641 9.281 -16.594 1 77.06 431 LEU A O 1
ATOM 3423 N N . LYS A 1 432 ? -8.977 9.805 -18.328 1 75.62 432 LYS A N 1
ATOM 3424 C CA . LYS A 1 432 ? -8.625 11.219 -18.266 1 75.62 432 LYS A CA 1
ATOM 3425 C C . LYS A 1 432 ? -9.578 11.977 -17.344 1 75.62 432 LYS A C 1
ATOM 3427 O O . LYS A 1 432 ? -9.531 13.203 -17.266 1 75.62 432 LYS A O 1
ATOM 3432 N N . ASN A 1 433 ? -10.438 11.234 -16.656 1 76.56 433 ASN A N 1
ATOM 3433 C CA . ASN A 1 433 ? -11.438 11.805 -15.758 1 76.56 433 ASN A CA 1
ATOM 3434 C C . ASN A 1 433 ? -12.344 12.797 -16.484 1 76.56 433 ASN A C 1
ATOM 3436 O O . ASN A 1 433 ? -12.68 13.852 -15.938 1 76.56 433 ASN A O 1
ATOM 3440 N N . LYS A 1 434 ? -12.648 12.57 -17.656 1 79.19 434 LYS A N 1
ATOM 3441 C CA . LYS A 1 434 ? -13.484 13.453 -18.453 1 79.19 434 LYS A CA 1
ATOM 3442 C C . LYS A 1 434 ? -14.938 12.992 -18.438 1 79.19 434 LYS A C 1
ATOM 3444 O O . LYS A 1 434 ? -15.812 13.664 -19 1 79.19 434 LYS A O 1
ATOM 3449 N N . LEU A 1 435 ? -15.297 11.836 -17.938 1 80.94 435 LEU A N 1
ATOM 3450 C CA . LEU A 1 435 ? -16.672 11.336 -17.953 1 80.94 435 LEU A CA 1
ATOM 3451 C C . LEU A 1 435 ? -17.531 12.078 -16.938 1 80.94 435 LEU A C 1
ATOM 3453 O O . LEU A 1 435 ? -18.75 11.953 -16.938 1 80.94 435 LEU A O 1
ATOM 3457 N N . ASN A 1 436 ? -17.016 13.094 -16.281 1 77.25 436 ASN A N 1
ATOM 3458 C CA . ASN A 1 436 ? -17.734 13.891 -15.305 1 77.25 436 ASN A CA 1
ATOM 3459 C C . ASN A 1 436 ? -18.391 13.008 -14.242 1 77.25 436 ASN A C 1
ATOM 3461 O O . ASN A 1 436 ? -19.578 13.156 -13.953 1 77.25 436 ASN A O 1
ATOM 3465 N N . CYS A 1 437 ? -17.734 11.961 -13.828 1 81.12 437 CYS A N 1
ATOM 3466 C CA . CYS A 1 437 ? -18.266 11.148 -12.742 1 81.12 437 CYS A CA 1
ATOM 3467 C C . CYS A 1 437 ? -18.109 11.859 -11.398 1 81.12 437 CYS A C 1
ATOM 3469 O O . CYS A 1 437 ? -17.031 12.367 -11.086 1 81.12 437 CYS A O 1
ATOM 3471 N N . ASP A 1 438 ? -19.141 12.258 -10.719 1 79.5 438 ASP A N 1
ATOM 3472 C CA . ASP A 1 438 ? -19.047 12.875 -9.398 1 79.5 438 ASP A CA 1
ATOM 3473 C C . ASP A 1 438 ? -18.922 11.82 -8.305 1 79.5 438 ASP A C 1
ATOM 3475 O O . ASP A 1 438 ? -19.891 11.508 -7.613 1 79.5 438 ASP A O 1
ATOM 3479 N N . CYS A 1 439 ? -17.734 11.227 -8.312 1 83.38 439 CYS A N 1
ATOM 3480 C CA . CYS A 1 439 ? -17.5 10.148 -7.355 1 83.38 439 CYS A CA 1
ATOM 3481 C C . CYS A 1 439 ? -16.375 10.516 -6.383 1 83.38 439 CYS A C 1
ATOM 3483 O O . CYS A 1 439 ? -15.25 10.055 -6.527 1 83.38 439 CYS A O 1
ATOM 3485 N N . SER A 1 440 ? -16.734 11.289 -5.359 1 85.25 440 SER A N 1
ATOM 3486 C CA . SER A 1 440 ? -15.766 11.602 -4.312 1 85.25 440 SER A CA 1
ATOM 3487 C C . SER A 1 440 ? -15.812 10.562 -3.191 1 85.25 440 SER A C 1
ATOM 3489 O O . SER A 1 440 ? -16.578 9.602 -3.26 1 85.25 440 SER A O 1
ATOM 3491 N N . ASN A 1 441 ? -15.008 10.758 -2.234 1 85.94 441 ASN A N 1
ATOM 3492 C CA . ASN A 1 441 ? -14.945 9.797 -1.135 1 85.94 441 ASN A CA 1
ATOM 3493 C C . ASN A 1 441 ? -16.219 9.844 -0.282 1 85.94 441 ASN A C 1
ATOM 3495 O O . ASN A 1 441 ? -16.891 10.867 -0.229 1 85.94 441 ASN A O 1
ATOM 3499 N N . ALA A 1 442 ? -16.484 8.734 0.292 1 88.75 442 ALA A N 1
ATOM 3500 C CA . ALA A 1 442 ? -17.609 8.68 1.213 1 88.75 442 ALA A CA 1
ATOM 3501 C C . ALA A 1 442 ? -17.281 9.406 2.518 1 88.75 442 ALA A C 1
ATOM 3503 O O . ALA A 1 442 ? -16.156 9.328 3.016 1 88.75 442 ALA A O 1
ATOM 3504 N N . CYS A 1 443 ? -18.266 10.094 3.131 1 90.62 443 CYS A N 1
ATOM 3505 C CA . CYS A 1 443 ? -18.062 10.805 4.387 1 90.62 443 CYS A CA 1
ATOM 3506 C C . CYS A 1 443 ? -17.844 9.836 5.539 1 90.62 443 CYS A C 1
ATOM 3508 O O . CYS A 1 443 ? -17.156 10.148 6.504 1 90.62 443 CYS A O 1
ATOM 3510 N N . SER A 1 444 ? -18.484 8.742 5.418 1 91.5 444 SER A N 1
ATOM 3511 C CA . SER A 1 444 ? -18.266 7.672 6.391 1 91.5 444 SER A CA 1
ATOM 3512 C C . SER A 1 444 ? -17.844 6.379 5.707 1 91.5 444 SER A C 1
ATOM 3514 O O . SER A 1 444 ? -18.531 5.895 4.801 1 91.5 444 SER A O 1
ATOM 3516 N N . GLU A 1 445 ? -16.766 5.875 6.16 1 91 445 GLU A N 1
ATOM 3517 C CA . GLU A 1 445 ? -16.219 4.672 5.535 1 91 445 GLU A CA 1
ATOM 3518 C C . GLU A 1 445 ? -15.578 3.754 6.57 1 91 445 GLU A C 1
ATOM 3520 O O . GLU A 1 445 ? -14.945 4.223 7.52 1 91 445 GLU A O 1
ATOM 3525 N N . THR A 1 446 ? -15.797 2.447 6.383 1 93.19 446 THR A N 1
ATOM 3526 C CA . THR A 1 446 ? -15.133 1.43 7.191 1 93.19 446 THR A CA 1
ATOM 3527 C C . THR A 1 446 ? -14.125 0.645 6.352 1 93.19 446 THR A C 1
ATOM 3529 O O . THR A 1 446 ? -14.469 0.138 5.281 1 93.19 446 THR A O 1
ATOM 3532 N N . VAL A 1 447 ? -12.977 0.554 6.875 1 91.88 447 VAL A N 1
ATOM 3533 C CA . VAL A 1 447 ? -11.914 -0.145 6.152 1 91.88 447 VAL A CA 1
ATOM 3534 C C . VAL A 1 447 ? -11.352 -1.269 7.02 1 91.88 447 VAL A C 1
ATOM 3536 O O . VAL A 1 447 ? -11.227 -1.118 8.234 1 91.88 447 VAL A O 1
ATOM 3539 N N . PHE A 1 448 ? -11.023 -2.373 6.352 1 94.5 448 PHE A N 1
ATOM 3540 C CA . PHE A 1 448 ? -10.406 -3.508 7.027 1 94.5 448 PHE A CA 1
ATOM 3541 C C . PHE A 1 448 ? -8.992 -3.738 6.512 1 94.5 448 PHE A C 1
ATOM 3543 O O . PHE A 1 448 ? -8.773 -3.822 5.305 1 94.5 448 PHE A O 1
ATOM 3550 N N . LYS A 1 449 ? -8.07 -3.785 7.383 1 90.88 449 LYS A N 1
ATOM 3551 C CA . LYS A 1 449 ? -6.684 -4.09 7.027 1 90.88 449 LYS A CA 1
ATOM 3552 C C . LYS A 1 449 ? -6.352 -5.551 7.316 1 90.88 449 LYS A C 1
ATOM 3554 O O . LYS A 1 449 ? -6.344 -5.977 8.477 1 90.88 449 LYS A O 1
ATOM 3559 N N . PRO A 1 450 ? -5.984 -6.25 6.293 1 93.94 450 PRO A N 1
ATOM 3560 C CA . PRO A 1 450 ? -5.73 -7.676 6.492 1 93.94 450 PRO A CA 1
ATOM 3561 C C . PRO A 1 450 ? -4.258 -7.98 6.77 1 93.94 450 PRO A C 1
ATOM 3563 O O . PRO A 1 450 ? -3.375 -7.305 6.238 1 93.94 450 PRO A O 1
ATOM 3566 N N . ARG A 1 451 ? -4.004 -8.867 7.598 1 92.06 451 ARG A N 1
ATOM 3567 C CA . ARG A 1 451 ? -2.719 -9.523 7.793 1 92.06 451 ARG A CA 1
ATOM 3568 C C . ARG A 1 451 ? -2.787 -11 7.395 1 92.06 451 ARG A C 1
ATOM 3570 O O . ARG A 1 451 ? -3.578 -11.758 7.953 1 92.06 451 ARG A O 1
ATOM 3577 N N . ILE A 1 452 ? -1.949 -11.375 6.449 1 92.88 452 ILE A N 1
ATOM 3578 C CA . ILE A 1 452 ? -2.074 -12.703 5.855 1 92.88 452 ILE A CA 1
ATOM 3579 C C . ILE A 1 452 ? -0.968 -13.617 6.387 1 92.88 452 ILE A C 1
ATOM 3581 O O . ILE A 1 452 ? 0.198 -13.219 6.441 1 92.88 452 ILE A O 1
ATOM 3585 N N . ALA A 1 453 ? -1.353 -14.766 6.828 1 91.94 453 ALA A N 1
ATOM 3586 C CA . ALA A 1 453 ? -0.434 -15.82 7.234 1 91.94 453 ALA A CA 1
ATOM 3587 C C . ALA A 1 453 ? -0.781 -17.141 6.551 1 91.94 453 ALA A C 1
ATOM 3589 O O . ALA A 1 453 ? -1.957 -17.453 6.344 1 91.94 453 ALA A O 1
ATOM 3590 N N . ILE A 1 454 ? 0.203 -17.922 6.141 1 91.81 454 ILE A N 1
ATOM 3591 C CA . ILE A 1 454 ? -0.021 -19.141 5.379 1 91.81 454 ILE A CA 1
ATOM 3592 C C . ILE A 1 454 ? 0.712 -20.297 6.043 1 91.81 454 ILE A C 1
ATOM 3594 O O . ILE A 1 454 ? 1.834 -20.141 6.531 1 91.81 454 ILE A O 1
ATOM 3598 N N . SER A 1 455 ? 0.059 -21.484 6.141 1 90.5 455 SER A N 1
ATOM 3599 C CA . SER A 1 455 ? 0.669 -22.719 6.609 1 90.5 455 SER A CA 1
ATOM 3600 C C . SER A 1 455 ? 0.297 -23.891 5.711 1 90.5 455 SER A C 1
ATOM 3602 O O . SER A 1 455 ? -0.716 -23.844 5.008 1 90.5 455 SER A O 1
ATOM 3604 N N . ARG A 1 456 ? 1.139 -24.906 5.727 1 90.75 456 ARG A N 1
ATOM 3605 C CA . ARG A 1 456 ? 0.836 -26.094 4.941 1 90.75 456 ARG A CA 1
ATOM 3606 C C . ARG A 1 456 ? -0.355 -26.844 5.52 1 90.75 456 ARG A C 1
ATOM 3608 O O . ARG A 1 456 ? -0.469 -27 6.738 1 90.75 456 ARG A O 1
ATOM 3615 N N . TRP A 1 457 ? -1.272 -27.219 4.664 1 92.19 457 TRP A N 1
ATOM 3616 C CA . TRP A 1 457 ? -2.5 -27.922 5.047 1 92.19 457 TRP A CA 1
ATOM 3617 C C . TRP A 1 457 ? -3.039 -28.75 3.883 1 92.19 457 TRP A C 1
ATOM 3619 O O . TRP A 1 457 ? -3 -28.312 2.73 1 92.19 457 TRP A O 1
ATOM 3629 N N . PRO A 1 458 ? -3.6 -29.984 4.117 1 89.62 458 PRO A N 1
ATOM 3630 C CA . PRO A 1 458 ? -3.623 -30.719 5.383 1 89.62 458 PRO A CA 1
ATOM 3631 C C . PRO A 1 458 ? -2.303 -31.422 5.676 1 89.62 458 PRO A C 1
ATOM 3633 O O . PRO A 1 458 ? -1.482 -31.609 4.773 1 89.62 458 PRO A O 1
ATOM 3636 N N . THR A 1 459 ? -2.135 -31.75 6.988 1 86.56 459 THR A N 1
ATOM 3637 C CA . THR A 1 459 ? -0.995 -32.594 7.328 1 86.56 459 THR A CA 1
ATOM 3638 C C . THR A 1 459 ? -1.219 -34.031 6.855 1 86.56 459 THR A C 1
ATOM 3640 O O . THR A 1 459 ? -2.359 -34.438 6.656 1 86.56 459 THR A O 1
ATOM 3643 N N . ALA A 1 460 ? -0.099 -34.719 6.77 1 81.88 460 ALA A N 1
ATOM 3644 C CA . ALA A 1 460 ? -0.174 -36.062 6.238 1 81.88 460 ALA A CA 1
ATOM 3645 C C . ALA A 1 460 ? -1.06 -36.938 7.117 1 81.88 460 ALA A C 1
ATOM 3647 O O . ALA A 1 460 ? -1.841 -37.75 6.609 1 81.88 460 ALA A O 1
ATOM 3648 N N . ARG A 1 461 ? -0.984 -36.75 8.359 1 82.62 461 ARG A N 1
ATOM 3649 C CA . ARG A 1 461 ? -1.743 -37.594 9.273 1 82.62 461 ARG A CA 1
ATOM 3650 C C . ARG A 1 461 ? -3.191 -37.156 9.383 1 82.62 461 ARG A C 1
ATOM 3652 O O . ARG A 1 461 ? -4.062 -37.906 9.805 1 82.62 461 ARG A O 1
ATOM 3659 N N . TYR A 1 462 ? -3.457 -35.906 8.961 1 89.12 462 TYR A N 1
ATOM 3660 C CA . TYR A 1 462 ? -4.809 -35.375 9.047 1 89.12 462 TYR A CA 1
ATOM 3661 C C . TYR A 1 462 ? -5.59 -35.625 7.77 1 89.12 462 TYR A C 1
ATOM 3663 O O . TYR A 1 462 ? -6.824 -35.562 7.766 1 89.12 462 TYR A O 1
ATOM 3671 N N . GLU A 1 463 ? -4.977 -35.969 6.754 1 88.31 463 GLU A N 1
ATOM 3672 C CA . GLU A 1 463 ? -5.566 -36.125 5.43 1 88.31 463 GLU A CA 1
ATOM 3673 C C . GLU A 1 463 ? -6.676 -37.156 5.43 1 88.31 463 GLU A C 1
ATOM 3675 O O . GLU A 1 463 ? -7.734 -36.969 4.836 1 88.31 463 GLU A O 1
ATOM 3680 N N . ALA A 1 464 ? -6.441 -38.219 6.121 1 85.44 464 ALA A N 1
ATOM 3681 C CA . ALA A 1 464 ? -7.426 -39.281 6.152 1 85.44 464 ALA A CA 1
ATOM 3682 C C . ALA A 1 464 ? -8.695 -38.844 6.875 1 85.44 464 ALA A C 1
ATOM 3684 O O . ALA A 1 464 ? -9.805 -39.188 6.453 1 85.44 464 ALA A O 1
ATOM 3685 N N . HIS A 1 465 ? -8.516 -38.156 7.949 1 88.62 465 HIS A N 1
ATOM 3686 C CA . HIS A 1 465 ? -9.664 -37.656 8.68 1 88.62 465 HIS A CA 1
ATOM 3687 C C . HIS A 1 465 ? -10.469 -36.656 7.828 1 88.62 465 HIS A C 1
ATOM 3689 O O . HIS A 1 465 ? -11.703 -36.688 7.836 1 88.62 465 HIS A O 1
ATOM 3695 N N . LEU A 1 466 ? -9.773 -35.844 7.148 1 89.44 466 LEU A N 1
ATOM 3696 C CA . LEU A 1 466 ? -10.406 -34.844 6.293 1 89.44 466 LEU A CA 1
ATOM 3697 C C . LEU A 1 466 ? -11.18 -35.5 5.16 1 89.44 466 LEU A C 1
ATOM 3699 O O . LEU A 1 466 ? -12.312 -35.125 4.871 1 89.44 466 LEU A O 1
ATOM 3703 N N . TYR A 1 467 ? -10.617 -36.469 4.523 1 88.5 467 TYR A N 1
ATOM 3704 C CA . TYR A 1 467 ? -11.266 -37.188 3.422 1 88.5 467 TYR A CA 1
ATOM 3705 C C . TYR A 1 467 ? -12.562 -37.844 3.887 1 88.5 467 TYR A C 1
ATOM 3707 O O . TYR A 1 467 ? -13.586 -37.75 3.211 1 88.5 467 TYR A O 1
ATOM 3715 N N . ASP A 1 468 ? -12.469 -38.469 4.996 1 87.62 468 ASP A N 1
ATOM 3716 C CA . ASP A 1 468 ? -13.641 -39.156 5.523 1 87.62 468 ASP A CA 1
ATOM 3717 C C . ASP A 1 468 ? -14.789 -38.156 5.766 1 87.62 468 ASP A C 1
ATOM 3719 O O . ASP A 1 468 ? -15.938 -38.438 5.43 1 87.62 468 ASP A O 1
ATOM 3723 N N . SER A 1 469 ? -14.461 -37.062 6.262 1 90 469 SER A N 1
ATOM 3724 C CA . SER A 1 469 ? -15.461 -36.031 6.562 1 90 469 SER A CA 1
ATOM 3725 C C . SER A 1 469 ? -16.031 -35.438 5.285 1 90 469 SER A C 1
ATOM 3727 O O . SER A 1 469 ? -17.25 -35.312 5.133 1 90 469 SER A O 1
ATOM 3729 N N . LEU A 1 470 ? -15.273 -35.125 4.324 1 92.44 470 LEU A N 1
ATOM 3730 C CA . LEU A 1 470 ? -15.688 -34.406 3.125 1 92.44 470 LEU A CA 1
ATOM 3731 C C . LEU A 1 470 ? -16.406 -35.344 2.152 1 92.44 470 LEU A C 1
ATOM 3733 O O . LEU A 1 470 ? -17.344 -34.906 1.465 1 92.44 470 LEU A O 1
ATOM 3737 N N . ALA A 1 471 ? -15.945 -36.562 2.086 1 88.94 471 ALA A N 1
ATOM 3738 C CA . ALA A 1 471 ? -16.562 -37.531 1.184 1 88.94 471 ALA A CA 1
ATOM 3739 C C . ALA A 1 471 ? -18 -37.812 1.582 1 88.94 471 ALA A C 1
ATOM 3741 O O . ALA A 1 471 ? -18.844 -38.094 0.728 1 88.94 471 ALA A O 1
ATOM 3742 N N . SER A 1 472 ? -18.281 -37.656 2.818 1 89.31 472 SER A N 1
ATOM 3743 C CA . SER A 1 472 ? -19.625 -37.906 3.309 1 89.31 472 SER A CA 1
ATOM 3744 C C . SER A 1 472 ? -20.562 -36.75 3.033 1 89.31 472 SER A C 1
ATOM 3746 O O . SER A 1 472 ? -21.781 -36.906 2.9 1 89.31 472 SER A O 1
ATOM 3748 N N . ILE A 1 473 ? -20.031 -35.625 2.848 1 88.81 473 ILE A N 1
ATOM 3749 C CA . ILE A 1 473 ? -20.844 -34.438 2.734 1 88.81 473 ILE A CA 1
ATOM 3750 C C . ILE A 1 473 ? -21.094 -34.125 1.262 1 88.81 473 ILE A C 1
ATOM 3752 O O . ILE A 1 473 ? -22.156 -33.594 0.91 1 88.81 473 ILE A O 1
ATOM 3756 N N . ASN A 1 474 ? -20.141 -34.5 0.379 1 91.5 474 ASN A N 1
ATOM 3757 C CA . ASN A 1 474 ? -20.219 -34.125 -1.026 1 91.5 474 ASN A CA 1
ATOM 3758 C C . ASN A 1 474 ? -19.703 -35.219 -1.938 1 91.5 474 ASN A C 1
ATOM 3760 O O . ASN A 1 474 ? -18.531 -35.625 -1.848 1 91.5 474 ASN A O 1
ATOM 3764 N N . LYS A 1 475 ? -20.5 -35.594 -2.871 1 88.5 475 LYS A N 1
ATOM 3765 C CA . LYS A 1 475 ? -20.156 -36.688 -3.762 1 88.5 475 LYS A CA 1
ATOM 3766 C C . LYS A 1 475 ? -19.031 -36.281 -4.719 1 88.5 475 LYS A C 1
ATOM 3768 O O . LYS A 1 475 ? -18.172 -37.125 -5.039 1 88.5 475 LYS A O 1
ATOM 3773 N N . LYS A 1 476 ? -19.078 -35.156 -5.148 1 89.12 476 LYS A N 1
ATOM 3774 C CA . LYS A 1 476 ? -18.031 -34.688 -6.055 1 89.12 476 LYS A CA 1
ATOM 3775 C C . LYS A 1 476 ? -16.688 -34.656 -5.359 1 89.12 476 LYS A C 1
ATOM 3777 O O . LYS A 1 476 ? -15.656 -34.969 -5.961 1 89.12 476 LYS A O 1
ATOM 3782 N N . ALA A 1 477 ? -16.734 -34.219 -4.133 1 90.56 477 ALA A N 1
ATOM 3783 C CA . ALA A 1 477 ? -15.5 -34.219 -3.352 1 90.56 477 ALA A CA 1
ATOM 3784 C C . ALA A 1 477 ? -14.938 -35.625 -3.178 1 90.56 477 ALA A C 1
ATOM 3786 O O . ALA A 1 477 ? -13.727 -35.812 -3.256 1 90.56 477 ALA A O 1
ATOM 3787 N N . ALA A 1 478 ? -15.812 -36.531 -3.006 1 88.38 478 ALA A N 1
ATOM 3788 C CA . ALA A 1 478 ? -15.391 -37.906 -2.85 1 88.38 478 ALA A CA 1
ATOM 3789 C C . ALA A 1 478 ? -14.68 -38.406 -4.102 1 88.38 478 ALA A C 1
ATOM 3791 O O . ALA A 1 478 ? -13.734 -39.188 -4.016 1 88.38 478 ALA A O 1
ATOM 3792 N N . ARG A 1 479 ? -15.055 -37.938 -5.133 1 86.5 479 ARG A N 1
ATOM 3793 C CA . ARG A 1 479 ? -14.484 -38.375 -6.402 1 86.5 479 ARG A CA 1
ATOM 3794 C C . ARG A 1 479 ? -13.164 -37.656 -6.684 1 86.5 479 ARG A C 1
ATOM 3796 O O . ARG A 1 479 ? -12.242 -38.25 -7.25 1 86.5 479 ARG A O 1
ATOM 3803 N N . ILE A 1 480 ? -13.023 -36.5 -6.281 1 87.38 480 ILE A N 1
ATOM 3804 C CA . ILE A 1 480 ? -11.867 -35.688 -6.629 1 87.38 480 ILE A CA 1
ATOM 3805 C C . ILE A 1 480 ? -10.742 -35.938 -5.625 1 87.38 480 ILE A C 1
ATOM 3807 O O . ILE A 1 480 ? -9.578 -36.094 -6.012 1 87.38 480 ILE A O 1
ATOM 3811 N N . LEU A 1 481 ? -11.117 -36.031 -4.367 1 87.31 481 LEU A N 1
ATOM 3812 C CA . LEU A 1 481 ? -10.133 -36.094 -3.297 1 87.31 481 LEU A CA 1
ATOM 3813 C C . LEU A 1 481 ? -9.711 -37.531 -3.016 1 87.31 481 LEU A C 1
ATOM 3815 O O . LEU A 1 481 ? -9.844 -38 -1.887 1 87.31 481 LEU A O 1
ATOM 3819 N N . THR A 1 482 ? -9.094 -38.219 -3.957 1 81.19 482 THR A N 1
ATOM 3820 C CA . THR A 1 482 ? -8.812 -39.625 -3.844 1 81.19 482 THR A CA 1
ATOM 3821 C C . THR A 1 482 ? -7.414 -39.875 -3.287 1 81.19 482 THR A C 1
ATOM 3823 O O . THR A 1 482 ? -7.121 -40.969 -2.777 1 81.19 482 THR A O 1
ATOM 3826 N N . ASN A 1 483 ? -6.551 -38.906 -3.432 1 80.31 483 ASN A N 1
ATOM 3827 C CA . ASN A 1 483 ? -5.207 -39.031 -2.883 1 80.31 483 ASN A CA 1
ATOM 3828 C C . ASN A 1 483 ? -4.688 -37.688 -2.375 1 80.31 483 ASN A C 1
ATOM 3830 O O . ASN A 1 483 ? -5.363 -36.656 -2.5 1 80.31 483 ASN A O 1
ATOM 3834 N N . VAL A 1 484 ? -3.457 -37.781 -1.876 1 77.75 484 VAL A N 1
ATOM 3835 C CA . VAL A 1 484 ? -2.869 -36.656 -1.196 1 77.75 484 VAL A CA 1
ATOM 3836 C C . VAL A 1 484 ? -2.607 -35.531 -2.203 1 77.75 484 VAL A C 1
ATOM 3838 O O . VAL A 1 484 ? -2.869 -34.344 -1.922 1 77.75 484 VAL A O 1
ATOM 3841 N N . ALA A 1 485 ? -2.104 -35.875 -3.297 1 80.94 485 ALA A N 1
ATOM 3842 C CA . ALA A 1 485 ? -1.785 -34.875 -4.312 1 80.94 485 ALA A CA 1
ATOM 3843 C C . ALA A 1 485 ? -3.041 -34.156 -4.766 1 80.94 485 ALA A C 1
ATOM 3845 O O . ALA A 1 485 ? -3.02 -32.906 -4.945 1 80.94 485 ALA A O 1
ATOM 3846 N N . GLN A 1 486 ? -4.113 -34.844 -4.816 1 86.06 486 GLN A N 1
ATOM 3847 C CA . GLN A 1 486 ? -5.367 -34.219 -5.246 1 86.06 486 GLN A CA 1
ATOM 3848 C C . GLN A 1 486 ? -5.949 -33.344 -4.152 1 86.06 486 GLN A C 1
ATOM 3850 O O . GLN A 1 486 ? -6.531 -32.281 -4.441 1 86.06 486 GLN A O 1
ATOM 3855 N N . SER A 1 487 ? -5.836 -33.781 -2.943 1 87.69 487 SER A N 1
ATOM 3856 C CA . SER A 1 487 ? -6.316 -32.938 -1.844 1 87.69 487 SER A CA 1
ATOM 3857 C C . SER A 1 487 ? -5.555 -31.625 -1.776 1 87.69 487 SER A C 1
ATOM 3859 O O . SER A 1 487 ? -6.16 -30.562 -1.606 1 87.69 487 SER A O 1
ATOM 3861 N N . ARG A 1 488 ? -4.277 -31.703 -2.002 1 88.44 488 ARG A N 1
ATOM 3862 C CA . ARG A 1 488 ? -3.439 -30.516 -1.91 1 88.44 488 ARG A CA 1
ATOM 3863 C C . ARG A 1 488 ? -3.668 -29.594 -3.102 1 88.44 488 ARG A C 1
ATOM 3865 O O . ARG A 1 488 ? -3.539 -28.359 -2.982 1 88.44 488 ARG A O 1
ATOM 3872 N N . ASN A 1 489 ? -4.078 -30.141 -4.156 1 89.44 489 ASN A N 1
ATOM 3873 C CA . ASN A 1 489 ? -4.266 -29.344 -5.371 1 89.44 489 ASN A CA 1
ATOM 3874 C C . ASN A 1 489 ? -5.676 -28.766 -5.449 1 89.44 489 ASN A C 1
ATOM 3876 O O . ASN A 1 489 ? -5.938 -27.859 -6.254 1 89.44 489 ASN A O 1
ATOM 3880 N N . ASN A 1 490 ? -6.574 -29.234 -4.531 1 93.69 490 ASN A N 1
ATOM 3881 C CA . ASN A 1 490 ? -7.965 -28.844 -4.738 1 93.69 490 ASN A CA 1
ATOM 3882 C C . ASN A 1 490 ? -8.547 -28.156 -3.504 1 93.69 490 ASN A C 1
ATOM 3884 O O . ASN A 1 490 ? -9.555 -27.453 -3.592 1 93.69 490 ASN A O 1
ATOM 3888 N N . LEU A 1 491 ? -7.961 -28.375 -2.396 1 95.69 491 LEU A N 1
ATOM 3889 C CA . LEU A 1 491 ? -8.586 -27.906 -1.17 1 95.69 491 LEU A CA 1
ATOM 3890 C C . LEU A 1 491 ? -7.879 -26.656 -0.652 1 95.69 491 LEU A C 1
ATOM 3892 O O . LEU A 1 491 ? -6.648 -26.578 -0.688 1 95.69 491 LEU A O 1
ATOM 3896 N N . VAL A 1 492 ? -8.68 -25.672 -0.228 1 97.19 492 VAL A N 1
ATOM 3897 C CA . VAL A 1 492 ? -8.203 -24.453 0.4 1 97.19 492 VAL A CA 1
ATOM 3898 C C . VAL A 1 492 ? -8.844 -24.281 1.775 1 97.19 492 VAL A C 1
ATOM 3900 O O . VAL A 1 492 ? -10.07 -24.375 1.909 1 97.19 492 VAL A O 1
ATOM 3903 N N . ARG A 1 493 ? -8.031 -24.156 2.752 1 97.12 493 ARG A N 1
ATOM 3904 C CA . ARG A 1 493 ? -8.539 -23.812 4.074 1 97.12 493 ARG A CA 1
ATOM 3905 C C . ARG A 1 493 ? -8.398 -22.312 4.336 1 97.12 493 ARG A C 1
ATOM 3907 O O . ARG A 1 493 ? -7.312 -21.75 4.207 1 97.12 493 ARG A O 1
ATOM 3914 N N . LEU A 1 494 ? -9.5 -21.672 4.656 1 97.75 494 LEU A N 1
ATOM 3915 C CA . LEU A 1 494 ? -9.516 -20.234 4.836 1 97.75 494 LEU A CA 1
ATOM 3916 C C . LEU A 1 494 ? -10.078 -19.859 6.203 1 97.75 494 LEU A C 1
ATOM 3918 O O . LEU A 1 494 ? -11.117 -20.391 6.621 1 97.75 494 LEU A O 1
ATOM 3922 N N . SER A 1 495 ? -9.375 -19.016 6.898 1 97.44 495 SER A N 1
ATOM 3923 C CA . SER A 1 495 ? -9.828 -18.469 8.172 1 97.44 495 SER A CA 1
ATOM 3924 C C . SER A 1 495 ? -9.781 -16.938 8.172 1 97.44 495 SER A C 1
ATOM 3926 O O . SER A 1 495 ? -8.742 -16.344 7.875 1 97.44 495 SER A O 1
ATOM 3928 N N . VAL A 1 496 ? -10.852 -16.328 8.414 1 97.81 496 VAL A N 1
ATOM 3929 C CA . VAL A 1 496 ? -10.961 -14.883 8.539 1 97.81 496 VAL A CA 1
ATOM 3930 C C . VAL A 1 496 ? -11.422 -14.516 9.953 1 97.81 496 VAL A C 1
ATOM 3932 O O . VAL A 1 496 ? -12.461 -15 10.414 1 97.81 496 VAL A O 1
ATOM 3935 N N . PHE A 1 497 ? -10.695 -13.641 10.625 1 97.19 497 PHE A N 1
ATOM 3936 C CA . PHE A 1 497 ? -11.016 -13.336 12.016 1 97.19 497 PHE A CA 1
ATOM 3937 C C . PHE A 1 497 ? -10.516 -11.945 12.398 1 97.19 497 PHE A C 1
ATOM 3939 O O . PHE A 1 497 ? -9.727 -11.344 11.672 1 97.19 497 PHE A O 1
ATOM 3946 N N . TYR A 1 498 ? -11.062 -11.461 13.477 1 96.5 498 TYR A N 1
ATOM 3947 C CA . TYR A 1 498 ? -10.555 -10.219 14.039 1 96.5 498 TYR A CA 1
ATOM 3948 C C . TYR A 1 498 ? -9.336 -10.477 14.922 1 96.5 498 TYR A C 1
ATOM 3950 O O . TYR A 1 498 ? -9.344 -11.391 15.75 1 96.5 498 TYR A O 1
ATOM 3958 N N . GLU A 1 499 ? -8.367 -9.664 14.758 1 94.75 499 GLU A N 1
ATOM 3959 C CA . GLU A 1 499 ? -7.199 -9.766 15.625 1 94.75 499 GLU A CA 1
ATOM 3960 C C . GLU A 1 499 ? -7.473 -9.148 17 1 94.75 499 GLU A C 1
ATOM 3962 O O . GLU A 1 499 ? -6.961 -9.625 18.016 1 94.75 499 GLU A O 1
ATOM 3967 N N . GLU A 1 500 ? -8.18 -8.078 16.953 1 92.56 500 GLU A N 1
ATOM 3968 C CA . GLU A 1 500 ? -8.562 -7.355 18.156 1 92.56 500 GLU A CA 1
ATOM 3969 C C . GLU A 1 500 ? -9.977 -6.797 18.047 1 92.56 500 GLU A C 1
ATOM 3971 O O . GLU A 1 500 ? -10.492 -6.621 16.938 1 92.56 500 GLU A O 1
ATOM 3976 N N . LEU A 1 501 ? -10.547 -6.527 19.188 1 92 501 LEU A N 1
ATOM 3977 C CA . LEU A 1 501 ? -11.898 -5.977 19.188 1 92 501 LEU A CA 1
ATOM 3978 C C . LEU A 1 501 ? -11.867 -4.461 19.344 1 92 501 LEU A C 1
ATOM 3980 O O . LEU A 1 501 ? -12.906 -3.84 19.594 1 92 501 LEU A O 1
ATOM 3984 N N . ASN A 1 502 ? -10.711 -3.982 19.219 1 91.25 502 ASN A N 1
ATOM 3985 C CA . ASN A 1 502 ? -10.594 -2.529 19.156 1 91.25 502 ASN A CA 1
ATOM 3986 C C . ASN A 1 502 ? -10.391 -2.049 17.719 1 91.25 502 ASN A C 1
ATOM 3988 O O . ASN A 1 502 ? -9.945 -2.814 16.859 1 91.25 502 ASN A O 1
ATOM 3992 N N . PHE A 1 503 ? -10.898 -0.881 17.453 1 93.81 503 PHE A N 1
ATOM 3993 C CA . PHE A 1 503 ? -10.695 -0.341 16.109 1 93.81 503 PHE A CA 1
ATOM 3994 C C . PHE A 1 503 ? -10.289 1.127 16.172 1 93.81 503 PHE A C 1
ATOM 3996 O O . PHE A 1 503 ? -10.555 1.809 17.156 1 93.81 503 PHE A O 1
ATOM 4003 N N . GLU A 1 504 ? -9.555 1.578 15.172 1 93.31 504 GLU A N 1
ATOM 4004 C CA . GLU A 1 504 ? -9.148 2.973 15.039 1 93.31 504 GLU A CA 1
ATOM 4005 C C . GLU A 1 504 ? -10.281 3.828 14.484 1 93.31 504 GLU A C 1
ATOM 4007 O O . GLU A 1 504 ? -10.898 3.479 13.469 1 93.31 504 GLU A O 1
ATOM 4012 N N . ASN A 1 505 ? -10.555 4.805 15.219 1 94.75 505 ASN A N 1
ATOM 4013 C CA . ASN A 1 505 ? -11.539 5.793 14.789 1 94.75 505 ASN A CA 1
ATOM 4014 C C . ASN A 1 505 ? -10.867 7.086 14.336 1 94.75 505 ASN A C 1
ATOM 4016 O O . ASN A 1 505 ? -10.336 7.836 15.148 1 94.75 505 ASN A O 1
ATOM 4020 N N . VAL A 1 506 ? -10.898 7.344 13.047 1 93 506 VAL A N 1
ATOM 4021 C CA . VAL A 1 506 ? -10.289 8.523 12.445 1 93 506 VAL A CA 1
ATOM 4022 C C . VAL A 1 506 ? -11.367 9.547 12.109 1 93 506 VAL A C 1
ATOM 4024 O O . VAL A 1 506 ? -12.18 9.328 11.203 1 93 506 VAL A O 1
ATOM 4027 N N . VAL A 1 507 ? -11.359 10.688 12.766 1 94.25 507 VAL A N 1
ATOM 4028 C CA . VAL A 1 507 ? -12.398 11.695 12.594 1 94.25 507 VAL A CA 1
ATOM 4029 C C . VAL A 1 507 ? -11.773 13.023 12.18 1 94.25 507 VAL A C 1
ATOM 4031 O O . VAL A 1 507 ? -10.844 13.508 12.828 1 94.25 507 VAL A O 1
ATOM 4034 N N . GLU A 1 508 ? -12.352 13.57 11.117 1 92.56 508 GLU A N 1
ATOM 4035 C CA . GLU A 1 508 ? -11.938 14.898 10.68 1 92.56 508 GLU A CA 1
ATOM 4036 C C . GLU A 1 508 ? -12.742 15.984 11.383 1 92.56 508 GLU A C 1
ATOM 4038 O O . GLU A 1 508 ? -13.969 15.914 11.453 1 92.56 508 GLU A O 1
ATOM 4043 N N . THR A 1 509 ? -12 16.953 11.938 1 91.75 509 THR A N 1
ATOM 4044 C CA . THR A 1 509 ? -12.641 18.078 12.617 1 91.75 509 THR A CA 1
ATOM 4045 C C . THR A 1 509 ? -12.047 19.406 12.148 1 91.75 509 THR A C 1
ATOM 4047 O O . THR A 1 509 ? -10.906 19.453 11.688 1 91.75 509 THR A O 1
ATOM 4050 N N . PRO A 1 510 ? -12.945 20.406 12.172 1 91.38 510 PRO A N 1
ATOM 4051 C CA . PRO A 1 510 ? -12.406 21.719 11.805 1 91.38 510 PRO A CA 1
ATOM 4052 C C . PRO A 1 510 ? -11.305 22.188 12.75 1 91.38 510 PRO A C 1
ATOM 4054 O O . PRO A 1 510 ? -11.406 21.984 13.961 1 91.38 510 PRO A O 1
ATOM 4057 N N . LEU A 1 511 ? -10.312 22.812 12.18 1 88.75 511 LEU A N 1
ATOM 4058 C CA . LEU A 1 511 ? -9.18 23.281 12.977 1 88.75 511 LEU A CA 1
ATOM 4059 C C . LEU A 1 511 ? -9.523 24.609 13.648 1 88.75 511 LEU A C 1
ATOM 4061 O O . LEU A 1 511 ? -9.195 24.812 14.82 1 88.75 511 LEU A O 1
ATOM 4065 N N . ILE A 1 512 ? -10.125 25.594 12.859 1 89.38 512 ILE A N 1
ATOM 4066 C CA . ILE A 1 512 ? -10.477 26.922 13.367 1 89.38 512 ILE A CA 1
ATOM 4067 C C . ILE A 1 512 ? -11.992 27.031 13.508 1 89.38 512 ILE A C 1
ATOM 4069 O O . ILE A 1 512 ? -12.727 26.906 12.531 1 89.38 512 ILE A O 1
ATOM 4073 N N . THR A 1 513 ? -12.453 27.281 14.75 1 89.06 513 THR A N 1
ATOM 4074 C CA . THR A 1 513 ? -13.875 27.484 15 1 89.06 513 THR A CA 1
ATOM 4075 C C . THR A 1 513 ? -14.219 28.969 14.945 1 89.06 513 THR A C 1
ATOM 4077 O O . THR A 1 513 ? -13.328 29.828 14.945 1 89.06 513 THR A O 1
ATOM 4080 N N . VAL A 1 514 ? -15.523 29.25 14.867 1 90.5 514 VAL A N 1
ATOM 4081 C CA . VAL A 1 514 ? -15.984 30.641 14.836 1 90.5 514 VAL A CA 1
ATOM 4082 C C . VAL A 1 514 ? -15.641 31.328 16.156 1 90.5 514 VAL A C 1
ATOM 4084 O O . VAL A 1 514 ? -15.234 32.5 16.156 1 90.5 514 VAL A O 1
ATOM 4087 N N . GLU A 1 515 ? -15.734 30.656 17.188 1 87.12 515 GLU A N 1
ATOM 4088 C CA . GLU A 1 515 ? -15.406 31.188 18.5 1 87.12 515 GLU A CA 1
ATOM 4089 C C . GLU A 1 515 ? -13.922 31.531 18.609 1 87.12 515 GLU A C 1
ATOM 4091 O O . GLU A 1 515 ? -13.555 32.562 19.156 1 87.12 515 GLU A O 1
ATOM 4096 N N . SER A 1 516 ? -13.164 30.594 18.078 1 88.12 516 SER A N 1
ATOM 4097 C CA . SER A 1 516 ? -11.727 30.828 18.156 1 88.12 516 SER A CA 1
ATOM 4098 C C . SER A 1 516 ? -11.305 31.969 17.25 1 88.12 516 SER A C 1
ATOM 4100 O O . SER A 1 516 ? -10.367 32.719 17.562 1 88.12 516 SER A O 1
ATOM 4102 N N . LEU A 1 517 ? -12.008 32.125 16.203 1 88.81 517 LEU A N 1
ATOM 4103 C CA . LEU A 1 517 ? -11.703 33.25 15.289 1 88.81 517 LEU A CA 1
ATOM 4104 C C . LEU A 1 517 ? -12.016 34.594 15.945 1 88.81 517 LEU A C 1
ATOM 4106 O O . LEU A 1 517 ? -11.164 35.469 15.984 1 88.81 517 LEU A O 1
ATOM 4110 N N . PHE A 1 518 ? -13.125 34.688 16.562 1 88 518 PHE A N 1
ATOM 4111 C CA . PHE A 1 518 ? -13.547 35.938 17.156 1 88 518 PHE A CA 1
ATOM 4112 C C . PHE A 1 518 ? -12.75 36.219 18.438 1 88 518 PHE A C 1
ATOM 4114 O O . PHE A 1 518 ? -12.477 37.375 18.75 1 88 518 PHE A O 1
ATOM 4121 N N . GLY A 1 519 ? -12.406 35.156 19 1 85.81 519 GLY A N 1
ATOM 4122 C CA . GLY A 1 519 ? -11.523 35.344 20.156 1 85.81 519 GLY A CA 1
ATOM 4123 C C . GLY A 1 519 ? -10.164 35.906 19.766 1 85.81 519 GLY A C 1
ATOM 4124 O O . GLY A 1 519 ? -9.656 36.812 20.406 1 85.81 519 GLY A O 1
ATOM 4125 N N . SER A 1 520 ? -9.641 35.375 18.719 1 89.5 520 SER A N 1
ATOM 4126 C CA . SER A 1 520 ? -8.328 35.844 18.266 1 89.5 520 SER A CA 1
ATOM 4127 C C . SER A 1 520 ? -8.414 37.25 17.656 1 89.5 520 SER A C 1
ATOM 4129 O O . SER A 1 520 ? -7.516 38.062 17.844 1 89.5 520 SER A O 1
ATOM 4131 N N . LEU A 1 521 ? -9.477 37.5 17.016 1 87.88 521 LEU A N 1
ATOM 4132 C CA . LEU A 1 521 ? -9.664 38.844 16.438 1 87.88 521 LEU A CA 1
ATOM 4133 C C . LEU A 1 521 ? -9.852 39.875 17.531 1 87.88 521 LEU A C 1
ATOM 4135 O O . LEU A 1 521 ? -9.305 40.969 17.453 1 87.88 521 LEU A O 1
ATOM 4139 N N . GLY A 1 522 ? -10.656 39.562 18.469 1 86 522 GLY A N 1
ATOM 4140 C CA . GLY A 1 522 ? -10.836 40.438 19.609 1 86 522 GLY A CA 1
ATOM 4141 C C . GLY A 1 522 ? -9.547 40.688 20.375 1 86 522 GLY A C 1
ATOM 4142 O O . GLY A 1 522 ? -9.297 41.812 20.828 1 86 522 GLY A O 1
ATOM 4143 N N . GLY A 1 523 ? -8.836 39.594 20.484 1 86.94 523 GLY A N 1
ATOM 4144 C CA . GLY A 1 523 ? -7.543 39.75 21.141 1 86.94 523 GLY A CA 1
ATOM 4145 C C . GLY A 1 523 ? -6.594 40.656 20.375 1 86.94 523 GLY A C 1
ATOM 4146 O O . GLY A 1 523 ? -5.895 41.469 20.969 1 86.94 523 GLY A O 1
ATOM 4147 N N . LEU A 1 524 ? -6.609 40.562 19.141 1 89.31 524 LEU A N 1
ATOM 4148 C CA . LEU A 1 524 ? -5.758 41.406 18.312 1 89.31 524 LEU A CA 1
ATOM 4149 C C . LEU A 1 524 ? -6.207 42.875 18.406 1 89.31 524 LEU A C 1
ATOM 4151 O O . LEU A 1 524 ? -5.375 43.781 18.516 1 89.31 524 LEU A O 1
ATOM 4155 N N . LEU A 1 525 ? -7.461 43.062 18.359 1 86.75 525 LEU A N 1
ATOM 4156 C CA . LEU A 1 525 ? -8.023 44.406 18.453 1 86.75 525 LEU A CA 1
ATOM 4157 C C . LEU A 1 525 ? -7.711 45.031 19.812 1 86.75 525 LEU A C 1
ATOM 4159 O O . LEU A 1 525 ? -7.363 46.219 19.906 1 86.75 525 LEU A O 1
ATOM 4163 N N . GLY A 1 526 ? -7.863 44.219 20.781 1 83.25 526 GLY A N 1
ATOM 4164 C CA . GLY A 1 526 ? -7.547 44.688 22.125 1 83.25 526 GLY A CA 1
ATOM 4165 C C . GLY A 1 526 ? -6.07 44.969 22.328 1 83.25 526 GLY A C 1
ATOM 4166 O O . GLY A 1 526 ? -5.707 45.938 23.016 1 83.25 526 GLY A O 1
ATOM 4167 N N . LEU A 1 527 ? -5.297 44.219 21.688 1 85.38 527 LEU A N 1
ATOM 4168 C CA . LEU A 1 527 ? -3.855 44.344 21.875 1 85.38 527 LEU A CA 1
ATOM 4169 C C . LEU A 1 527 ? -3.314 45.562 21.141 1 85.38 527 LEU A C 1
ATOM 4171 O O . LEU A 1 527 ? -2.529 46.344 21.703 1 85.38 527 LEU A O 1
ATOM 4175 N N . TYR A 1 528 ? -3.723 45.812 19.953 1 86.31 528 TYR A N 1
ATOM 4176 C CA . TYR A 1 528 ? -3.102 46.875 19.141 1 86.31 528 TYR A CA 1
ATOM 4177 C C . TYR A 1 528 ? -3.805 48.188 19.359 1 86.31 528 TYR A C 1
ATOM 4179 O O . TYR A 1 528 ? -3.152 49.25 19.531 1 86.31 528 TYR A O 1
ATOM 4187 N N . ILE A 1 529 ? -5.145 48.188 19.359 1 79.44 529 ILE A N 1
ATOM 4188 C CA . ILE A 1 529 ? -5.863 49.469 19.359 1 79.44 529 ILE A CA 1
ATOM 4189 C C . ILE A 1 529 ? -6.66 49.625 20.656 1 79.44 529 ILE A C 1
ATOM 4191 O O . ILE A 1 529 ? -6.984 50.719 21.062 1 79.44 529 ILE A O 1
ATOM 4195 N N . GLY A 1 530 ? -6.934 48.625 21.375 1 79 530 GLY A N 1
ATOM 4196 C CA . GLY A 1 530 ? -7.707 48.688 22.609 1 79 530 GLY A CA 1
ATOM 4197 C C . GLY A 1 530 ? -9.172 49 22.375 1 79 530 GLY A C 1
ATOM 4198 O O . GLY A 1 530 ? -9.766 49.812 23.094 1 79 530 GLY A O 1
ATOM 4199 N N . MET A 1 531 ? -9.672 48.531 21.297 1 77.19 531 MET A N 1
ATOM 4200 C CA . MET A 1 531 ? -11.055 48.781 20.906 1 77.19 531 MET A CA 1
ATOM 4201 C C . MET A 1 531 ? -11.914 47.531 21.078 1 77.19 531 MET A C 1
ATOM 4203 O O . MET A 1 531 ? -11.414 46.406 21 1 77.19 531 MET A O 1
ATOM 4207 N N . SER A 1 532 ? -13.117 47.719 21.531 1 75.5 532 SER A N 1
ATOM 4208 C CA . SER A 1 532 ? -14.133 46.688 21.594 1 75.5 532 SER A CA 1
ATOM 4209 C C . SER A 1 532 ? -15.25 46.938 20.578 1 75.5 532 SER A C 1
ATOM 4211 O O . SER A 1 532 ? -15.227 47.969 19.875 1 75.5 532 SER A O 1
ATOM 4213 N N . PHE A 1 533 ? -16.188 46.062 20.5 1 76 533 PHE A N 1
ATOM 4214 C CA . PHE A 1 533 ? -17.359 46.281 19.641 1 76 533 PHE A CA 1
ATOM 4215 C C . PHE A 1 533 ? -18.156 47.469 20.125 1 76 533 PHE A C 1
ATOM 4217 O O . PHE A 1 533 ? -18.75 48.188 19.312 1 76 533 PHE A O 1
ATOM 4224 N N . ILE A 1 534 ? -18.078 47.781 21.359 1 72.5 534 ILE A N 1
ATOM 4225 C CA . ILE A 1 534 ? -18.781 48.938 21.922 1 72.5 534 ILE A CA 1
ATOM 4226 C C . ILE A 1 534 ? -18.109 50.219 21.422 1 72.5 534 ILE A C 1
ATOM 4228 O O . ILE A 1 534 ? -18.797 51.156 21.062 1 72.5 534 ILE A O 1
ATOM 4232 N N . SER A 1 535 ? -16.828 50.125 21.375 1 75.38 535 SER A N 1
ATOM 4233 C CA . SER A 1 535 ? -16.094 51.312 20.891 1 75.38 535 SER A CA 1
ATOM 4234 C C . SER A 1 535 ? -16.406 51.594 19.422 1 75.38 535 SER A C 1
ATOM 4236 O O . SER A 1 535 ? -16.5 52.75 19.016 1 75.38 535 SER A O 1
ATOM 4238 N N . VAL A 1 536 ? -16.625 50.5 18.781 1 75.69 536 VAL A N 1
ATOM 4239 C CA . VAL A 1 536 ? -16.938 50.688 17.359 1 75.69 536 VAL A CA 1
ATOM 4240 C C . VAL A 1 536 ? -18.328 51.281 17.219 1 75.69 536 VAL A C 1
ATOM 4242 O O . VAL A 1 536 ? -18.547 52.156 16.375 1 75.69 536 VAL A O 1
ATOM 4245 N N . THR A 1 537 ? -19.219 50.906 18.062 1 76.31 537 THR A N 1
ATOM 4246 C CA . THR A 1 537 ? -20.562 51.469 18.031 1 76.31 537 THR A CA 1
ATOM 4247 C C . THR A 1 537 ? -20.547 52.938 18.453 1 76.31 537 THR A C 1
ATOM 4249 O O . THR A 1 537 ? -21.312 53.75 17.906 1 76.31 537 THR A O 1
ATOM 4252 N N . GLU A 1 538 ? -19.703 53.25 19.391 1 75.56 538 GLU A N 1
ATOM 4253 C CA . GLU A 1 538 ? -19.547 54.625 19.812 1 75.56 538 GLU A CA 1
ATOM 4254 C C . GLU A 1 538 ? -19.078 55.5 18.641 1 75.56 538 GLU A C 1
ATOM 4256 O O . GLU A 1 538 ? -19.578 56.625 18.453 1 75.56 538 GLU A O 1
ATOM 4261 N N . ILE A 1 539 ? -18.266 54.875 17.938 1 76.5 539 ILE A N 1
ATOM 4262 C CA . ILE A 1 539 ? -17.719 55.625 16.797 1 76.5 539 ILE A CA 1
ATOM 4263 C C . ILE A 1 539 ? -18.781 55.781 15.727 1 76.5 539 ILE A C 1
ATOM 4265 O O . ILE A 1 539 ? -18.906 56.844 15.109 1 76.5 539 ILE A O 1
ATOM 4269 N N . LEU A 1 540 ? -19.516 54.812 15.609 1 80.31 540 LEU A N 1
ATOM 4270 C CA . LEU A 1 540 ? -20.578 54.875 14.609 1 80.31 540 LEU A CA 1
ATOM 4271 C C . LEU A 1 540 ? -21.641 55.875 15.008 1 80.31 540 LEU A C 1
ATOM 4273 O O . LEU A 1 540 ? -22.109 56.656 14.172 1 80.31 540 LEU A O 1
ATOM 4277 N N . VAL A 1 541 ? -21.969 55.844 16.297 1 77.88 541 VAL A N 1
ATOM 4278 C CA . VAL A 1 541 ? -22.938 56.812 16.797 1 77.88 541 VAL A CA 1
ATOM 4279 C C . VAL A 1 541 ? -22.391 58.25 16.641 1 77.88 541 VAL A C 1
ATOM 4281 O O . VAL A 1 541 ? -23.125 59.156 16.281 1 77.88 541 VAL A O 1
ATOM 4284 N N . PHE A 1 542 ? -21.062 58.375 16.875 1 80.12 542 PHE A N 1
ATOM 4285 C CA . PHE A 1 542 ? -20.406 59.656 16.719 1 80.12 542 PHE A CA 1
ATOM 4286 C C . PHE A 1 542 ? -20.469 60.125 15.266 1 80.12 542 PHE A C 1
ATOM 4288 O O . PHE A 1 542 ? -20.797 61.281 14.992 1 80.12 542 PHE A O 1
ATOM 4295 N N . ILE A 1 543 ? -20.188 59.281 14.344 1 79.69 543 ILE A N 1
ATOM 4296 C CA . ILE A 1 543 ? -20.203 59.594 12.922 1 79.69 543 ILE A CA 1
ATOM 4297 C C . ILE A 1 543 ? -21.625 59.969 12.5 1 79.69 543 ILE A C 1
ATOM 4299 O O . ILE A 1 543 ? -21.812 60.906 11.734 1 79.69 543 ILE A O 1
ATOM 4303 N N . PHE A 1 544 ? -22.516 59.219 13.055 1 81.5 544 PHE A N 1
ATOM 4304 C CA . PHE A 1 544 ? -23.922 59.5 12.734 1 81.5 544 PHE A CA 1
ATOM 4305 C C . PHE A 1 544 ? -24.328 60.875 13.266 1 81.5 544 PHE A C 1
ATOM 4307 O O . PHE A 1 544 ? -25.047 61.625 12.594 1 81.5 544 PHE A O 1
ATOM 4314 N N . GLU A 1 545 ? -23.906 61.188 14.461 1 78.75 545 GLU A N 1
ATOM 4315 C CA . GLU A 1 545 ? -24.203 62.5 15.055 1 78.75 545 GLU A CA 1
ATOM 4316 C C . GLU A 1 545 ? -23.531 63.625 14.281 1 78.75 545 GLU A C 1
ATOM 4318 O O . GLU A 1 545 ? -24.109 64.688 14.109 1 78.75 545 GLU A O 1
ATOM 4323 N N . LEU A 1 546 ? -22.406 63.312 13.797 1 79.38 546 LEU A N 1
ATOM 4324 C CA . LEU A 1 546 ? -21.672 64.312 13.023 1 79.38 546 LEU A CA 1
ATOM 4325 C C . LEU A 1 546 ? -22.344 64.562 11.672 1 79.38 546 LEU A C 1
ATOM 4327 O O . LEU A 1 546 ? -22.453 65.688 11.219 1 79.38 546 LEU A O 1
ATOM 4331 N N . LEU A 1 547 ? -22.75 63.531 11.156 1 81.31 547 LEU A N 1
ATOM 4332 C CA . LEU A 1 547 ? -23.422 63.625 9.867 1 81.31 547 LEU A CA 1
ATOM 4333 C C . LEU A 1 547 ? -24.781 64.312 10.016 1 81.31 547 LEU A C 1
ATOM 4335 O O . LEU A 1 547 ? -25.172 65.125 9.172 1 81.31 547 LEU A O 1
ATOM 4339 N N . ARG A 1 548 ? -25.422 63.969 11.055 1 76.5 548 ARG A N 1
ATOM 4340 C CA . ARG A 1 548 ? -26.719 64.625 11.336 1 76.5 548 ARG A CA 1
ATOM 4341 C C . ARG A 1 548 ? -26.547 66.062 11.617 1 76.5 548 ARG A C 1
ATOM 4343 O O . ARG A 1 548 ? -27.375 66.875 11.188 1 76.5 548 ARG A O 1
ATOM 4350 N N . SER A 1 549 ? -25.453 66.438 12.336 1 74.69 549 SER A N 1
ATOM 4351 C CA . SER A 1 549 ? -25.203 67.812 12.664 1 74.69 549 SER A CA 1
ATOM 4352 C C . SER A 1 549 ? -24.859 68.625 11.414 1 74.69 549 SER A C 1
ATOM 4354 O O . SER A 1 549 ? -25.219 69.812 11.312 1 74.69 549 SER A O 1
ATOM 4356 N N . VAL A 1 550 ? -24.219 67.938 10.555 1 71.81 550 VAL A N 1
ATOM 4357 C CA . VAL A 1 550 ? -23.828 68.688 9.344 1 71.81 550 VAL A CA 1
ATOM 4358 C C . VAL A 1 550 ? -25 68.75 8.383 1 71.81 550 VAL A C 1
ATOM 4360 O O . VAL A 1 550 ? -25.203 69.75 7.719 1 71.81 550 VAL A O 1
ATOM 4363 N N . CYS A 1 551 ? -25.656 67.688 8.391 1 63.53 551 CYS A N 1
ATOM 4364 C CA . CYS A 1 551 ? -26.766 67.688 7.457 1 63.53 551 CYS A CA 1
ATOM 4365 C C . CYS A 1 551 ? -27.969 68.438 8.047 1 63.53 551 CYS A C 1
ATOM 4367 O O . CYS A 1 551 ? -28.688 69.125 7.32 1 63.53 551 CYS A O 1
ATOM 4369 N N . CYS A 1 552 ? -28.391 67.938 9.305 1 55.19 552 CYS A N 1
ATOM 4370 C CA . CYS A 1 552 ? -29.625 68.5 9.812 1 55.19 552 CYS A CA 1
ATOM 4371 C C . CYS A 1 552 ? -29.328 69.812 10.602 1 55.19 552 CYS A C 1
ATOM 4373 O O . CYS A 1 552 ? -29 69.75 11.789 1 55.19 552 CYS A O 1
ATOM 4375 N N . HIS A 1 553 ? -28.656 70.75 10.211 1 48.75 553 HIS A N 1
ATOM 4376 C CA . HIS A 1 553 ? -28.609 72.062 10.828 1 48.75 553 HIS A CA 1
ATOM 4377 C C . HIS A 1 553 ? -29.953 72.438 11.438 1 48.75 553 HIS A C 1
ATOM 4379 O O . HIS A 1 553 ? -30.141 73.562 11.875 1 48.75 553 HIS A O 1
ATOM 4385 N N . LYS A 1 554 ? -31.047 71.625 11.133 1 43.47 554 LYS A N 1
ATOM 4386 C CA . LYS A 1 554 ? -32.219 72.312 11.648 1 43.47 554 LYS A CA 1
ATOM 4387 C C . LYS A 1 554 ? -32.219 72.375 13.18 1 43.47 554 LYS A C 1
ATOM 4389 O O . LYS A 1 554 ? -31.516 71.562 13.812 1 43.47 554 LYS A O 1
ATOM 4394 N N . GLY A 1 555 ? -33.281 72.938 13.883 1 39.75 555 GLY A N 1
ATOM 4395 C CA . GLY A 1 555 ? -33.812 73.5 15.109 1 39.75 555 GLY A CA 1
ATOM 4396 C C . GLY A 1 555 ? -33.875 72.5 16.25 1 39.75 555 GLY A C 1
ATOM 4397 O O . GLY A 1 555 ? -34.719 71.625 16.266 1 39.75 555 GLY A O 1
ATOM 4398 N N . TYR A 1 556 ? -32.812 71.812 16.641 1 38.34 556 TYR A N 1
ATOM 4399 C CA . TYR A 1 556 ? -33.062 71.062 17.859 1 38.34 556 TYR A CA 1
ATOM 4400 C C . TYR A 1 556 ? -33.719 71.938 18.922 1 38.34 556 TYR A C 1
ATOM 4402 O O . TYR A 1 556 ? -33.188 73 19.281 1 38.34 556 TYR A O 1
ATOM 4410 N N . PRO A 1 557 ? -35.094 72 18.969 1 37.97 557 PRO A N 1
ATOM 4411 C CA . PRO A 1 557 ? -35.719 72.812 20.016 1 37.97 557 PRO A CA 1
ATOM 4412 C C . PRO A 1 557 ? -35.219 72.438 21.406 1 37.97 557 PRO A C 1
ATOM 4414 O O . PRO A 1 557 ? -34.969 71.25 21.703 1 37.97 557 PRO A O 1
ATOM 4417 N N . SER A 1 558 ? -34.375 73.25 21.953 1 35.66 558 SER A N 1
ATOM 4418 C CA . SER A 1 558 ? -34.031 73.125 23.375 1 35.66 558 SER A CA 1
ATOM 4419 C C . SER A 1 558 ? -35.25 72.938 24.234 1 35.66 558 SER A C 1
ATOM 4421 O O . SER A 1 558 ? -36.094 73.875 24.344 1 35.66 558 SER A O 1
ATOM 4423 N N . LYS A 1 559 ? -36.031 71.875 24.203 1 35.12 559 LYS A N 1
ATOM 4424 C CA . LYS A 1 559 ? -37.094 71.688 25.188 1 35.12 559 LYS A CA 1
ATOM 4425 C C . LYS A 1 559 ? -36.531 71.688 26.594 1 35.12 559 LYS A C 1
ATOM 4427 O O . LYS A 1 559 ? -35.75 70.75 26.953 1 35.12 559 LYS A O 1
ATOM 4432 N N . HIS A 1 560 ? -36.25 72.812 27.203 1 33.38 560 HIS A N 1
ATOM 4433 C CA . HIS A 1 560 ? -36.188 72.938 28.656 1 33.38 560 HIS A CA 1
ATOM 4434 C C . HIS A 1 560 ? -37.438 72.312 29.312 1 33.38 560 HIS A C 1
ATOM 4436 O O . HIS A 1 560 ? -38.531 72.812 29.156 1 33.38 560 HIS A O 1
ATOM 4442 N N . THR A 1 561 ? -37.656 71.062 29.219 1 30.23 561 THR A N 1
ATOM 4443 C CA . THR A 1 561 ? -38.719 70.562 30.094 1 30.23 561 THR A CA 1
ATOM 4444 C C . THR A 1 561 ? -38.406 70.875 31.547 1 30.23 561 THR A C 1
ATOM 4446 O O . THR A 1 561 ? -37.375 70.438 32.062 1 30.23 561 THR A O 1
ATOM 4449 N N . LYS A 1 562 ? -39 72 32.094 1 33.66 562 LYS A N 1
ATOM 4450 C CA . LYS A 1 562 ? -39.188 72.375 33.5 1 33.66 562 LYS A CA 1
ATOM 4451 C C . LYS A 1 562 ? -39.844 71.25 34.281 1 33.66 562 LYS A C 1
ATOM 4453 O O . LYS A 1 562 ? -40.969 70.938 34.031 1 33.66 562 LYS A O 1
ATOM 4458 N N . VAL A 1 563 ? -39.094 70.25 34.531 1 29.86 563 VAL A N 1
ATOM 4459 C CA . VAL A 1 563 ? -39.656 69.375 35.594 1 29.86 563 VAL A CA 1
ATOM 4460 C C . VAL A 1 563 ? -39.969 70.188 36.844 1 29.86 563 VAL A C 1
ATOM 4462 O O . VAL A 1 563 ? -39.094 70.812 37.406 1 29.86 563 VAL A O 1
ATOM 4465 N N . SER A 1 564 ? -41.156 70.812 36.906 1 27.48 564 SER A N 1
ATOM 4466 C CA . SER A 1 564 ? -41.844 71.375 38.062 1 27.48 564 SER A CA 1
ATOM 4467 C C . SER A 1 564 ? -41.781 70.375 39.25 1 27.48 564 SER A C 1
ATOM 4469 O O . SER A 1 564 ? -42.062 69.188 39.094 1 27.48 564 SER A O 1
ATOM 4471 N N . GLY A 1 565 ? -40.812 70.562 40.062 1 26.41 565 GLY A N 1
ATOM 4472 C CA . GLY A 1 565 ? -40.812 69.938 41.375 1 26.41 565 GLY A CA 1
ATOM 4473 C C . GLY A 1 565 ? -42.125 70.125 42.125 1 26.41 565 GLY A C 1
ATOM 4474 O O . GLY A 1 565 ? -42.5 71.25 42.438 1 26.41 565 GLY A O 1
ATOM 4475 N N . ARG A 1 566 ? -43.281 69.562 41.625 1 24.33 566 ARG A N 1
ATOM 4476 C CA . ARG A 1 566 ? -44.25 69.375 42.688 1 24.33 566 ARG A CA 1
ATOM 4477 C C . ARG A 1 566 ? -43.781 68.312 43.688 1 24.33 566 ARG A C 1
ATOM 4479 O O . ARG A 1 566 ? -43.281 67.25 43.281 1 24.33 566 ARG A O 1
ATOM 4486 N N . MET B 1 1 ? 7.84 129 91.75 1 25.19 1 MET B N 1
ATOM 4487 C CA . MET B 1 1 ? 6.965 129.25 90.562 1 25.19 1 MET B CA 1
ATOM 4488 C C . MET B 1 1 ? 7.465 128.5 89.375 1 25.19 1 MET B C 1
ATOM 4490 O O . MET B 1 1 ? 8.578 128.75 88.875 1 25.19 1 MET B O 1
ATOM 4494 N N . GLY B 1 2 ? 7.051 127.188 89.188 1 25.59 2 GLY B N 1
ATOM 4495 C CA . GLY B 1 2 ? 7.562 125.938 88.625 1 25.59 2 GLY B CA 1
ATOM 4496 C C . GLY B 1 2 ? 7.621 125.875 87.125 1 25.59 2 GLY B C 1
ATOM 4497 O O . GLY B 1 2 ? 6.977 126.688 86.438 1 25.59 2 GLY B O 1
ATOM 4498 N N . ASP B 1 3 ? 8.562 125.125 86.5 1 26.53 3 ASP B N 1
ATOM 4499 C CA . ASP B 1 3 ? 9.328 124.938 85.25 1 26.53 3 ASP B CA 1
ATOM 4500 C C . ASP B 1 3 ? 8.461 124.312 84.125 1 26.53 3 ASP B C 1
ATOM 4502 O O . ASP B 1 3 ? 7.898 123.25 84.312 1 26.53 3 ASP B O 1
ATOM 4506 N N . LEU B 1 4 ? 7.629 125 83.375 1 29.98 4 LEU B N 1
ATOM 4507 C CA . LEU B 1 4 ? 6.594 124.625 82.438 1 29.98 4 LEU B CA 1
ATOM 4508 C C . LEU B 1 4 ? 7.195 123.812 81.312 1 29.98 4 LEU B C 1
ATOM 4510 O O . LEU B 1 4 ? 8.18 124.25 80.688 1 29.98 4 LEU B O 1
ATOM 4514 N N . PRO B 1 5 ? 6.941 122.5 81.188 1 29.84 5 PRO B N 1
ATOM 4515 C CA . PRO B 1 5 ? 7.551 121.438 80.312 1 29.84 5 PRO B CA 1
ATOM 4516 C C . PRO B 1 5 ? 7.383 121.688 78.812 1 29.84 5 PRO B C 1
ATOM 4518 O O . PRO B 1 5 ? 6.336 122.188 78.375 1 29.84 5 PRO B O 1
ATOM 4521 N N . ARG B 1 6 ? 8.453 121.812 78 1 29.19 6 ARG B N 1
ATOM 4522 C CA . ARG B 1 6 ? 8.68 122.25 76.625 1 29.19 6 ARG B CA 1
ATOM 4523 C C . ARG B 1 6 ? 8.109 121.188 75.625 1 29.19 6 ARG B C 1
ATOM 4525 O O . ARG B 1 6 ? 8.156 120 75.875 1 29.19 6 ARG B O 1
ATOM 4532 N N . ASP B 1 7 ? 7.281 121.562 74.625 1 26.38 7 ASP B N 1
ATOM 4533 C CA . ASP B 1 7 ? 6.422 121.062 73.562 1 26.38 7 ASP B CA 1
ATOM 4534 C C . ASP B 1 7 ? 7.219 120.312 72.5 1 26.38 7 ASP B C 1
ATOM 4536 O O . ASP B 1 7 ? 8.148 120.875 71.938 1 26.38 7 ASP B O 1
ATOM 4540 N N . THR B 1 8 ? 7.543 119 72.75 1 24.95 8 THR B N 1
ATOM 4541 C CA . THR B 1 8 ? 8.398 118.125 71.938 1 24.95 8 THR B CA 1
ATOM 4542 C C . THR B 1 8 ? 7.824 117.938 70.5 1 24.95 8 THR B C 1
ATOM 4544 O O . THR B 1 8 ? 6.648 117.562 70.375 1 24.95 8 THR B O 1
ATOM 4547 N N . LYS B 1 9 ? 8.445 118.375 69.375 1 31.58 9 LYS B N 1
ATOM 4548 C CA . LYS B 1 9 ? 8.297 118.5 67.938 1 31.58 9 LYS B CA 1
ATOM 4549 C C . LYS B 1 9 ? 8.336 117.125 67.25 1 31.58 9 LYS B C 1
ATOM 4551 O O . LYS B 1 9 ? 9.305 116.375 67.438 1 31.58 9 LYS B O 1
ATOM 4556 N N . THR B 1 10 ? 7.156 116.438 67.062 1 28.36 10 THR B N 1
ATOM 4557 C CA . THR B 1 10 ? 6.816 115.188 66.5 1 28.36 10 THR B CA 1
ATOM 4558 C C . THR B 1 10 ? 7.344 115.062 65.062 1 28.36 10 THR B C 1
ATOM 4560 O O . THR B 1 10 ? 6.988 115.875 64.188 1 28.36 10 THR B O 1
ATOM 4563 N N . SER B 1 11 ? 8.594 114.562 64.625 1 28.44 11 SER B N 1
ATOM 4564 C CA . SER B 1 11 ? 9.281 114.562 63.375 1 28.44 11 SER B CA 1
ATOM 4565 C C . SER B 1 11 ? 8.57 113.625 62.375 1 28.44 11 SER B C 1
ATOM 4567 O O . SER B 1 11 ? 7.926 112.625 62.812 1 28.44 11 SER B O 1
ATOM 4569 N N . PRO B 1 12 ? 8.398 113.812 60.969 1 30.19 12 PRO B N 1
ATOM 4570 C CA . PRO B 1 12 ? 7.648 113.312 59.844 1 30.19 12 PRO B CA 1
ATOM 4571 C C . PRO B 1 12 ? 8.062 111.875 59.438 1 30.19 12 PRO B C 1
ATOM 4573 O O . PRO B 1 12 ? 9.062 111.688 58.75 1 30.19 12 PRO B O 1
ATOM 4576 N N . GLU B 1 13 ? 8.438 110.812 60.25 1 30.3 13 GLU B N 1
ATOM 4577 C CA . GLU B 1 13 ? 8.812 109.375 60.062 1 30.3 13 GLU B CA 1
ATOM 4578 C C . GLU B 1 13 ? 7.695 108.625 59.375 1 30.3 13 GLU B C 1
ATOM 4580 O O . GLU B 1 13 ? 7.828 107.438 59.125 1 30.3 13 GLU B O 1
ATOM 4585 N N . LYS B 1 14 ? 6.41 108.938 59.312 1 30.69 14 LYS B N 1
ATOM 4586 C CA . LYS B 1 14 ? 5.293 108 59.219 1 30.69 14 LYS B CA 1
ATOM 4587 C C . LYS B 1 14 ? 5.211 107.375 57.812 1 30.69 14 LYS B C 1
ATOM 4589 O O . LYS B 1 14 ? 4.965 106.188 57.688 1 30.69 14 LYS B O 1
ATOM 4594 N N . MET B 1 15 ? 4.926 108.125 56.812 1 25.83 15 MET B N 1
ATOM 4595 C CA . MET B 1 15 ? 3.9 107.688 55.844 1 25.83 15 MET B CA 1
ATOM 4596 C C . MET B 1 15 ? 4.48 106.75 54.812 1 25.83 15 MET B C 1
ATOM 4598 O O . MET B 1 15 ? 3.777 105.875 54.312 1 25.83 15 MET B O 1
ATOM 4602 N N . ALA B 1 16 ? 5.613 107 54.156 1 29.92 16 ALA B N 1
ATOM 4603 C CA . ALA B 1 16 ? 5.789 106.562 52.781 1 29.92 16 ALA B CA 1
ATOM 4604 C C . ALA B 1 16 ? 6.219 105.062 52.75 1 29.92 16 ALA B C 1
ATOM 4606 O O . ALA B 1 16 ? 6.43 104.5 51.688 1 29.92 16 ALA B O 1
ATOM 4607 N N . ASP B 1 17 ? 6.551 104.438 53.844 1 27.36 17 ASP B N 1
ATOM 4608 C CA . ASP B 1 17 ? 7.184 103.125 53.688 1 27.36 17 ASP B CA 1
ATOM 4609 C C . ASP B 1 17 ? 6.16 102.125 53.281 1 27.36 17 ASP B C 1
ATOM 4611 O O . ASP B 1 17 ? 6.484 100.938 53.219 1 27.36 17 ASP B O 1
ATOM 4615 N N . TYR B 1 18 ? 4.844 102.438 53.312 1 27.62 18 TYR B N 1
ATOM 4616 C CA . TYR B 1 18 ? 3.914 101.312 53.188 1 27.62 18 TYR B CA 1
ATOM 4617 C C . TYR B 1 18 ? 3.906 100.812 51.75 1 27.62 18 TYR B C 1
ATOM 4619 O O . TYR B 1 18 ? 3.164 99.875 51.406 1 27.62 18 TYR B O 1
ATOM 4627 N N . SER B 1 19 ? 4.336 101.625 50.719 1 28.02 19 SER B N 1
ATOM 4628 C CA . SER B 1 19 ? 3.885 101.25 49.375 1 28.02 19 SER B CA 1
ATOM 4629 C C . SER B 1 19 ? 4.637 100.062 48.875 1 28.02 19 SER B C 1
ATOM 4631 O O . SER B 1 19 ? 4.246 99.438 47.875 1 28.02 19 SER B O 1
ATOM 4633 N N . GLU B 1 20 ? 5.926 99.875 49.156 1 29.47 20 GLU B N 1
ATOM 4634 C CA . GLU B 1 20 ? 6.703 99 48.312 1 29.47 20 GLU B CA 1
ATOM 4635 C C . GLU B 1 20 ? 6.348 97.562 48.531 1 29.47 20 GLU B C 1
ATOM 4637 O O . GLU B 1 20 ? 6.742 96.688 47.781 1 29.47 20 GLU B O 1
ATOM 4642 N N . LYS B 1 21 ? 5.938 97.25 49.719 1 31.56 21 LYS B N 1
ATOM 4643 C CA . LYS B 1 21 ? 6.023 95.812 50.031 1 31.56 21 LYS B CA 1
ATOM 4644 C C . LYS B 1 21 ? 4.965 95 49.25 1 31.56 21 LYS B C 1
ATOM 4646 O O . LYS B 1 21 ? 4.914 93.75 49.344 1 31.56 21 LYS B O 1
ATOM 4651 N N . ALA B 1 22 ? 3.912 95.75 48.906 1 28.34 22 ALA B N 1
ATOM 4652 C CA . ALA B 1 22 ? 2.83 94.75 48.656 1 28.34 22 ALA B CA 1
ATOM 4653 C C . ALA B 1 22 ? 3.08 94 47.344 1 28.34 22 ALA B C 1
ATOM 4655 O O . ALA B 1 22 ? 2.252 93.188 46.906 1 28.34 22 ALA B O 1
ATOM 4656 N N . TYR B 1 23 ? 3.936 94.625 46.469 1 31.33 23 TYR B N 1
ATOM 4657 C CA . TYR B 1 23 ? 3.848 93.875 45.219 1 31.33 23 TYR B CA 1
ATOM 4658 C C . TYR B 1 23 ? 4.543 92.562 45.344 1 31.33 23 TYR B C 1
ATOM 4660 O O . TYR B 1 23 ? 5.77 92.438 45.25 1 31.33 23 TYR B O 1
ATOM 4668 N N . GLY B 1 24 ? 4.25 91.812 46.406 1 29.08 24 GLY B N 1
ATOM 4669 C CA . GLY B 1 24 ? 4.777 90.5 46.469 1 29.08 24 GLY B CA 1
ATOM 4670 C C . GLY B 1 24 ? 4.652 89.688 45.188 1 29.08 24 GLY B C 1
ATOM 4671 O O . GLY B 1 24 ? 3.588 89.688 44.562 1 29.08 24 GLY B O 1
ATOM 4672 N N . ARG B 1 25 ? 5.707 89.75 44.406 1 33.81 25 ARG B N 1
ATOM 4673 C CA . ARG B 1 25 ? 5.805 88.875 43.219 1 33.81 25 ARG B CA 1
ATOM 4674 C C . ARG B 1 25 ? 5.285 87.5 43.5 1 33.81 25 ARG B C 1
ATOM 4676 O O . ARG B 1 25 ? 5.68 86.875 44.469 1 33.81 25 ARG B O 1
ATOM 4683 N N . PRO B 1 26 ? 4 87.312 43.156 1 33.69 26 PRO B N 1
ATOM 4684 C CA . PRO B 1 26 ? 3.641 85.875 43.281 1 33.69 26 PRO B CA 1
ATOM 4685 C C . PRO B 1 26 ? 4.738 84.938 42.781 1 33.69 26 PRO B C 1
ATOM 4687 O O . PRO B 1 26 ? 5.25 85.125 41.688 1 33.69 26 PRO B O 1
ATOM 4690 N N . ASP B 1 27 ? 5.805 84.688 43.594 1 34.28 27 ASP B N 1
ATOM 4691 C CA . ASP B 1 27 ? 6.789 83.625 43.344 1 34.28 27 ASP B CA 1
ATOM 4692 C C . ASP B 1 27 ? 6.152 82.438 42.656 1 34.28 27 ASP B C 1
ATOM 4694 O O . ASP B 1 27 ? 5.414 81.688 43.281 1 34.28 27 ASP B O 1
ATOM 4698 N N . TYR B 1 28 ? 5.59 82.625 41.469 1 36.75 28 TYR B N 1
ATOM 4699 C CA . TYR B 1 28 ? 5.184 81.5 40.688 1 36.75 28 TYR B CA 1
ATOM 4700 C C . TYR B 1 28 ? 6.305 80.438 40.594 1 36.75 28 TYR B C 1
ATOM 4702 O O . TYR B 1 28 ? 7.023 80.375 39.594 1 36.75 28 TYR B O 1
ATOM 4710 N N . ASP B 1 29 ? 7.289 80.438 41.5 1 38.69 29 ASP B N 1
ATOM 4711 C CA . ASP B 1 29 ? 8.18 79.25 41.469 1 38.69 29 ASP B CA 1
ATOM 4712 C C . ASP B 1 29 ? 7.387 77.938 41.438 1 38.69 29 ASP B C 1
ATOM 4714 O O . ASP B 1 29 ? 6.875 77.5 42.469 1 38.69 29 ASP B O 1
ATOM 4718 N N . GLU B 1 30 ? 6.621 77.688 40.438 1 45.19 30 GLU B N 1
ATOM 4719 C CA . GLU B 1 30 ? 6.066 76.312 40.375 1 45.19 30 GLU B CA 1
ATOM 4720 C C . GLU B 1 30 ? 7.117 75.312 40.688 1 45.19 30 GLU B C 1
ATOM 4722 O O . GLU B 1 30 ? 8.148 75.188 40.031 1 45.19 30 GLU B O 1
ATOM 4727 N N . SER B 1 31 ? 7.418 74.938 41.875 1 51.69 31 SER B N 1
ATOM 4728 C CA . SER B 1 31 ? 8.328 73.938 42.406 1 51.69 31 SER B CA 1
ATOM 4729 C C . SER B 1 31 ? 8.336 72.688 41.562 1 51.69 31 SER B C 1
ATOM 4731 O O . SER B 1 31 ? 7.348 72.375 40.906 1 51.69 31 SER B O 1
ATOM 4733 N N . PRO B 1 32 ? 9.586 72.188 41.125 1 57.5 32 PRO B N 1
ATOM 4734 C CA . PRO B 1 32 ? 9.742 70.938 40.406 1 57.5 32 PRO B CA 1
ATOM 4735 C C . PRO B 1 32 ? 8.695 69.938 40.781 1 57.5 32 PRO B C 1
ATOM 4737 O O . PRO B 1 32 ? 8.266 69.125 39.938 1 57.5 32 PRO B O 1
ATOM 4740 N N . LYS B 1 33 ? 8.406 69.938 41.969 1 63 33 LYS B N 1
ATOM 4741 C CA . LYS B 1 33 ? 7.391 69 42.438 1 63 33 LYS B CA 1
ATOM 4742 C C . LYS B 1 33 ? 6.031 69.312 41.812 1 63 33 LYS B C 1
ATOM 4744 O O . LYS B 1 33 ? 5.238 68.375 41.562 1 63 33 LYS B O 1
ATOM 4749 N N . GLU B 1 34 ? 5.809 70.5 41.531 1 63.03 34 GLU B N 1
ATOM 4750 C CA . GLU B 1 34 ? 4.523 70.875 40.938 1 63.03 34 GLU B CA 1
ATOM 4751 C C . GLU B 1 34 ? 4.441 70.5 39.469 1 63.03 34 GLU B C 1
ATOM 4753 O O . GLU B 1 34 ? 3.383 70.062 39 1 63.03 34 GLU B O 1
ATOM 4758 N N . GLY B 1 35 ? 5.621 70.562 38.844 1 62.03 35 GLY B N 1
ATOM 4759 C CA . GLY B 1 35 ? 5.68 70.125 37.469 1 62.03 35 GLY B CA 1
ATOM 4760 C C . GLY B 1 35 ? 5.449 68.625 37.312 1 62.03 35 GLY B C 1
ATOM 4761 O O . GLY B 1 35 ? 4.703 68.188 36.438 1 62.03 35 GLY B O 1
ATOM 4762 N N . THR B 1 36 ? 6.09 67.875 38.156 1 73.88 36 THR B N 1
ATOM 4763 C CA . THR B 1 36 ? 5.938 66.438 38.125 1 73.88 36 THR B CA 1
ATOM 4764 C C . THR B 1 36 ? 4.5 66.062 38.469 1 73.88 36 THR B C 1
ATOM 4766 O O . THR B 1 36 ? 3.959 65.125 37.875 1 73.88 36 THR B O 1
ATOM 4769 N N . ARG B 1 37 ? 3.945 66.688 39.406 1 74.12 37 ARG B N 1
ATOM 4770 C CA . ARG B 1 37 ? 2.568 66.438 39.781 1 74.12 37 ARG B CA 1
ATOM 4771 C C . ARG B 1 37 ? 1.603 66.75 38.656 1 74.12 37 ARG B C 1
ATOM 4773 O O . ARG B 1 37 ? 0.607 66.062 38.469 1 74.12 37 ARG B O 1
ATOM 4780 N N . LYS B 1 38 ? 1.908 67.75 37.969 1 73.44 38 LYS B N 1
ATOM 4781 C CA . LYS B 1 38 ? 1.074 68.125 36.812 1 73.44 38 LYS B CA 1
ATOM 4782 C C . LYS B 1 38 ? 1.145 67.062 35.719 1 73.44 38 LYS B C 1
ATOM 4784 O O . LYS B 1 38 ? 0.129 66.688 35.125 1 73.44 38 LYS B O 1
ATOM 4789 N N . ILE B 1 39 ? 2.336 66.562 35.531 1 73.19 39 ILE B N 1
ATOM 4790 C CA . ILE B 1 39 ? 2.529 65.5 34.531 1 73.19 39 ILE B CA 1
ATOM 4791 C C . ILE B 1 39 ? 1.787 64.25 34.938 1 73.19 39 ILE B C 1
ATOM 4793 O O . ILE B 1 39 ? 1.148 63.594 34.125 1 73.19 39 ILE B O 1
ATOM 4797 N N . VAL B 1 40 ? 1.885 63.906 36.188 1 74.69 40 VAL B N 1
ATOM 4798 C CA . VAL B 1 40 ? 1.224 62.719 36.688 1 74.69 40 VAL B CA 1
ATOM 4799 C C . VAL B 1 40 ? -0.291 62.875 36.625 1 74.69 40 VAL B C 1
ATOM 4801 O O . VAL B 1 40 ? -1.007 61.969 36.219 1 74.69 40 VAL B O 1
ATOM 4804 N N . ASN B 1 41 ? -0.731 64.062 36.969 1 72.94 41 ASN B N 1
ATOM 4805 C CA . ASN B 1 41 ? -2.168 64.312 36.938 1 72.94 41 ASN B CA 1
ATOM 4806 C C . ASN B 1 41 ? -2.693 64.312 35.5 1 72.94 41 ASN B C 1
ATOM 4808 O O . ASN B 1 41 ? -3.793 63.812 35.25 1 72.94 41 ASN B O 1
ATOM 4812 N N . GLU B 1 42 ? -1.9 64.812 34.625 1 69.44 42 GLU B N 1
ATOM 4813 C CA . GLU B 1 42 ? -2.289 64.75 33.219 1 69.44 42 GLU B CA 1
ATOM 4814 C C . GLU B 1 42 ? -2.338 63.344 32.719 1 69.44 42 GLU B C 1
ATOM 4816 O O . GLU B 1 42 ? -3.23 63 31.922 1 69.44 42 GLU B O 1
ATOM 4821 N N . PHE B 1 43 ? -1.387 62.562 33.156 1 71.31 43 PHE B N 1
ATOM 4822 C CA . PHE B 1 43 ? -1.35 61.156 32.75 1 71.31 43 PHE B CA 1
ATOM 4823 C C . PHE B 1 43 ? -2.553 60.406 33.312 1 71.31 43 PHE B C 1
ATOM 4825 O O . PHE B 1 43 ? -3.17 59.594 32.594 1 71.31 43 PHE B O 1
ATOM 4832 N N . VAL B 1 44 ? -2.795 60.625 34.531 1 69.25 44 VAL B N 1
ATOM 4833 C CA . VAL B 1 44 ? -3.887 59.906 35.188 1 69.25 44 VAL B CA 1
ATOM 4834 C C . VAL B 1 44 ? -5.215 60.281 34.531 1 69.25 44 VAL B C 1
ATOM 4836 O O . VAL B 1 44 ? -6.09 59.406 34.375 1 69.25 44 VAL B O 1
ATOM 4839 N N . ASP B 1 45 ? -5.285 61.438 34.094 1 63.81 45 ASP B N 1
ATOM 4840 C CA . ASP B 1 45 ? -6.539 61.906 33.5 1 63.81 45 ASP B CA 1
ATOM 4841 C C . ASP B 1 45 ? -6.711 61.375 32.094 1 63.81 45 ASP B C 1
ATOM 4843 O O . ASP B 1 45 ? -7.836 61.188 31.609 1 63.81 45 ASP B O 1
ATOM 4847 N N . ASN B 1 46 ? -5.52 61 31.453 1 62.88 46 ASN B N 1
ATOM 4848 C CA . ASN B 1 46 ? -5.613 60.688 30.031 1 62.88 46 ASN B CA 1
ATOM 4849 C C . ASN B 1 46 ? -5.215 59.25 29.766 1 62.88 46 ASN B C 1
ATOM 4851 O O . ASN B 1 46 ? -5.215 58.781 28.625 1 62.88 46 ASN B O 1
ATOM 4855 N N . ALA B 1 47 ? -4.902 58.562 30.844 1 66.19 47 ALA B N 1
ATOM 4856 C CA . ALA B 1 47 ? -4.418 57.188 30.625 1 66.19 47 ALA B CA 1
ATOM 4857 C C . ALA B 1 47 ? -5.562 56.281 30.234 1 66.19 47 ALA B C 1
ATOM 4859 O O . ALA B 1 47 ? -6.66 56.344 30.797 1 66.19 47 ALA B O 1
ATOM 4860 N N . THR B 1 48 ? -5.414 55.5 29.188 1 67.31 48 THR B N 1
ATOM 4861 C CA . THR B 1 48 ? -6.438 54.625 28.656 1 67.31 48 THR B CA 1
ATOM 4862 C C . THR B 1 48 ? -6.359 53.25 29.328 1 67.31 48 THR B C 1
ATOM 4864 O O . THR B 1 48 ? -7.16 52.344 29.016 1 67.31 48 THR B O 1
ATOM 4867 N N . THR B 1 49 ? -5.547 53.125 30.312 1 69.19 49 THR B N 1
ATOM 4868 C CA . THR B 1 49 ? -5.504 51.875 31.047 1 69.19 49 THR B CA 1
ATOM 4869 C C . THR B 1 49 ? -6.527 51.875 32.188 1 69.19 49 THR B C 1
ATOM 4871 O O . THR B 1 49 ? -6.891 52.938 32.688 1 69.19 49 THR B O 1
ATOM 4874 N N . HIS B 1 50 ? -7.164 50.844 32.469 1 66.69 50 HIS B N 1
ATOM 4875 C CA . HIS B 1 50 ? -8.211 50.781 33.5 1 66.69 50 HIS B CA 1
ATOM 4876 C C . HIS B 1 50 ? -7.613 50.781 34.906 1 66.69 50 HIS B C 1
ATOM 4878 O O . HIS B 1 50 ? -8.148 51.438 35.812 1 66.69 50 HIS B O 1
ATOM 4884 N N . GLY B 1 51 ? -6.473 50.25 35.094 1 63.84 51 GLY B N 1
ATOM 4885 C CA . GLY B 1 51 ? -6.027 50 36.469 1 63.84 51 GLY B CA 1
ATOM 4886 C C . GLY B 1 51 ? -5.18 51.156 37.031 1 63.84 51 GLY B C 1
ATOM 4887 O O . GLY B 1 51 ? -5.398 51.594 38.125 1 63.84 51 GLY B O 1
ATOM 4888 N N . ILE B 1 52 ? -4.477 51.844 36.281 1 69.81 52 ILE B N 1
ATOM 4889 C CA . ILE B 1 52 ? -3.455 52.75 36.781 1 69.81 52 ILE B CA 1
ATOM 4890 C C . ILE B 1 52 ? -4.102 54.062 37.188 1 69.81 52 ILE B C 1
ATOM 4892 O O . ILE B 1 52 ? -3.83 54.594 38.25 1 69.81 52 ILE B O 1
ATOM 4896 N N . PRO B 1 53 ? -5.074 54.5 36.406 1 70.44 53 PRO B N 1
ATOM 4897 C CA . PRO B 1 53 ? -5.684 55.781 36.844 1 70.44 53 PRO B CA 1
ATOM 4898 C C . PRO B 1 53 ? -6.484 55.625 38.156 1 70.44 53 PRO B C 1
ATOM 4900 O O . PRO B 1 53 ? -6.551 56.562 38.938 1 70.44 53 PRO B O 1
ATOM 4903 N N . ARG B 1 54 ? -6.926 54.5 38.438 1 70.38 54 ARG B N 1
ATOM 4904 C CA . ARG B 1 54 ? -7.695 54.312 39.656 1 70.38 54 ARG B CA 1
ATOM 4905 C C . ARG B 1 54 ? -6.789 54.312 40.875 1 70.38 54 ARG B C 1
ATOM 4907 O O . ARG B 1 54 ? -7.18 54.75 41.938 1 70.38 54 ARG B O 1
ATOM 4914 N N . VAL B 1 55 ? -5.648 53.906 40.656 1 70.44 55 VAL B N 1
ATOM 4915 C CA . VAL B 1 55 ? -4.695 53.875 41.75 1 70.44 55 VAL B CA 1
ATOM 4916 C C . VAL B 1 55 ? -4.191 55.281 42.062 1 70.44 55 VAL B C 1
ATOM 4918 O O . VAL B 1 55 ? -4.074 55.656 43.219 1 70.44 55 VAL B O 1
ATOM 4921 N N . LEU B 1 56 ? -4.027 56.062 41 1 70.38 56 LEU B N 1
ATOM 4922 C CA . LEU B 1 56 ? -3.428 57.406 41.188 1 70.38 56 LEU B CA 1
ATOM 4923 C C . LEU B 1 56 ? -4.484 58.438 41.562 1 70.38 56 LEU B C 1
ATOM 4925 O O . LEU B 1 56 ? -4.188 59.406 42.25 1 70.38 56 LEU B O 1
ATOM 4929 N N . ASN B 1 57 ? -5.758 58.25 41.062 1 64.12 57 ASN B N 1
ATOM 4930 C CA . ASN B 1 57 ? -6.82 59.188 41.375 1 64.12 57 ASN B CA 1
ATOM 4931 C C . ASN B 1 57 ? -7.539 58.812 42.656 1 64.12 57 ASN B C 1
ATOM 4933 O O . ASN B 1 57 ? -8.43 59.531 43.125 1 64.12 57 ASN B O 1
ATOM 4937 N N . ALA B 1 58 ? -7.324 57.656 43.062 1 54.91 58 ALA B N 1
ATOM 4938 C CA . ALA B 1 58 ? -8.062 57.281 44.25 1 54.91 58 ALA B CA 1
ATOM 4939 C C . ALA B 1 58 ? -7.828 58.281 45.375 1 54.91 58 ALA B C 1
ATOM 4941 O O . ALA B 1 58 ? -6.684 58.531 45.781 1 54.91 58 ALA B O 1
ATOM 4942 N N . SER B 1 59 ? -8.688 59.375 45.156 1 55.28 59 SER B N 1
ATOM 4943 C CA . SER B 1 59 ? -8.641 60.312 46.281 1 55.28 59 SER B CA 1
ATOM 4944 C C . SER B 1 59 ? -8.422 59.594 47.594 1 55.28 59 SER B C 1
ATOM 4946 O O . SER B 1 59 ? -8.57 58.375 47.688 1 55.28 59 SER B O 1
ATOM 4948 N N . ARG B 1 60 ? -8.938 60.469 48.812 1 55.47 60 ARG B N 1
ATOM 4949 C CA . ARG B 1 60 ? -8.719 60.25 50.25 1 55.47 60 ARG B CA 1
ATOM 4950 C C . ARG B 1 60 ? -9.547 59.094 50.75 1 55.47 60 ARG B C 1
ATOM 4952 O O . ARG B 1 60 ? -10.688 58.906 50.344 1 55.47 60 ARG B O 1
ATOM 4959 N N . PRO B 1 61 ? -9.336 57.969 51.5 1 64.94 61 PRO B N 1
ATOM 4960 C CA . PRO B 1 61 ? -8.531 57.25 52.5 1 64.94 61 PRO B CA 1
ATOM 4961 C C . PRO B 1 61 ? -7.512 56.312 51.875 1 64.94 61 PRO B C 1
ATOM 4963 O O . PRO B 1 61 ? -7.707 55.844 50.75 1 64.94 61 PRO B O 1
ATOM 4966 N N . TRP B 1 62 ? -6.305 56.281 52.281 1 74.75 62 TRP B N 1
ATOM 4967 C CA . TRP B 1 62 ? -5.125 55.5 51.969 1 74.75 62 TRP B CA 1
ATOM 4968 C C . TRP B 1 62 ? -5.5 54.031 51.75 1 74.75 62 TRP B C 1
ATOM 4970 O O . TRP B 1 62 ? -4.863 53.312 50.969 1 74.75 62 TRP B O 1
ATOM 4980 N N . GLN B 1 63 ? -6.754 53.688 52.156 1 78.31 63 GLN B N 1
ATOM 4981 C CA . GLN B 1 63 ? -7.176 52.312 52.062 1 78.31 63 GLN B CA 1
ATOM 4982 C C . GLN B 1 63 ? -7.672 51.969 50.656 1 78.31 63 GLN B C 1
ATOM 4984 O O . GLN B 1 63 ? -7.422 50.875 50.125 1 78.31 63 GLN B O 1
ATOM 4989 N N . SER B 1 64 ? -8.312 52.938 49.969 1 79.69 64 SER B N 1
ATOM 4990 C CA . SER B 1 64 ? -8.82 52.719 48.625 1 79.69 64 SER B CA 1
ATOM 4991 C C . SER B 1 64 ? -7.684 52.625 47.625 1 79.69 64 SER B C 1
ATOM 4993 O O . SER B 1 64 ? -7.719 51.781 46.719 1 79.69 64 SER B O 1
ATOM 4995 N N . ARG B 1 65 ? -6.68 53.281 47.844 1 80.44 65 ARG B N 1
ATOM 4996 C CA . ARG B 1 65 ? -5.516 53.25 46.969 1 80.44 65 ARG B CA 1
ATOM 4997 C C . ARG B 1 65 ? -4.785 51.906 47.094 1 80.44 65 ARG B C 1
ATOM 4999 O O . ARG B 1 65 ? -4.344 51.344 46.094 1 80.44 65 ARG B O 1
ATOM 5006 N N . LEU B 1 66 ? -4.73 51.5 48.375 1 84.25 66 LEU B N 1
ATOM 5007 C CA . LEU B 1 66 ? -4.066 50.219 48.594 1 84.25 66 LEU B CA 1
ATOM 5008 C C . LEU B 1 66 ? -4.855 49.062 47.969 1 84.25 66 LEU B C 1
ATOM 5010 O O . LEU B 1 66 ? -4.27 48.125 47.438 1 84.25 66 LEU B O 1
ATOM 5014 N N . PHE B 1 67 ? -6.164 49.188 47.938 1 83.88 67 PHE B N 1
ATOM 5015 C CA . PHE B 1 67 ? -7.023 48.156 47.375 1 83.88 67 PHE B CA 1
ATOM 5016 C C . PHE B 1 67 ? -6.824 48.094 45.875 1 83.88 67 PHE B C 1
ATOM 5018 O O . PHE B 1 67 ? -6.625 47 45.312 1 83.88 67 PHE B O 1
ATOM 5025 N N . TRP B 1 68 ? -6.836 49.188 45.219 1 83.31 68 TRP B N 1
ATOM 5026 C CA . TRP B 1 68 ? -6.711 49.188 43.781 1 83.31 68 TRP B CA 1
ATOM 5027 C C . TRP B 1 68 ? -5.301 48.781 43.344 1 83.31 68 TRP B C 1
ATOM 5029 O O . TRP B 1 68 ? -5.113 48.156 42.312 1 83.31 68 TRP B O 1
ATOM 5039 N N . CYS B 1 69 ? -4.367 49.062 44.156 1 85.19 69 CYS B N 1
ATOM 5040 C CA . CYS B 1 69 ? -2.996 48.656 43.875 1 85.19 69 CYS B CA 1
ATOM 5041 C C . CYS B 1 69 ? -2.85 47.125 43.969 1 85.19 69 CYS B C 1
ATOM 5043 O O . CYS B 1 69 ? -2.211 46.5 43.125 1 85.19 69 CYS B O 1
ATOM 5045 N N . VAL B 1 70 ? -3.48 46.625 44.969 1 88.88 70 VAL B N 1
ATOM 5046 C CA . VAL B 1 70 ? -3.395 45.188 45.156 1 88.88 70 VAL B CA 1
ATOM 5047 C C . VAL B 1 70 ? -4.133 44.469 44.031 1 88.88 70 VAL B C 1
ATOM 5049 O O . VAL B 1 70 ? -3.645 43.469 43.5 1 88.88 70 VAL B O 1
ATOM 5052 N N . VAL B 1 71 ? -5.234 44.938 43.594 1 86.56 71 VAL B N 1
ATOM 5053 C CA . VAL B 1 71 ? -6.031 44.344 42.562 1 86.56 71 VAL B CA 1
ATOM 5054 C C . VAL B 1 71 ? -5.277 44.406 41.219 1 86.56 71 VAL B C 1
ATOM 5056 O O . VAL B 1 71 ? -5.219 43.406 40.5 1 86.56 71 VAL B O 1
ATOM 5059 N N . THR B 1 72 ? -4.73 45.5 40.938 1 86.06 72 THR B N 1
ATOM 5060 C CA . THR B 1 72 ? -3.992 45.656 39.719 1 86.06 72 THR B CA 1
ATOM 5061 C C . THR B 1 72 ? -2.754 44.75 39.688 1 86.06 72 THR B C 1
ATOM 5063 O O . THR B 1 72 ? -2.4 44.219 38.656 1 86.06 72 THR B O 1
ATOM 5066 N N . LEU B 1 73 ? -2.131 44.625 40.781 1 89.19 73 LEU B N 1
ATOM 5067 C CA . LEU B 1 73 ? -0.935 43.781 40.875 1 89.19 73 LEU B CA 1
ATOM 5068 C C . LEU B 1 73 ? -1.29 42.312 40.719 1 89.19 73 LEU B C 1
ATOM 5070 O O . LEU B 1 73 ? -0.541 41.531 40.125 1 89.19 73 LEU B O 1
ATOM 5074 N N . ILE B 1 74 ? -2.375 41.938 41.219 1 90.88 74 ILE B N 1
ATOM 5075 C CA . ILE B 1 74 ? -2.818 40.562 41.094 1 90.88 74 ILE B CA 1
ATOM 5076 C C . ILE B 1 74 ? -3.127 40.25 39.656 1 90.88 74 ILE B C 1
ATOM 5078 O O . ILE B 1 74 ? -2.674 39.219 39.125 1 90.88 74 ILE B O 1
ATOM 5082 N N . PHE B 1 75 ? -3.857 41.125 38.969 1 89.06 75 PHE B N 1
ATOM 5083 C CA . PHE B 1 75 ? -4.242 40.844 37.594 1 89.06 75 PHE B CA 1
ATOM 5084 C C . PHE B 1 75 ? -3.045 40.969 36.656 1 89.06 75 PHE B C 1
ATOM 5086 O O . PHE B 1 75 ? -2.945 40.25 35.656 1 89.06 75 PHE B O 1
ATOM 5093 N N . ALA B 1 76 ? -2.162 41.812 37 1 88.25 76 ALA B N 1
ATOM 5094 C CA . ALA B 1 76 ? -0.914 41.875 36.219 1 88.25 76 ALA B CA 1
ATOM 5095 C C . ALA B 1 76 ? -0.083 40.594 36.438 1 88.25 76 ALA B C 1
ATOM 5097 O O . ALA B 1 76 ? 0.554 40.125 35.5 1 88.25 76 ALA B O 1
ATOM 5098 N N . GLY B 1 77 ? -0.077 40.188 37.562 1 92.44 77 GLY B N 1
ATOM 5099 C CA . GLY B 1 77 ? 0.621 38.938 37.875 1 92.44 77 GLY B CA 1
ATOM 5100 C C . GLY B 1 77 ? 0.023 37.75 37.156 1 92.44 77 GLY B C 1
ATOM 5101 O O . GLY B 1 77 ? 0.752 36.906 36.594 1 92.44 77 GLY B O 1
ATOM 5102 N N . VAL B 1 78 ? -1.286 37.656 37.094 1 92.94 78 VAL B N 1
ATOM 5103 C CA . VAL B 1 78 ? -1.963 36.562 36.406 1 92.94 78 VAL B CA 1
ATOM 5104 C C . VAL B 1 78 ? -1.71 36.656 34.906 1 92.94 78 VAL B C 1
ATOM 5106 O O . VAL B 1 78 ? -1.519 35.656 34.219 1 92.94 78 VAL B O 1
ATOM 5109 N N . PHE B 1 79 ? -1.748 37.812 34.375 1 90.69 79 PHE B N 1
ATOM 5110 C CA . PHE B 1 79 ? -1.456 38.031 32.969 1 90.69 79 PHE B CA 1
ATOM 5111 C C . PHE B 1 79 ? -0.043 37.562 32.625 1 90.69 79 PHE B C 1
ATOM 5113 O O . PHE B 1 79 ? 0.169 36.875 31.609 1 90.69 79 PHE B O 1
ATOM 5120 N N . LEU B 1 80 ? 0.86 37.969 33.438 1 92.56 80 LEU B N 1
ATOM 5121 C CA . LEU B 1 80 ? 2.244 37.594 33.188 1 92.56 80 LEU B CA 1
ATOM 5122 C C . LEU B 1 80 ? 2.42 36.062 33.281 1 92.56 80 LEU B C 1
ATOM 5124 O O . LEU B 1 80 ? 3.193 35.5 32.5 1 92.56 80 LEU B O 1
ATOM 5128 N N . PHE B 1 81 ? 1.697 35.5 34.156 1 93.19 81 PHE B N 1
ATOM 5129 C CA . PHE B 1 81 ? 1.777 34.062 34.312 1 93.19 81 PHE B CA 1
ATOM 5130 C C . PHE B 1 81 ? 1.174 33.344 33.125 1 93.19 81 PHE B C 1
ATOM 5132 O O . PHE B 1 81 ? 1.828 32.5 32.5 1 93.19 81 PHE B O 1
ATOM 5139 N N . GLN B 1 82 ? 0.05 33.688 32.719 1 93.62 82 GLN B N 1
ATOM 5140 C CA . GLN B 1 82 ? -0.611 33.062 31.578 1 93.62 82 GLN B CA 1
ATOM 5141 C C . GLN B 1 82 ? 0.044 33.438 30.266 1 93.62 82 GLN B C 1
ATOM 5143 O O . GLN B 1 82 ? 0.114 32.625 29.328 1 93.62 82 GLN B O 1
ATOM 5148 N N . GLY B 1 83 ? 0.404 34.625 30.234 1 92.12 83 GLY B N 1
ATOM 5149 C CA . GLY B 1 83 ? 1.112 35.062 29.047 1 92.12 83 GLY B CA 1
ATOM 5150 C C . GLY B 1 83 ? 2.426 34.344 28.828 1 92.12 83 GLY B C 1
ATOM 5151 O O . GLY B 1 83 ? 2.77 34 27.703 1 92.12 83 GLY B O 1
ATOM 5152 N N . SER B 1 84 ? 3.107 34.125 29.859 1 94.44 84 SER B N 1
ATOM 5153 C CA . SER B 1 84 ? 4.367 33.406 29.766 1 94.44 84 SER B CA 1
ATOM 5154 C C . SER B 1 84 ? 4.141 31.953 29.328 1 94.44 84 SER B C 1
ATOM 5156 O O . SER B 1 84 ? 4.949 31.391 28.594 1 94.44 84 SER B O 1
ATOM 5158 N N . LYS B 1 85 ? 3.109 31.391 29.734 1 94.56 85 LYS B N 1
ATOM 5159 C CA . LYS B 1 85 ? 2.783 30.031 29.328 1 94.56 85 LYS B CA 1
ATOM 5160 C C . LYS B 1 85 ? 2.445 29.969 27.844 1 94.56 85 LYS B C 1
ATOM 5162 O O . LYS B 1 85 ? 2.779 29 27.172 1 94.56 85 LYS B O 1
ATOM 5167 N N . LEU B 1 86 ? 1.814 30.922 27.375 1 92.94 86 LEU B N 1
ATOM 5168 C CA . LEU B 1 86 ? 1.477 30.984 25.953 1 92.94 86 LEU B CA 1
ATOM 5169 C C . LEU B 1 86 ? 2.732 31.141 25.109 1 92.94 86 LEU B C 1
ATOM 5171 O O . LEU B 1 86 ? 2.859 30.516 24.047 1 92.94 86 LEU B O 1
ATOM 5175 N N . VAL B 1 87 ? 3.568 31.922 25.562 1 93.5 87 VAL B N 1
ATOM 5176 C CA . VAL B 1 87 ? 4.812 32.156 24.828 1 93.5 87 VAL B CA 1
ATOM 5177 C C . VAL B 1 87 ? 5.672 30.891 24.859 1 93.5 87 VAL B C 1
ATOM 5179 O O . VAL B 1 87 ? 6.312 30.547 23.875 1 93.5 87 VAL B O 1
ATOM 5182 N N . GLN B 1 88 ? 5.625 30.281 25.906 1 94.25 88 GLN B N 1
ATOM 5183 C CA . GLN B 1 88 ? 6.367 29.016 26.016 1 94.25 88 GLN B CA 1
ATOM 5184 C C . GLN B 1 88 ? 5.801 27.969 25.078 1 94.25 88 GLN B C 1
ATOM 5186 O O . GLN B 1 88 ? 6.551 27.188 24.484 1 94.25 88 GLN B O 1
ATOM 5191 N N . SER B 1 89 ? 4.539 27.922 24.938 1 92.19 89 SER B N 1
ATOM 5192 C CA . SER B 1 89 ? 3.904 26.969 24.031 1 92.19 89 SER B CA 1
ATOM 5193 C C . SER B 1 89 ? 4.273 27.281 22.578 1 92.19 89 SER B C 1
ATOM 5195 O O . SER B 1 89 ? 4.387 26.359 21.75 1 92.19 89 SER B O 1
ATOM 5197 N N . TYR B 1 90 ? 4.387 28.484 22.328 1 91.75 90 TYR B N 1
ATOM 5198 C CA . TYR B 1 90 ? 4.777 28.875 20.984 1 91.75 90 TYR B CA 1
ATOM 5199 C C . TYR B 1 90 ? 6.23 28.516 20.703 1 91.75 90 TYR B C 1
ATOM 5201 O O . TYR B 1 90 ? 6.566 28.047 19.625 1 91.75 90 TYR B O 1
ATOM 5209 N N . ILE B 1 91 ? 7.09 28.688 21.656 1 93.38 91 ILE B N 1
ATOM 5210 C CA . ILE B 1 91 ? 8.516 28.422 21.5 1 93.38 91 ILE B CA 1
ATOM 5211 C C . ILE B 1 91 ? 8.758 26.922 21.391 1 93.38 91 ILE B C 1
ATOM 5213 O O . ILE B 1 91 ? 9.703 26.484 20.734 1 93.38 91 ILE B O 1
ATOM 5217 N N . ALA B 1 92 ? 7.887 26.203 21.969 1 92.75 92 ALA B N 1
ATOM 5218 C CA . ALA B 1 92 ? 7.992 24.75 21.875 1 92.75 92 ALA B CA 1
ATOM 5219 C C . ALA B 1 92 ? 7.727 24.266 20.453 1 92.75 92 ALA B C 1
ATOM 5221 O O . ALA B 1 92 ? 8.109 23.156 20.078 1 92.75 92 ALA B O 1
ATOM 5222 N N . ARG B 1 93 ? 7.117 25 19.641 1 91.62 93 ARG B N 1
ATOM 5223 C CA . ARG B 1 93 ? 6.855 24.781 18.219 1 91.62 93 ARG B CA 1
ATOM 5224 C C . ARG B 1 93 ? 6.145 23.438 18 1 91.62 93 ARG B C 1
ATOM 5226 O O . ARG B 1 93 ? 6.625 22.594 17.25 1 91.62 93 ARG B O 1
ATOM 5233 N N . PRO B 1 94 ? 4.941 23.234 18.578 1 91.5 94 PRO B N 1
ATOM 5234 C CA . PRO B 1 94 ? 4.18 22 18.359 1 91.5 94 PRO B CA 1
ATOM 5235 C C . PRO B 1 94 ? 3.613 21.906 16.953 1 91.5 94 PRO B C 1
ATOM 5237 O O . PRO B 1 94 ? 3.365 22.938 16.312 1 91.5 94 PRO B O 1
ATOM 5240 N N . THR B 1 95 ? 3.502 20.609 16.516 1 90.69 95 THR B N 1
ATOM 5241 C CA . THR B 1 95 ? 2.986 20.391 15.172 1 90.69 95 THR B CA 1
ATOM 5242 C C . THR B 1 95 ? 1.746 19.5 15.203 1 90.69 95 THR B C 1
ATOM 5244 O O . THR B 1 95 ? 1.492 18.828 16.188 1 90.69 95 THR B O 1
ATOM 5247 N N . THR B 1 96 ? 0.904 19.656 14.234 1 86.94 96 THR B N 1
ATOM 5248 C CA . THR B 1 96 ? -0.251 18.797 14.031 1 86.94 96 THR B CA 1
ATOM 5249 C C . THR B 1 96 ? -0.192 18.141 12.656 1 86.94 96 THR B C 1
ATOM 5251 O O . THR B 1 96 ? 0.489 18.625 11.75 1 86.94 96 THR B O 1
ATOM 5254 N N . THR B 1 97 ? -0.771 16.922 12.617 1 89.25 97 THR B N 1
ATOM 5255 C CA . THR B 1 97 ? -0.746 16.172 11.375 1 89.25 97 THR B CA 1
ATOM 5256 C C . THR B 1 97 ? -2.145 16.078 10.766 1 89.25 97 THR B C 1
ATOM 5258 O O . THR B 1 97 ? -3.121 15.836 11.477 1 89.25 97 THR B O 1
ATOM 5261 N N . LYS B 1 98 ? -2.193 16.469 9.531 1 88.81 98 LYS B N 1
ATOM 5262 C CA . LYS B 1 98 ? -3.42 16.297 8.758 1 88.81 98 LYS B CA 1
ATOM 5263 C C . LYS B 1 98 ? -3.311 15.102 7.809 1 88.81 98 LYS B C 1
ATOM 5265 O O . LYS B 1 98 ? -2.363 15.016 7.023 1 88.81 98 LYS B O 1
ATOM 5270 N N . ILE B 1 99 ? -4.234 14.211 7.922 1 87.81 99 ILE B N 1
ATOM 5271 C CA . ILE B 1 99 ? -4.293 13.07 7.016 1 87.81 99 ILE B CA 1
ATOM 5272 C C . ILE B 1 99 ? -5.48 13.227 6.066 1 87.81 99 ILE B C 1
ATOM 5274 O O . ILE B 1 99 ? -6.621 13.367 6.508 1 87.81 99 ILE B O 1
ATOM 5278 N N . SER B 1 100 ? -5.195 13.305 4.848 1 86.5 100 SER B N 1
ATOM 5279 C CA . SER B 1 100 ? -6.246 13.414 3.838 1 86.5 100 SER B CA 1
ATOM 5280 C C . SER B 1 100 ? -6.094 12.344 2.762 1 86.5 100 SER B C 1
ATOM 5282 O O . SER B 1 100 ? -5 11.82 2.551 1 86.5 100 SER B O 1
ATOM 5284 N N . LEU B 1 101 ? -7.246 11.945 2.193 1 85.94 101 LEU B N 1
ATOM 5285 C CA . LEU B 1 101 ? -7.242 11.016 1.065 1 85.94 101 LEU B CA 1
ATOM 5286 C C . LEU B 1 101 ? -7.391 11.766 -0.254 1 85.94 101 LEU B C 1
ATOM 5288 O O . LEU B 1 101 ? -8.352 12.523 -0.438 1 85.94 101 LEU B O 1
ATOM 5292 N N . ILE B 1 102 ? -6.43 11.594 -1.053 1 85.75 102 ILE B N 1
ATOM 5293 C CA . ILE B 1 102 ? -6.445 12.266 -2.35 1 85.75 102 ILE B CA 1
ATOM 5294 C C . ILE B 1 102 ? -6.684 11.242 -3.455 1 85.75 102 ILE B C 1
ATOM 5296 O O . ILE B 1 102 ? -6.035 10.195 -3.486 1 85.75 102 ILE B O 1
ATOM 5300 N N . THR B 1 103 ? -7.66 11.5 -4.316 1 82 103 THR B N 1
ATOM 5301 C CA . THR B 1 103 ? -7.934 10.633 -5.457 1 82 103 THR B CA 1
ATOM 5302 C C . THR B 1 103 ? -7.426 11.258 -6.75 1 82 103 THR B C 1
ATOM 5304 O O . THR B 1 103 ? -7.637 12.453 -6.992 1 82 103 THR B O 1
ATOM 5307 N N . LYS B 1 104 ? -6.652 10.531 -7.445 1 82 104 LYS B N 1
ATOM 5308 C CA . LYS B 1 104 ? -6.152 10.953 -8.75 1 82 104 LYS B CA 1
ATOM 5309 C C . LYS B 1 104 ? -6.562 9.977 -9.844 1 82 104 LYS B C 1
ATOM 5311 O O . LYS B 1 104 ? -6.848 8.805 -9.562 1 82 104 LYS B O 1
ATOM 5316 N N . SER B 1 105 ? -6.629 10.461 -11.031 1 77.5 105 SER B N 1
ATOM 5317 C CA . SER B 1 105 ? -6.953 9.594 -12.156 1 77.5 105 SER B CA 1
ATOM 5318 C C . SER B 1 105 ? -5.754 8.742 -12.57 1 77.5 105 SER B C 1
ATOM 5320 O O . SER B 1 105 ? -5.918 7.652 -13.117 1 77.5 105 SER B O 1
ATOM 5322 N N . ARG B 1 106 ? -4.633 9.375 -12.32 1 85.25 106 ARG B N 1
ATOM 5323 C CA . ARG B 1 106 ? -3.4 8.664 -12.641 1 85.25 106 ARG B CA 1
ATOM 5324 C C . ARG B 1 106 ? -2.395 8.766 -11.492 1 85.25 106 ARG B C 1
ATOM 5326 O O . ARG B 1 106 ? -2.264 9.812 -10.867 1 85.25 106 ARG B O 1
ATOM 5333 N N . LEU B 1 107 ? -1.795 7.633 -11.312 1 91.12 107 LEU B N 1
ATOM 5334 C CA . LEU B 1 107 ? -0.735 7.605 -10.312 1 91.12 107 LEU B CA 1
ATOM 5335 C C . LEU B 1 107 ? 0.587 7.168 -10.93 1 91.12 107 LEU B C 1
ATOM 5337 O O . LEU B 1 107 ? 0.607 6.32 -11.828 1 91.12 107 LEU B O 1
ATOM 5341 N N . GLU B 1 108 ? 1.582 7.828 -10.438 1 92.12 108 GLU B N 1
ATOM 5342 C CA . GLU B 1 108 ? 2.904 7.367 -10.844 1 92.12 108 GLU B CA 1
ATOM 5343 C C . GLU B 1 108 ? 3.197 5.977 -10.289 1 92.12 108 GLU B C 1
ATOM 5345 O O . GLU B 1 108 ? 2.943 5.703 -9.109 1 92.12 108 GLU B O 1
ATOM 5350 N N . PHE B 1 109 ? 3.695 5.098 -11.219 1 95.06 109 PHE B N 1
ATOM 5351 C CA . PHE B 1 109 ? 4.012 3.738 -10.797 1 95.06 109 PHE B CA 1
ATOM 5352 C C . PHE B 1 109 ? 5.355 3.691 -10.086 1 95.06 109 PHE B C 1
ATOM 5354 O O . PHE B 1 109 ? 6.281 4.418 -10.445 1 95.06 109 PHE B O 1
ATOM 5361 N N . PRO B 1 110 ? 5.555 2.861 -9.047 1 96.31 110 PRO B N 1
ATOM 5362 C CA . PRO B 1 110 ? 6.828 2.768 -8.328 1 96.31 110 PRO B CA 1
ATOM 5363 C C . PRO B 1 110 ? 7.895 2.012 -9.117 1 96.31 110 PRO B C 1
ATOM 5365 O O . PRO B 1 110 ? 7.594 1.423 -10.164 1 96.31 110 PRO B O 1
ATOM 5368 N N . ALA B 1 111 ? 9.102 2.238 -8.648 1 95.62 111 ALA B N 1
ATOM 5369 C CA . ALA B 1 111 ? 10.18 1.401 -9.164 1 95.62 111 ALA B CA 1
ATOM 5370 C C . ALA B 1 111 ? 10.156 0.014 -8.523 1 95.62 111 ALA B C 1
ATOM 5372 O O . ALA B 1 111 ? 10 -0.115 -7.309 1 95.62 111 ALA B O 1
ATOM 5373 N N . VAL B 1 112 ? 10.242 -0.985 -9.344 1 97.5 112 VAL B N 1
ATOM 5374 C CA . VAL B 1 112 ? 10.242 -2.369 -8.883 1 97.5 112 VAL B CA 1
ATOM 5375 C C . VAL B 1 112 ? 11.602 -3.006 -9.156 1 97.5 112 VAL B C 1
ATOM 5377 O O . VAL B 1 112 ? 11.992 -3.184 -10.305 1 97.5 112 VAL B O 1
ATOM 5380 N N . THR B 1 113 ? 12.289 -3.281 -8.055 1 97.56 113 THR B N 1
ATOM 5381 C CA . THR B 1 113 ? 13.578 -3.953 -8.156 1 97.56 113 THR B CA 1
ATOM 5382 C C . THR B 1 113 ? 13.43 -5.453 -7.91 1 97.56 113 THR B C 1
ATOM 5384 O O . THR B 1 113 ? 12.914 -5.863 -6.87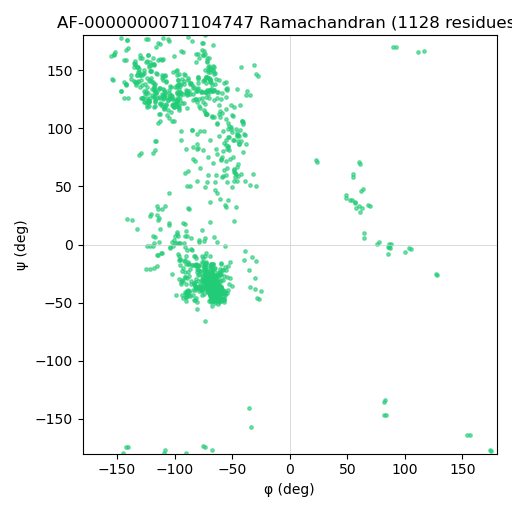1 1 97.56 113 THR B O 1
ATOM 5387 N N . ILE B 1 114 ? 13.852 -6.219 -8.859 1 98.44 114 ILE B N 1
ATOM 5388 C CA . ILE B 1 114 ? 13.766 -7.668 -8.727 1 98.44 114 ILE B CA 1
ATOM 5389 C C . ILE B 1 114 ? 15.172 -8.273 -8.766 1 98.44 114 ILE B C 1
ATOM 5391 O O . ILE B 1 114 ? 15.992 -7.887 -9.602 1 98.44 114 ILE B O 1
ATOM 5395 N N . CYS B 1 115 ? 15.43 -9.156 -7.828 1 98.19 115 CYS B N 1
ATOM 5396 C CA . CYS B 1 115 ? 16.719 -9.828 -7.723 1 98.19 115 CYS B CA 1
ATOM 5397 C C . CYS B 1 115 ? 16.531 -11.336 -7.559 1 98.19 115 CYS B C 1
ATOM 5399 O O . CYS B 1 115 ? 15.594 -11.781 -6.906 1 98.19 115 CYS B O 1
ATOM 5401 N N . ASN B 1 116 ? 17.375 -12.07 -8.219 1 98.12 116 ASN B N 1
ATOM 5402 C CA . ASN B 1 116 ? 17.453 -13.508 -7.953 1 98.12 116 ASN B CA 1
ATOM 5403 C C . ASN B 1 116 ? 18.094 -13.797 -6.602 1 98.12 116 ASN B C 1
ATOM 5405 O O . ASN B 1 116 ? 19.047 -13.117 -6.207 1 98.12 116 ASN B O 1
ATOM 5409 N N . LEU B 1 117 ? 17.656 -14.797 -5.918 1 96.62 117 LEU B N 1
ATOM 5410 C CA . LEU B 1 117 ? 18.219 -15.109 -4.609 1 96.62 117 LEU B CA 1
ATOM 5411 C C . LEU B 1 117 ? 19.578 -15.781 -4.754 1 96.62 117 LEU B C 1
ATOM 5413 O O . LEU B 1 117 ? 20.312 -15.914 -3.775 1 96.62 117 LEU B O 1
ATOM 5417 N N . ASN B 1 118 ? 19.891 -16.125 -5.973 1 95.56 118 ASN B N 1
ATOM 5418 C CA . ASN B 1 118 ? 21.234 -16.625 -6.285 1 95.56 118 ASN B CA 1
ATOM 5419 C C . ASN B 1 118 ? 22.125 -15.523 -6.848 1 95.56 118 ASN B C 1
ATOM 5421 O O . ASN B 1 118 ? 21.844 -14.977 -7.918 1 95.56 118 ASN B O 1
ATOM 5425 N N . MET B 1 119 ? 23.188 -15.289 -6.27 1 94.06 119 MET B N 1
ATOM 5426 C CA . MET B 1 119 ? 24.016 -14.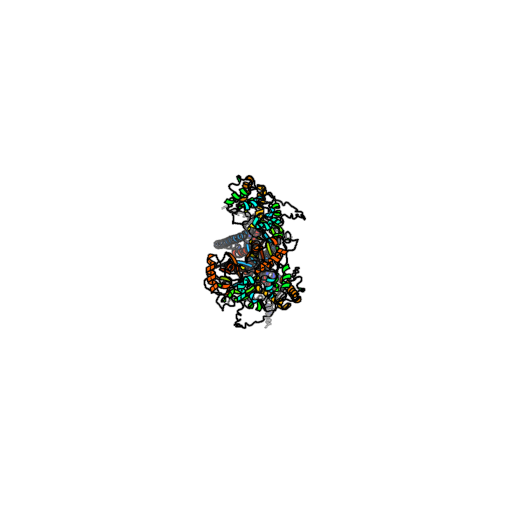125 -6.602 1 94.06 119 MET B CA 1
ATOM 5427 C C . MET B 1 119 ? 24.859 -14.391 -7.836 1 94.06 119 MET B C 1
ATOM 5429 O O . MET B 1 119 ? 25.094 -13.492 -8.641 1 94.06 119 MET B O 1
ATOM 5433 N N . LEU B 1 120 ? 25.359 -15.648 -7.973 1 95.69 120 LEU B N 1
ATOM 5434 C CA . LEU B 1 120 ? 26.281 -15.984 -9.047 1 95.69 120 LEU B CA 1
ATOM 5435 C C . LEU B 1 120 ? 25.781 -17.188 -9.844 1 95.69 120 LEU B C 1
ATOM 5437 O O . LEU B 1 120 ? 25.188 -18.109 -9.273 1 95.69 120 LEU B O 1
ATOM 5441 N N . ARG B 1 121 ? 26.109 -17.141 -11.078 1 95.19 121 ARG B N 1
ATOM 5442 C CA . ARG B 1 121 ? 25.766 -18.297 -11.914 1 95.19 121 ARG B CA 1
ATOM 5443 C C . ARG B 1 121 ? 26.844 -19.359 -11.844 1 95.19 121 ARG B C 1
ATOM 5445 O O . ARG B 1 121 ? 28.031 -19.094 -12.078 1 95.19 121 ARG B O 1
ATOM 5452 N N . ARG B 1 122 ? 26.391 -20.531 -11.594 1 93.31 122 ARG B N 1
ATOM 5453 C CA . ARG B 1 122 ? 27.297 -21.672 -11.406 1 93.31 122 ARG B CA 1
ATOM 5454 C C . ARG B 1 122 ? 28.094 -21.953 -12.68 1 93.31 122 ARG B C 1
ATOM 5456 O O . ARG B 1 122 ? 29.297 -22.219 -12.609 1 93.31 122 ARG B O 1
ATOM 5463 N N . SER B 1 123 ? 27.531 -21.859 -13.852 1 91 123 SER B N 1
ATOM 5464 C CA . SER B 1 123 ? 28.156 -22.188 -15.125 1 91 123 SER B CA 1
ATOM 5465 C C . SER B 1 123 ? 29.281 -21.203 -15.469 1 91 123 SER B C 1
ATOM 5467 O O . SER B 1 123 ? 30.156 -21.516 -16.266 1 91 123 SER B O 1
ATOM 5469 N N . MET B 1 124 ? 29.297 -20.078 -14.805 1 92.62 124 MET B N 1
ATOM 5470 C CA . MET B 1 124 ? 30.25 -19.031 -15.156 1 92.62 124 MET B CA 1
ATOM 5471 C C . MET B 1 124 ? 31.438 -19.016 -14.188 1 92.62 124 MET B C 1
ATOM 5473 O O . MET B 1 124 ? 32.375 -18.234 -14.359 1 92.62 124 MET B O 1
ATOM 5477 N N . LEU B 1 125 ? 31.422 -19.859 -13.242 1 92.94 125 LEU B N 1
ATOM 5478 C CA . LEU B 1 125 ? 32.406 -19.797 -12.18 1 92.94 125 LEU B CA 1
ATOM 5479 C C . LEU B 1 125 ? 33.75 -20.391 -12.633 1 92.94 125 LEU B C 1
ATOM 5481 O O . LEU B 1 125 ? 34.781 -20.141 -12.016 1 92.94 125 LEU B O 1
ATOM 5485 N N . LYS B 1 126 ? 33.75 -21.156 -13.672 1 88.75 126 LYS B N 1
ATOM 5486 C CA . LYS B 1 126 ? 34.969 -21.797 -14.133 1 88.75 126 LYS B CA 1
ATOM 5487 C C . LYS B 1 126 ? 36 -20.766 -14.562 1 88.75 126 LYS B C 1
ATOM 5489 O O . LYS B 1 126 ? 35.688 -19.828 -15.305 1 88.75 126 LYS B O 1
ATOM 5494 N N . GLY B 1 127 ? 37.188 -20.891 -14.102 1 89.62 127 GLY B N 1
ATOM 5495 C CA . GLY B 1 127 ? 38.25 -20 -14.461 1 89.62 127 GLY B CA 1
ATOM 5496 C C . GLY B 1 127 ? 38.344 -18.766 -13.586 1 89.62 127 GLY B C 1
ATOM 5497 O O . GLY B 1 127 ? 39.219 -17.906 -13.766 1 89.62 127 GLY B O 1
ATOM 5498 N N . THR B 1 128 ? 37.438 -18.641 -12.688 1 92.5 128 THR B N 1
ATOM 5499 C CA . THR B 1 128 ? 37.438 -17.5 -11.781 1 92.5 128 THR B CA 1
ATOM 5500 C C . THR B 1 128 ? 37.906 -17.906 -10.391 1 92.5 128 THR B C 1
ATOM 5502 O O . THR B 1 128 ? 38.188 -19.094 -10.148 1 92.5 128 THR B O 1
ATOM 5505 N N . ARG B 1 129 ? 38 -16.984 -9.523 1 89.94 129 ARG B N 1
ATOM 5506 C CA . ARG B 1 129 ? 38.469 -17.297 -8.164 1 89.94 129 ARG B CA 1
ATOM 5507 C C . ARG B 1 129 ? 37.375 -18.062 -7.398 1 89.94 129 ARG B C 1
ATOM 5509 O O . ARG B 1 129 ? 37.656 -18.609 -6.328 1 89.94 129 ARG B O 1
ATOM 5516 N N . PHE B 1 130 ? 36.188 -18.156 -8.023 1 91.81 130 PHE B N 1
ATOM 5517 C CA . PHE B 1 130 ? 35.062 -18.828 -7.355 1 91.81 130 PHE B CA 1
ATOM 5518 C C . PHE B 1 130 ? 34.906 -20.25 -7.855 1 91.81 130 PHE B C 1
ATOM 5520 O O . PHE B 1 130 ? 33.938 -20.922 -7.535 1 91.81 130 PHE B O 1
ATOM 5527 N N . GLU B 1 131 ? 35.719 -20.734 -8.594 1 88.25 131 GLU B N 1
ATOM 5528 C CA . GLU B 1 131 ? 35.625 -22.062 -9.211 1 88.25 131 GLU B CA 1
ATOM 5529 C C . GLU B 1 131 ? 35.469 -23.156 -8.156 1 88.25 131 GLU B C 1
ATOM 5531 O O . GLU B 1 131 ? 34.625 -24.047 -8.32 1 88.25 131 GLU B O 1
ATOM 5536 N N . THR B 1 132 ? 36.188 -23.016 -7.062 1 87.38 132 THR B N 1
ATOM 5537 C CA . THR B 1 132 ? 36.156 -24.078 -6.059 1 87.38 132 THR B CA 1
ATOM 5538 C C . THR B 1 132 ? 34.906 -23.938 -5.168 1 87.38 132 THR B C 1
ATOM 5540 O O . THR B 1 132 ? 34.625 -24.828 -4.371 1 87.38 132 THR B O 1
ATOM 5543 N N . LEU B 1 133 ? 34.281 -22.891 -5.277 1 88.75 133 LEU B N 1
ATOM 5544 C CA . LEU B 1 133 ? 33.031 -22.719 -4.555 1 88.75 133 LEU B CA 1
ATOM 5545 C C . LEU B 1 133 ? 32 -23.766 -5.012 1 88.75 133 LEU B C 1
ATOM 5547 O O . LEU B 1 133 ? 31.281 -24.328 -4.188 1 88.75 133 LEU B O 1
ATOM 5551 N N . ALA B 1 134 ? 31.922 -23.922 -6.289 1 83.44 134 ALA B N 1
ATOM 5552 C CA . ALA B 1 134 ? 31 -24.906 -6.848 1 83.44 134 ALA B CA 1
ATOM 5553 C C . ALA B 1 134 ? 31.391 -26.312 -6.43 1 83.44 134 ALA B C 1
ATOM 5555 O O . ALA B 1 134 ? 30.531 -27.203 -6.309 1 83.44 134 ALA B O 1
ATOM 5556 N N . ALA B 1 135 ? 32.625 -26.516 -6.184 1 84.19 135 ALA B N 1
ATOM 5557 C CA . ALA B 1 135 ? 33.156 -27.844 -5.809 1 84.19 135 ALA B CA 1
ATOM 5558 C C . ALA B 1 135 ? 32.688 -28.219 -4.406 1 84.19 135 ALA B C 1
ATOM 5560 O O . ALA B 1 135 ? 32.594 -29.406 -4.082 1 84.19 135 ALA B O 1
ATOM 5561 N N . LEU B 1 136 ? 32.406 -27.266 -3.639 1 87.62 136 LEU B N 1
ATOM 5562 C CA . LEU B 1 136 ? 31.938 -27.531 -2.281 1 87.62 136 LEU B CA 1
ATOM 5563 C C . LEU B 1 136 ? 30.672 -28.375 -2.299 1 87.62 136 LEU B C 1
ATOM 5565 O O . LEU B 1 136 ? 30.5 -29.266 -1.45 1 87.62 136 LEU B O 1
ATOM 5569 N N . ASP B 1 137 ? 29.797 -28.094 -3.191 1 85.44 137 ASP B N 1
ATOM 5570 C CA . ASP B 1 137 ? 28.562 -28.875 -3.32 1 85.44 137 ASP B CA 1
ATOM 5571 C C . ASP B 1 137 ? 28.859 -30.344 -3.623 1 85.44 137 ASP B C 1
ATOM 5573 O O . ASP B 1 137 ? 28.172 -31.234 -3.119 1 85.44 137 ASP B O 1
ATOM 5577 N N . ARG B 1 138 ? 29.859 -30.531 -4.387 1 79.06 138 ARG B N 1
ATOM 5578 C CA . ARG B 1 138 ? 30.266 -31.891 -4.754 1 79.06 138 ARG B CA 1
ATOM 5579 C C . ARG B 1 138 ? 30.953 -32.594 -3.594 1 79.06 138 ARG B C 1
ATOM 5581 O O . ARG B 1 138 ? 30.703 -33.781 -3.33 1 79.06 138 ARG B O 1
ATOM 5588 N N . ASN B 1 139 ? 31.75 -31.875 -2.99 1 81.25 139 ASN B N 1
ATOM 5589 C CA . ASN B 1 139 ? 32.562 -32.438 -1.935 1 81.25 139 ASN B CA 1
ATOM 5590 C C . ASN B 1 139 ? 31.734 -32.844 -0.722 1 81.25 139 ASN B C 1
ATOM 5592 O O . ASN B 1 139 ? 32.094 -33.75 0.026 1 81.25 139 ASN B O 1
ATOM 5596 N N . HIS B 1 140 ? 30.688 -32.281 -0.56 1 81.25 140 HIS B N 1
ATOM 5597 C CA . HIS B 1 140 ? 29.875 -32.531 0.623 1 81.25 140 HIS B CA 1
ATOM 5598 C C . HIS B 1 140 ? 28.531 -33.188 0.245 1 81.25 140 HIS B C 1
ATOM 5600 O O . HIS B 1 140 ? 27.531 -33 0.943 1 81.25 140 HIS B O 1
ATOM 5606 N N . LYS B 1 141 ? 28.609 -33.812 -0.834 1 79.25 141 LYS B N 1
ATOM 5607 C CA . LYS B 1 141 ? 27.422 -34.5 -1.315 1 79.25 141 LYS B CA 1
ATOM 5608 C C . LYS B 1 141 ? 27.078 -35.688 -0.407 1 79.25 141 LYS B C 1
ATOM 5610 O O . LYS B 1 141 ? 27.969 -36.344 0.126 1 79.25 141 LYS B O 1
ATOM 5615 N N . VAL B 1 142 ? 25.844 -35.688 -0.151 1 75.75 142 VAL B N 1
ATOM 5616 C CA . VAL B 1 142 ? 25.328 -36.844 0.561 1 75.75 142 VAL B CA 1
ATOM 5617 C C . VAL B 1 142 ? 24.516 -37.719 -0.397 1 75.75 142 VAL B C 1
ATOM 5619 O O . VAL B 1 142 ? 23.594 -37.25 -1.055 1 75.75 142 VAL B O 1
ATOM 5622 N N . ASP B 1 143 ? 24.828 -38.938 -0.465 1 71.5 143 ASP B N 1
ATOM 5623 C CA . ASP B 1 143 ? 24.188 -39.844 -1.409 1 71.5 143 ASP B CA 1
ATOM 5624 C C . ASP B 1 143 ? 22.672 -39.906 -1.184 1 71.5 143 ASP B C 1
ATOM 5626 O O . ASP B 1 143 ? 22.219 -40.062 -0.051 1 71.5 143 ASP B O 1
ATOM 5630 N N . GLY B 1 144 ? 21.969 -39.75 -2.285 1 70.94 144 GLY B N 1
ATOM 5631 C CA . GLY B 1 144 ? 20.516 -39.875 -2.225 1 70.94 144 GLY B CA 1
ATOM 5632 C C . GLY B 1 144 ? 19.828 -38.562 -1.83 1 70.94 144 GLY B C 1
ATOM 5633 O O . GLY B 1 144 ? 18.609 -38.5 -1.774 1 70.94 144 GLY B O 1
ATOM 5634 N N . ILE B 1 145 ? 20.844 -37.688 -1.464 1 77 145 ILE B N 1
ATOM 5635 C CA . ILE B 1 145 ? 20.25 -36.438 -1.01 1 77 145 ILE B CA 1
ATOM 5636 C C . ILE B 1 145 ? 20.797 -35.281 -1.849 1 77 145 ILE B C 1
ATOM 5638 O O . ILE B 1 145 ? 22.016 -35.125 -1.994 1 77 145 ILE B O 1
ATOM 5642 N N . GLY B 1 146 ? 19.859 -34.594 -2.426 1 72.44 146 GLY B N 1
ATOM 5643 C CA . GLY B 1 146 ? 20.281 -33.438 -3.176 1 72.44 146 GLY B CA 1
ATOM 5644 C C . GLY B 1 146 ? 20.594 -33.719 -4.629 1 72.44 146 GLY B C 1
ATOM 5645 O O . GLY B 1 146 ? 20.5 -34.875 -5.062 1 72.44 146 GLY B O 1
ATOM 5646 N N . LEU B 1 147 ? 20.797 -32.625 -5.469 1 76.69 147 LEU B N 1
ATOM 5647 C CA . LEU B 1 147 ? 21.094 -32.75 -6.895 1 76.69 147 LEU B CA 1
ATOM 5648 C C . LEU B 1 147 ? 22.531 -32.375 -7.188 1 76.69 147 LEU B C 1
ATOM 5650 O O . LEU B 1 147 ? 23.125 -31.562 -6.457 1 76.69 147 LEU B O 1
ATOM 5654 N N . GLU B 1 148 ? 23.031 -33.125 -8.156 1 74.19 148 GLU B N 1
ATOM 5655 C CA . GLU B 1 148 ? 24.391 -32.844 -8.602 1 74.19 148 GLU B CA 1
ATOM 5656 C C . GLU B 1 148 ? 24.422 -32.375 -10.055 1 74.19 148 GLU B C 1
ATOM 5658 O O . GLU B 1 148 ? 23.375 -32.281 -10.695 1 74.19 148 GLU B O 1
ATOM 5663 N N . ASP B 1 149 ? 25.641 -31.891 -10.453 1 77.81 149 ASP B N 1
ATOM 5664 C CA . ASP B 1 149 ? 25.797 -31.391 -11.82 1 77.81 149 ASP B CA 1
ATOM 5665 C C . ASP B 1 149 ? 25.438 -32.469 -12.836 1 77.81 149 ASP B C 1
ATOM 5667 O O . ASP B 1 149 ? 24.922 -32.188 -13.922 1 77.81 149 ASP B O 1
ATOM 5671 N N . SER B 1 150 ? 25.609 -33.656 -12.422 1 75.19 150 SER B N 1
ATOM 5672 C CA . SER B 1 150 ? 25.281 -34.75 -13.32 1 75.19 150 SER B CA 1
ATOM 5673 C C . SER B 1 150 ? 23.781 -34.812 -13.562 1 75.19 150 SER B C 1
ATOM 5675 O O . SER B 1 150 ? 23.344 -35.188 -14.656 1 75.19 150 SER B O 1
ATOM 5677 N N . ASP B 1 151 ? 23.078 -34.469 -12.523 1 76.12 151 ASP B N 1
ATOM 5678 C CA . ASP B 1 151 ? 21.625 -34.469 -12.648 1 76.12 151 ASP B CA 1
ATOM 5679 C C . ASP B 1 151 ? 21.172 -33.344 -13.594 1 76.12 151 ASP B C 1
ATOM 5681 O O . ASP B 1 151 ? 20.062 -33.406 -14.133 1 76.12 151 ASP B O 1
ATOM 5685 N N . TYR B 1 152 ? 22.141 -32.438 -13.789 1 76.75 152 TYR B N 1
ATOM 5686 C CA . TYR B 1 152 ? 21.859 -31.328 -14.695 1 76.75 152 TYR B CA 1
ATOM 5687 C C . TYR B 1 152 ? 22.734 -31.406 -15.938 1 76.75 152 TYR B C 1
ATOM 5689 O O . TYR B 1 152 ? 23.094 -30.375 -16.516 1 76.75 152 TYR B O 1
ATOM 5697 N N . SER B 1 153 ? 23.234 -32.531 -16.297 1 77.06 153 SER B N 1
ATOM 5698 C CA . SER B 1 153 ? 24.141 -32.719 -17.422 1 77.06 153 SER B CA 1
ATOM 5699 C C . SER B 1 153 ? 23.578 -32.125 -18.703 1 77.06 153 SER B C 1
ATOM 5701 O O . SER B 1 153 ? 24.312 -31.547 -19.5 1 77.06 153 SER B O 1
ATOM 5703 N N . TRP B 1 154 ? 22.328 -32.188 -18.828 1 74.94 154 TRP B N 1
ATOM 5704 C CA . TRP B 1 154 ? 21.656 -31.641 -20 1 74.94 154 TRP B CA 1
ATOM 5705 C C . TRP B 1 154 ? 21.859 -30.125 -20.062 1 74.94 154 TRP B C 1
ATOM 5707 O O . TRP B 1 154 ? 21.844 -29.547 -21.156 1 74.94 154 TRP B O 1
ATOM 5717 N N . PHE B 1 155 ? 22.047 -29.547 -19 1 77.94 155 PHE B N 1
ATOM 5718 C CA . PHE B 1 155 ? 22.188 -28.094 -18.922 1 77.94 155 PHE B CA 1
ATOM 5719 C C . PHE B 1 155 ? 23.641 -27.688 -19.141 1 77.94 155 PHE B C 1
ATOM 5721 O O . PHE B 1 155 ? 23.922 -26.75 -19.891 1 77.94 155 PHE B O 1
ATOM 5728 N N . PHE B 1 156 ? 24.594 -28.328 -18.578 1 78.06 156 PHE B N 1
ATOM 5729 C CA . PHE B 1 156 ? 25.984 -27.922 -18.562 1 78.06 156 PHE B CA 1
ATOM 5730 C C . PHE B 1 156 ? 26.734 -28.469 -19.781 1 78.06 156 PHE B C 1
ATOM 5732 O O . PHE B 1 156 ? 27.812 -28 -20.109 1 78.06 156 PHE B O 1
ATOM 5739 N N . SER B 1 157 ? 26.266 -29.453 -20.516 1 65.44 157 SER B N 1
ATOM 5740 C CA . SER B 1 157 ? 26.938 -30.016 -21.688 1 65.44 157 SER B CA 1
ATOM 5741 C C . SER B 1 157 ? 27.031 -28.984 -22.812 1 65.44 157 SER B C 1
ATOM 5743 O O . SER B 1 157 ? 28.016 -28.953 -23.547 1 65.44 157 SER B O 1
ATOM 5745 N N . ASP B 1 158 ? 25.984 -28.281 -23.234 1 52.34 158 ASP B N 1
ATOM 5746 C CA . ASP B 1 158 ? 25.984 -27.422 -24.406 1 52.34 158 ASP B CA 1
ATOM 5747 C C . ASP B 1 158 ? 26.656 -26.078 -24.109 1 52.34 158 ASP B C 1
ATOM 5749 O O . ASP B 1 158 ? 26.719 -25.203 -24.969 1 52.34 158 ASP B O 1
ATOM 5753 N N . SER B 1 159 ? 26.797 -25.766 -23 1 47.47 159 SER B N 1
ATOM 5754 C CA . SER B 1 159 ? 27.281 -24.406 -22.734 1 47.47 159 SER B CA 1
ATOM 5755 C C . SER B 1 159 ? 28.688 -24.203 -23.312 1 47.47 159 SER B C 1
ATOM 5757 O O . SER B 1 159 ? 29.328 -23.203 -23.031 1 47.47 159 SER B O 1
ATOM 5759 N N . SER B 1 160 ? 29.234 -25.109 -23.938 1 36.88 160 SER B N 1
ATOM 5760 C CA . SER B 1 160 ? 30.547 -24.766 -24.5 1 36.88 160 SER B CA 1
ATOM 5761 C C . SER B 1 160 ? 30.406 -23.672 -25.562 1 36.88 160 SER B C 1
ATOM 5763 O O . SER B 1 160 ? 31.375 -23.359 -26.266 1 36.88 160 SER B O 1
ATOM 5765 N N . SER B 1 161 ? 29.312 -23.5 -26.266 1 34.88 161 SER B N 1
ATOM 5766 C CA . SER B 1 161 ? 29.438 -22.469 -27.297 1 34.88 161 SER B CA 1
ATOM 5767 C C . SER B 1 161 ? 29.688 -21.094 -26.688 1 34.88 161 SER B C 1
ATOM 5769 O O . SER B 1 161 ? 28.953 -20.672 -25.797 1 34.88 161 SER B O 1
ATOM 5771 N N . GLY B 1 162 ? 30.891 -20.578 -26.719 1 33.25 162 GLY B N 1
ATOM 5772 C CA . GLY B 1 162 ? 31.453 -19.266 -26.453 1 33.25 162 GLY B CA 1
ATOM 5773 C C . GLY B 1 162 ? 30.578 -18.125 -26.953 1 33.25 162 GLY B C 1
ATOM 5774 O O . GLY B 1 162 ? 30.531 -17.859 -28.141 1 33.25 162 GLY B O 1
ATOM 5775 N N . GLU B 1 163 ? 29.344 -18 -26.625 1 33.5 163 GLU B N 1
ATOM 5776 C CA . GLU B 1 163 ? 28.812 -16.719 -27.062 1 33.5 163 GLU B CA 1
ATOM 5777 C C . GLU B 1 163 ? 29.812 -15.602 -26.844 1 33.5 163 GLU B C 1
ATOM 5779 O O . GLU B 1 163 ? 30.359 -15.453 -25.75 1 33.5 163 GLU B O 1
ATOM 5784 N N . GLU B 1 164 ? 30.469 -15.141 -27.891 1 29.2 164 GLU B N 1
ATOM 5785 C CA . GLU B 1 164 ? 31.203 -13.883 -28.062 1 29.2 164 GLU B CA 1
ATOM 5786 C C . GLU B 1 164 ? 30.438 -12.719 -27.438 1 29.2 164 GLU B C 1
ATOM 5788 O O . GLU B 1 164 ? 29.25 -12.547 -27.703 1 29.2 164 GLU B O 1
ATOM 5793 N N . THR B 1 165 ? 30.844 -12.188 -26.328 1 31.8 165 THR B N 1
ATOM 5794 C CA . THR B 1 165 ? 30.516 -10.914 -25.688 1 31.8 165 THR B CA 1
ATOM 5795 C C . THR B 1 165 ? 30.531 -9.773 -26.703 1 31.8 165 THR B C 1
ATOM 5797 O O . THR B 1 165 ? 31.594 -9.391 -27.203 1 31.8 165 THR B O 1
ATOM 5800 N N . THR B 1 166 ? 29.797 -9.711 -27.75 1 27.66 166 THR B N 1
ATOM 5801 C CA . THR B 1 166 ? 29.812 -8.398 -28.406 1 27.66 166 THR B CA 1
ATOM 5802 C C . THR B 1 166 ? 29.516 -7.297 -27.391 1 27.66 166 THR B C 1
ATOM 5804 O O . THR B 1 166 ? 28.484 -7.34 -26.703 1 27.66 166 THR B O 1
ATOM 5807 N N . THR B 1 167 ? 30.562 -6.594 -26.922 1 26.62 167 THR B N 1
ATOM 5808 C CA . THR B 1 167 ? 30.719 -5.395 -26.109 1 26.62 167 THR B CA 1
ATOM 5809 C C . THR B 1 167 ? 29.969 -4.219 -26.719 1 26.62 167 THR B C 1
ATOM 5811 O O . THR B 1 167 ? 30.469 -3.57 -27.641 1 26.62 167 THR B O 1
ATOM 5814 N N . ASP B 1 168 ? 28.906 -4.23 -27.375 1 25.81 168 ASP B N 1
ATOM 5815 C CA . ASP B 1 168 ? 28.484 -2.895 -27.797 1 25.81 168 ASP B CA 1
ATOM 5816 C C . ASP B 1 168 ? 28.328 -1.964 -26.594 1 25.81 168 ASP B C 1
ATOM 5818 O O . ASP B 1 168 ? 27.344 -2.031 -25.875 1 25.81 168 ASP B O 1
ATOM 5822 N N . GLY B 1 169 ? 29.438 -1.682 -25.891 1 23.92 169 GLY B N 1
ATOM 5823 C CA . GLY B 1 169 ? 29.594 -0.793 -24.75 1 23.92 169 GLY B CA 1
ATOM 5824 C C . GLY B 1 169 ? 29.297 0.657 -25.078 1 23.92 169 GLY B C 1
ATOM 5825 O O . GLY B 1 169 ? 30.188 1.405 -25.484 1 23.92 169 GLY B O 1
ATOM 5826 N N . LYS B 1 170 ? 28.234 1.093 -25.812 1 25.25 170 LYS B N 1
ATOM 5827 C CA . LYS B 1 170 ? 28.281 2.549 -25.734 1 25.25 170 LYS B CA 1
ATOM 5828 C C . LYS B 1 170 ? 28.422 3.008 -24.281 1 25.25 170 LYS B C 1
ATOM 5830 O O . LYS B 1 170 ? 27.578 2.684 -23.438 1 25.25 170 LYS B O 1
ATOM 5835 N N . THR B 1 171 ? 29.656 3.301 -23.812 1 22.44 171 THR B N 1
ATOM 5836 C CA . THR B 1 171 ? 30.188 3.881 -22.578 1 22.44 171 THR B CA 1
ATOM 5837 C C . THR B 1 171 ? 29.562 5.238 -22.297 1 22.44 171 THR B C 1
ATOM 5839 O O . THR B 1 171 ? 29.781 6.199 -23.047 1 22.44 171 THR B O 1
ATOM 5842 N N . ALA B 1 172 ? 28.297 5.398 -22.125 1 23.41 172 ALA B N 1
ATOM 5843 C CA . ALA B 1 172 ? 28.016 6.766 -21.688 1 23.41 172 ALA B CA 1
ATOM 5844 C C . ALA B 1 172 ? 29.016 7.211 -20.625 1 23.41 172 ALA B C 1
ATOM 5846 O O . ALA B 1 172 ? 29.422 6.414 -19.781 1 23.41 172 ALA B O 1
ATOM 5847 N N . GLU B 1 173 ? 29.797 8.32 -20.891 1 22.12 173 GLU B N 1
ATOM 5848 C CA . GLU B 1 173 ? 30.781 9.086 -20.125 1 22.12 173 GLU B CA 1
ATOM 5849 C C . GLU B 1 173 ? 30.297 9.367 -18.703 1 22.12 173 GLU B C 1
ATOM 5851 O O . GLU B 1 173 ? 29.203 9.93 -18.531 1 22.12 173 GLU B O 1
ATOM 5856 N N . GLU B 1 174 ? 30.594 8.484 -17.844 1 23.94 174 GLU B N 1
ATOM 5857 C CA . GLU B 1 174 ? 30.406 8.57 -16.406 1 23.94 174 GLU B CA 1
ATOM 5858 C C . GLU B 1 174 ? 31.062 9.812 -15.828 1 23.94 174 GLU B C 1
ATOM 5860 O O . GLU B 1 174 ? 32.281 9.906 -15.797 1 23.94 174 GLU B O 1
ATOM 5865 N N . ASP B 1 175 ? 30.516 11.016 -16.219 1 21.28 175 ASP B N 1
ATOM 5866 C CA . ASP B 1 175 ? 31.094 12.164 -15.523 1 21.28 175 ASP B CA 1
ATOM 5867 C C . ASP B 1 175 ? 31.109 11.93 -14.016 1 21.28 175 ASP B C 1
ATOM 5869 O O . ASP B 1 175 ? 30.062 11.758 -13.398 1 21.28 175 ASP B O 1
ATOM 5873 N N . THR B 1 176 ? 32.156 11.367 -13.555 1 22.75 176 THR B N 1
ATOM 5874 C CA . THR B 1 176 ? 32.562 11.039 -12.188 1 22.75 176 THR B CA 1
ATOM 5875 C C . THR B 1 176 ? 32.656 12.305 -11.336 1 22.75 176 THR B C 1
ATOM 5877 O O . THR B 1 176 ? 33.656 13.016 -11.375 1 22.75 176 THR B O 1
ATOM 5880 N N . THR B 1 177 ? 31.75 13.273 -11.484 1 20.59 177 THR B N 1
ATOM 5881 C CA . THR B 1 177 ? 32.125 14.391 -10.617 1 20.59 177 THR B CA 1
ATOM 5882 C C . THR B 1 177 ? 32.125 13.953 -9.156 1 20.59 177 THR B C 1
ATOM 5884 O O . THR B 1 177 ? 31.188 13.32 -8.68 1 20.59 177 THR B O 1
ATOM 5887 N N . SER B 1 178 ? 33.312 13.922 -8.57 1 20.55 178 SER B N 1
ATOM 5888 C CA . SER B 1 178 ? 33.75 13.664 -7.203 1 20.55 178 SER B CA 1
ATOM 5889 C C . SER B 1 178 ? 33.125 14.648 -6.227 1 20.55 178 SER B C 1
ATOM 5891 O O . SER B 1 178 ? 33.312 15.859 -6.348 1 20.55 178 SER B O 1
ATOM 5893 N N . LEU B 1 179 ? 31.906 14.508 -5.895 1 21.16 179 LEU B N 1
ATOM 5894 C CA . LEU B 1 179 ? 31.328 15.508 -5 1 21.16 179 LEU B CA 1
ATOM 5895 C C . LEU B 1 179 ? 32 15.469 -3.633 1 21.16 179 LEU B C 1
ATOM 5897 O O . LEU B 1 179 ? 32.375 14.398 -3.156 1 21.16 179 LEU B O 1
ATOM 5901 N N . PRO B 1 180 ? 32.281 16.688 -3.037 1 19.03 180 PRO B N 1
ATOM 5902 C CA . PRO B 1 180 ? 33 16.938 -1.785 1 19.03 180 PRO B CA 1
ATOM 5903 C C . PRO B 1 180 ? 32.219 16.484 -0.554 1 19.03 180 PRO B C 1
ATOM 5905 O O . PRO B 1 180 ? 30.984 16.422 -0.591 1 19.03 180 PRO B O 1
ATOM 5908 N N . TYR B 1 181 ? 32.875 15.875 0.453 1 19.22 181 TYR B N 1
ATOM 5909 C CA . TYR B 1 181 ? 32.75 15.07 1.664 1 19.22 181 TYR B CA 1
ATOM 5910 C C . TYR B 1 181 ? 32.156 15.898 2.805 1 19.22 181 TYR B C 1
ATOM 5912 O O . TYR B 1 181 ? 32.844 16.688 3.428 1 19.22 181 TYR B O 1
ATOM 5920 N N . ARG B 1 182 ? 30.906 16.531 2.816 1 18.52 182 ARG B N 1
ATOM 5921 C CA . ARG B 1 182 ? 30.703 17.281 4.059 1 18.52 182 ARG B CA 1
ATOM 5922 C C . ARG B 1 182 ? 30.297 16.359 5.191 1 18.52 182 ARG B C 1
ATOM 5924 O O . ARG B 1 182 ? 29.719 15.281 4.953 1 18.52 182 ARG B O 1
ATOM 5931 N N . GLY B 1 183 ? 30.344 16.734 6.613 1 18.39 183 GLY B N 1
ATOM 5932 C CA . GLY B 1 183 ? 30.5 16.266 7.984 1 18.39 183 GLY B CA 1
ATOM 5933 C C . GLY B 1 183 ? 29.203 15.75 8.586 1 18.39 183 GLY B C 1
ATOM 5934 O O . GLY B 1 183 ? 28.141 16.328 8.359 1 18.39 183 GLY B O 1
ATOM 5935 N N . ARG B 1 184 ? 29.141 14.336 9.156 1 21.08 184 ARG B N 1
ATOM 5936 C CA . ARG B 1 184 ? 28.312 13.18 9.5 1 21.08 184 ARG B CA 1
ATOM 5937 C C . ARG B 1 184 ? 27.703 13.328 10.883 1 21.08 184 ARG B C 1
ATOM 5939 O O . ARG B 1 184 ? 28.422 13.445 11.875 1 21.08 184 ARG B O 1
ATOM 5946 N N . ARG B 1 185 ? 26.422 13.758 11.117 1 19.7 185 ARG B N 1
ATOM 5947 C CA . ARG B 1 185 ? 25.812 13.805 12.445 1 19.7 185 ARG B CA 1
ATOM 5948 C C . ARG B 1 185 ? 25.438 12.398 12.922 1 19.7 185 ARG B C 1
ATOM 5950 O O . ARG B 1 185 ? 25.062 11.547 12.117 1 19.7 185 ARG B O 1
ATOM 5957 N N . ALA B 1 186 ? 25.531 11.758 14.336 1 20.98 186 ALA B N 1
ATOM 5958 C CA . ALA B 1 186 ? 25.688 10.594 15.203 1 20.98 186 ALA B CA 1
ATOM 5959 C C . ALA B 1 186 ? 24.328 9.977 15.547 1 20.98 186 ALA B C 1
ATOM 5961 O O . ALA B 1 186 ? 23.484 10.633 16.156 1 20.98 186 ALA B O 1
ATOM 5962 N N . LEU B 1 187 ? 23.625 9.117 14.781 1 21.62 187 LEU B N 1
ATOM 5963 C CA . LEU B 1 187 ? 22.406 8.477 15.25 1 21.62 187 LEU B CA 1
ATOM 5964 C C . LEU B 1 187 ? 22.719 7.328 16.203 1 21.62 187 LEU B C 1
ATOM 5966 O O . LEU B 1 187 ? 23.641 6.547 15.961 1 21.62 187 LEU B O 1
ATOM 5970 N N . ASN B 1 188 ? 22.125 7.047 17.547 1 22.3 188 ASN B N 1
ATOM 5971 C CA . ASN B 1 188 ? 22.312 6.266 18.766 1 22.3 188 ASN B CA 1
ATOM 5972 C C . ASN B 1 188 ? 21.656 4.895 18.656 1 22.3 188 ASN B C 1
ATOM 5974 O O . ASN B 1 188 ? 20.578 4.672 19.234 1 22.3 188 ASN B O 1
ATOM 5978 N N . ALA B 1 189 ? 21.453 4.098 17.672 1 26.12 189 ALA B N 1
ATOM 5979 C CA . ALA B 1 189 ? 20.781 2.801 17.812 1 26.12 189 ALA B CA 1
ATOM 5980 C C . ALA B 1 189 ? 21.641 1.836 18.641 1 26.12 189 ALA B C 1
ATOM 5982 O O . ALA B 1 189 ? 22.781 1.558 18.281 1 26.12 189 ALA B O 1
ATOM 5983 N N . GLU B 1 190 ? 21.359 1.398 19.859 1 28.38 190 GLU B N 1
ATOM 5984 C CA . GLU B 1 190 ? 21.953 0.434 20.781 1 28.38 190 GLU B CA 1
ATOM 5985 C C . GLU B 1 190 ? 21.781 -0.994 20.281 1 28.38 190 GLU B C 1
ATOM 5987 O O . GLU B 1 190 ? 20.906 -1.719 20.734 1 28.38 190 GLU B O 1
ATOM 5992 N N . SER B 1 191 ? 21.516 -1.417 19.047 1 30.97 191 SER B N 1
ATOM 5993 C CA . SER B 1 191 ? 21.438 -2.842 18.75 1 30.97 191 SER B CA 1
ATOM 5994 C C . SER B 1 191 ? 22.703 -3.576 19.172 1 30.97 191 SER B C 1
ATOM 5996 O O . SER B 1 191 ? 23.797 -3.031 19.078 1 30.97 191 SER B O 1
ATOM 5998 N N . SER B 1 192 ? 22.609 -4.52 20.125 1 32.03 192 SER B N 1
ATOM 5999 C CA . SER B 1 192 ? 23.625 -5.52 20.453 1 32.03 192 SER B CA 1
ATOM 6000 C C . SER B 1 192 ? 24.234 -6.105 19.188 1 32.03 192 SER B C 1
ATOM 6002 O O . SER B 1 192 ? 23.609 -6.918 18.5 1 32.03 192 SER B O 1
ATOM 6004 N N . TYR B 1 193 ? 24.812 -5.395 18.391 1 34.47 193 TYR B N 1
ATOM 6005 C CA . TYR B 1 193 ? 25.703 -5.867 17.328 1 34.47 193 TYR B CA 1
ATOM 6006 C C . TYR B 1 193 ? 26.719 -6.863 17.859 1 34.47 193 TYR B C 1
ATOM 6008 O O . TYR B 1 193 ? 27.688 -6.477 18.516 1 34.47 193 TYR B O 1
ATOM 6016 N N . SER B 1 194 ? 26.375 -7.957 18.516 1 37.53 194 SER B N 1
ATOM 6017 C CA . SER B 1 194 ? 27.391 -9.008 18.562 1 37.53 194 SER B CA 1
ATOM 6018 C C . SER B 1 194 ? 28.25 -9 17.312 1 37.53 194 SER B C 1
ATOM 6020 O O . SER B 1 194 ? 27.844 -8.453 16.281 1 37.53 194 SER B O 1
ATOM 6022 N N . ASP B 1 195 ? 29.609 -9.531 17.375 1 43.34 195 ASP B N 1
ATOM 6023 C CA . ASP B 1 195 ? 30.703 -9.672 16.406 1 43.34 195 ASP B CA 1
ATOM 6024 C C . ASP B 1 195 ? 30.234 -10.328 15.125 1 43.34 195 ASP B C 1
ATOM 6026 O O . ASP B 1 195 ? 30.234 -11.555 15.008 1 43.34 195 ASP B O 1
ATOM 6030 N N . GLU B 1 196 ? 29.266 -9.93 14.586 1 48.12 196 GLU B N 1
ATOM 6031 C CA . GLU B 1 196 ? 28.828 -10.469 13.305 1 48.12 196 GLU B CA 1
ATOM 6032 C C . GLU B 1 196 ? 30 -10.961 12.469 1 48.12 196 GLU B C 1
ATOM 6034 O O . GLU B 1 196 ? 29.875 -11.914 11.703 1 48.12 196 GLU B O 1
ATOM 6039 N N . TYR B 1 197 ? 31.234 -10.305 12.695 1 52.75 197 TYR B N 1
ATOM 6040 C CA . TYR B 1 197 ? 32.375 -10.633 11.867 1 52.75 197 TYR B CA 1
ATOM 6041 C C . TYR B 1 197 ? 33.469 -11.32 12.695 1 52.75 197 TYR B C 1
ATOM 6043 O O . TYR B 1 197 ? 34.594 -11.477 12.242 1 52.75 197 TYR B O 1
ATOM 6051 N N . ASP B 1 198 ? 33.219 -11.547 13.969 1 54.34 198 ASP B N 1
ATOM 6052 C CA . ASP B 1 198 ? 34.25 -12.25 14.711 1 54.34 198 ASP B CA 1
ATOM 6053 C C . ASP B 1 198 ? 34.188 -13.758 14.469 1 54.34 198 ASP B C 1
ATOM 6055 O O . ASP B 1 198 ? 33.281 -14.43 14.992 1 54.34 198 ASP B O 1
ATOM 6059 N N . TYR B 1 199 ? 34.844 -14.102 13.438 1 62.62 199 TYR B N 1
ATOM 6060 C CA . TYR B 1 199 ? 34.906 -15.523 13.125 1 62.62 199 TYR B CA 1
ATOM 6061 C C . TYR B 1 199 ? 36.031 -16.203 13.883 1 62.62 199 TYR B C 1
ATOM 6063 O O . TYR B 1 199 ? 37.219 -15.898 13.672 1 62.62 199 TYR B O 1
ATOM 6071 N N . SER B 1 200 ? 35.688 -16.828 14.969 1 63.34 200 SER B N 1
ATOM 6072 C CA . SER B 1 200 ? 36.719 -17.609 15.641 1 63.34 200 SER B CA 1
ATOM 6073 C C . SER B 1 200 ? 37.438 -18.562 14.672 1 63.34 200 SER B C 1
ATOM 6075 O O . SER B 1 200 ? 36.781 -19.312 13.945 1 63.34 200 SER B O 1
ATOM 6077 N N . GLY B 1 201 ? 38.719 -18.516 14.445 1 68.56 201 GLY B N 1
ATOM 6078 C CA . GLY B 1 201 ? 39.5 -19.438 13.633 1 68.56 201 GLY B CA 1
ATOM 6079 C C . GLY B 1 201 ? 39.875 -18.875 12.266 1 68.56 201 GLY B C 1
ATOM 6080 O O . GLY B 1 201 ? 40.562 -19.516 11.484 1 68.56 201 GLY B O 1
ATOM 6081 N N . ILE B 1 202 ? 39.438 -17.703 11.945 1 76.69 202 ILE B N 1
ATOM 6082 C CA . ILE B 1 202 ? 39.688 -17.109 10.641 1 76.69 202 ILE B CA 1
ATOM 6083 C C . ILE B 1 202 ? 41.188 -16.797 10.484 1 76.69 202 ILE B C 1
ATOM 6085 O O . ILE B 1 202 ? 41.719 -16.812 9.367 1 76.69 202 ILE B O 1
ATOM 6089 N N . GLU B 1 203 ? 41.875 -16.672 11.633 1 73.31 203 GLU B N 1
ATOM 6090 C CA . GLU B 1 203 ? 43.281 -16.312 11.633 1 73.31 203 GLU B CA 1
ATOM 6091 C C . GLU B 1 203 ? 44.125 -17.438 11.039 1 73.31 203 GLU B C 1
ATOM 6093 O O . GLU B 1 203 ? 45.219 -17.203 10.547 1 73.31 203 GLU B O 1
ATOM 6098 N N . ASP B 1 204 ? 43.5 -18.562 11.008 1 75.56 204 ASP B N 1
ATOM 6099 C CA . ASP B 1 204 ? 44.281 -19.719 10.562 1 75.56 204 ASP B CA 1
ATOM 6100 C C . ASP B 1 204 ? 44.156 -19.891 9.047 1 75.56 204 ASP B C 1
ATOM 6102 O O . ASP B 1 204 ? 44.875 -20.719 8.461 1 75.56 204 ASP B O 1
ATOM 6106 N N . ILE B 1 205 ? 43.375 -19.047 8.461 1 82.75 205 ILE B N 1
ATOM 6107 C CA . ILE B 1 205 ? 43.188 -19.188 7.02 1 82.75 205 ILE B CA 1
ATOM 6108 C C . ILE B 1 205 ? 44.094 -18.203 6.281 1 82.75 205 ILE B C 1
ATOM 6110 O O . ILE B 1 205 ? 44.031 -17 6.52 1 82.75 205 ILE B O 1
ATOM 6114 N N . GLU B 1 206 ? 45.031 -18.703 5.426 1 79.19 206 GLU B N 1
ATOM 6115 C CA . GLU B 1 206 ? 46.031 -17.891 4.73 1 79.19 206 GLU B CA 1
ATOM 6116 C C . GLU B 1 206 ? 45.5 -17.422 3.371 1 79.19 206 GLU B C 1
ATOM 6118 O O . GLU B 1 206 ? 45.719 -16.281 2.977 1 79.19 206 GLU B O 1
ATOM 6123 N N . ASP B 1 207 ? 44.844 -18.359 2.678 1 82.56 207 ASP B N 1
ATOM 6124 C CA . ASP B 1 207 ? 44.312 -18.047 1.349 1 82.56 207 ASP B CA 1
ATOM 6125 C C . ASP B 1 207 ? 42.875 -17.562 1.423 1 82.56 207 ASP B C 1
ATOM 6127 O O . ASP B 1 207 ? 41.969 -18.297 1.878 1 82.56 207 ASP B O 1
ATOM 6131 N N . PRO B 1 208 ? 42.688 -16.406 0.938 1 82.19 208 PRO B N 1
ATOM 6132 C CA . PRO B 1 208 ? 41.344 -15.875 0.988 1 82.19 208 PRO B CA 1
ATOM 6133 C C . PRO B 1 208 ? 40.344 -16.656 0.101 1 82.19 208 PRO B C 1
ATOM 6135 O O . PRO B 1 208 ? 39.156 -16.547 0.276 1 82.19 208 PRO B O 1
ATOM 6138 N N . ASN B 1 209 ? 40.906 -17.438 -0.801 1 84.44 209 ASN B N 1
ATOM 6139 C CA . ASN B 1 209 ? 40.062 -18.219 -1.707 1 84.44 209 ASN B CA 1
ATOM 6140 C C . ASN B 1 209 ? 40.031 -19.688 -1.323 1 84.44 209 ASN B C 1
ATOM 6142 O O . ASN B 1 209 ? 39.719 -20.547 -2.154 1 84.44 209 ASN B O 1
ATOM 6146 N N . ASP B 1 210 ? 40.438 -19.953 -0.116 1 87.81 210 ASP B N 1
ATOM 6147 C CA . ASP B 1 210 ? 40.281 -21.312 0.401 1 87.81 210 ASP B CA 1
ATOM 6148 C C . ASP B 1 210 ? 38.844 -21.531 0.874 1 87.81 210 ASP B C 1
ATOM 6150 O O . ASP B 1 210 ? 38.562 -21.516 2.074 1 87.81 210 ASP B O 1
ATOM 6154 N N . TRP B 1 211 ? 38 -21.844 -0.024 1 89.81 211 TRP B N 1
ATOM 6155 C CA . TRP B 1 211 ? 36.562 -21.953 0.222 1 89.81 211 TRP B CA 1
ATOM 6156 C C . TRP B 1 211 ? 36.25 -23.125 1.145 1 89.81 211 TRP B C 1
ATOM 6158 O O . TRP B 1 211 ? 35.281 -23.078 1.917 1 89.81 211 TRP B O 1
ATOM 6168 N N . GLU B 1 212 ? 37.031 -24.172 1.117 1 88.38 212 GLU B N 1
ATOM 6169 C CA . GLU B 1 212 ? 36.844 -25.312 2.004 1 88.38 212 GLU B CA 1
ATOM 6170 C C . GLU B 1 212 ? 37.062 -24.922 3.463 1 88.38 212 GLU B C 1
ATOM 6172 O O . GLU B 1 212 ? 36.281 -25.297 4.336 1 88.38 212 GLU B O 1
ATOM 6177 N N . ALA B 1 213 ? 38.094 -24.203 3.664 1 87.44 213 ALA B N 1
ATOM 6178 C CA . ALA B 1 213 ? 38.375 -23.75 5.02 1 87.44 213 ALA B CA 1
ATOM 6179 C C . ALA B 1 213 ? 37.281 -22.797 5.516 1 87.44 213 ALA B C 1
ATOM 6181 O O . ALA B 1 213 ? 36.875 -22.891 6.676 1 87.44 213 ALA B O 1
ATOM 6182 N N . LEU B 1 214 ? 36.906 -21.953 4.645 1 87.81 214 LEU B N 1
ATOM 6183 C CA . LEU B 1 214 ? 35.844 -21 5 1 87.81 214 LEU B CA 1
ATOM 6184 C C . LEU B 1 214 ? 34.531 -21.719 5.234 1 87.81 214 LEU B C 1
ATOM 6186 O O . LEU B 1 214 ? 33.75 -21.312 6.094 1 87.81 214 LEU B O 1
ATOM 6190 N N . TYR B 1 215 ? 34.281 -22.719 4.438 1 88.25 215 TYR B N 1
ATOM 6191 C CA . TYR B 1 215 ? 33.094 -23.578 4.609 1 88.25 215 TYR B CA 1
ATOM 6192 C C . TYR B 1 215 ? 33.094 -24.188 6.004 1 88.25 215 TYR B C 1
ATOM 6194 O O . TYR B 1 215 ? 32.062 -24.156 6.688 1 88.25 215 TYR B O 1
ATOM 6202 N N . ASN B 1 216 ? 34.125 -24.672 6.422 1 85.5 216 ASN B N 1
ATOM 6203 C CA . ASN B 1 216 ? 34.219 -25.312 7.727 1 85.5 216 ASN B CA 1
ATOM 6204 C C . ASN B 1 216 ? 34.094 -24.312 8.867 1 85.5 216 ASN B C 1
ATOM 6206 O O . ASN B 1 216 ? 33.531 -24.625 9.922 1 85.5 216 ASN B O 1
ATOM 6210 N N . LEU B 1 217 ? 34.594 -23.203 8.594 1 83.44 217 LEU B N 1
ATOM 6211 C CA . LEU B 1 217 ? 34.469 -22.141 9.594 1 83.44 217 LEU B CA 1
ATOM 6212 C C . LEU B 1 217 ? 33 -21.734 9.742 1 83.44 217 LEU B C 1
ATOM 6214 O O . LEU B 1 217 ? 32.531 -21.484 10.852 1 83.44 217 LEU B O 1
ATOM 6218 N N . SER B 1 218 ? 32.281 -21.625 8.672 1 85.62 218 SER B N 1
ATOM 6219 C CA . SER B 1 218 ? 30.906 -21.141 8.648 1 85.62 218 SER B CA 1
ATOM 6220 C C . SER B 1 218 ? 29.953 -22.203 9.188 1 85.62 218 SER B C 1
ATOM 6222 O O . SER B 1 218 ? 28.828 -21.891 9.594 1 85.62 218 SER B O 1
ATOM 6224 N N . LYS B 1 219 ? 30.344 -23.422 9.164 1 81.94 219 LYS B N 1
ATOM 6225 C CA . LYS B 1 219 ? 29.516 -24.516 9.656 1 81.94 219 LYS B CA 1
ATOM 6226 C C . LYS B 1 219 ? 29.078 -24.266 11.094 1 81.94 219 LYS B C 1
ATOM 6228 O O . LYS B 1 219 ? 27.953 -24.594 11.469 1 81.94 219 LYS B O 1
ATOM 6233 N N . GLY B 1 220 ? 29.797 -23.594 11.797 1 71.19 220 GLY B N 1
ATOM 6234 C CA . GLY B 1 220 ? 29.484 -23.297 13.188 1 71.19 220 GLY B CA 1
ATOM 6235 C C . GLY B 1 220 ? 28.359 -22.281 13.328 1 71.19 220 GLY B C 1
ATOM 6236 O O . GLY B 1 220 ? 27.688 -22.25 14.352 1 71.19 220 GLY B O 1
ATOM 6237 N N . SER B 1 221 ? 28.219 -21.531 12.312 1 73.88 221 SER B N 1
ATOM 6238 C CA . SER B 1 221 ? 27.172 -20.516 12.344 1 73.88 221 SER B CA 1
ATOM 6239 C C . SER B 1 221 ? 26.047 -20.828 11.367 1 73.88 221 SER B C 1
ATOM 6241 O O . SER B 1 221 ? 25.422 -19.938 10.805 1 73.88 221 SER B O 1
ATOM 6243 N N . ASP B 1 222 ? 25.797 -22.078 11.125 1 81.62 222 ASP B N 1
ATOM 6244 C CA . ASP B 1 222 ? 24.719 -22.578 10.266 1 81.62 222 ASP B CA 1
ATOM 6245 C C . ASP B 1 222 ? 24.844 -22 8.859 1 81.62 222 ASP B C 1
ATOM 6247 O O . ASP B 1 222 ? 23.828 -21.688 8.227 1 81.62 222 ASP B O 1
ATOM 6251 N N . TYR B 1 223 ? 26.062 -21.734 8.43 1 82.75 223 TYR B N 1
ATOM 6252 C CA . TYR B 1 223 ? 26.422 -21.297 7.09 1 82.75 223 TYR B CA 1
ATOM 6253 C C . TYR B 1 223 ? 25.828 -19.922 6.797 1 82.75 223 TYR B C 1
ATOM 6255 O O . TYR B 1 223 ? 25.859 -19.453 5.652 1 82.75 223 TYR B O 1
ATOM 6263 N N . ASN B 1 224 ? 25.203 -19.281 7.75 1 77.88 224 ASN B N 1
ATOM 6264 C CA . ASN B 1 224 ? 24.516 -18.016 7.539 1 77.88 224 ASN B CA 1
ATOM 6265 C C . ASN B 1 224 ? 25.5 -16.906 7.168 1 77.88 224 ASN B C 1
ATOM 6267 O O . ASN B 1 224 ? 25.141 -15.945 6.484 1 77.88 224 ASN B O 1
ATOM 6271 N N . ASN B 1 225 ? 26.719 -17.062 7.527 1 77.12 225 ASN B N 1
ATOM 6272 C CA . ASN B 1 225 ? 27.703 -16 7.293 1 77.12 225 ASN B CA 1
ATOM 6273 C C . ASN B 1 225 ? 28.578 -16.312 6.086 1 77.12 225 ASN B C 1
ATOM 6275 O O . ASN B 1 225 ? 29.5 -15.555 5.77 1 77.12 225 ASN B O 1
ATOM 6279 N N . PHE B 1 226 ? 28.344 -17.359 5.445 1 85.69 226 PHE B N 1
ATOM 6280 C CA . PHE B 1 226 ? 29.234 -17.766 4.359 1 85.69 226 PHE B CA 1
ATOM 6281 C C . PHE B 1 226 ? 29.25 -16.719 3.256 1 85.69 226 PHE B C 1
ATOM 6283 O O . PHE B 1 226 ? 30.297 -16.453 2.66 1 85.69 226 PHE B O 1
ATOM 6290 N N . LYS B 1 227 ? 28.078 -16.094 3 1 83.88 227 LYS B N 1
ATOM 6291 C CA . LYS B 1 227 ? 27.969 -15.094 1.946 1 83.88 227 LYS B CA 1
ATOM 6292 C C . LYS B 1 227 ? 28.891 -13.906 2.221 1 83.88 227 LYS B C 1
ATOM 6294 O O . LYS B 1 227 ? 29.375 -13.258 1.29 1 83.88 227 LYS B O 1
ATOM 6299 N N . ASN B 1 228 ? 29.188 -13.75 3.43 1 80.62 228 ASN B N 1
ATOM 6300 C CA . ASN B 1 228 ? 30.031 -12.625 3.812 1 80.62 228 ASN B CA 1
ATOM 6301 C C . ASN B 1 228 ? 31.484 -12.852 3.408 1 80.62 228 ASN B C 1
ATOM 6303 O O . ASN B 1 228 ? 32.25 -11.906 3.311 1 80.62 228 ASN B O 1
ATOM 6307 N N . PHE B 1 229 ? 31.812 -14.062 3.166 1 84.56 229 PHE B N 1
ATOM 6308 C CA . PHE B 1 229 ? 33.188 -14.383 2.77 1 84.56 229 PHE B CA 1
ATOM 6309 C C . PHE B 1 229 ? 33.375 -14.156 1.274 1 84.56 229 PHE B C 1
ATOM 6311 O O . PHE B 1 229 ? 34.469 -13.852 0.828 1 84.56 229 PHE B O 1
ATOM 6318 N N . VAL B 1 230 ? 32.406 -14.367 0.507 1 86.69 230 VAL B N 1
ATOM 6319 C CA . VAL B 1 230 ? 32.5 -14.398 -0.948 1 86.69 230 VAL B CA 1
ATOM 6320 C C . VAL B 1 230 ? 32.719 -12.977 -1.479 1 86.69 230 VAL B C 1
ATOM 6322 O O . VAL B 1 230 ? 33.562 -12.734 -2.332 1 86.69 230 VAL B O 1
ATOM 6325 N N . LYS B 1 231 ? 32.125 -11.969 -1.003 1 84.69 231 LYS B N 1
ATOM 6326 C CA . LYS B 1 231 ? 32.188 -10.539 -1.268 1 84.69 231 LYS B CA 1
ATOM 6327 C C . LYS B 1 231 ? 32.719 -10.266 -2.684 1 84.69 231 LYS B C 1
ATOM 6329 O O . LYS B 1 231 ? 33.781 -9.695 -2.869 1 84.69 231 LYS B O 1
ATOM 6334 N N . PRO B 1 232 ? 31.953 -10.555 -3.705 1 90.81 232 PRO B N 1
ATOM 6335 C CA . PRO B 1 232 ? 32.344 -10.25 -5.082 1 90.81 232 PRO B CA 1
ATOM 6336 C C . PRO B 1 232 ? 32.406 -8.75 -5.355 1 90.81 232 PRO B C 1
ATOM 6338 O O . PRO B 1 232 ? 31.703 -7.969 -4.707 1 90.81 232 PRO B O 1
ATOM 6341 N N . THR B 1 233 ? 33.312 -8.391 -6.281 1 91.19 233 THR B N 1
ATOM 6342 C CA . THR B 1 233 ? 33.375 -7.004 -6.719 1 91.19 233 THR B CA 1
ATOM 6343 C C . THR B 1 233 ? 32.219 -6.656 -7.637 1 91.19 233 THR B C 1
ATOM 6345 O O . THR B 1 233 ? 31.5 -7.543 -8.109 1 91.19 233 THR B O 1
ATOM 6348 N N . LYS B 1 234 ? 32.062 -5.375 -7.84 1 91.75 234 LYS B N 1
ATOM 6349 C CA . LYS B 1 234 ? 31.016 -4.895 -8.711 1 91.75 234 LYS B CA 1
ATOM 6350 C C . LYS B 1 234 ? 31.156 -5.469 -10.117 1 91.75 234 LYS B C 1
ATOM 6352 O O . LYS B 1 234 ? 30.172 -5.879 -10.727 1 91.75 234 LYS B O 1
ATOM 6357 N N . GLU B 1 235 ? 32.344 -5.574 -10.602 1 92.62 235 GLU B N 1
ATOM 6358 C CA . GLU B 1 235 ? 32.625 -6.102 -11.93 1 92.62 235 GLU B CA 1
ATOM 6359 C C . GLU B 1 235 ? 32.344 -7.602 -12 1 92.62 235 GLU B C 1
ATOM 6361 O O . GLU B 1 235 ? 31.812 -8.102 -12.992 1 92.62 235 GLU B O 1
ATOM 6366 N N . GLU B 1 236 ? 32.75 -8.258 -10.969 1 94.44 236 GLU B N 1
ATOM 6367 C CA . GLU B 1 236 ? 32.469 -9.695 -10.906 1 94.44 236 GLU B CA 1
ATOM 6368 C C . GLU B 1 236 ? 30.969 -9.977 -10.891 1 94.44 236 GLU B C 1
ATOM 6370 O O . GLU B 1 236 ? 30.5 -10.906 -11.555 1 94.44 236 GLU B O 1
ATOM 6375 N N . LEU B 1 237 ? 30.25 -9.203 -10.133 1 95.5 237 LEU B N 1
ATOM 6376 C CA . LEU B 1 237 ? 28.797 -9.367 -10.086 1 95.5 237 LEU B CA 1
ATOM 6377 C C . LEU B 1 237 ? 28.172 -9.117 -11.453 1 95.5 237 LEU B C 1
ATOM 6379 O O . LEU B 1 237 ? 27.266 -9.852 -11.867 1 95.5 237 LEU B O 1
ATOM 6383 N N . ARG B 1 238 ? 28.656 -8.133 -12.094 1 94.62 238 ARG B N 1
ATOM 6384 C CA . ARG B 1 238 ? 28.125 -7.773 -13.414 1 94.62 238 ARG B CA 1
ATOM 6385 C C . ARG B 1 238 ? 28.344 -8.906 -14.414 1 94.62 238 ARG B C 1
ATOM 6387 O O . ARG B 1 238 ? 27.438 -9.227 -15.188 1 94.62 238 ARG B O 1
ATOM 6394 N N . THR B 1 239 ? 29.453 -9.555 -14.344 1 95.25 239 THR B N 1
ATOM 6395 C CA . THR B 1 239 ? 29.828 -10.555 -15.328 1 95.25 239 THR B CA 1
ATOM 6396 C C . THR B 1 239 ? 29.297 -11.93 -14.938 1 95.25 239 THR B C 1
ATOM 6398 O O . THR B 1 239 ? 28.812 -12.688 -15.789 1 95.25 239 THR B O 1
ATOM 6401 N N . LEU B 1 240 ? 29.344 -12.25 -13.664 1 96 240 LEU B N 1
ATOM 6402 C CA . LEU B 1 240 ? 29.047 -13.609 -13.219 1 96 240 LEU B CA 1
ATOM 6403 C C . LEU B 1 240 ? 27.594 -13.734 -12.773 1 96 240 LEU B C 1
ATOM 6405 O O . LEU B 1 240 ? 27.094 -14.836 -12.562 1 96 240 LEU B O 1
ATOM 6409 N N . GLY B 1 241 ? 26.891 -12.633 -12.586 1 96.56 241 GLY B N 1
ATOM 6410 C CA . GLY B 1 241 ? 25.516 -12.656 -12.117 1 96.56 241 GLY B CA 1
ATOM 6411 C C . GLY B 1 241 ? 24.531 -13.07 -13.188 1 96.56 241 GLY B C 1
ATOM 6412 O O . GLY B 1 241 ? 24.922 -13.305 -14.336 1 96.56 241 GLY B O 1
ATOM 6413 N N . HIS B 1 242 ? 23.281 -13.242 -12.773 1 97.25 242 HIS B N 1
ATOM 6414 C CA . HIS B 1 242 ? 22.203 -13.602 -13.703 1 97.25 242 HIS B CA 1
ATOM 6415 C C . HIS B 1 242 ? 21.953 -12.484 -14.703 1 97.25 242 HIS B C 1
ATOM 6417 O O . HIS B 1 242 ? 22.062 -11.297 -14.367 1 97.25 242 HIS B O 1
ATOM 6423 N N . LYS B 1 243 ? 21.578 -12.859 -15.875 1 96.56 243 LYS B N 1
ATOM 6424 C CA . LYS B 1 243 ? 21.312 -11.891 -16.938 1 96.56 243 LYS B CA 1
ATOM 6425 C C . LYS B 1 243 ? 19.812 -11.609 -17.062 1 96.56 243 LYS B C 1
ATOM 6427 O O . LYS B 1 243 ? 19 -12.508 -16.859 1 96.56 243 LYS B O 1
ATOM 6432 N N . ALA B 1 244 ? 19.516 -10.422 -17.469 1 97 244 ALA B N 1
ATOM 6433 C CA . ALA B 1 244 ? 18.125 -9.992 -17.562 1 97 244 ALA B CA 1
ATOM 6434 C C . ALA B 1 244 ? 17.359 -10.836 -18.578 1 97 244 ALA B C 1
ATOM 6436 O O . ALA B 1 244 ? 16.203 -11.211 -18.344 1 97 244 ALA B O 1
ATOM 6437 N N . LYS B 1 245 ? 17.953 -11.172 -19.688 1 95.12 245 LYS B N 1
ATOM 6438 C CA . LYS B 1 245 ? 17.297 -11.883 -20.781 1 95.12 245 LYS B CA 1
ATOM 6439 C C . LYS B 1 245 ? 16.812 -13.25 -20.328 1 95.12 245 LYS B C 1
ATOM 6441 O O . LYS B 1 245 ? 15.75 -13.711 -20.75 1 95.12 245 LYS B O 1
ATOM 6446 N N . ASP B 1 246 ? 17.578 -13.891 -19.469 1 95.31 246 ASP B N 1
ATOM 6447 C CA . ASP B 1 246 ? 17.234 -15.242 -19.031 1 95.31 246 ASP B CA 1
ATOM 6448 C C . ASP B 1 246 ? 16.375 -15.203 -17.766 1 95.31 246 ASP B C 1
ATOM 6450 O O . ASP B 1 246 ? 15.648 -16.172 -17.484 1 95.31 246 ASP B O 1
ATOM 6454 N N . PHE B 1 247 ? 16.484 -14.148 -17.047 1 97.06 247 PHE B N 1
ATOM 6455 C CA . PHE B 1 247 ? 15.781 -14.008 -15.781 1 97.06 247 PHE B CA 1
ATOM 6456 C C . PHE B 1 247 ? 14.359 -13.508 -16.016 1 97.06 247 PHE B C 1
ATOM 6458 O O . PHE B 1 247 ? 13.422 -14.008 -15.383 1 97.06 247 PHE B O 1
ATOM 6465 N N . ILE B 1 248 ? 14.211 -12.547 -16.875 1 97 248 ILE B N 1
ATOM 6466 C CA . ILE B 1 248 ? 12.914 -11.961 -17.203 1 97 248 ILE B CA 1
ATOM 6467 C C . ILE B 1 248 ? 12.43 -12.508 -18.531 1 97 248 ILE B C 1
ATOM 6469 O O . ILE B 1 248 ? 12.836 -12.031 -19.594 1 97 248 ILE B O 1
ATOM 6473 N N . LEU B 1 249 ? 11.469 -13.375 -18.469 1 95 249 LEU B N 1
ATOM 6474 C CA . LEU B 1 249 ? 11.023 -14.039 -19.688 1 95 249 LEU B CA 1
ATOM 6475 C C . LEU B 1 249 ? 9.867 -13.281 -20.328 1 95 249 LEU B C 1
ATOM 6477 O O . LEU B 1 249 ? 9.812 -13.133 -21.562 1 95 249 LEU B O 1
ATOM 6481 N N . GLN B 1 250 ? 8.938 -12.914 -19.484 1 93 250 GLN B N 1
ATOM 6482 C CA . GLN B 1 250 ? 7.793 -12.133 -19.953 1 93 250 GLN B CA 1
ATOM 6483 C C . GLN B 1 250 ? 7.566 -10.906 -19.078 1 93 250 GLN B C 1
ATOM 6485 O O . GLN B 1 250 ? 7.82 -10.945 -17.875 1 93 250 GLN B O 1
ATOM 6490 N N . CYS B 1 251 ? 7.125 -9.883 -19.734 1 92.44 251 CYS B N 1
ATOM 6491 C CA . CYS B 1 251 ? 6.852 -8.617 -19.062 1 92.44 251 CYS B CA 1
ATOM 6492 C C . CYS B 1 251 ? 5.68 -7.895 -19.703 1 92.44 251 CYS B C 1
ATOM 6494 O O . CYS B 1 251 ? 5.594 -7.824 -20.938 1 92.44 251 CYS B O 1
ATOM 6496 N N . SER B 1 252 ? 4.785 -7.457 -18.859 1 90.5 252 SER B N 1
ATOM 6497 C CA . SER B 1 252 ? 3.701 -6.602 -19.344 1 90.5 252 SER B CA 1
ATOM 6498 C C . SER B 1 252 ? 3.359 -5.516 -18.328 1 90.5 252 SER B C 1
ATOM 6500 O O . SER B 1 252 ? 3.4 -5.75 -17.125 1 90.5 252 SER B O 1
ATOM 6502 N N . PHE B 1 253 ? 3.164 -4.352 -18.844 1 90.44 253 PHE B N 1
ATOM 6503 C CA . PHE B 1 253 ? 2.725 -3.229 -18.016 1 90.44 253 PHE B CA 1
ATOM 6504 C C . PHE B 1 253 ? 1.417 -2.652 -18.547 1 90.44 253 PHE B C 1
ATOM 6506 O O . PHE B 1 253 ? 1.376 -2.098 -19.641 1 90.44 253 PHE B O 1
ATOM 6513 N N . ASP B 1 254 ? 0.401 -2.717 -17.688 1 84.06 254 ASP B N 1
ATOM 6514 C CA . ASP B 1 254 ? -0.939 -2.281 -18.062 1 84.06 254 ASP B CA 1
ATOM 6515 C C . ASP B 1 254 ? -1.361 -2.895 -19.406 1 84.06 254 ASP B C 1
ATOM 6517 O O . ASP B 1 254 ? -1.806 -2.182 -20.297 1 84.06 254 ASP B O 1
ATOM 6521 N N . THR B 1 255 ? -1.05 -4.211 -19.562 1 76.56 255 THR B N 1
ATOM 6522 C CA . THR B 1 255 ? -1.454 -5.055 -20.688 1 76.56 255 THR B CA 1
ATOM 6523 C C . THR B 1 255 ? -0.624 -4.742 -21.922 1 76.56 255 THR B C 1
ATOM 6525 O O . THR B 1 255 ? -0.835 -5.336 -22.984 1 76.56 255 THR B O 1
ATOM 6528 N N . GLU B 1 256 ? 0.267 -3.832 -21.781 1 79.88 256 GLU B N 1
ATOM 6529 C CA . GLU B 1 256 ? 1.225 -3.584 -22.844 1 79.88 256 GLU B CA 1
ATOM 6530 C C . GLU B 1 256 ? 2.494 -4.41 -22.656 1 79.88 256 GLU B C 1
ATOM 6532 O O . GLU B 1 256 ? 3.043 -4.469 -21.562 1 79.88 256 GLU B O 1
ATOM 6537 N N . ALA B 1 257 ? 2.928 -4.926 -23.766 1 83.38 257 ALA B N 1
ATOM 6538 C CA . ALA B 1 257 ? 4.09 -5.809 -23.688 1 83.38 257 ALA B CA 1
ATOM 6539 C C . ALA B 1 257 ? 5.359 -5.016 -23.391 1 83.38 257 ALA B C 1
ATOM 6541 O O . ALA B 1 257 ? 5.562 -3.93 -23.938 1 83.38 257 ALA B O 1
ATOM 6542 N N . CYS B 1 258 ? 6.102 -5.477 -22.469 1 87.94 258 CYS B N 1
ATOM 6543 C CA . CYS B 1 258 ? 7.453 -5 -22.203 1 87.94 258 CYS B CA 1
ATOM 6544 C C . CYS B 1 258 ? 8.461 -6.145 -22.266 1 87.94 258 CYS B C 1
ATOM 6546 O O . CYS B 1 258 ? 8.102 -7.273 -22.609 1 87.94 258 CYS B O 1
ATOM 6548 N N . SER B 1 259 ? 9.75 -5.801 -22.094 1 90.25 259 SER B N 1
ATOM 6549 C CA . SER B 1 259 ? 10.805 -6.805 -22.156 1 90.25 259 SER B CA 1
ATOM 6550 C C . SER B 1 259 ? 11.883 -6.535 -21.109 1 90.25 259 SER B C 1
ATOM 6552 O O . SER B 1 259 ? 11.797 -5.555 -20.375 1 90.25 259 SER B O 1
ATOM 6554 N N . TYR B 1 260 ? 12.789 -7.445 -21.078 1 93.56 260 TYR B N 1
ATOM 6555 C CA . TYR B 1 260 ? 13.891 -7.309 -20.141 1 93.56 260 TYR B CA 1
ATOM 6556 C C . TYR B 1 260 ? 14.68 -6.027 -20.406 1 93.56 260 TYR B C 1
ATOM 6558 O O . TYR B 1 260 ? 15.375 -5.531 -19.516 1 93.56 260 TYR B O 1
ATOM 6566 N N . GLU B 1 261 ? 14.5 -5.434 -21.562 1 91.06 261 GLU B N 1
ATOM 6567 C CA . GLU B 1 261 ? 15.234 -4.223 -21.922 1 91.06 261 GLU B CA 1
ATOM 6568 C C . GLU B 1 261 ? 14.695 -3.006 -21.188 1 91.06 261 GLU B C 1
ATOM 6570 O O . GLU B 1 261 ? 15.367 -1.975 -21.109 1 91.06 261 GLU B O 1
ATOM 6575 N N . ASN B 1 262 ? 13.523 -3.129 -20.703 1 91.12 262 ASN B N 1
ATOM 6576 C CA . ASN B 1 262 ? 12.914 -2.023 -19.969 1 91.12 262 ASN B CA 1
ATOM 6577 C C . ASN B 1 262 ? 13.445 -1.939 -18.531 1 91.12 262 ASN B C 1
ATOM 6579 O O . ASN B 1 262 ? 13.047 -1.056 -17.781 1 91.12 262 ASN B O 1
ATOM 6583 N N . PHE B 1 263 ? 14.375 -2.807 -18.266 1 94.31 263 PHE B N 1
ATOM 6584 C CA . PHE B 1 263 ? 14.914 -2.861 -16.922 1 94.31 263 PHE B CA 1
ATOM 6585 C C . PHE B 1 263 ? 16.359 -2.359 -16.891 1 94.31 263 PHE B C 1
ATOM 6587 O O . PHE B 1 263 ? 17.125 -2.605 -17.812 1 94.31 263 PHE B O 1
ATOM 6594 N N . THR B 1 264 ? 16.656 -1.663 -15.797 1 92.62 264 THR B N 1
ATOM 6595 C CA . THR B 1 264 ? 18.031 -1.214 -15.562 1 92.62 264 THR B CA 1
ATOM 6596 C C . THR B 1 264 ? 18.75 -2.178 -14.633 1 92.62 264 THR B C 1
ATOM 6598 O O . THR B 1 264 ? 18.203 -2.607 -13.617 1 92.62 264 THR B O 1
ATOM 6601 N N . VAL B 1 265 ? 19.984 -2.453 -15 1 93.75 265 VAL B N 1
ATOM 6602 C CA . VAL B 1 265 ? 20.75 -3.402 -14.203 1 93.75 265 VAL B CA 1
ATOM 6603 C C . VAL B 1 265 ? 21.516 -2.658 -13.109 1 93.75 265 VAL B C 1
ATOM 6605 O O . VAL B 1 265 ? 22.156 -1.636 -13.375 1 93.75 265 VAL B O 1
ATOM 6608 N N . ILE B 1 266 ? 21.375 -3.158 -11.938 1 91.88 266 ILE B N 1
ATOM 6609 C CA . ILE B 1 266 ? 22.156 -2.643 -10.812 1 91.88 266 ILE B CA 1
ATOM 6610 C C . ILE B 1 266 ? 22.797 -3.803 -10.055 1 91.88 266 ILE B C 1
ATOM 6612 O O . ILE B 1 266 ? 22.219 -4.891 -9.969 1 91.88 266 ILE B O 1
ATOM 6616 N N . GLN B 1 267 ? 23.922 -3.529 -9.523 1 93.56 267 GLN B N 1
ATOM 6617 C CA . GLN B 1 267 ? 24.594 -4.566 -8.758 1 93.56 267 GLN B CA 1
ATOM 6618 C C . GLN B 1 267 ? 24.297 -4.441 -7.266 1 93.56 267 GLN B C 1
ATOM 6620 O O . GLN B 1 267 ? 24.297 -3.338 -6.719 1 93.56 267 GLN B O 1
ATOM 6625 N N . ASN B 1 268 ? 23.938 -5.516 -6.719 1 93.62 268 ASN B N 1
ATOM 6626 C CA . ASN B 1 268 ? 23.688 -5.641 -5.285 1 93.62 268 ASN B CA 1
ATOM 6627 C C . ASN B 1 268 ? 24.641 -6.645 -4.641 1 93.62 268 ASN B C 1
ATOM 6629 O O . ASN B 1 268 ? 24.891 -7.723 -5.188 1 93.62 268 ASN B O 1
ATOM 6633 N N . ALA B 1 269 ? 25.125 -6.289 -3.506 1 90.56 269 ALA B N 1
ATOM 6634 C CA . ALA B 1 269 ? 26.156 -7.105 -2.865 1 90.56 269 ALA B CA 1
ATOM 6635 C C . ALA B 1 269 ? 25.578 -8.445 -2.41 1 90.56 269 ALA B C 1
ATOM 6637 O O . ALA B 1 269 ? 26.297 -9.453 -2.367 1 90.56 269 ALA B O 1
ATOM 6638 N N . GLU B 1 270 ? 24.375 -8.5 -2.107 1 91.31 270 GLU B N 1
ATOM 6639 C CA . GLU B 1 270 ? 23.766 -9.711 -1.539 1 91.31 270 GLU B CA 1
ATOM 6640 C C . GLU B 1 270 ? 23.172 -10.594 -2.627 1 91.31 270 GLU B C 1
ATOM 6642 O O . GLU B 1 270 ? 23.203 -11.82 -2.527 1 91.31 270 GLU B O 1
ATOM 6647 N N . TYR B 1 271 ? 22.703 -9.992 -3.697 1 94.94 271 TYR B N 1
ATOM 6648 C CA . TYR B 1 271 ? 21.891 -10.781 -4.621 1 94.94 271 TYR B CA 1
ATOM 6649 C C . TYR B 1 271 ? 22.469 -10.734 -6.031 1 94.94 271 TYR B C 1
ATOM 6651 O O . TYR B 1 271 ? 21.953 -11.375 -6.945 1 94.94 271 TYR B O 1
ATOM 6659 N N . GLY B 1 272 ? 23.531 -10.023 -6.211 1 95.75 272 GLY B N 1
ATOM 6660 C CA . GLY B 1 272 ? 24.141 -9.93 -7.527 1 95.75 272 GLY B CA 1
ATOM 6661 C C . GLY B 1 272 ? 23.469 -8.906 -8.422 1 95.75 272 GLY B C 1
ATOM 6662 O O . GLY B 1 272 ? 23.219 -7.773 -8.008 1 95.75 272 GLY B O 1
ATOM 6663 N N . ASN B 1 273 ? 23.25 -9.336 -9.664 1 97.25 273 ASN B N 1
ATOM 6664 C CA . ASN B 1 273 ? 22.562 -8.43 -10.586 1 97.25 273 ASN B CA 1
ATOM 6665 C C . ASN B 1 273 ? 21.078 -8.328 -10.266 1 97.25 273 ASN B C 1
ATOM 6667 O O . ASN B 1 273 ? 20.375 -9.336 -10.195 1 97.25 273 ASN B O 1
ATOM 6671 N N . CYS B 1 274 ? 20.703 -7.148 -10.008 1 97.31 274 CYS B N 1
ATOM 6672 C CA . CYS B 1 274 ? 19.281 -6.844 -9.852 1 97.31 274 CYS B CA 1
ATOM 6673 C C . CYS B 1 274 ? 18.781 -6 -11.008 1 97.31 274 CYS B C 1
ATOM 6675 O O . CYS B 1 274 ? 19.562 -5.379 -11.727 1 97.31 274 CYS B O 1
ATOM 6677 N N . PHE B 1 275 ? 17.516 -6.023 -11.195 1 97.44 275 PHE B N 1
ATOM 6678 C CA . PHE B 1 275 ? 16.906 -5.355 -12.344 1 97.44 275 PHE B CA 1
ATOM 6679 C C . PHE B 1 275 ? 15.773 -4.434 -11.891 1 97.44 275 PHE B C 1
ATOM 6681 O O . PHE B 1 275 ? 14.836 -4.871 -11.219 1 97.44 275 PHE B O 1
ATOM 6688 N N . VAL B 1 276 ? 15.844 -3.178 -12.281 1 95.56 276 VAL B N 1
ATOM 6689 C CA . VAL B 1 276 ? 14.914 -2.166 -11.789 1 95.56 276 VAL B CA 1
ATOM 6690 C C . VAL B 1 276 ? 13.992 -1.716 -12.922 1 95.56 276 VAL B C 1
ATOM 6692 O O . VAL B 1 276 ? 14.461 -1.222 -13.953 1 95.56 276 VAL B O 1
ATOM 6695 N N . PHE B 1 277 ? 12.75 -1.902 -12.711 1 95.69 277 PHE B N 1
ATOM 6696 C CA . PHE B 1 277 ? 11.734 -1.35 -13.602 1 95.69 277 PHE B CA 1
ATOM 6697 C C . PHE B 1 277 ? 11.383 0.076 -13.195 1 95.69 277 PHE B C 1
ATOM 6699 O O . PHE B 1 277 ? 11.266 0.38 -12.008 1 95.69 277 PHE B O 1
ATOM 6706 N N . ASN B 1 278 ? 11.203 0.975 -14.125 1 92.88 278 ASN B N 1
ATOM 6707 C CA . ASN B 1 278 ? 10.773 2.357 -13.93 1 92.88 278 ASN B CA 1
ATOM 6708 C C . ASN B 1 278 ? 11.781 3.135 -13.086 1 92.88 278 ASN B C 1
ATOM 6710 O O . ASN B 1 278 ? 11.398 3.809 -12.125 1 92.88 278 ASN B O 1
ATOM 6714 N N . ASN B 1 279 ? 12.984 2.969 -13.445 1 87.56 279 ASN B N 1
ATOM 6715 C CA . ASN B 1 279 ? 14.047 3.752 -12.82 1 87.56 279 ASN B CA 1
ATOM 6716 C C . ASN B 1 279 ? 14.094 5.172 -13.375 1 87.56 279 ASN B C 1
ATOM 6718 O O . ASN B 1 279 ? 14.258 5.367 -14.578 1 87.56 279 ASN B O 1
ATOM 6722 N N . ALA B 1 280 ? 13.867 6.164 -12.547 1 77.88 280 ALA B N 1
ATOM 6723 C CA . ALA B 1 280 ? 13.758 7.559 -12.977 1 77.88 280 ALA B CA 1
ATOM 6724 C C . ALA B 1 280 ? 15.047 8.023 -13.648 1 77.88 280 ALA B C 1
ATOM 6726 O O . ALA B 1 280 ? 15.016 8.914 -14.508 1 77.88 280 ALA B O 1
ATOM 6727 N N . HIS B 1 281 ? 16.125 7.547 -13.312 1 70.19 281 HIS B N 1
ATOM 6728 C CA . HIS B 1 281 ? 17.406 8.023 -13.844 1 70.19 281 HIS B CA 1
ATOM 6729 C C . HIS B 1 281 ? 17.625 7.535 -15.273 1 70.19 281 HIS B C 1
ATOM 6731 O O . HIS B 1 281 ? 18.375 8.141 -16.031 1 70.19 281 HIS B O 1
ATOM 6737 N N . LYS B 1 282 ? 17.156 6.488 -15.609 1 63.72 282 LYS B N 1
ATOM 6738 C CA . LYS B 1 282 ? 17.328 5.996 -16.969 1 63.72 282 LYS B CA 1
ATOM 6739 C C . LYS B 1 282 ? 16.203 6.492 -17.875 1 63.72 282 LYS B C 1
ATOM 6741 O O . LYS B 1 282 ? 16.312 6.469 -19.109 1 63.72 282 LYS B O 1
ATOM 6746 N N . LEU B 1 283 ? 15.078 6.703 -17.234 1 56.81 283 LEU B N 1
ATOM 6747 C CA . LEU B 1 283 ? 13.969 7.145 -18.078 1 56.81 283 LEU B CA 1
ATOM 6748 C C . LEU B 1 283 ? 14.234 8.539 -18.625 1 56.81 283 LEU B C 1
ATOM 6750 O O . LEU B 1 283 ? 14.828 9.383 -17.953 1 56.81 283 LEU B O 1
ATOM 6754 N N . LYS B 1 284 ? 14.477 8.523 -19.938 1 51.75 284 LYS B N 1
ATOM 6755 C CA . LYS B 1 284 ? 14.602 9.828 -20.578 1 51.75 284 LYS B CA 1
ATOM 6756 C C . LYS B 1 284 ? 13.766 10.875 -19.859 1 51.75 284 LYS B C 1
ATOM 6758 O O . LYS B 1 284 ? 12.742 10.555 -19.25 1 51.75 284 LYS B O 1
ATOM 6763 N N . ARG B 1 285 ? 14.32 12.102 -19.875 1 45.62 285 ARG B N 1
ATOM 6764 C CA . ARG B 1 285 ? 13.805 13.328 -19.266 1 45.62 285 ARG B CA 1
ATOM 6765 C C . ARG B 1 285 ? 12.328 13.508 -19.578 1 45.62 285 ARG B C 1
ATOM 6767 O O . ARG B 1 285 ? 11.938 13.57 -20.75 1 45.62 285 ARG B O 1
ATOM 6774 N N . GLY B 1 286 ? 11.344 13.141 -18.625 1 52.28 286 GLY B N 1
ATOM 6775 C CA . GLY B 1 286 ? 9.977 13.625 -18.703 1 52.28 286 GLY B CA 1
ATOM 6776 C C . GLY B 1 286 ? 8.945 12.508 -18.672 1 52.28 286 GLY B C 1
ATOM 6777 O O . GLY B 1 286 ? 7.758 12.75 -18.469 1 52.28 286 GLY B O 1
ATOM 6778 N N . LYS B 1 287 ? 9.367 11.188 -19.141 1 62.44 287 LYS B N 1
ATOM 6779 C CA . LYS B 1 287 ? 8.219 10.297 -19.281 1 62.44 287 LYS B CA 1
ATOM 6780 C C . LYS B 1 287 ? 8.023 9.453 -18.031 1 62.44 287 LYS B C 1
ATOM 6782 O O . LYS B 1 287 ? 8.82 8.547 -17.766 1 62.44 287 LYS B O 1
ATOM 6787 N N . ARG B 1 288 ? 7.277 9.922 -17.109 1 75.38 288 ARG B N 1
ATOM 6788 C CA . ARG B 1 288 ? 6.871 9.188 -15.922 1 75.38 288 ARG B CA 1
ATOM 6789 C C . ARG B 1 288 ? 5.887 8.078 -16.266 1 75.38 288 ARG B C 1
ATOM 6791 O O . ARG B 1 288 ? 4.973 8.273 -17.062 1 75.38 288 ARG B O 1
ATOM 6798 N N . THR B 1 289 ? 6.312 6.805 -15.789 1 87.81 289 THR B N 1
ATOM 6799 C CA . THR B 1 289 ? 5.375 5.699 -15.961 1 87.81 289 THR B CA 1
ATOM 6800 C C . THR B 1 289 ? 4.195 5.84 -15 1 87.81 289 THR B C 1
ATOM 6802 O O . THR B 1 289 ? 4.383 5.902 -13.781 1 87.81 289 THR B O 1
ATOM 6805 N N . THR B 1 290 ? 3.082 6.074 -15.555 1 88.31 290 THR B N 1
ATOM 6806 C CA . THR B 1 290 ? 1.879 6.242 -14.742 1 88.31 290 THR B CA 1
ATOM 6807 C C . THR B 1 290 ? 0.847 5.168 -15.078 1 88.31 290 THR B C 1
ATOM 6809 O O . THR B 1 290 ? 0.957 4.496 -16.109 1 88.31 290 THR B O 1
ATOM 6812 N N . THR B 1 291 ? 0.031 4.891 -14.148 1 88.81 291 THR B N 1
ATOM 6813 C CA . THR B 1 291 ? -1.062 3.947 -14.359 1 88.81 291 THR B CA 1
ATOM 6814 C C . THR B 1 291 ? -2.395 4.559 -13.938 1 88.81 291 THR B C 1
ATOM 6816 O O . THR B 1 291 ? -2.447 5.355 -13 1 88.81 291 THR B O 1
ATOM 6819 N N . SER B 1 292 ? -3.447 4.184 -14.672 1 83.75 292 SER B N 1
ATOM 6820 C CA . SER B 1 292 ? -4.793 4.648 -14.367 1 83.75 292 SER B CA 1
ATOM 6821 C C . SER B 1 292 ? -5.719 3.48 -14.039 1 83.75 292 SER B C 1
ATOM 6823 O O . SER B 1 292 ? -6.93 3.662 -13.898 1 83.75 292 SER B O 1
ATOM 6825 N N . ARG B 1 293 ? -5.113 2.354 -13.953 1 82.44 293 ARG B N 1
ATOM 6826 C CA . ARG B 1 293 ? -5.918 1.155 -13.727 1 82.44 293 ARG B CA 1
ATOM 6827 C C . ARG B 1 293 ? -5.504 0.451 -12.438 1 82.44 293 ARG B C 1
ATOM 6829 O O . ARG B 1 293 ? -4.348 0.544 -12.016 1 82.44 293 ARG B O 1
ATOM 6836 N N . THR B 1 294 ? -6.527 -0.166 -11.875 1 86.38 294 THR B N 1
ATOM 6837 C CA . THR B 1 294 ? -6.266 -0.9 -10.641 1 86.38 294 THR B CA 1
ATOM 6838 C C . THR B 1 294 ? -6.574 -2.385 -10.82 1 86.38 294 THR B C 1
ATOM 6840 O O . THR B 1 294 ? -7.289 -2.768 -11.75 1 86.38 294 THR B O 1
ATOM 6843 N N . GLY B 1 295 ? -5.934 -3.197 -10 1 86.31 295 GLY B N 1
ATOM 6844 C CA . GLY B 1 295 ? -6.219 -4.621 -10.047 1 86.31 295 GLY B CA 1
ATOM 6845 C C . GLY B 1 295 ? -5.02 -5.453 -10.469 1 86.31 295 GLY B C 1
ATOM 6846 O O . GLY B 1 295 ? -4.078 -4.938 -11.078 1 86.31 295 GLY B O 1
ATOM 6847 N N . SER B 1 296 ? -5.16 -6.676 -10.258 1 84.38 296 SER B N 1
ATOM 6848 C CA . SER B 1 296 ? -4.031 -7.574 -10.469 1 84.38 296 SER B CA 1
ATOM 6849 C C . SER B 1 296 ? -3.797 -7.828 -11.953 1 84.38 296 SER B C 1
ATOM 6851 O O . SER B 1 296 ? -2.746 -8.336 -12.344 1 84.38 296 SER B O 1
ATOM 6853 N N . GLN B 1 297 ? -4.75 -7.504 -12.766 1 82.69 297 GLN B N 1
ATOM 6854 C CA . GLN B 1 297 ? -4.57 -7.691 -14.203 1 82.69 297 GLN B CA 1
ATOM 6855 C C . GLN B 1 297 ? -3.762 -6.551 -14.812 1 82.69 297 GLN B C 1
ATOM 6857 O O . GLN B 1 297 ? -3.266 -6.664 -15.938 1 82.69 297 GLN B O 1
ATOM 6862 N N . TYR B 1 298 ? -3.754 -5.566 -14.07 1 87.12 298 TYR B N 1
ATOM 6863 C CA . TYR B 1 298 ? -3.035 -4.395 -14.555 1 87.12 298 TYR B CA 1
ATOM 6864 C C . TYR B 1 298 ? -1.752 -4.172 -13.766 1 87.12 298 TYR B C 1
ATOM 6866 O O . TYR B 1 298 ? -1.361 -5.016 -12.953 1 87.12 298 TYR B O 1
ATOM 6874 N N . GLY B 1 299 ? -1.045 -3.186 -14.07 1 92.5 299 GLY B N 1
ATOM 6875 C CA . GLY B 1 299 ? 0.248 -2.953 -13.445 1 92.5 299 GLY B CA 1
ATOM 6876 C C . GLY B 1 299 ? 1.376 -3.727 -14.102 1 92.5 299 GLY B C 1
ATOM 6877 O O . GLY B 1 299 ? 1.405 -3.869 -15.328 1 92.5 299 GLY B O 1
ATOM 6878 N N . LEU B 1 300 ? 2.328 -4.109 -13.266 1 95.56 300 LEU B N 1
ATOM 6879 C CA . LEU B 1 300 ? 3.486 -4.84 -13.773 1 95.56 300 LEU B CA 1
ATOM 6880 C C . LEU B 1 300 ? 3.303 -6.344 -13.602 1 95.56 300 LEU B C 1
ATOM 6882 O O . LEU B 1 300 ? 3.082 -6.816 -12.484 1 95.56 300 LEU B O 1
ATOM 6886 N N . GLN B 1 301 ? 3.32 -7.043 -14.703 1 94.38 301 GLN B N 1
ATOM 6887 C CA . GLN B 1 301 ? 3.252 -8.5 -14.688 1 94.38 301 GLN B CA 1
ATOM 6888 C C . GLN B 1 301 ? 4.531 -9.117 -15.242 1 94.38 301 GLN B C 1
ATOM 6890 O O . GLN B 1 301 ? 4.984 -8.75 -16.328 1 94.38 301 GLN B O 1
ATOM 6895 N N . LEU B 1 302 ? 5.055 -10.062 -14.477 1 96.06 302 LEU B N 1
ATOM 6896 C CA . LEU B 1 302 ? 6.324 -10.656 -14.875 1 96.06 302 LEU B CA 1
ATOM 6897 C C . LEU B 1 302 ? 6.277 -12.172 -14.75 1 96.06 302 LEU B C 1
ATOM 6899 O O . LEU B 1 302 ? 5.637 -12.703 -13.836 1 96.06 302 LEU B O 1
ATOM 6903 N N . THR B 1 303 ? 6.852 -12.812 -15.695 1 95.75 303 THR B N 1
ATOM 6904 C CA . THR B 1 303 ? 7.234 -14.219 -15.578 1 95.75 303 THR B CA 1
ATOM 6905 C C . THR B 1 303 ? 8.75 -14.359 -15.484 1 95.75 303 THR B C 1
ATOM 6907 O O . THR B 1 303 ? 9.469 -14.023 -16.438 1 95.75 303 THR B O 1
ATOM 6910 N N . LEU B 1 304 ? 9.188 -14.875 -14.344 1 97.5 304 LEU B N 1
ATOM 6911 C CA . LEU B 1 304 ? 10.617 -14.93 -14.062 1 97.5 304 LEU B CA 1
ATOM 6912 C C . LEU B 1 304 ? 11.102 -16.375 -13.969 1 97.5 304 LEU B C 1
ATOM 6914 O O . LEU B 1 304 ? 10.352 -17.25 -13.547 1 97.5 304 LEU B O 1
ATOM 6918 N N . MET B 1 305 ? 12.281 -16.547 -14.375 1 97.06 305 MET B N 1
ATOM 6919 C CA . MET B 1 305 ? 12.914 -17.859 -14.234 1 97.06 305 MET B CA 1
ATOM 6920 C C . MET B 1 305 ? 14.133 -17.766 -13.32 1 97.06 305 MET B C 1
ATOM 6922 O O . MET B 1 305 ? 15.078 -17.031 -13.602 1 97.06 305 MET B O 1
ATOM 6926 N N . VAL B 1 306 ? 14.172 -18.516 -12.266 1 96.94 306 VAL B N 1
ATOM 6927 C CA . VAL B 1 306 ? 15.211 -18.391 -11.25 1 96.94 306 VAL B CA 1
ATOM 6928 C C . VAL B 1 306 ? 16.453 -19.188 -11.68 1 96.94 306 VAL B C 1
ATOM 6930 O O . VAL B 1 306 ? 17.547 -18.969 -11.164 1 96.94 306 VAL B O 1
ATOM 6933 N N . GLU B 1 307 ? 16.375 -20.141 -12.633 1 94 307 GLU B N 1
ATOM 6934 C CA . GLU B 1 307 ? 17.5 -20.938 -13.133 1 94 307 GLU B CA 1
ATOM 6935 C C . GLU B 1 307 ? 18.125 -21.766 -12.016 1 94 307 GLU B C 1
ATOM 6937 O O . GLU B 1 307 ? 19.312 -21.641 -11.734 1 94 307 GLU B O 1
ATOM 6942 N N . GLN B 1 308 ? 17.438 -22.719 -11.547 1 91.81 308 GLN B N 1
ATOM 6943 C CA . GLN B 1 308 ? 17.859 -23.531 -10.414 1 91.81 308 GLN B CA 1
ATOM 6944 C C . GLN B 1 308 ? 19.156 -24.266 -10.719 1 91.81 308 GLN B C 1
ATOM 6946 O O . GLN B 1 308 ? 20.016 -24.422 -9.844 1 91.81 308 GLN B O 1
ATOM 6951 N N . PRO B 1 309 ? 19.391 -24.75 -11.914 1 89.94 309 PRO B N 1
ATOM 6952 C CA . PRO B 1 309 ? 20.672 -25.438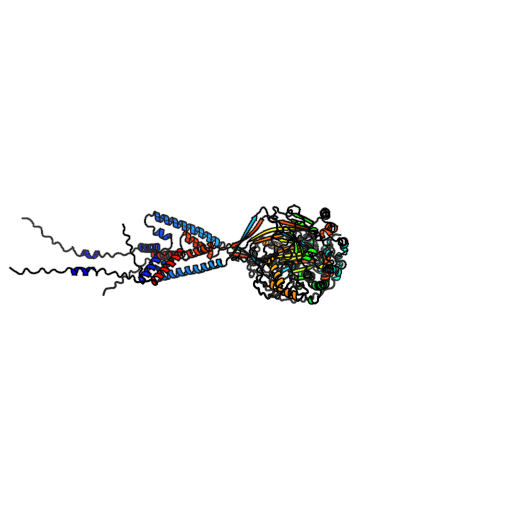 -12.188 1 89.94 309 PRO B CA 1
ATOM 6953 C C . PRO B 1 309 ? 21.875 -24.531 -11.969 1 89.94 309 PRO B C 1
ATOM 6955 O O . PRO B 1 309 ? 22.984 -25.031 -11.742 1 89.94 309 PRO B O 1
ATOM 6958 N N . GLU B 1 310 ? 21.672 -23.266 -12 1 93 310 GLU B N 1
ATOM 6959 C CA . GLU B 1 310 ? 22.766 -22.312 -11.836 1 93 310 GLU B CA 1
ATOM 6960 C C . GLU B 1 310 ? 23.047 -22.031 -10.359 1 93 310 GLU B C 1
ATOM 6962 O O . GLU B 1 310 ? 24.031 -21.375 -10.016 1 93 310 GLU B O 1
ATOM 6967 N N . TYR B 1 311 ? 22.297 -22.562 -9.453 1 92.56 311 TYR B N 1
ATOM 6968 C CA . TYR B 1 311 ? 22.406 -22.234 -8.039 1 92.56 311 TYR B CA 1
ATOM 6969 C C . TYR B 1 311 ? 23.625 -22.891 -7.422 1 92.56 311 TYR B C 1
ATOM 6971 O O . TYR B 1 311 ? 23.984 -24.016 -7.781 1 92.56 311 TYR B O 1
ATOM 6979 N N . ILE B 1 312 ? 24.203 -22.094 -6.574 1 90.75 312 ILE B N 1
ATOM 6980 C CA . ILE B 1 312 ? 25.281 -22.594 -5.73 1 90.75 312 ILE B CA 1
ATOM 6981 C C . ILE B 1 312 ? 24.734 -22.906 -4.34 1 90.75 312 ILE B C 1
ATOM 6983 O O . ILE B 1 312 ? 24.344 -22 -3.604 1 90.75 312 ILE B O 1
ATOM 6987 N N . GLY B 1 313 ? 24.797 -24.094 -3.914 1 87.88 313 GLY B N 1
ATOM 6988 C CA . GLY B 1 313 ? 24.109 -24.609 -2.742 1 87.88 313 GLY B CA 1
ATOM 6989 C C . GLY B 1 313 ? 24.438 -23.844 -1.473 1 87.88 313 GLY B C 1
ATOM 6990 O O . GLY B 1 313 ? 23.547 -23.359 -0.783 1 87.88 313 GLY B O 1
ATOM 6991 N N . ILE B 1 314 ? 25.656 -23.594 -1.221 1 87.12 314 ILE B N 1
ATOM 6992 C CA . ILE B 1 314 ? 26.078 -23.016 0.046 1 87.12 314 ILE B CA 1
ATOM 6993 C C . ILE B 1 314 ? 25.781 -21.516 0.046 1 87.12 314 ILE B C 1
ATOM 6995 O O . ILE B 1 314 ? 25.547 -20.922 1.102 1 87.12 314 ILE B O 1
ATOM 6999 N N . LEU B 1 315 ? 25.672 -20.906 -1.104 1 88.62 315 LEU B N 1
ATOM 7000 C CA . LEU B 1 315 ? 25.453 -19.469 -1.224 1 88.62 315 LEU B CA 1
ATOM 7001 C C . LEU B 1 315 ? 23.969 -19.141 -1.266 1 88.62 315 LEU B C 1
ATOM 7003 O O . LEU B 1 315 ? 23.562 -18.047 -0.885 1 88.62 315 LEU B O 1
ATOM 7007 N N . SER B 1 316 ? 23.234 -20.109 -1.757 1 90.31 316 SER B N 1
ATOM 7008 C CA . SER B 1 316 ? 21.812 -19.828 -1.995 1 90.31 316 SER B CA 1
ATOM 7009 C C . SER B 1 316 ? 20.938 -20.891 -1.373 1 90.31 316 SER B C 1
ATOM 7011 O O . SER B 1 316 ? 20.344 -21.719 -2.086 1 90.31 316 SER B O 1
ATOM 7013 N N . PRO B 1 317 ? 20.75 -20.781 -0.082 1 89.31 317 PRO B N 1
ATOM 7014 C CA . PRO B 1 317 ? 19.906 -21.781 0.572 1 89.31 317 PRO B CA 1
ATOM 7015 C C . PRO B 1 317 ? 18.438 -21.672 0.165 1 89.31 317 PRO B C 1
ATOM 7017 O O . PRO B 1 317 ? 17.703 -22.672 0.225 1 89.31 317 PRO B O 1
ATOM 7020 N N . ASN B 1 318 ? 18.016 -20.531 -0.238 1 91.81 318 ASN B N 1
ATOM 7021 C CA . ASN B 1 318 ? 16.641 -20.312 -0.674 1 91.81 318 ASN B CA 1
ATOM 7022 C C . ASN B 1 318 ? 16.562 -20.062 -2.178 1 91.81 318 ASN B C 1
ATOM 7024 O O . ASN B 1 318 ? 17.5 -19.516 -2.771 1 91.81 318 ASN B O 1
ATOM 7028 N N . SER B 1 319 ? 15.484 -20.562 -2.738 1 94.56 319 SER B N 1
ATOM 7029 C CA . SER B 1 319 ? 15.242 -20.281 -4.148 1 94.56 319 SER B CA 1
ATOM 7030 C C . SER B 1 319 ? 14.055 -19.328 -4.328 1 94.56 319 SER B C 1
ATOM 7032 O O . SER B 1 319 ? 13.055 -19.453 -3.613 1 94.56 319 SER B O 1
ATOM 7034 N N . GLY B 1 320 ? 14.234 -18.375 -5.137 1 96.69 320 GLY B N 1
ATOM 7035 C CA . GLY B 1 320 ? 13.156 -17.438 -5.395 1 96.69 320 GLY B CA 1
ATOM 7036 C C . GLY B 1 320 ? 13.641 -16.062 -5.848 1 96.69 320 GLY B C 1
ATOM 7037 O O . GLY B 1 320 ? 14.734 -15.953 -6.41 1 96.69 320 GLY B O 1
ATOM 7038 N N . VAL B 1 321 ? 12.711 -15.172 -5.746 1 97.69 321 VAL B N 1
ATOM 7039 C CA . VAL B 1 321 ? 12.984 -13.812 -6.211 1 97.69 321 VAL B CA 1
ATOM 7040 C C . VAL B 1 321 ? 12.727 -12.82 -5.082 1 97.69 321 VAL B C 1
ATOM 7042 O O . VAL B 1 321 ? 11.773 -12.969 -4.316 1 97.69 321 VAL B O 1
ATOM 7045 N N . LYS B 1 322 ? 13.656 -11.906 -4.953 1 97.81 322 LYS B N 1
ATOM 7046 C CA . LYS B 1 322 ? 13.484 -10.789 -4.031 1 97.81 322 LYS B CA 1
ATOM 7047 C C . LYS B 1 322 ? 12.953 -9.555 -4.754 1 97.81 322 LYS B C 1
ATOM 7049 O O . LYS B 1 322 ? 13.477 -9.172 -5.805 1 97.81 322 LYS B O 1
ATOM 7054 N N . VAL B 1 323 ? 11.867 -8.945 -4.176 1 98.25 323 VAL B N 1
ATOM 7055 C CA . VAL B 1 323 ? 11.227 -7.805 -4.824 1 98.25 323 VAL B CA 1
ATOM 7056 C C . VAL B 1 323 ? 11.219 -6.609 -3.877 1 98.25 323 VAL B C 1
ATOM 7058 O O . VAL B 1 323 ? 10.758 -6.715 -2.738 1 98.25 323 VAL B O 1
ATOM 7061 N N . ALA B 1 324 ? 11.797 -5.52 -4.312 1 97.81 324 ALA B N 1
ATOM 7062 C CA . ALA B 1 324 ? 11.758 -4.273 -3.553 1 97.81 324 ALA B CA 1
ATOM 7063 C C . ALA B 1 324 ? 11.016 -3.184 -4.32 1 97.81 324 ALA B C 1
ATOM 7065 O O . ALA B 1 324 ? 11.25 -2.99 -5.516 1 97.81 324 ALA B O 1
ATOM 7066 N N . ILE B 1 325 ? 10.086 -2.523 -3.645 1 97.56 325 ILE B N 1
ATOM 7067 C CA . ILE B 1 325 ? 9.258 -1.492 -4.262 1 97.56 325 ILE B CA 1
ATOM 7068 C C . ILE B 1 325 ? 9.523 -0.147 -3.588 1 97.56 325 ILE B C 1
ATOM 7070 O O . ILE B 1 325 ? 9.312 0.002 -2.381 1 97.56 325 ILE B O 1
ATOM 7074 N N . LYS B 1 326 ? 10 0.802 -4.379 1 95.19 326 LYS B N 1
ATOM 7075 C CA . LYS B 1 326 ? 10.305 2.141 -3.883 1 95.19 326 LYS B CA 1
ATOM 7076 C C . LYS B 1 326 ? 9.93 3.207 -4.906 1 95.19 326 LYS B C 1
ATOM 7078 O O . LYS B 1 326 ? 9.602 2.889 -6.051 1 95.19 326 LYS B O 1
ATOM 7083 N N . ASP B 1 327 ? 9.93 4.434 -4.418 1 93.44 327 ASP B N 1
ATOM 7084 C CA . ASP B 1 327 ? 9.82 5.547 -5.352 1 93.44 327 ASP B CA 1
ATOM 7085 C C . ASP B 1 327 ? 10.914 5.484 -6.418 1 93.44 327 ASP B C 1
ATOM 7087 O O . ASP B 1 327 ? 12.062 5.141 -6.117 1 93.44 327 ASP B O 1
ATOM 7091 N N . PRO B 1 328 ? 10.57 5.801 -7.723 1 92 328 PRO B N 1
ATOM 7092 C CA . PRO B 1 328 ? 11.539 5.684 -8.812 1 92 328 PRO B CA 1
ATOM 7093 C C . PRO B 1 328 ? 12.812 6.496 -8.57 1 92 328 PRO B C 1
ATOM 7095 O O . PRO B 1 328 ? 13.852 6.211 -9.164 1 92 328 PRO B O 1
ATOM 7098 N N . ARG B 1 329 ? 12.789 7.48 -7.684 1 89.62 329 ARG B N 1
ATOM 7099 C CA . ARG B 1 329 ? 13.93 8.352 -7.438 1 89.62 329 ARG B CA 1
ATOM 7100 C C . ARG B 1 329 ? 14.719 7.887 -6.219 1 89.62 329 ARG B C 1
ATOM 7102 O O . ARG B 1 329 ? 15.734 8.484 -5.863 1 89.62 329 ARG B O 1
ATOM 7109 N N . ILE B 1 330 ? 14.297 6.805 -5.609 1 90.56 330 ILE B N 1
ATOM 7110 C CA . ILE B 1 330 ? 14.945 6.324 -4.395 1 90.56 330 ILE B CA 1
ATOM 7111 C C . ILE B 1 330 ? 15.617 4.98 -4.664 1 90.56 330 ILE B C 1
ATOM 7113 O O . ILE B 1 330 ? 15.016 4.098 -5.281 1 90.56 330 ILE B O 1
ATOM 7117 N N . TYR B 1 331 ? 16.828 4.906 -4.184 1 90.88 331 TYR B N 1
ATOM 7118 C CA . TYR B 1 331 ? 17.562 3.652 -4.305 1 90.88 331 TYR B CA 1
ATOM 7119 C C . TYR B 1 331 ? 16.969 2.582 -3.4 1 90.88 331 TYR B C 1
ATOM 7121 O O . TYR B 1 331 ? 16.703 2.834 -2.223 1 90.88 331 TYR B O 1
ATOM 7129 N N . ALA B 1 332 ? 16.766 1.371 -3.955 1 92.94 332 ALA B N 1
ATOM 7130 C CA . ALA B 1 332 ? 16.141 0.295 -3.188 1 92.94 332 ALA B CA 1
ATOM 7131 C C . ALA B 1 332 ? 17.203 -0.635 -2.594 1 92.94 332 ALA B C 1
ATOM 7133 O O . ALA B 1 332 ? 18.234 -0.882 -3.213 1 92.94 332 ALA B O 1
ATOM 7134 N N . PHE B 1 333 ? 16.938 -1.073 -1.395 1 94 333 PHE B N 1
ATOM 7135 C CA . PHE B 1 333 ? 17.75 -2.084 -0.721 1 94 333 PHE B CA 1
ATOM 7136 C C . PHE B 1 333 ? 16.938 -3.34 -0.45 1 94 333 PHE B C 1
ATOM 7138 O O . PHE B 1 333 ? 16.422 -3.531 0.658 1 94 333 PHE B O 1
ATOM 7145 N N . PRO B 1 334 ? 16.938 -4.254 -1.414 1 95.31 334 PRO B N 1
ATOM 7146 C CA . PRO B 1 334 ? 16.094 -5.449 -1.283 1 95.31 334 PRO B CA 1
ATOM 7147 C C . PRO B 1 334 ? 16.438 -6.277 -0.049 1 95.31 334 PRO B C 1
ATOM 7149 O O . PRO B 1 334 ? 15.578 -6.988 0.481 1 95.31 334 PRO B O 1
ATOM 7152 N N . GLU B 1 335 ? 17.609 -6.211 0.443 1 92.88 335 GLU B N 1
ATOM 7153 C CA . GLU B 1 335 ? 18.016 -7.004 1.597 1 92.88 335 GLU B CA 1
ATOM 7154 C C . GLU B 1 335 ? 17.328 -6.531 2.869 1 92.88 335 GLU B C 1
ATOM 7156 O O . GLU B 1 335 ? 17.156 -7.301 3.814 1 92.88 335 GLU B O 1
ATOM 7161 N N . ASP B 1 336 ? 16.906 -5.301 2.906 1 90.75 336 ASP B N 1
ATOM 7162 C CA . ASP B 1 336 ? 16.344 -4.734 4.125 1 90.75 336 ASP B CA 1
ATOM 7163 C C . ASP B 1 336 ? 14.828 -4.961 4.176 1 90.75 336 ASP B C 1
ATOM 7165 O O . ASP B 1 336 ? 14.289 -5.363 5.211 1 90.75 336 ASP B O 1
ATOM 7169 N N . ASP B 1 337 ? 14.172 -4.719 3.082 1 90.44 337 ASP B N 1
ATOM 7170 C CA . ASP B 1 337 ? 12.719 -4.785 3.162 1 90.44 337 ASP B CA 1
ATOM 7171 C C . ASP B 1 337 ? 12.125 -5.422 1.905 1 90.44 337 ASP B C 1
ATOM 7173 O O . ASP B 1 337 ? 10.969 -5.172 1.561 1 90.44 337 ASP B O 1
ATOM 7177 N N . GLY B 1 338 ? 12.891 -6.133 1.26 1 94.31 338 GLY B N 1
ATOM 7178 C CA . GLY B 1 338 ? 12.391 -6.809 0.073 1 94.31 338 GLY B CA 1
ATOM 7179 C C . GLY B 1 338 ? 11.43 -7.938 0.389 1 94.31 338 GLY B C 1
ATOM 7180 O O . GLY B 1 338 ? 11.508 -8.547 1.46 1 94.31 338 GLY B O 1
ATOM 7181 N N . ILE B 1 339 ? 10.516 -8.203 -0.592 1 95.56 339 ILE B N 1
ATOM 7182 C CA . ILE B 1 339 ? 9.547 -9.289 -0.505 1 95.56 339 ILE B CA 1
ATOM 7183 C C . ILE B 1 339 ? 10.039 -10.484 -1.317 1 95.56 339 ILE B C 1
ATOM 7185 O O . ILE B 1 339 ? 10.562 -10.32 -2.422 1 95.56 339 ILE B O 1
ATOM 7189 N N . GLU B 1 340 ? 9.914 -11.602 -0.724 1 95.44 340 GLU B N 1
ATOM 7190 C CA . GLU B 1 340 ? 10.344 -12.797 -1.446 1 95.44 340 GLU B CA 1
ATOM 7191 C C . GLU B 1 340 ? 9.164 -13.477 -2.137 1 95.44 340 GLU B C 1
ATOM 7193 O O . GLU B 1 340 ? 8.055 -13.516 -1.594 1 95.44 340 GLU B O 1
ATOM 7198 N N . ALA B 1 341 ? 9.367 -13.914 -3.32 1 96.25 341 ALA B N 1
ATOM 7199 C CA . ALA B 1 341 ? 8.414 -14.688 -4.102 1 96.25 341 ALA B CA 1
ATOM 7200 C C . ALA B 1 341 ? 8.984 -16.062 -4.469 1 96.25 341 ALA B C 1
ATOM 7202 O O . ALA B 1 341 ? 10.109 -16.156 -4.961 1 96.25 341 ALA B O 1
ATOM 7203 N N . ALA B 1 342 ? 8.188 -17.062 -4.281 1 95.12 342 ALA B N 1
ATOM 7204 C CA . ALA B 1 342 ? 8.648 -18.422 -4.477 1 95.12 342 ALA B CA 1
ATOM 7205 C C . ALA B 1 342 ? 8.289 -18.938 -5.871 1 95.12 342 ALA B C 1
ATOM 7207 O O . ALA B 1 342 ? 7.242 -18.578 -6.414 1 95.12 342 ALA B O 1
ATOM 7208 N N . PRO B 1 343 ? 9.18 -19.797 -6.414 1 95.25 343 PRO B N 1
ATOM 7209 C CA . PRO B 1 343 ? 8.797 -20.469 -7.664 1 95.25 343 PRO B CA 1
ATOM 7210 C C . PRO B 1 343 ? 7.617 -21.422 -7.488 1 95.25 343 PRO B C 1
ATOM 7212 O O . PRO B 1 343 ? 7.402 -21.938 -6.391 1 95.25 343 PRO B O 1
ATOM 7215 N N . GLY B 1 344 ? 6.891 -21.609 -8.547 1 92.75 344 GLY B N 1
ATOM 7216 C CA . GLY B 1 344 ? 5.742 -22.5 -8.508 1 92.75 344 GLY B CA 1
ATOM 7217 C C . GLY B 1 344 ? 4.469 -21.812 -8.039 1 92.75 344 GLY B C 1
ATOM 7218 O O . GLY B 1 344 ? 3.43 -22.469 -7.891 1 92.75 344 GLY B O 1
ATOM 7219 N N . PHE B 1 345 ? 4.59 -20.547 -7.75 1 93.25 345 PHE B N 1
ATOM 7220 C CA . PHE B 1 345 ? 3.457 -19.766 -7.27 1 93.25 345 PHE B CA 1
ATOM 7221 C C . PHE B 1 345 ? 3.357 -18.438 -8.023 1 93.25 345 PHE B C 1
ATOM 7223 O O . PHE B 1 345 ? 4.332 -17.984 -8.625 1 93.25 345 PHE B O 1
ATOM 7230 N N . ALA B 1 346 ? 2.146 -17.969 -8.086 1 94.88 346 ALA B N 1
ATOM 7231 C CA . ALA B 1 346 ? 1.92 -16.594 -8.508 1 94.88 346 ALA B CA 1
ATOM 7232 C C . ALA B 1 346 ? 1.77 -15.664 -7.301 1 94.88 346 ALA B C 1
ATOM 7234 O O . ALA B 1 346 ? 0.879 -15.859 -6.469 1 94.88 346 ALA B O 1
ATOM 7235 N N . THR B 1 347 ? 2.678 -14.758 -7.211 1 95 347 THR B N 1
ATOM 7236 C CA . THR B 1 347 ? 2.645 -13.789 -6.121 1 95 347 THR B CA 1
ATOM 7237 C C . THR B 1 347 ? 2.096 -12.453 -6.605 1 95 347 THR B C 1
ATOM 7239 O O . THR B 1 347 ? 2.633 -11.859 -7.543 1 95 347 THR B O 1
ATOM 7242 N N . SER B 1 348 ? 1 -12.047 -6 1 94.62 348 SER B N 1
ATOM 7243 C CA . SER B 1 348 ? 0.405 -10.742 -6.297 1 94.62 348 SER B CA 1
ATOM 7244 C C . SER B 1 348 ? 0.685 -9.742 -5.18 1 94.62 348 SER B C 1
ATOM 7246 O O . SER B 1 348 ? 0.4 -10.008 -4.012 1 94.62 348 SER B O 1
ATOM 7248 N N . ILE B 1 349 ? 1.25 -8.609 -5.594 1 95.94 349 ILE B N 1
ATOM 7249 C CA . ILE B 1 349 ? 1.564 -7.559 -4.629 1 95.94 349 ILE B CA 1
ATOM 7250 C C . ILE B 1 349 ? 0.702 -6.328 -4.906 1 95.94 349 ILE B C 1
ATOM 7252 O O . ILE B 1 349 ? 0.954 -5.586 -5.859 1 95.94 349 ILE B O 1
ATOM 7256 N N . GLY B 1 350 ? -0.283 -6.172 -4.066 1 94.56 350 GLY B N 1
ATOM 7257 C CA . GLY B 1 350 ? -1.085 -4.961 -4.125 1 94.56 350 GLY B CA 1
ATOM 7258 C C . GLY B 1 350 ? -0.488 -3.811 -3.334 1 94.56 350 GLY B C 1
ATOM 7259 O O . GLY B 1 350 ? -0.021 -4 -2.209 1 94.56 350 GLY B O 1
ATOM 7260 N N . LEU B 1 351 ? -0.577 -2.57 -3.951 1 95.62 351 LEU B N 1
ATOM 7261 C CA . LEU B 1 351 ? 0.103 -1.442 -3.322 1 95.62 351 LEU B CA 1
ATOM 7262 C C . LEU B 1 351 ? -0.892 -0.348 -2.949 1 95.62 351 LEU B C 1
ATOM 7264 O O . LEU B 1 351 ? -1.83 -0.074 -3.701 1 95.62 351 LEU B O 1
ATOM 7268 N N . THR B 1 352 ? -0.683 0.219 -1.82 1 93.44 352 THR B N 1
ATOM 7269 C CA . THR B 1 352 ? -1.298 1.482 -1.432 1 93.44 352 THR B CA 1
ATOM 7270 C C . THR B 1 352 ? -0.235 2.555 -1.203 1 93.44 352 THR B C 1
ATOM 7272 O O . THR B 1 352 ? 0.802 2.285 -0.594 1 93.44 352 THR B O 1
ATOM 7275 N N . LYS B 1 353 ? -0.475 3.723 -1.713 1 95.69 353 LYS B N 1
ATOM 7276 C CA . LYS B 1 353 ? 0.496 4.812 -1.68 1 95.69 353 LYS B CA 1
ATOM 7277 C C . LYS B 1 353 ? 0.205 5.773 -0.53 1 95.69 353 LYS B C 1
ATOM 7279 O O . LYS B 1 353 ? -0.956 6.086 -0.254 1 95.69 353 LYS B O 1
ATOM 7284 N N . THR B 1 354 ? 1.224 6.215 0.177 1 95.38 354 THR B N 1
ATOM 7285 C CA . THR B 1 354 ? 1.154 7.258 1.193 1 95.38 354 THR B CA 1
ATOM 7286 C C . THR B 1 354 ? 2.223 8.32 0.952 1 95.38 354 THR B C 1
ATOM 7288 O O . THR B 1 354 ? 3.402 7.996 0.791 1 95.38 354 THR B O 1
ATOM 7291 N N . SER B 1 355 ? 1.753 9.539 0.884 1 96.19 355 SER B N 1
ATOM 7292 C CA . SER B 1 355 ? 2.668 10.672 0.775 1 96.19 355 SER B CA 1
ATOM 7293 C C . SER B 1 355 ? 2.811 11.398 2.107 1 96.19 355 SER B C 1
ATOM 7295 O O . SER B 1 355 ? 1.815 11.812 2.703 1 96.19 355 SER B O 1
ATOM 7297 N N . ILE B 1 356 ? 4.027 11.602 2.527 1 95.19 356 ILE B N 1
ATOM 7298 C CA . ILE B 1 356 ? 4.289 12.219 3.822 1 95.19 356 ILE B CA 1
ATOM 7299 C C . ILE B 1 356 ? 5.078 13.508 3.625 1 95.19 356 ILE B C 1
ATOM 7301 O O . ILE B 1 356 ? 6.094 13.523 2.926 1 95.19 356 ILE B O 1
ATOM 7305 N N . SER B 1 357 ? 4.621 14.57 4.184 1 95.25 357 SER B N 1
ATOM 7306 C CA . SER B 1 357 ? 5.312 15.859 4.207 1 95.25 357 SER B CA 1
ATOM 7307 C C . SER B 1 357 ? 5.539 16.344 5.637 1 95.25 357 SER B C 1
ATOM 7309 O O . SER B 1 357 ? 4.582 16.578 6.375 1 95.25 357 SER B O 1
ATOM 7311 N N . ARG B 1 358 ? 6.77 16.578 5.941 1 94.38 358 ARG B N 1
ATOM 7312 C CA . ARG B 1 358 ? 7.16 17.016 7.277 1 94.38 358 ARG B CA 1
ATOM 7313 C C . ARG B 1 358 ? 7.688 18.453 7.242 1 94.38 358 ARG B C 1
ATOM 7315 O O . ARG B 1 358 ? 8.117 18.938 6.195 1 94.38 358 ARG B O 1
ATOM 7322 N N . LEU B 1 359 ? 7.664 19.047 8.375 1 94 359 LEU B N 1
ATOM 7323 C CA . LEU B 1 359 ? 8.172 20.406 8.469 1 94 359 LEU B CA 1
ATOM 7324 C C . LEU B 1 359 ? 9.664 20.422 8.797 1 94 359 LEU B C 1
ATOM 7326 O O . LEU B 1 359 ? 10.109 19.672 9.68 1 94 359 LEU B O 1
ATOM 7330 N N . PRO B 1 360 ? 10.352 21.219 8.062 1 92 360 PRO B N 1
ATOM 7331 C CA . PRO B 1 360 ? 11.781 21.328 8.391 1 92 360 PRO B CA 1
ATOM 7332 C C . PRO B 1 360 ? 12.023 22.172 9.641 1 92 360 PRO B C 1
ATOM 7334 O O . PRO B 1 360 ? 11.086 22.5 10.367 1 92 360 PRO B O 1
ATOM 7337 N N . GLU B 1 361 ? 13.391 22.406 9.867 1 88.94 361 GLU B N 1
ATOM 7338 C CA . GLU B 1 361 ? 13.734 23.328 10.953 1 88.94 361 GLU B CA 1
ATOM 7339 C C . GLU B 1 361 ? 13.055 24.688 10.766 1 88.94 361 GLU B C 1
ATOM 7341 O O . GLU B 1 361 ? 12.969 25.188 9.641 1 88.94 361 GLU B O 1
ATOM 7346 N N . PRO B 1 362 ? 12.508 25.125 11.844 1 90.75 362 PRO B N 1
ATOM 7347 C CA . PRO B 1 362 ? 12.734 24.844 13.266 1 90.75 362 PRO B CA 1
ATOM 7348 C C . PRO B 1 362 ? 11.664 23.938 13.859 1 90.75 362 PRO B C 1
ATOM 7350 O O . PRO B 1 362 ? 11.703 23.641 15.062 1 90.75 362 PRO B O 1
ATOM 7353 N N . TYR B 1 363 ? 10.766 23.594 13.156 1 91.31 363 TYR B N 1
ATOM 7354 C CA . TYR B 1 363 ? 9.695 22.75 13.68 1 91.31 363 TYR B CA 1
ATOM 7355 C C . TYR B 1 363 ? 10.148 21.297 13.773 1 91.31 363 TYR B C 1
ATOM 7357 O O . TYR B 1 363 ? 9.719 20.562 14.664 1 91.31 363 TYR B O 1
ATOM 7365 N N . GLY B 1 364 ? 10.922 20.891 12.812 1 90.44 364 GLY B N 1
ATOM 7366 C CA . GLY B 1 364 ? 11.453 19.547 12.773 1 90.44 364 GLY B CA 1
ATOM 7367 C C . GLY B 1 364 ? 12.891 19.484 12.297 1 90.44 364 GLY B C 1
ATOM 7368 O O . GLY B 1 364 ? 13.539 20.516 12.133 1 90.44 364 GLY B O 1
ATOM 7369 N N . ASN B 1 365 ? 13.406 18.203 12.117 1 88.25 365 ASN B N 1
ATOM 7370 C CA . ASN B 1 365 ? 14.797 18 11.711 1 88.25 365 ASN B CA 1
ATOM 7371 C C . ASN B 1 365 ? 14.898 17.219 10.406 1 88.25 365 ASN B C 1
ATOM 7373 O O . ASN B 1 365 ? 15.898 16.547 10.156 1 88.25 365 ASN B O 1
ATOM 7377 N N . CYS B 1 366 ? 13.844 17.328 9.672 1 89.69 366 CYS B N 1
ATOM 7378 C CA . CYS B 1 366 ? 13.875 16.594 8.414 1 89.69 366 CYS B CA 1
ATOM 7379 C C . CYS B 1 366 ? 14.836 17.25 7.426 1 89.69 366 CYS B C 1
ATOM 7381 O O . CYS B 1 366 ? 15.195 18.422 7.582 1 89.69 366 CYS B O 1
ATOM 7383 N N . ILE B 1 367 ? 15.297 16.422 6.469 1 86.75 367 ILE B N 1
ATOM 7384 C CA . ILE B 1 367 ? 16.25 16.891 5.473 1 86.75 367 ILE B CA 1
ATOM 7385 C C . ILE B 1 367 ? 15.562 17.016 4.117 1 86.75 367 ILE B C 1
ATOM 7387 O O . ILE B 1 367 ? 14.867 16.109 3.678 1 86.75 367 ILE B O 1
ATOM 7391 N N . ARG B 1 368 ? 15.805 18.203 3.514 1 79.88 368 ARG B N 1
ATOM 7392 C CA . ARG B 1 368 ? 15.211 18.438 2.199 1 79.88 368 ARG B CA 1
ATOM 7393 C C . ARG B 1 368 ? 16.016 17.75 1.108 1 79.88 368 ARG B C 1
ATOM 7395 O O . ARG B 1 368 ? 17.234 17.562 1.254 1 79.88 368 ARG B O 1
ATOM 7402 N N . LYS B 1 369 ? 15.422 17.062 0.17 1 65.31 369 LYS B N 1
ATOM 7403 C CA . LYS B 1 369 ? 15.93 16.219 -0.911 1 65.31 369 LYS B CA 1
ATOM 7404 C C . LYS B 1 369 ? 17.328 16.656 -1.33 1 65.31 369 LYS B C 1
ATOM 7406 O O . LYS B 1 369 ? 18.203 15.82 -1.548 1 65.31 369 LYS B O 1
ATOM 7411 N N . HIS B 1 370 ? 17.641 17.844 -1.543 1 60.09 370 HIS B N 1
ATOM 7412 C CA . HIS B 1 370 ? 18.875 18.234 -2.219 1 60.09 370 HIS B CA 1
ATOM 7413 C C . HIS B 1 370 ? 20 18.484 -1.217 1 60.09 370 HIS B C 1
ATOM 7415 O O . HIS B 1 370 ? 21.156 18.656 -1.604 1 60.09 370 HIS B O 1
ATOM 7421 N N . ASP B 1 371 ? 19.672 18.297 -0.104 1 54.28 371 ASP B N 1
ATOM 7422 C CA . ASP B 1 371 ? 20.719 18.797 0.787 1 54.28 371 ASP B CA 1
ATOM 7423 C C . ASP B 1 371 ? 21.672 17.688 1.208 1 54.28 371 ASP B C 1
ATOM 7425 O O . ASP B 1 371 ? 22.734 17.953 1.768 1 54.28 371 ASP B O 1
ATOM 7429 N N . SER B 1 372 ? 21.219 16.406 0.917 1 55.22 372 SER B N 1
ATOM 7430 C CA . SER B 1 372 ? 22.141 15.477 1.56 1 55.22 372 SER B CA 1
ATOM 7431 C C . SER B 1 372 ? 23.172 14.938 0.567 1 55.22 372 SER B C 1
ATOM 7433 O O . SER B 1 372 ? 22.828 14.617 -0.573 1 55.22 372 SER B O 1
ATOM 7435 N N . PHE B 1 373 ? 24.438 15.078 0.863 1 54.41 373 PHE B N 1
ATOM 7436 C CA . PHE B 1 373 ? 25.688 14.633 0.25 1 54.41 373 PHE B CA 1
ATOM 7437 C C . PHE B 1 373 ? 25.672 13.125 0.029 1 54.41 373 PHE B C 1
ATOM 7439 O O . PHE B 1 373 ? 26.391 12.609 -0.822 1 54.41 373 PHE B O 1
ATOM 7446 N N . TYR B 1 374 ? 24.781 12.469 0.743 1 54.03 374 TYR B N 1
ATOM 7447 C CA . TYR B 1 374 ? 24.922 11.016 0.765 1 54.03 374 TYR B CA 1
ATOM 7448 C C . TYR B 1 374 ? 23.875 10.359 -0.117 1 54.03 374 TYR B C 1
ATOM 7450 O O . TYR B 1 374 ? 23.109 9.508 0.349 1 54.03 374 TYR B O 1
ATOM 7458 N N . ALA B 1 375 ? 23.672 10.898 -1.284 1 56.41 375 ALA B N 1
ATOM 7459 C CA . ALA B 1 375 ? 22.766 10.172 -2.18 1 56.41 375 ALA B CA 1
ATOM 7460 C C . ALA B 1 375 ? 23.547 9.469 -3.283 1 56.41 375 ALA B C 1
ATOM 7462 O O . ALA B 1 375 ? 24.562 9.984 -3.766 1 56.41 375 ALA B O 1
ATOM 7463 N N . PRO B 1 376 ? 23.203 7.965 -3.281 1 58.09 376 PRO B N 1
ATOM 7464 C CA . PRO B 1 376 ? 23.844 7.332 -4.441 1 58.09 376 PRO B CA 1
ATOM 7465 C C . PRO B 1 376 ? 23.719 8.172 -5.711 1 58.09 376 PRO B C 1
ATOM 7467 O O . PRO B 1 376 ? 22.812 9.008 -5.816 1 58.09 376 PRO B O 1
ATOM 7470 N N . GLU B 1 377 ? 24.594 8.055 -6.598 1 60.84 377 GLU B N 1
ATOM 7471 C CA . GLU B 1 377 ? 24.625 8.852 -7.82 1 60.84 377 GLU B CA 1
ATOM 7472 C C . GLU B 1 377 ? 23.266 8.852 -8.508 1 60.84 377 GLU B C 1
ATOM 7474 O O . GLU B 1 377 ? 22.656 7.793 -8.688 1 60.84 377 GLU B O 1
ATOM 7479 N N . LYS B 1 378 ? 22.547 9.969 -8.531 1 73.69 378 LYS B N 1
ATOM 7480 C CA . LYS B 1 378 ? 21.391 10.219 -9.398 1 73.69 378 LYS B CA 1
ATOM 7481 C C . LYS B 1 378 ? 20.078 10.016 -8.648 1 73.69 378 LYS B C 1
ATOM 7483 O O . LYS B 1 378 ? 19 10.18 -9.219 1 73.69 378 LYS B O 1
ATOM 7488 N N . TYR B 1 379 ? 20.234 9.484 -7.316 1 83.31 379 TYR B N 1
ATOM 7489 C CA . TYR B 1 379 ? 19 9.234 -6.566 1 83.31 379 TYR B CA 1
ATOM 7490 C C . TYR B 1 379 ? 18.734 10.359 -5.57 1 83.31 379 TYR B C 1
ATOM 7492 O O . TYR B 1 379 ? 19.641 11.133 -5.238 1 83.31 379 TYR B O 1
ATOM 7500 N N . ASP B 1 380 ? 17.516 10.383 -5.168 1 84.06 380 ASP B N 1
ATOM 7501 C CA . ASP B 1 380 ? 17.125 11.344 -4.141 1 84.06 380 ASP B CA 1
ATOM 7502 C C . ASP B 1 380 ? 17.484 10.836 -2.746 1 84.06 380 ASP B C 1
ATOM 7504 O O . ASP B 1 380 ? 17.797 9.656 -2.57 1 84.06 380 ASP B O 1
ATOM 7508 N N . PHE B 1 381 ? 17.469 11.773 -1.855 1 87.31 381 PHE B N 1
ATOM 7509 C CA . PHE B 1 381 ? 17.844 11.492 -0.475 1 87.31 381 PHE B CA 1
ATOM 7510 C C . PHE B 1 381 ? 16.828 10.547 0.171 1 87.31 381 PHE B C 1
ATOM 7512 O O . PHE B 1 381 ? 15.625 10.695 -0.017 1 87.31 381 PHE B O 1
ATOM 7519 N N . SER B 1 382 ? 17.328 9.562 0.824 1 89 382 SER B N 1
ATOM 7520 C CA . SER B 1 382 ? 16.594 8.703 1.751 1 89 382 SER B CA 1
ATOM 7521 C C . SER B 1 382 ? 17.422 8.414 3.002 1 89 382 SER B C 1
ATOM 7523 O O . SER B 1 382 ? 18.641 8.336 2.938 1 89 382 SER B O 1
ATOM 7525 N N . GLN B 1 383 ? 16.75 8.305 4.094 1 88.44 383 GLN B N 1
ATOM 7526 C CA . GLN B 1 383 ? 17.453 8.047 5.344 1 88.44 383 GLN B CA 1
ATOM 7527 C C . GLN B 1 383 ? 18.312 6.781 5.25 1 88.44 383 GLN B C 1
ATOM 7529 O O . GLN B 1 383 ? 19.453 6.758 5.711 1 88.44 383 GLN B O 1
ATOM 7534 N N . ARG B 1 384 ? 17.781 5.789 4.645 1 89 384 ARG B N 1
ATOM 7535 C CA . ARG B 1 384 ? 18.469 4.504 4.543 1 89 384 ARG B CA 1
ATOM 7536 C C . ARG B 1 384 ? 19.719 4.613 3.666 1 89 384 ARG B C 1
ATOM 7538 O O . ARG B 1 384 ? 20.781 4.105 4.023 1 89 384 ARG B O 1
ATOM 7545 N N . SER B 1 385 ? 19.578 5.207 2.502 1 89.19 385 SER B N 1
ATOM 7546 C CA . SER B 1 385 ? 20.734 5.383 1.627 1 89.19 385 SER B CA 1
ATOM 7547 C C . SER B 1 385 ? 21.812 6.234 2.297 1 89.19 385 SER B C 1
ATOM 7549 O O . SER B 1 385 ? 23 5.977 2.129 1 89.19 385 SER B O 1
ATOM 7551 N N . CYS B 1 386 ? 21.344 7.188 3.045 1 87.88 386 CYS B N 1
ATOM 7552 C CA . CYS B 1 386 ? 22.281 8.062 3.748 1 87.88 386 CYS B CA 1
ATOM 7553 C C . CYS B 1 386 ? 23.078 7.281 4.785 1 87.88 386 CYS B C 1
ATOM 7555 O O . CYS B 1 386 ? 24.312 7.406 4.855 1 87.88 386 CYS B O 1
ATOM 7557 N N . LEU B 1 387 ? 22.422 6.516 5.527 1 89 387 LEU B N 1
ATOM 7558 C CA . LEU B 1 387 ? 23.078 5.75 6.582 1 89 387 LEU B CA 1
ATOM 7559 C C . LEU B 1 387 ? 24.047 4.738 5.992 1 89 387 LEU B C 1
ATOM 7561 O O . LEU B 1 387 ? 25.188 4.609 6.469 1 89 387 LEU B O 1
ATOM 7565 N N . LYS B 1 388 ? 23.688 4.07 4.992 1 90.12 388 LYS B N 1
ATOM 7566 C CA . LYS B 1 388 ? 24.547 3.055 4.383 1 90.12 388 LYS B CA 1
ATOM 7567 C C . LYS B 1 388 ? 25.75 3.693 3.695 1 90.12 388 LYS B C 1
ATOM 7569 O O . LYS B 1 388 ? 26.859 3.164 3.766 1 90.12 388 LYS B O 1
ATOM 7574 N N . LEU B 1 389 ? 25.531 4.738 3.027 1 89.81 389 LEU B N 1
ATOM 7575 C CA . LEU B 1 389 ? 26.625 5.449 2.383 1 89.81 389 LEU B CA 1
ATOM 7576 C C . LEU B 1 389 ? 27.594 6 3.42 1 89.81 389 LEU B C 1
ATOM 7578 O O . LEU B 1 389 ? 28.812 5.953 3.225 1 89.81 389 LEU B O 1
ATOM 7582 N N . CYS B 1 390 ? 26.984 6.562 4.461 1 89.44 390 CYS B N 1
ATOM 7583 C CA . CYS B 1 390 ? 27.828 7.082 5.543 1 89.44 390 CYS B CA 1
ATOM 7584 C C . CYS B 1 390 ? 28.719 5.988 6.113 1 89.44 390 CYS B C 1
ATOM 7586 O O . CYS B 1 390 ? 29.906 6.211 6.352 1 89.44 390 CYS B O 1
ATOM 7588 N N . LEU B 1 391 ? 28.203 4.867 6.285 1 91.69 391 LEU B N 1
ATOM 7589 C CA . LEU B 1 391 ? 28.969 3.736 6.805 1 91.69 391 LEU B CA 1
ATOM 7590 C C . LEU B 1 391 ? 30.062 3.336 5.832 1 91.69 391 LEU B C 1
ATOM 7592 O O . LEU B 1 391 ? 31.219 3.158 6.23 1 91.69 391 LEU B O 1
ATOM 7596 N N . GLN B 1 392 ? 29.781 3.199 4.574 1 92.06 392 GLN B N 1
ATOM 7597 C CA . GLN B 1 392 ? 30.75 2.77 3.576 1 92.06 392 GLN B CA 1
ATOM 7598 C C . GLN B 1 392 ? 31.844 3.816 3.389 1 92.06 392 GLN B C 1
ATOM 7600 O O . GLN B 1 392 ? 33 3.475 3.221 1 92.06 392 GLN B O 1
ATOM 7605 N N . GLU B 1 393 ? 31.469 5.047 3.459 1 90.75 393 GLU B N 1
ATOM 7606 C CA . GLU B 1 393 ? 32.469 6.109 3.338 1 90.75 393 GLU B CA 1
ATOM 7607 C C . GLU B 1 393 ? 33.406 6.125 4.535 1 90.75 393 GLU B C 1
ATOM 7609 O O . GLU B 1 393 ? 34.594 6.32 4.383 1 90.75 393 GLU B O 1
ATOM 7614 N N . THR B 1 394 ? 32.812 5.965 5.652 1 92.56 394 THR B N 1
ATOM 7615 C CA . THR B 1 394 ? 33.656 5.914 6.852 1 92.56 394 THR B CA 1
ATOM 7616 C C . THR B 1 394 ? 34.594 4.719 6.801 1 92.56 394 THR B C 1
ATOM 7618 O O . THR B 1 394 ? 35.75 4.836 7.18 1 92.56 394 THR B O 1
ATOM 7621 N N . LEU B 1 395 ? 34.156 3.617 6.375 1 94 395 LEU B N 1
ATOM 7622 C CA . LEU B 1 395 ? 35 2.432 6.227 1 94 395 LEU B CA 1
ATOM 7623 C C . LEU B 1 395 ? 36.125 2.684 5.227 1 94 395 LEU B C 1
ATOM 7625 O O . LEU B 1 395 ? 37.281 2.35 5.488 1 94 395 LEU B O 1
ATOM 7629 N N . ASN B 1 396 ? 35.719 3.207 4.121 1 93 396 ASN B N 1
ATOM 7630 C CA . ASN B 1 396 ? 36.719 3.488 3.082 1 93 396 ASN B CA 1
ATOM 7631 C C . ASN B 1 396 ? 37.781 4.449 3.574 1 93 396 ASN B C 1
ATOM 7633 O O . ASN B 1 396 ? 38.969 4.281 3.256 1 93 396 ASN B O 1
ATOM 7637 N N . GLU B 1 397 ? 37.406 5.395 4.375 1 92.38 397 GLU B N 1
ATOM 7638 C CA . GLU B 1 397 ? 38.344 6.41 4.875 1 92.38 397 GLU B CA 1
ATOM 7639 C C . GLU B 1 397 ? 39.188 5.859 6.004 1 92.38 397 GLU B C 1
ATOM 7641 O O . GLU B 1 397 ? 40.406 6.141 6.066 1 92.38 397 GLU B O 1
ATOM 7646 N N . THR B 1 398 ? 38.562 5.105 6.84 1 93.19 398 THR B N 1
ATOM 7647 C CA . THR B 1 398 ? 39.25 4.672 8.047 1 93.19 398 THR B CA 1
ATOM 7648 C C . THR B 1 398 ? 40 3.359 7.809 1 93.19 398 THR B C 1
ATOM 7650 O O . THR B 1 398 ? 41.094 3.162 8.312 1 93.19 398 THR B O 1
ATOM 7653 N N . CYS B 1 399 ? 39.375 2.471 7.07 1 93.75 399 CYS B N 1
ATOM 7654 C CA . CYS B 1 399 ? 39.906 1.124 6.941 1 93.75 399 CYS B CA 1
ATOM 7655 C C . CYS B 1 399 ? 40.406 0.867 5.52 1 93.75 399 CYS B C 1
ATOM 7657 O O . CYS B 1 399 ? 40.969 -0.192 5.23 1 93.75 399 CYS B O 1
ATOM 7659 N N . SER B 1 400 ? 40.219 1.722 4.566 1 93.12 400 SER B N 1
ATOM 7660 C CA . SER B 1 400 ? 40.594 1.631 3.164 1 93.12 400 SER B CA 1
ATOM 7661 C C . SER B 1 400 ? 39.938 0.436 2.479 1 93.12 400 SER B C 1
ATOM 7663 O O . SER B 1 400 ? 40.562 -0.241 1.663 1 93.12 400 SER B O 1
ATOM 7665 N N . CYS B 1 401 ? 38.844 0.131 2.877 1 92 401 CYS B N 1
ATOM 7666 C CA . CYS B 1 401 ? 38.062 -0.925 2.254 1 92 401 CYS B CA 1
ATOM 7667 C C . CYS B 1 401 ? 36.562 -0.669 2.439 1 92 401 CYS B C 1
ATOM 7669 O O . CYS B 1 401 ? 36.188 0.224 3.191 1 92 401 CYS B O 1
ATOM 7671 N N . ILE B 1 402 ? 35.75 -1.394 1.668 1 92.12 402 ILE B N 1
ATOM 7672 C CA . ILE B 1 402 ? 34.312 -1.265 1.739 1 92.12 402 ILE B CA 1
ATOM 7673 C C . ILE B 1 402 ? 33.688 -2.646 1.881 1 92.12 402 ILE B C 1
ATOM 7675 O O . ILE B 1 402 ? 34.344 -3.664 1.649 1 92.12 402 ILE B O 1
ATOM 7679 N N . THR B 1 403 ? 32.469 -2.688 2.342 1 89.94 403 THR B N 1
ATOM 7680 C CA . THR B 1 403 ? 31.766 -3.959 2.541 1 89.94 403 THR B CA 1
ATOM 7681 C C . THR B 1 403 ? 30.578 -4.082 1.598 1 89.94 403 THR B C 1
ATOM 7683 O O . THR B 1 403 ? 29.953 -5.141 1.509 1 89.94 403 THR B O 1
ATOM 7686 N N . ASP B 1 404 ? 30.281 -2.99 0.936 1 89.81 404 ASP B N 1
ATOM 7687 C CA . ASP B 1 404 ? 29.141 -2.953 0.007 1 89.81 404 ASP B CA 1
ATOM 7688 C C . ASP B 1 404 ? 29.531 -2.27 -1.301 1 89.81 404 ASP B C 1
ATOM 7690 O O . ASP B 1 404 ? 30.469 -1.455 -1.331 1 89.81 404 ASP B O 1
ATOM 7694 N N . VAL B 1 405 ? 28.828 -2.605 -2.322 1 89.44 405 VAL B N 1
ATOM 7695 C CA . VAL B 1 405 ? 29.203 -2.115 -3.643 1 89.44 405 VAL B CA 1
ATOM 7696 C C . VAL B 1 405 ? 28.484 -0.8 -3.932 1 89.44 405 VAL B C 1
ATOM 7698 O O . VAL B 1 405 ? 28.328 -0.415 -5.09 1 89.44 405 VAL B O 1
ATOM 7701 N N . LEU B 1 406 ? 28.016 -0.202 -2.943 1 87.38 406 LEU B N 1
ATOM 7702 C CA . LEU B 1 406 ? 27.312 1.066 -3.092 1 87.38 406 LEU B CA 1
ATOM 7703 C C . LEU B 1 406 ? 28.25 2.162 -3.568 1 87.38 406 LEU B C 1
ATOM 7705 O O . LEU B 1 406 ? 27.844 3.088 -4.266 1 87.38 406 LEU B O 1
ATOM 7709 N N . ILE B 1 407 ? 29.453 2.062 -3.145 1 87.25 407 ILE B N 1
ATOM 7710 C CA . ILE B 1 407 ? 30.484 2.99 -3.586 1 87.25 407 ILE B CA 1
ATOM 7711 C C . ILE B 1 407 ? 31.641 2.213 -4.211 1 87.25 407 ILE B C 1
ATOM 7713 O O . ILE B 1 407 ? 31.75 0.996 -4.039 1 87.25 407 ILE B O 1
ATOM 7717 N N . ASP B 1 408 ? 32.406 2.957 -4.926 1 86.19 408 ASP B N 1
ATOM 7718 C CA . ASP B 1 408 ? 33.594 2.318 -5.52 1 86.19 408 ASP B CA 1
ATOM 7719 C C . ASP B 1 408 ? 34.719 2.197 -4.508 1 86.19 408 ASP B C 1
ATOM 7721 O O . ASP B 1 408 ? 34.938 3.105 -3.701 1 86.19 408 ASP B O 1
ATOM 7725 N N . GLY B 1 409 ? 35.25 1.058 -4.461 1 87.94 409 GLY B N 1
ATOM 7726 C CA . GLY B 1 409 ? 36.375 0.795 -3.57 1 87.94 409 GLY B CA 1
ATOM 7727 C C . GLY B 1 409 ? 36.781 -0.666 -3.541 1 87.94 409 GLY B C 1
ATOM 7728 O O . GLY B 1 409 ? 36.219 -1.481 -4.293 1 87.94 409 GLY B O 1
ATOM 7729 N N . THR B 1 410 ? 37.75 -0.888 -2.693 1 89.38 410 THR B N 1
ATOM 7730 C CA . THR B 1 410 ? 38.25 -2.256 -2.527 1 89.38 410 THR B CA 1
ATOM 7731 C C . THR B 1 410 ? 37.438 -2.977 -1.438 1 89.38 410 THR B C 1
ATOM 7733 O O . THR B 1 410 ? 37.25 -2.43 -0.353 1 89.38 410 THR B O 1
ATOM 7736 N N . MET B 1 411 ? 37.031 -4.141 -1.77 1 88.62 411 MET B N 1
ATOM 7737 C CA . MET B 1 411 ? 36.25 -4.91 -0.808 1 88.62 411 MET B CA 1
ATOM 7738 C C . MET B 1 411 ? 37.125 -5.355 0.366 1 88.62 411 MET B C 1
ATOM 7740 O O . MET B 1 411 ? 38.281 -5.766 0.177 1 88.62 411 MET B O 1
ATOM 7744 N N . CYS B 1 412 ? 36.531 -5.312 1.532 1 87.25 412 CYS B N 1
ATOM 7745 C CA . CYS B 1 412 ? 37.219 -5.75 2.729 1 87.25 412 CYS B CA 1
ATOM 7746 C C . CYS B 1 412 ? 37.469 -7.25 2.693 1 87.25 412 CYS B C 1
ATOM 7748 O O . CYS B 1 412 ? 36.625 -8.023 2.287 1 87.25 412 CYS B O 1
ATOM 7750 N N . GLU B 1 413 ? 38.656 -7.59 3.109 1 82.38 413 GLU B N 1
ATOM 7751 C CA . GLU B 1 413 ? 39 -9.008 3.215 1 82.38 413 GLU B CA 1
ATOM 7752 C C . GLU B 1 413 ? 38.781 -9.516 4.641 1 82.38 413 GLU B C 1
ATOM 7754 O O . GLU B 1 413 ? 39.281 -8.906 5.598 1 82.38 413 GLU B O 1
ATOM 7759 N N . VAL B 1 414 ? 38.062 -10.555 4.734 1 76.94 414 VAL B N 1
ATOM 7760 C CA . VAL B 1 414 ? 37.719 -11.078 6.051 1 76.94 414 VAL B CA 1
ATOM 7761 C C . VAL B 1 414 ? 38.938 -11.711 6.703 1 76.94 414 VAL B C 1
ATOM 7763 O O . VAL B 1 414 ? 39.062 -11.703 7.93 1 76.94 414 VAL B O 1
ATOM 7766 N N . ILE B 1 415 ? 39.844 -12.195 5.883 1 79.06 415 ILE B N 1
ATOM 7767 C CA . ILE B 1 415 ? 41 -12.93 6.398 1 79.06 415 ILE B CA 1
ATOM 7768 C C . ILE B 1 415 ? 42.031 -11.945 6.922 1 79.06 415 ILE B C 1
ATOM 7770 O O . ILE B 1 415 ? 42.844 -12.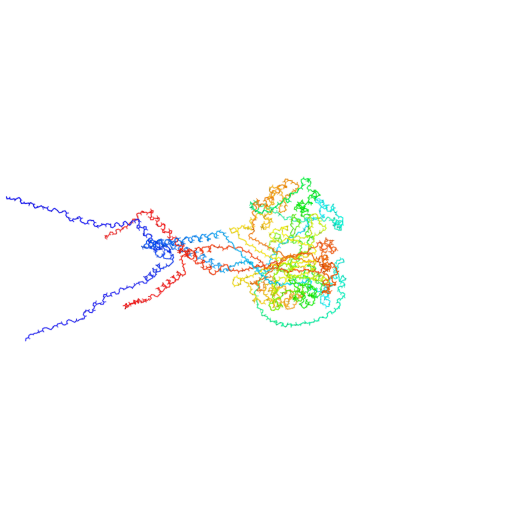297 7.777 1 79.06 415 ILE B O 1
ATOM 7774 N N . ASN B 1 416 ? 42 -10.711 6.391 1 82.75 416 ASN B N 1
ATOM 7775 C CA . ASN B 1 416 ? 42.938 -9.68 6.879 1 82.75 416 ASN B CA 1
ATOM 7776 C C . ASN B 1 416 ? 42.531 -9.195 8.273 1 82.75 416 ASN B C 1
ATOM 7778 O O . ASN B 1 416 ? 41.562 -8.461 8.422 1 82.75 416 ASN B O 1
ATOM 7782 N N . ARG B 1 417 ? 43.312 -9.508 9.18 1 80.5 417 ARG B N 1
ATOM 7783 C CA . ARG B 1 417 ? 43 -9.227 10.578 1 80.5 417 ARG B CA 1
ATOM 7784 C C . ARG B 1 417 ? 42.938 -7.723 10.836 1 80.5 417 ARG B C 1
ATOM 7786 O O . ARG B 1 417 ? 42.062 -7.254 11.57 1 80.5 417 ARG B O 1
ATOM 7793 N N . GLU B 1 418 ? 43.875 -7.125 10.297 1 82.88 418 GLU B N 1
ATOM 7794 C CA . GLU B 1 418 ? 43.906 -5.68 10.508 1 82.88 418 GLU B CA 1
ATOM 7795 C C . GLU B 1 418 ? 42.656 -5.016 9.953 1 82.88 418 GLU B C 1
ATOM 7797 O O . GLU B 1 418 ? 42.031 -4.18 10.625 1 82.88 418 GLU B O 1
ATOM 7802 N N . GLN B 1 419 ? 42.344 -5.383 8.805 1 85 419 GLN B N 1
ATOM 7803 C CA . GLN B 1 419 ? 41.156 -4.832 8.188 1 85 419 GLN B CA 1
ATOM 7804 C C . GLN B 1 419 ? 39.906 -5.277 8.922 1 85 419 GLN B C 1
ATOM 7806 O O . GLN B 1 419 ? 38.938 -4.512 9.055 1 85 419 GLN B O 1
ATOM 7811 N N . GLY B 1 420 ? 39.969 -6.449 9.391 1 83.75 420 GLY B N 1
ATOM 7812 C CA . GLY B 1 420 ? 38.844 -6.973 10.156 1 83.75 420 GLY B CA 1
ATOM 7813 C C . GLY B 1 420 ? 38.625 -6.23 11.453 1 83.75 420 GLY B C 1
ATOM 7814 O O . GLY B 1 420 ? 37.469 -5.906 11.797 1 83.75 420 GLY B O 1
ATOM 7815 N N . ASN B 1 421 ? 39.656 -6.039 12.109 1 86 421 ASN B N 1
ATOM 7816 C CA . ASN B 1 421 ? 39.562 -5.301 13.367 1 86 421 ASN B CA 1
ATOM 7817 C C . ASN B 1 421 ? 39.094 -3.867 13.133 1 86 421 ASN B C 1
ATOM 7819 O O . ASN B 1 421 ? 38.281 -3.336 13.906 1 86 421 ASN B O 1
ATOM 7823 N N . CYS B 1 422 ? 39.594 -3.322 12.141 1 90.81 422 CYS B N 1
ATOM 7824 C CA . CYS B 1 422 ? 39.188 -1.964 11.797 1 90.81 422 CYS B CA 1
ATOM 7825 C C . CYS B 1 422 ? 37.688 -1.904 11.461 1 90.81 422 CYS B C 1
ATOM 7827 O O . CYS B 1 422 ? 36.969 -1.037 11.961 1 90.81 422 CYS B O 1
ATOM 7829 N N . ARG B 1 423 ? 37.312 -2.75 10.602 1 90 423 ARG B N 1
ATOM 7830 C CA . ARG B 1 423 ? 35.906 -2.82 10.203 1 90 423 ARG B CA 1
ATOM 7831 C C . ARG B 1 423 ? 35 -2.994 11.414 1 90 423 ARG B C 1
ATOM 7833 O O . ARG B 1 423 ? 33.969 -2.332 11.523 1 90 423 ARG B O 1
ATOM 7840 N N . ASN B 1 424 ? 35.438 -3.811 12.281 1 87.38 424 ASN B N 1
ATOM 7841 C CA . ASN B 1 424 ? 34.656 -4.062 13.477 1 87.38 424 ASN B CA 1
ATOM 7842 C C . ASN B 1 424 ? 34.531 -2.816 14.352 1 87.38 424 ASN B C 1
ATOM 7844 O O . ASN B 1 424 ? 33.5 -2.568 14.961 1 87.38 424 ASN B O 1
ATOM 7848 N N . SER B 1 425 ? 35.531 -2.184 14.391 1 90.75 425 SER B N 1
ATOM 7849 C CA . SER B 1 425 ? 35.531 -0.953 15.18 1 90.75 425 SER B CA 1
ATOM 7850 C C . SER B 1 425 ? 34.562 0.071 14.586 1 90.75 425 SER B C 1
ATOM 7852 O O . SER B 1 425 ? 33.781 0.703 15.312 1 90.75 425 SER B O 1
ATOM 7854 N N . VAL B 1 426 ? 34.625 0.17 13.312 1 92.19 426 VAL B N 1
ATOM 7855 C CA . VAL B 1 426 ? 33.75 1.12 12.633 1 92.19 426 VAL B CA 1
ATOM 7856 C C . VAL B 1 426 ? 32.312 0.694 12.797 1 92.19 426 VAL B C 1
ATOM 7858 O O . VAL B 1 426 ? 31.422 1.531 13.031 1 92.19 426 VAL B O 1
ATOM 7861 N N . PHE B 1 427 ? 32.031 -0.533 12.719 1 89.38 427 PHE B N 1
ATOM 7862 C CA . PHE B 1 427 ? 30.688 -1.046 12.867 1 89.38 427 PHE B CA 1
ATOM 7863 C C . PHE B 1 427 ? 30.172 -0.811 14.281 1 89.38 427 PHE B C 1
ATOM 7865 O O . PHE B 1 427 ? 29 -0.485 14.477 1 89.38 427 PHE B O 1
ATOM 7872 N N . LYS B 1 428 ? 31 -0.995 15.18 1 89.25 428 LYS B N 1
ATOM 7873 C CA . LYS B 1 428 ? 30.609 -0.739 16.562 1 89.25 428 LYS B CA 1
ATOM 7874 C C . LYS B 1 428 ? 30.234 0.726 16.766 1 89.25 428 LYS B C 1
ATOM 7876 O O . LYS B 1 428 ? 29.25 1.03 17.453 1 89.25 428 LYS B O 1
ATOM 7881 N N . ASP B 1 429 ? 31 1.52 16.203 1 90.44 429 ASP B N 1
ATOM 7882 C CA . ASP B 1 429 ? 30.703 2.947 16.281 1 90.44 429 ASP B CA 1
ATOM 7883 C C . ASP B 1 429 ? 29.406 3.283 15.555 1 90.44 429 ASP B C 1
ATOM 7885 O O . ASP B 1 429 ? 28.641 4.148 16 1 90.44 429 ASP B O 1
ATOM 7889 N N . PHE B 1 430 ? 29.172 2.693 14.539 1 89.81 430 PHE B N 1
ATOM 7890 C CA . PHE B 1 430 ? 27.938 2.893 13.766 1 89.81 430 PHE B CA 1
ATOM 7891 C C . PHE B 1 430 ? 26.719 2.5 14.586 1 89.81 430 PHE B C 1
ATOM 7893 O O . PHE B 1 430 ? 25.734 3.236 14.633 1 89.81 430 PHE B O 1
ATOM 7900 N N . LEU B 1 431 ? 26.766 1.409 15.172 1 85.38 431 LEU B N 1
ATOM 7901 C CA . LEU B 1 431 ? 25.641 0.898 15.961 1 85.38 431 LEU B CA 1
ATOM 7902 C C . LEU B 1 431 ? 25.375 1.793 17.172 1 85.38 431 LEU B C 1
ATOM 7904 O O . LEU B 1 431 ? 24.234 1.908 17.625 1 85.38 431 LEU B O 1
ATOM 7908 N N . LYS B 1 432 ? 26.438 2.332 17.641 1 83.88 432 LYS B N 1
ATOM 7909 C CA . LYS B 1 432 ? 26.312 3.234 18.781 1 83.88 432 LYS B CA 1
ATOM 7910 C C . LYS B 1 432 ? 25.984 4.656 18.312 1 83.88 432 LYS B C 1
ATOM 7912 O O . LYS B 1 432 ? 25.953 5.582 19.125 1 83.88 432 LYS B O 1
ATOM 7917 N N . ASN B 1 433 ? 25.766 4.812 17.016 1 82.94 433 ASN B N 1
ATOM 7918 C CA . ASN B 1 433 ? 25.484 6.109 16.406 1 82.94 433 ASN B CA 1
ATOM 7919 C C . ASN B 1 433 ? 26.594 7.117 16.688 1 82.94 433 ASN B C 1
ATOM 7921 O O . ASN B 1 433 ? 26.328 8.281 16.969 1 82.94 433 ASN B O 1
ATOM 7925 N N . LYS B 1 434 ? 27.781 6.688 16.703 1 85.38 434 LYS B N 1
ATOM 7926 C CA . LYS B 1 434 ? 28.922 7.543 16.984 1 85.38 434 LYS B CA 1
ATOM 7927 C C . LYS B 1 434 ? 29.578 8.008 15.688 1 85.38 434 LYS B C 1
ATOM 7929 O O . LYS B 1 434 ? 30.531 8.805 15.719 1 85.38 434 LYS B O 1
ATOM 7934 N N . LEU B 1 435 ? 29.266 7.555 14.508 1 85.19 435 LEU B N 1
ATOM 7935 C CA . LEU B 1 435 ? 29.906 7.93 13.25 1 85.19 435 LEU B CA 1
ATOM 7936 C C . LEU B 1 435 ? 29.469 9.32 12.812 1 85.19 435 LEU B C 1
ATOM 7938 O O . LEU B 1 435 ? 30.047 9.906 11.898 1 85.19 435 LEU B O 1
ATOM 7942 N N . ASN B 1 436 ? 28.656 10.039 13.586 1 79.69 436 ASN B N 1
ATOM 7943 C CA . ASN B 1 436 ? 28.188 11.383 13.281 1 79.69 436 ASN B CA 1
ATOM 7944 C C . ASN B 1 436 ? 27.531 11.453 11.906 1 79.69 436 ASN B C 1
ATOM 7946 O O . ASN B 1 436 ? 27.844 12.32 11.094 1 79.69 436 ASN B O 1
ATOM 7950 N N . CYS B 1 437 ? 26.797 10.453 11.523 1 83.44 437 CYS B N 1
ATOM 7951 C CA . CYS B 1 437 ? 26.047 10.508 10.273 1 83.44 437 CYS B CA 1
ATOM 7952 C C . CYS B 1 437 ? 24.828 11.422 10.406 1 83.44 437 CYS B C 1
ATOM 7954 O O . CYS B 1 437 ? 24.047 11.289 11.352 1 83.44 437 CYS B O 1
ATOM 7956 N N . ASP B 1 438 ? 24.688 12.5 9.742 1 82.25 438 ASP B N 1
ATOM 7957 C CA . ASP B 1 438 ? 23.516 13.375 9.766 1 82.25 438 ASP B CA 1
ATOM 7958 C C . ASP B 1 438 ? 22.438 12.875 8.797 1 82.25 438 ASP B C 1
ATOM 7960 O O . ASP B 1 438 ? 22.312 13.406 7.688 1 82.25 438 ASP B O 1
ATOM 7964 N N . CYS B 1 439 ? 21.828 11.797 9.258 1 87 439 CYS B N 1
ATOM 7965 C CA . CYS B 1 439 ? 20.828 11.172 8.391 1 87 439 CYS B CA 1
ATOM 7966 C C . CYS B 1 439 ? 19.469 11.172 9.055 1 87 439 CYS B C 1
ATOM 7968 O O . CYS B 1 439 ? 18.984 10.133 9.5 1 87 439 CYS B O 1
ATOM 7970 N N . SER B 1 440 ? 18.797 12.312 9.023 1 88.69 440 SER B N 1
ATOM 7971 C CA . SER B 1 440 ? 17.438 12.383 9.531 1 88.69 440 SER B CA 1
ATOM 7972 C C . SER B 1 440 ? 16.422 12.039 8.453 1 88.69 440 SER B C 1
ATOM 7974 O O . SER B 1 440 ? 16.797 11.727 7.316 1 88.69 440 SER B O 1
ATOM 7976 N N . ASN B 1 441 ? 15.156 12.047 8.82 1 89.94 441 ASN B N 1
ATOM 7977 C CA . ASN B 1 441 ? 14.117 11.695 7.863 1 89.94 441 ASN B CA 1
ATOM 7978 C C . ASN B 1 441 ? 14.008 12.727 6.746 1 89.94 441 ASN B C 1
ATOM 7980 O O . ASN B 1 441 ? 14.352 13.891 6.938 1 89.94 441 ASN B O 1
ATOM 7984 N N . ALA B 1 442 ? 13.617 12.25 5.645 1 90.94 442 ALA B N 1
ATOM 7985 C CA . ALA B 1 442 ? 13.367 13.164 4.535 1 90.94 442 ALA B CA 1
ATOM 7986 C C . ALA B 1 442 ? 12.109 13.992 4.777 1 90.94 442 ALA B C 1
ATOM 7988 O O . ALA B 1 442 ? 11.117 13.492 5.316 1 90.94 442 ALA B O 1
ATOM 7989 N N . CYS B 1 443 ? 12.07 15.273 4.379 1 92.19 443 CYS B N 1
ATOM 7990 C CA . CYS B 1 443 ? 10.914 16.141 4.551 1 92.19 443 CYS B CA 1
ATOM 7991 C C . CYS B 1 443 ? 9.758 15.695 3.66 1 92.19 443 CYS B C 1
ATOM 7993 O O . CYS B 1 443 ? 8.594 15.891 4.004 1 92.19 443 CYS B O 1
ATOM 7995 N N . SER B 1 444 ? 10.086 15.211 2.547 1 92.69 444 SER B N 1
ATOM 7996 C CA . SER B 1 444 ? 9.086 14.641 1.653 1 92.69 444 SER B CA 1
ATOM 7997 C C . SER B 1 444 ? 9.406 13.18 1.332 1 92.69 444 SER B C 1
ATOM 7999 O O . SER B 1 444 ? 10.5 12.867 0.858 1 92.69 444 SER B O 1
ATOM 8001 N N . GLU B 1 445 ? 8.469 12.352 1.619 1 92.88 445 GLU B N 1
ATOM 8002 C CA . GLU B 1 445 ? 8.688 10.922 1.423 1 92.88 445 GLU B CA 1
ATOM 8003 C C . GLU B 1 445 ? 7.43 10.234 0.904 1 92.88 445 GLU B C 1
ATOM 8005 O O . GLU B 1 445 ? 6.316 10.578 1.312 1 92.88 445 GLU B O 1
ATOM 8010 N N . THR B 1 446 ? 7.637 9.312 -0.07 1 94.62 446 THR B N 1
ATOM 8011 C CA . THR B 1 446 ? 6.566 8.453 -0.558 1 94.62 446 THR B CA 1
ATOM 8012 C C . THR B 1 446 ? 6.785 7.008 -0.105 1 94.62 446 THR B C 1
ATOM 8014 O O . THR B 1 446 ? 7.863 6.449 -0.3 1 94.62 446 THR B O 1
ATOM 8017 N N . VAL B 1 447 ? 5.801 6.496 0.461 1 94.56 447 VAL B N 1
ATOM 8018 C CA . VAL B 1 447 ? 5.891 5.129 0.964 1 94.56 447 VAL B CA 1
ATOM 8019 C C . VAL B 1 447 ? 4.809 4.27 0.32 1 94.56 447 VAL B C 1
ATOM 8021 O O . VAL B 1 447 ? 3.686 4.734 0.105 1 94.56 447 VAL B O 1
ATOM 8024 N N . PHE B 1 448 ? 5.203 3.01 0.003 1 95.75 448 PHE B N 1
ATOM 8025 C CA . PHE B 1 448 ? 4.262 2.037 -0.535 1 95.75 448 PHE B CA 1
ATOM 8026 C C . PHE B 1 448 ? 4.043 0.894 0.449 1 95.75 448 PHE B C 1
ATOM 8028 O O . PHE B 1 448 ? 5 0.302 0.946 1 95.75 448 PHE B O 1
ATOM 8035 N N . LYS B 1 449 ? 2.82 0.631 0.75 1 92.25 449 LYS B N 1
ATOM 8036 C CA . LYS B 1 449 ? 2.473 -0.503 1.602 1 92.25 449 LYS B CA 1
ATOM 8037 C C . LYS B 1 449 ? 1.992 -1.688 0.77 1 92.25 449 LYS B C 1
ATOM 8039 O O . LYS B 1 449 ? 0.954 -1.61 0.11 1 92.25 449 LYS B O 1
ATOM 8044 N N . PRO B 1 450 ? 2.719 -2.783 0.863 1 93.56 450 PRO B N 1
ATOM 8045 C CA . PRO B 1 450 ? 2.359 -3.938 0.037 1 93.56 450 PRO B CA 1
ATOM 8046 C C . PRO B 1 450 ? 1.402 -4.895 0.746 1 93.56 450 PRO B C 1
ATOM 8048 O O . PRO B 1 450 ? 1.5 -5.082 1.961 1 93.56 450 PRO B O 1
ATOM 8051 N N . ARG B 1 451 ? 0.499 -5.395 0.03 1 91.69 451 ARG B N 1
ATOM 8052 C CA . ARG B 1 451 ? -0.328 -6.535 0.41 1 91.69 451 ARG B CA 1
ATOM 8053 C C . ARG B 1 451 ? -0.022 -7.746 -0.461 1 91.69 451 ARG B C 1
ATOM 8055 O O . ARG B 1 451 ? -0.217 -7.711 -1.678 1 91.69 451 ARG B O 1
ATOM 8062 N N . ILE B 1 452 ? 0.374 -8.836 0.197 1 92.94 452 ILE B N 1
ATOM 8063 C CA . ILE B 1 452 ? 0.869 -9.977 -0.559 1 92.94 452 ILE B CA 1
ATOM 8064 C C . ILE B 1 452 ? -0.189 -11.078 -0.58 1 92.94 452 ILE B C 1
ATOM 8066 O O . ILE B 1 452 ? -0.797 -11.383 0.449 1 92.94 452 ILE B O 1
ATOM 8070 N N . ALA B 1 453 ? -0.395 -11.57 -1.739 1 92.19 453 ALA B N 1
ATOM 8071 C CA . ALA B 1 453 ? -1.277 -12.719 -1.938 1 92.19 453 ALA B CA 1
ATOM 8072 C C . ALA B 1 453 ? -0.62 -13.766 -2.83 1 92.19 453 ALA B C 1
ATOM 8074 O O . ALA B 1 453 ? 0.15 -13.43 -3.732 1 92.19 453 ALA B O 1
ATOM 8075 N N . ILE B 1 454 ? -0.914 -15.055 -2.547 1 92.31 454 ILE B N 1
ATOM 8076 C CA . ILE B 1 454 ? -0.236 -16.125 -3.27 1 92.31 454 ILE B CA 1
ATOM 8077 C C . ILE B 1 454 ? -1.265 -17.125 -3.803 1 92.31 454 ILE B C 1
ATOM 8079 O O . ILE B 1 454 ? -2.23 -17.453 -3.111 1 92.31 454 ILE B O 1
ATOM 8083 N N . SER B 1 455 ? -1.097 -17.531 -5.023 1 92.19 455 SER B N 1
ATOM 8084 C CA . SER B 1 455 ? -1.869 -18.609 -5.648 1 92.19 455 SER B CA 1
ATOM 8085 C C . SER B 1 455 ? -0.958 -19.625 -6.32 1 92.19 455 SER B C 1
ATOM 8087 O O . SER B 1 455 ? 0.238 -19.375 -6.492 1 92.19 455 SER B O 1
ATOM 8089 N N . ARG B 1 456 ? -1.567 -20.75 -6.574 1 91.69 456 ARG B N 1
ATOM 8090 C CA . ARG B 1 456 ? -0.774 -21.766 -7.258 1 91.69 456 ARG B CA 1
ATOM 8091 C C . ARG B 1 456 ? -0.704 -21.5 -8.758 1 91.69 456 ARG B C 1
ATOM 8093 O O . ARG B 1 456 ? -1.706 -21.125 -9.375 1 91.69 456 ARG B O 1
ATOM 8100 N N . TRP B 1 457 ? 0.457 -21.594 -9.328 1 92.5 457 TRP B N 1
ATOM 8101 C CA . TRP B 1 457 ? 0.711 -21.297 -10.734 1 92.5 457 TRP B CA 1
ATOM 8102 C C . TRP B 1 457 ? 1.921 -22.078 -11.242 1 92.5 457 TRP B C 1
ATOM 8104 O O . TRP B 1 457 ? 2.914 -22.234 -10.531 1 92.5 457 TRP B O 1
ATOM 8114 N N . PRO B 1 458 ? 1.961 -22.609 -12.453 1 89.56 458 PRO B N 1
ATOM 8115 C CA . PRO B 1 458 ? 0.811 -22.656 -13.359 1 89.56 458 PRO B CA 1
ATOM 8116 C C . PRO B 1 458 ? -0.137 -23.812 -13.039 1 89.56 458 PRO B C 1
ATOM 8118 O O . PRO B 1 458 ? 0.25 -24.766 -12.352 1 89.56 458 PRO B O 1
ATOM 8121 N N . THR B 1 459 ? -1.373 -23.641 -13.477 1 88.88 459 THR B N 1
ATOM 8122 C CA . THR B 1 459 ? -2.291 -24.766 -13.367 1 88.88 459 THR B CA 1
ATOM 8123 C C . THR B 1 459 ? -1.896 -25.875 -14.344 1 88.88 459 THR B C 1
ATOM 8125 O O . THR B 1 459 ? -1.187 -25.625 -15.32 1 88.88 459 THR B O 1
ATOM 8128 N N . ALA B 1 460 ? -2.385 -27.062 -14.047 1 83.38 460 ALA B N 1
ATOM 8129 C CA . ALA B 1 460 ? -1.997 -28.219 -14.844 1 83.38 460 ALA B CA 1
ATOM 8130 C C . ALA B 1 460 ? -2.375 -28.031 -16.312 1 83.38 460 ALA B C 1
ATOM 8132 O O . ALA B 1 460 ? -1.601 -28.375 -17.203 1 83.38 460 ALA B O 1
ATOM 8133 N N . ARG B 1 461 ? -3.49 -27.453 -16.562 1 86.62 461 ARG B N 1
ATOM 8134 C CA . ARG B 1 461 ? -3.969 -27.328 -17.922 1 86.62 461 ARG B CA 1
ATOM 8135 C C . ARG B 1 461 ? -3.322 -26.125 -18.625 1 86.62 461 ARG B C 1
ATOM 8137 O O . ARG B 1 461 ? -3.336 -26.031 -19.844 1 86.62 461 ARG B O 1
ATOM 8144 N N . TYR B 1 462 ? -2.779 -25.25 -17.859 1 88.94 462 TYR B N 1
ATOM 8145 C CA . TYR B 1 462 ? -2.15 -24.062 -18.422 1 88.94 462 TYR B CA 1
ATOM 8146 C C . TYR B 1 462 ? -0.679 -24.312 -18.719 1 88.94 462 TYR B C 1
ATOM 8148 O O . TYR B 1 462 ? -0.063 -23.578 -19.5 1 88.94 462 TYR B O 1
ATOM 8156 N N . GLU B 1 463 ? -0.091 -25.297 -18.203 1 87.81 463 GLU B N 1
ATOM 8157 C CA . GLU B 1 463 ? 1.343 -25.562 -18.297 1 87.81 463 GLU B CA 1
ATOM 8158 C C . GLU B 1 463 ? 1.786 -25.703 -19.75 1 87.81 463 GLU B C 1
ATOM 8160 O O . GLU B 1 463 ? 2.83 -25.188 -20.141 1 87.81 463 GLU B O 1
ATOM 8165 N N . ALA B 1 464 ? 0.963 -26.391 -20.5 1 85.5 464 ALA B N 1
ATOM 8166 C CA . ALA B 1 464 ? 1.331 -26.609 -21.891 1 85.5 464 ALA B CA 1
ATOM 8167 C C . ALA B 1 464 ? 1.348 -25.297 -22.672 1 85.5 464 ALA B C 1
ATOM 8169 O O . ALA B 1 464 ? 2.23 -25.078 -23.5 1 85.5 464 ALA B O 1
ATOM 8170 N N . HIS B 1 465 ? 0.342 -24.5 -22.438 1 86.75 465 HIS B N 1
ATOM 8171 C CA . HIS B 1 465 ? 0.288 -23.203 -23.078 1 86.75 465 HIS B CA 1
ATOM 8172 C C . HIS B 1 465 ? 1.494 -22.344 -22.703 1 86.75 465 HIS B C 1
ATOM 8174 O O . HIS B 1 465 ? 2.074 -21.672 -23.562 1 86.75 465 HIS B O 1
ATOM 8180 N N . LEU B 1 466 ? 1.829 -22.406 -21.453 1 87.75 466 LEU B N 1
ATOM 8181 C CA . LEU B 1 466 ? 2.943 -21.625 -20.938 1 87.75 466 LEU B CA 1
ATOM 8182 C C . LEU B 1 466 ? 4.266 -22.078 -21.547 1 87.75 466 LEU B C 1
ATOM 8184 O O . LEU B 1 466 ? 5.074 -21.25 -21.969 1 87.75 466 LEU B O 1
ATOM 8188 N N . TYR B 1 467 ? 4.488 -23.344 -21.578 1 85.81 467 TYR B N 1
ATOM 8189 C CA . TYR B 1 467 ? 5.723 -23.891 -22.125 1 85.81 467 TYR B CA 1
ATOM 8190 C C . TYR B 1 467 ? 5.887 -23.5 -23.594 1 85.81 467 TYR B C 1
ATOM 8192 O O . TYR B 1 467 ? 6.977 -23.109 -24.016 1 85.81 467 TYR B O 1
ATOM 8200 N N . ASP B 1 468 ? 4.793 -23.625 -24.297 1 82.88 468 ASP B N 1
ATOM 8201 C CA . ASP B 1 468 ? 4.844 -23.281 -25.703 1 82.88 468 ASP B CA 1
ATOM 8202 C C . ASP B 1 468 ? 5.242 -21.828 -25.906 1 82.88 468 ASP B C 1
ATOM 8204 O O . ASP B 1 468 ? 6.047 -21.5 -26.781 1 82.88 468 ASP B O 1
ATOM 8208 N N . SER B 1 469 ? 4.734 -21 -25.141 1 85.25 469 SER B N 1
ATOM 8209 C CA . SER B 1 469 ? 5.027 -19.562 -25.234 1 85.25 469 SER B CA 1
ATOM 8210 C C . SER B 1 469 ? 6.465 -19.266 -24.812 1 85.25 469 SER B C 1
ATOM 8212 O O . SER B 1 469 ? 7.184 -18.562 -25.516 1 85.25 469 SER B O 1
ATOM 8214 N N . LEU B 1 470 ? 6.934 -19.859 -23.766 1 89 470 LEU B N 1
ATOM 8215 C CA . LEU B 1 470 ? 8.234 -19.531 -23.188 1 89 470 LEU B CA 1
ATOM 8216 C C . LEU B 1 470 ? 9.359 -20.188 -24 1 89 470 LEU B C 1
ATOM 8218 O O . LEU B 1 470 ? 10.438 -19.609 -24.141 1 89 470 LEU B O 1
ATOM 8222 N N . ALA B 1 471 ? 9.094 -21.375 -24.5 1 84.69 471 ALA B N 1
ATOM 8223 C CA . ALA B 1 471 ? 10.109 -22.094 -25.281 1 84.69 471 ALA B CA 1
ATOM 8224 C C . ALA B 1 471 ? 10.43 -21.344 -26.562 1 84.69 471 ALA B C 1
ATOM 8226 O O . ALA B 1 471 ? 11.562 -21.391 -27.047 1 84.69 471 ALA B O 1
ATOM 8227 N N . SER B 1 472 ? 9.5 -20.641 -27.047 1 83.38 472 SER B N 1
ATOM 8228 C CA . SER B 1 472 ? 9.695 -19.906 -28.297 1 83.38 472 SER B CA 1
ATOM 8229 C C . SER B 1 472 ? 10.461 -18.594 -28.047 1 83.38 472 SER B C 1
ATOM 8231 O O . SER B 1 472 ? 11.125 -18.094 -28.953 1 83.38 472 SER B O 1
ATOM 8233 N N . ILE B 1 473 ? 10.453 -18.141 -26.922 1 85.25 473 ILE B N 1
ATOM 8234 C CA . ILE B 1 473 ? 11.023 -16.828 -26.641 1 85.25 473 ILE B CA 1
ATOM 8235 C C . ILE B 1 473 ? 12.469 -16.984 -26.172 1 85.25 473 ILE B C 1
ATOM 8237 O O . ILE B 1 473 ? 13.312 -16.141 -26.438 1 85.25 473 ILE B O 1
ATOM 8241 N N . ASN B 1 474 ? 12.781 -18.062 -25.453 1 90 474 ASN B N 1
ATOM 8242 C CA . ASN B 1 474 ? 14.086 -18.234 -24.828 1 90 474 ASN B CA 1
ATOM 8243 C C . ASN B 1 474 ? 14.57 -19.672 -24.922 1 90 474 ASN B C 1
ATOM 8245 O O . ASN B 1 474 ? 13.906 -20.594 -24.422 1 90 474 ASN B O 1
ATOM 8249 N N . LYS B 1 475 ? 15.727 -19.844 -25.438 1 86.75 475 LYS B N 1
ATOM 8250 C CA . LYS B 1 475 ? 16.281 -21.172 -25.641 1 86.75 475 LYS B CA 1
ATOM 8251 C C . LYS B 1 475 ? 16.625 -21.844 -24.312 1 86.75 475 LYS B C 1
ATOM 8253 O O . LYS B 1 475 ? 16.438 -23.062 -24.156 1 86.75 475 LYS B O 1
ATOM 8258 N N . LYS B 1 476 ? 17.156 -21.109 -23.422 1 88.69 476 LYS B N 1
ATOM 8259 C CA . LYS B 1 476 ? 17.484 -21.656 -22.109 1 88.69 476 LYS B CA 1
ATOM 8260 C C . LYS B 1 476 ? 16.234 -22.156 -21.391 1 88.69 476 LYS B C 1
ATOM 8262 O O . LYS B 1 476 ? 16.266 -23.203 -20.734 1 88.69 476 LYS B O 1
ATOM 8267 N N . ALA B 1 477 ? 15.211 -21.359 -21.531 1 89.25 477 ALA B N 1
ATOM 8268 C CA . ALA B 1 477 ? 13.945 -21.766 -20.922 1 89.25 477 ALA B CA 1
ATOM 8269 C C . ALA B 1 477 ? 13.445 -23.078 -21.547 1 89.25 477 ALA B C 1
ATOM 8271 O O . ALA B 1 477 ? 12.945 -23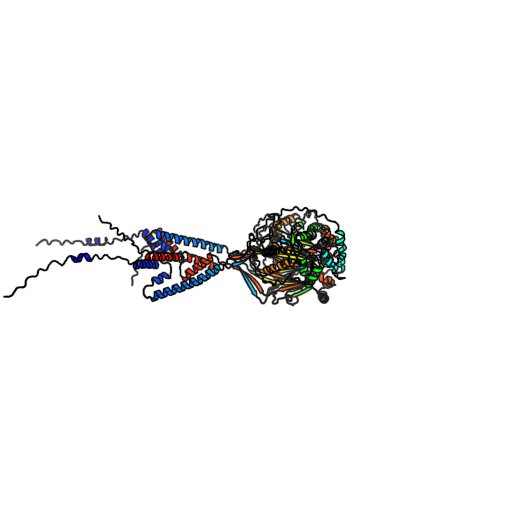.953 -20.828 1 89.25 477 ALA B O 1
ATOM 8272 N N . ALA B 1 478 ? 13.609 -23.234 -22.797 1 86 478 ALA B N 1
ATOM 8273 C CA . ALA B 1 478 ? 13.195 -24.438 -23.5 1 86 478 ALA B CA 1
ATOM 8274 C C . ALA B 1 478 ? 13.93 -25.672 -22.938 1 86 478 ALA B C 1
ATOM 8276 O O . ALA B 1 478 ? 13.344 -26.75 -22.828 1 86 478 ALA B O 1
ATOM 8277 N N . ARG B 1 479 ? 15.055 -25.438 -22.547 1 84.88 479 ARG B N 1
ATOM 8278 C CA . ARG B 1 479 ? 15.875 -26.547 -22.062 1 84.88 479 ARG B CA 1
ATOM 8279 C C . ARG B 1 479 ? 15.539 -26.875 -20.609 1 84.88 479 ARG B C 1
ATOM 8281 O O . ARG B 1 479 ? 15.539 -28.031 -20.203 1 84.88 479 ARG B O 1
ATOM 8288 N N . ILE B 1 480 ? 15.242 -25.891 -19.859 1 86.62 480 ILE B N 1
ATOM 8289 C CA . ILE B 1 480 ? 15.062 -26.062 -18.422 1 86.62 480 ILE B CA 1
ATOM 8290 C C . ILE B 1 480 ? 13.633 -26.531 -18.141 1 86.62 480 ILE B C 1
ATOM 8292 O O . ILE B 1 480 ? 13.414 -27.422 -17.312 1 86.62 480 ILE B O 1
ATOM 8296 N N . LEU B 1 481 ? 12.68 -25.984 -18.875 1 85.75 481 LEU B N 1
ATOM 8297 C CA . LEU B 1 481 ? 11.266 -26.203 -18.562 1 85.75 481 LEU B CA 1
ATOM 8298 C C . LEU B 1 481 ? 10.727 -27.422 -19.312 1 85.75 481 LEU B C 1
ATOM 8300 O O . LEU B 1 481 ? 9.742 -27.297 -20.047 1 85.75 481 LEU B O 1
ATOM 8304 N N . THR B 1 482 ? 11.242 -28.609 -19.094 1 78.56 482 THR B N 1
ATOM 8305 C CA . THR B 1 482 ? 10.914 -29.781 -19.875 1 78.56 482 THR B CA 1
ATOM 8306 C C . THR B 1 482 ? 9.773 -30.562 -19.234 1 78.56 482 THR B C 1
ATOM 8308 O O . THR B 1 482 ? 9.125 -31.375 -19.891 1 78.56 482 THR B O 1
ATOM 8311 N N . ASN B 1 483 ? 9.555 -30.328 -17.953 1 78.25 483 ASN B N 1
ATOM 8312 C CA . ASN B 1 483 ? 8.445 -31 -17.281 1 78.25 483 ASN B CA 1
ATOM 8313 C C . ASN B 1 483 ? 7.82 -30.109 -16.203 1 78.25 483 ASN B C 1
ATOM 8315 O O . ASN B 1 483 ? 8.312 -29 -15.953 1 78.25 483 ASN B O 1
ATOM 8319 N N . VAL B 1 484 ? 6.777 -30.672 -15.602 1 76.19 484 VAL B N 1
ATOM 8320 C CA . VAL B 1 484 ? 5.961 -29.922 -14.664 1 76.19 484 VAL B CA 1
ATOM 8321 C C . VAL B 1 484 ? 6.785 -29.578 -13.422 1 76.19 484 VAL B C 1
ATOM 8323 O O . VAL B 1 484 ? 6.723 -28.453 -12.922 1 76.19 484 VAL B O 1
ATOM 8326 N N . ALA B 1 485 ? 7.504 -30.484 -13 1 79.38 485 ALA B N 1
ATOM 8327 C CA . ALA B 1 485 ? 8.297 -30.266 -11.797 1 79.38 485 ALA B CA 1
ATOM 8328 C C . ALA B 1 485 ? 9.328 -29.172 -12.008 1 79.38 485 ALA B C 1
ATOM 8330 O O . ALA B 1 485 ? 9.531 -28.328 -11.133 1 79.38 485 ALA B O 1
ATOM 8331 N N . GLN B 1 486 ? 9.891 -29.141 -13.18 1 85.44 486 GLN B N 1
ATOM 8332 C CA . GLN B 1 486 ? 10.898 -28.125 -13.477 1 85.44 486 GLN B CA 1
ATOM 8333 C C . GLN B 1 486 ? 10.266 -26.75 -13.633 1 85.44 486 GLN B C 1
ATOM 8335 O O . GLN B 1 486 ? 10.859 -25.734 -13.242 1 85.44 486 GLN B O 1
ATOM 8340 N N . SER B 1 487 ? 9.109 -26.719 -14.234 1 86.88 487 SER B N 1
ATOM 8341 C CA . SER B 1 487 ? 8.422 -25.438 -14.359 1 86.88 487 SER B CA 1
ATOM 8342 C C . SER B 1 487 ? 8.078 -24.859 -12.992 1 86.88 487 SER B C 1
ATOM 8344 O O . SER B 1 487 ? 8.297 -23.672 -12.734 1 86.88 487 SER B O 1
ATOM 8346 N N . ARG B 1 488 ? 7.621 -25.719 -12.117 1 88.19 488 ARG B N 1
ATOM 8347 C CA . ARG B 1 48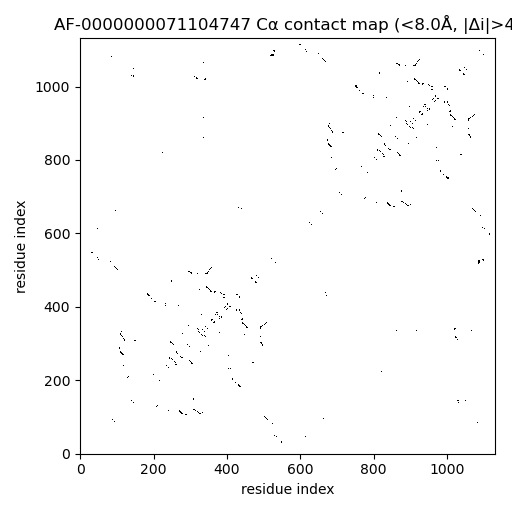8 ? 7.207 -25.281 -10.789 1 88.19 488 ARG B CA 1
ATOM 8348 C C . ARG B 1 488 ? 8.414 -24.891 -9.945 1 88.19 488 ARG B C 1
ATOM 8350 O O . ARG B 1 488 ? 8.312 -24.016 -9.078 1 88.19 488 ARG B O 1
ATOM 8357 N N . ASN B 1 489 ? 9.531 -25.422 -10.258 1 90.69 489 ASN B N 1
ATOM 8358 C CA . ASN B 1 489 ? 10.727 -25.156 -9.461 1 90.69 489 ASN B CA 1
ATOM 8359 C C . ASN B 1 489 ? 11.5 -23.969 -9.992 1 90.69 489 ASN B C 1
ATOM 8361 O O . ASN B 1 489 ? 12.375 -23.422 -9.305 1 90.69 489 ASN B O 1
ATOM 8365 N N . ASN B 1 490 ? 11.156 -23.531 -11.203 1 94.25 490 ASN B N 1
ATOM 8366 C CA . ASN B 1 490 ? 12.023 -22.516 -11.805 1 94.25 490 ASN B CA 1
ATOM 8367 C C . ASN B 1 490 ? 11.258 -21.25 -12.133 1 94.25 490 ASN B C 1
ATOM 8369 O O . ASN B 1 490 ? 11.852 -20.188 -12.32 1 94.25 490 ASN B O 1
ATOM 8373 N N . LEU B 1 491 ? 9.953 -21.359 -12.25 1 95.75 491 LEU B N 1
ATOM 8374 C CA . LEU B 1 491 ? 9.203 -20.203 -12.75 1 95.75 491 LEU B CA 1
ATOM 8375 C C . LEU B 1 491 ? 8.492 -19.484 -11.602 1 95.75 491 LEU B C 1
ATOM 8377 O O . LEU B 1 491 ? 7.941 -20.141 -10.711 1 95.75 491 LEU B O 1
ATOM 8381 N N . VAL B 1 492 ? 8.586 -18.172 -11.625 1 96.88 492 VAL B N 1
ATOM 8382 C CA . VAL B 1 492 ? 7.895 -17.297 -10.688 1 96.88 492 VAL B CA 1
ATOM 8383 C C . VAL B 1 492 ? 7 -16.312 -11.445 1 96.88 492 VAL B C 1
ATOM 8385 O O . VAL B 1 492 ? 7.457 -15.656 -12.383 1 96.88 492 VAL B O 1
ATOM 8388 N N . ARG B 1 493 ? 5.742 -16.344 -11.125 1 96.12 493 ARG B N 1
ATOM 8389 C CA . ARG B 1 493 ? 4.848 -15.32 -11.656 1 96.12 493 ARG B CA 1
ATOM 8390 C C . ARG B 1 493 ? 4.645 -14.195 -10.648 1 96.12 493 ARG B C 1
ATOM 8392 O O . ARG B 1 493 ? 4.289 -14.438 -9.5 1 96.12 493 ARG B O 1
ATOM 8399 N N . LEU B 1 494 ? 4.93 -12.977 -11.102 1 96.69 494 LEU B N 1
ATOM 8400 C CA . LEU B 1 494 ? 4.859 -11.82 -10.219 1 96.69 494 LEU B CA 1
ATOM 8401 C C . LEU B 1 494 ? 3.951 -10.742 -10.797 1 96.69 494 LEU B C 1
ATOM 8403 O O . LEU B 1 494 ? 4.055 -10.406 -11.977 1 96.69 494 LEU B O 1
ATOM 8407 N N . SER B 1 495 ? 3.029 -10.273 -9.969 1 95.44 495 SER B N 1
ATOM 8408 C CA . SER B 1 495 ? 2.166 -9.156 -10.336 1 95.44 495 SER B CA 1
ATOM 8409 C C . SER B 1 495 ? 2.234 -8.039 -9.305 1 95.44 495 SER B C 1
ATOM 8411 O O . SER B 1 495 ? 2.047 -8.281 -8.109 1 95.44 495 SER B O 1
ATOM 8413 N N . VAL B 1 496 ? 2.586 -6.879 -9.719 1 96.81 496 VAL B N 1
ATOM 8414 C CA . VAL B 1 496 ? 2.605 -5.688 -8.875 1 96.81 496 VAL B CA 1
ATOM 8415 C C . VAL B 1 496 ? 1.614 -4.656 -9.414 1 96.81 496 VAL B C 1
ATOM 8417 O O . VAL B 1 496 ? 1.676 -4.277 -10.586 1 96.81 496 VAL B O 1
ATOM 8420 N N . PHE B 1 497 ? 0.672 -4.203 -8.531 1 95.56 497 PHE B N 1
ATOM 8421 C CA . PHE B 1 497 ? -0.372 -3.311 -9.016 1 95.56 497 PHE B CA 1
ATOM 8422 C C . PHE B 1 497 ? -0.881 -2.412 -7.895 1 95.56 497 PHE B C 1
ATOM 8424 O O . PHE B 1 497 ? -0.593 -2.652 -6.719 1 95.56 497 PHE B O 1
ATOM 8431 N N . TYR B 1 498 ? -1.568 -1.337 -8.281 1 94.44 498 TYR B N 1
ATOM 8432 C CA . TYR B 1 498 ? -2.244 -0.49 -7.305 1 94.44 498 TYR B CA 1
ATOM 8433 C C . TYR B 1 498 ? -3.615 -1.054 -6.953 1 94.44 498 TYR B C 1
ATOM 8435 O O . TYR B 1 498 ? -4.375 -1.456 -7.836 1 94.44 498 TYR B O 1
ATOM 8443 N N . GLU B 1 499 ? -3.879 -1.067 -5.723 1 90.69 499 GLU B N 1
ATOM 8444 C CA . GLU B 1 499 ? -5.207 -1.489 -5.289 1 90.69 499 GLU B CA 1
ATOM 8445 C C . GLU B 1 499 ? -6.238 -0.39 -5.52 1 90.69 499 GLU B C 1
ATOM 8447 O O . GLU B 1 499 ? -7.398 -0.674 -5.832 1 90.69 499 GLU B O 1
ATOM 8452 N N . GLU B 1 500 ? -5.805 0.791 -5.293 1 86.25 500 GLU B N 1
ATOM 8453 C CA . GLU B 1 500 ? -6.637 1.977 -5.477 1 86.25 500 GLU B CA 1
ATOM 8454 C C . GLU B 1 500 ? -5.816 3.146 -6.016 1 86.25 500 GLU B C 1
ATOM 8456 O O . GLU B 1 500 ? -4.594 3.176 -5.871 1 86.25 500 GLU B O 1
ATOM 8461 N N . LEU B 1 501 ? -6.562 4.047 -6.609 1 85.19 501 LEU B N 1
ATOM 8462 C CA . LEU B 1 501 ? -5.879 5.215 -7.156 1 85.19 501 LEU B CA 1
ATOM 8463 C C . LEU B 1 501 ? -5.945 6.387 -6.184 1 85.19 501 LEU B C 1
ATOM 8465 O O . LEU B 1 501 ? -5.547 7.504 -6.52 1 85.19 501 LEU B O 1
ATOM 8469 N N . ASN B 1 502 ? -6.445 6.07 -5.039 1 85.31 502 ASN B N 1
ATOM 8470 C CA . ASN B 1 502 ? -6.371 7.062 -3.971 1 85.31 502 ASN B CA 1
ATOM 8471 C C . ASN B 1 502 ? -5.188 6.797 -3.043 1 85.31 502 ASN B C 1
ATOM 8473 O O . ASN B 1 502 ? -4.719 5.664 -2.936 1 85.31 502 ASN B O 1
ATOM 8477 N N . PHE B 1 503 ? -4.652 7.879 -2.576 1 91.19 503 PHE B N 1
ATOM 8478 C CA . PHE B 1 503 ? -3.541 7.707 -1.645 1 91.19 503 PHE B CA 1
ATOM 8479 C C . PHE B 1 503 ? -3.699 8.625 -0.44 1 91.19 503 PHE B C 1
ATOM 8481 O O . PHE B 1 503 ? -4.398 9.641 -0.514 1 91.19 503 PHE B O 1
ATOM 8488 N N . GLU B 1 504 ? -3.082 8.219 0.637 1 90.12 504 GLU B N 1
ATOM 8489 C CA . GLU B 1 504 ? -3.08 9 1.866 1 90.12 504 GLU B CA 1
ATOM 8490 C C . GLU B 1 504 ? -2.014 10.094 1.822 1 90.12 504 GLU B C 1
ATOM 8492 O O . GLU B 1 504 ? -0.856 9.828 1.497 1 90.12 504 GLU B O 1
ATOM 8497 N N . ASN B 1 505 ? -2.506 11.266 2.049 1 93.38 505 ASN B N 1
ATOM 8498 C CA . ASN B 1 505 ? -1.618 12.422 2.158 1 93.38 505 ASN B CA 1
ATOM 8499 C C . ASN B 1 505 ? -1.488 12.891 3.604 1 93.38 505 ASN B C 1
ATOM 8501 O O . ASN B 1 505 ? -2.438 13.43 4.172 1 93.38 505 ASN B O 1
ATOM 8505 N N . VAL B 1 506 ? -0.309 12.703 4.141 1 93.81 506 VAL B N 1
ATOM 8506 C CA . VAL B 1 506 ? -0.03 13.078 5.52 1 93.81 506 VAL B CA 1
ATOM 8507 C C . VAL B 1 506 ? 0.833 14.344 5.551 1 93.81 506 VAL B C 1
ATOM 8509 O O . VAL B 1 506 ? 2.002 14.305 5.156 1 93.81 506 VAL B O 1
ATOM 8512 N N . VAL B 1 507 ? 0.294 15.398 6.074 1 93.94 507 VAL B N 1
ATOM 8513 C CA . VAL B 1 507 ? 0.994 16.672 6.062 1 93.94 507 VAL B CA 1
ATOM 8514 C C . VAL B 1 507 ? 1.104 17.219 7.488 1 93.94 507 VAL B C 1
ATOM 8516 O O . VAL B 1 507 ? 0.103 17.312 8.203 1 93.94 507 VAL B O 1
ATOM 8519 N N . GLU B 1 508 ? 2.324 17.625 7.805 1 93.12 508 GLU B N 1
ATOM 8520 C CA . GLU B 1 508 ? 2.562 18.266 9.094 1 93.12 508 GLU B CA 1
ATOM 8521 C C . GLU B 1 508 ? 2.438 19.781 8.992 1 93.12 508 GLU B C 1
ATOM 8523 O O . GLU B 1 508 ? 2.994 20.391 8.078 1 93.12 508 GLU B O 1
ATOM 8528 N N . THR B 1 509 ? 1.647 20.359 9.906 1 90 509 THR B N 1
ATOM 8529 C CA . THR B 1 509 ? 1.472 21.797 9.945 1 90 509 THR B CA 1
ATOM 8530 C C . THR B 1 509 ? 1.676 22.328 11.359 1 90 509 THR B C 1
ATOM 8532 O O . THR B 1 509 ? 1.494 21.594 12.336 1 90 509 THR B O 1
ATOM 8535 N N . PRO B 1 510 ? 2.15 23.609 11.383 1 90.88 510 PRO B N 1
ATOM 8536 C CA . PRO B 1 510 ? 2.283 24.188 12.727 1 90.88 510 PRO B CA 1
ATOM 8537 C C . PRO B 1 510 ? 0.943 24.328 13.445 1 90.88 510 PRO B C 1
ATOM 8539 O O . PRO B 1 510 ? -0.059 24.688 12.828 1 90.88 510 PRO B O 1
ATOM 8542 N N . LEU B 1 511 ? 0.961 24.094 14.719 1 88.75 511 LEU B N 1
ATOM 8543 C CA . LEU B 1 511 ? -0.258 24.141 15.516 1 88.75 511 LEU B CA 1
ATOM 8544 C C . LEU B 1 511 ? -0.58 25.594 15.906 1 88.75 511 LEU B C 1
ATOM 8546 O O . LEU B 1 511 ? -1.737 26 15.844 1 88.75 511 LEU B O 1
ATOM 8550 N N . ILE B 1 512 ? 0.443 26.344 16.406 1 89.5 512 ILE B N 1
ATOM 8551 C CA . ILE B 1 512 ? 0.264 27.719 16.844 1 89.5 512 ILE B CA 1
ATOM 8552 C C . ILE B 1 512 ? 0.917 28.688 15.852 1 89.5 512 ILE B C 1
ATOM 8554 O O . ILE B 1 512 ? 2.127 28.609 15.625 1 89.5 512 ILE B O 1
ATOM 8558 N N . THR B 1 513 ? 0.09 29.609 15.273 1 87.62 513 THR B N 1
ATOM 8559 C CA . THR B 1 513 ? 0.619 30.609 14.367 1 87.62 513 THR B CA 1
ATOM 8560 C C . THR B 1 513 ? 0.938 31.906 15.109 1 87.62 513 THR B C 1
ATOM 8562 O O . THR B 1 513 ? 0.523 32.094 16.266 1 87.62 513 THR B O 1
ATOM 8565 N N . VAL B 1 514 ? 1.671 32.781 14.477 1 88.69 514 VAL B N 1
ATOM 8566 C CA . VAL B 1 514 ? 2.039 34.062 15.07 1 88.69 514 VAL B CA 1
ATOM 8567 C C . VAL B 1 514 ? 0.786 34.906 15.297 1 88.69 514 VAL B C 1
ATOM 8569 O O . VAL B 1 514 ? 0.656 35.562 16.328 1 88.69 514 VAL B O 1
ATOM 8572 N N . GLU B 1 515 ? -0.123 34.812 14.43 1 86.88 515 GLU B N 1
ATOM 8573 C CA . GLU B 1 515 ? -1.367 35.562 14.539 1 86.88 515 GLU B CA 1
ATOM 8574 C C . GLU B 1 515 ? -2.209 35.062 15.719 1 86.88 515 GLU B C 1
ATOM 8576 O O . GLU B 1 515 ? -2.787 35.875 16.453 1 86.88 515 GLU B O 1
ATOM 8581 N N . SER B 1 516 ? -2.17 33.75 15.805 1 88.12 516 SER B N 1
ATOM 8582 C CA . SER B 1 516 ? -2.959 33.188 16.891 1 88.12 516 SER B CA 1
ATOM 8583 C C . SER B 1 516 ? -2.312 33.469 18.25 1 88.12 516 SER B C 1
ATOM 8585 O O . SER B 1 516 ? -3.008 33.625 19.25 1 88.12 516 SER B O 1
ATOM 8587 N N . LEU B 1 517 ? -1.072 33.562 18.266 1 89.75 517 LEU B N 1
ATOM 8588 C CA . LEU B 1 517 ? -0.369 33.875 19.5 1 89.75 517 LEU B CA 1
ATOM 8589 C C . LEU B 1 517 ? -0.669 35.312 19.953 1 89.75 517 LEU B C 1
ATOM 8591 O O . LEU B 1 517 ? -1.063 35.531 21.094 1 89.75 517 LEU B O 1
ATOM 8595 N N . PHE B 1 518 ? -0.545 36.219 19.047 1 89.81 518 PHE B N 1
ATOM 8596 C CA . PHE B 1 518 ? -0.758 37.625 19.375 1 89.81 518 PHE B CA 1
ATOM 8597 C C . PHE B 1 518 ? -2.229 37.875 19.672 1 89.81 518 PHE B C 1
ATOM 8599 O O . PHE B 1 518 ? -2.555 38.719 20.516 1 89.81 518 PHE B O 1
ATOM 8606 N N . GLY B 1 519 ? -3.006 37.094 19.031 1 86.81 519 GLY B N 1
ATOM 8607 C CA . GLY B 1 519 ? -4.422 37.188 19.344 1 86.81 519 GLY B CA 1
ATOM 8608 C C . GLY B 1 519 ? -4.742 36.719 20.75 1 86.81 519 GLY B C 1
ATOM 8609 O O . GLY B 1 519 ? -5.484 37.375 21.484 1 86.81 519 GLY B O 1
ATOM 8610 N N . SER B 1 520 ? -4.133 35.656 21.094 1 90.19 520 SER B N 1
ATOM 8611 C CA . SER B 1 520 ? -4.359 35.156 22.438 1 90.19 520 SER B CA 1
ATOM 8612 C C . SER B 1 520 ? -3.736 36.031 23.5 1 90.19 520 SER B C 1
ATOM 8614 O O . SER B 1 520 ? -4.316 36.25 24.578 1 90.19 520 SER B O 1
ATOM 8616 N N . LEU B 1 521 ? -2.654 36.594 23.25 1 89.12 521 LEU B N 1
ATOM 8617 C CA . LEU B 1 521 ? -1.998 37.5 24.172 1 89.12 521 LEU B CA 1
ATOM 8618 C C . LEU B 1 521 ? -2.811 38.781 24.344 1 89.12 521 LEU B C 1
ATOM 8620 O O . LEU B 1 521 ? -2.943 39.281 25.453 1 89.12 521 LEU B O 1
ATOM 8624 N N . GLY B 1 522 ? -3.268 39.25 23.25 1 86.19 522 GLY B N 1
ATOM 8625 C CA . GLY B 1 522 ? -4.121 40.438 23.297 1 86.19 522 GLY B CA 1
ATOM 8626 C C . GLY B 1 522 ? -5.414 40.188 24.062 1 86.19 522 GLY B C 1
ATOM 8627 O O . GLY B 1 522 ? -5.879 41.094 24.781 1 86.19 522 GLY B O 1
ATOM 8628 N N . GLY B 1 523 ? -5.938 39.031 23.859 1 85.12 523 GLY B N 1
ATOM 8629 C CA . GLY B 1 523 ? -7.125 38.688 24.625 1 85.12 523 GLY B CA 1
ATOM 8630 C C . GLY B 1 523 ? -6.883 38.625 26.109 1 85.12 523 GLY B C 1
ATOM 8631 O O . GLY B 1 523 ? -7.695 39.125 26.906 1 85.12 523 GLY B O 1
ATOM 8632 N N . LEU B 1 524 ? -5.832 38.125 26.469 1 87.81 524 LEU B N 1
ATOM 8633 C CA . LEU B 1 524 ? -5.484 38.062 27.891 1 87.81 524 LEU B CA 1
ATOM 8634 C C . LEU B 1 524 ? -5.215 39.469 28.453 1 87.81 524 LEU B C 1
ATOM 8636 O O . LEU B 1 524 ? -5.645 39.781 29.562 1 87.81 524 LEU B O 1
ATOM 8640 N N . LEU B 1 525 ? -4.504 40.25 27.734 1 86.75 525 LEU B N 1
ATOM 8641 C CA . LEU B 1 525 ? -4.195 41.594 28.172 1 86.75 525 LEU B CA 1
ATOM 8642 C C . LEU B 1 525 ? -5.469 42.438 28.312 1 86.75 525 LEU B C 1
ATOM 8644 O O . LEU B 1 525 ? -5.617 43.188 29.266 1 86.75 525 LEU B O 1
ATOM 8648 N N . GLY B 1 526 ? -6.344 42.25 27.359 1 80.94 526 GLY B N 1
ATOM 8649 C CA . GLY B 1 526 ? -7.625 42.938 27.422 1 80.94 526 GLY B CA 1
ATOM 8650 C C . GLY B 1 526 ? -8.508 42.469 28.562 1 80.94 526 GLY B C 1
ATOM 8651 O O . GLY B 1 526 ? -9.195 43.281 29.203 1 80.94 526 GLY B O 1
ATOM 8652 N N . LEU B 1 527 ? -8.445 41.281 28.859 1 81.69 527 LEU B N 1
ATOM 8653 C CA . LEU B 1 527 ? -9.297 40.688 29.891 1 81.69 527 LEU B CA 1
ATOM 8654 C C . LEU B 1 527 ? -8.812 41.062 31.281 1 81.69 527 LEU B C 1
ATOM 8656 O O . LEU B 1 527 ? -9.609 41.438 32.156 1 81.69 527 LEU B O 1
ATOM 8660 N N . TYR B 1 528 ? -7.523 41.125 31.5 1 83.62 528 TYR B N 1
ATOM 8661 C CA . TYR B 1 528 ? -7.023 41.281 32.844 1 83.62 528 TYR B CA 1
ATOM 8662 C C . TYR B 1 528 ? -6.676 42.719 33.156 1 83.62 528 TYR B C 1
ATOM 8664 O O . TYR B 1 528 ? -6.969 43.25 34.219 1 83.62 528 TYR B O 1
ATOM 8672 N N . ILE B 1 529 ? -6.004 43.438 32.219 1 78.19 529 ILE B N 1
ATOM 8673 C CA . ILE B 1 529 ? -5.5 44.75 32.531 1 78.19 529 ILE B CA 1
ATOM 8674 C C . ILE B 1 529 ? -6.176 45.781 31.609 1 78.19 529 ILE B C 1
ATOM 8676 O O . ILE B 1 529 ? -6.273 46.969 31.969 1 78.19 529 ILE B O 1
ATOM 8680 N N . GLY B 1 530 ? -6.703 45.406 30.531 1 77.5 530 GLY B N 1
ATOM 8681 C CA . GLY B 1 530 ? -7.328 46.344 29.609 1 77.5 530 GLY B CA 1
ATOM 8682 C C . GLY B 1 530 ? -6.336 47.281 28.953 1 77.5 530 GLY B C 1
ATOM 8683 O O . GLY B 1 530 ? -6.594 48.469 28.844 1 77.5 530 GLY B O 1
ATOM 8684 N N . MET B 1 531 ? -5.125 46.75 28.703 1 79.94 531 MET B N 1
ATOM 8685 C CA . MET B 1 531 ? -4.062 47.562 28.109 1 79.94 531 MET B CA 1
ATOM 8686 C C . MET B 1 531 ? -3.838 47.156 26.656 1 79.94 531 MET B C 1
ATOM 8688 O O . MET B 1 531 ? -4.074 46 26.281 1 79.94 531 MET B O 1
ATOM 8692 N N . SER B 1 532 ? -3.615 48.094 25.812 1 82.12 532 SER B N 1
ATOM 8693 C CA . SER B 1 532 ? -3.227 47.875 24.422 1 82.12 532 SER B CA 1
ATOM 8694 C C . SER B 1 532 ? -1.796 48.344 24.156 1 82.12 532 SER B C 1
ATOM 8696 O O . SER B 1 532 ? -1.136 48.844 25.062 1 82.12 532 SER B O 1
ATOM 8698 N N . PHE B 1 533 ? -1.291 48.062 23 1 83 533 PHE B N 1
ATOM 8699 C CA . PHE B 1 533 ? 0.044 48.531 22.656 1 83 533 PHE B CA 1
ATOM 8700 C C . PHE B 1 533 ? 0.091 50.062 22.672 1 83 533 PHE B C 1
ATOM 8702 O O . PHE B 1 533 ? 1.123 50.656 22.984 1 83 533 PHE B O 1
ATOM 8709 N N . ILE B 1 534 ? -1.025 50.688 22.438 1 78.56 534 ILE B N 1
ATOM 8710 C CA . ILE B 1 534 ? -1.101 52.125 22.516 1 78.56 534 ILE B CA 1
ATOM 8711 C C . ILE B 1 534 ? -0.935 52.594 23.969 1 78.56 534 ILE B C 1
ATOM 8713 O O . ILE B 1 534 ? -0.225 53.562 24.234 1 78.56 534 ILE B O 1
ATOM 8717 N N . SER B 1 535 ? -1.557 51.844 24.812 1 79.38 535 SER B N 1
ATOM 8718 C CA . SER B 1 535 ? -1.427 52.188 26.234 1 79.38 535 SER B CA 1
ATOM 8719 C C . SER B 1 535 ? 0.018 52.031 26.703 1 79.38 535 SER B C 1
ATOM 8721 O O . SER B 1 535 ? 0.489 52.812 27.531 1 79.38 535 SER B O 1
ATOM 8723 N N . VAL B 1 536 ? 0.611 51.062 26.156 1 80.06 536 VAL B N 1
ATOM 8724 C CA . VAL B 1 536 ? 2.008 50.844 26.516 1 80.06 536 VAL B CA 1
ATOM 8725 C C . VAL B 1 536 ? 2.855 52.031 26.016 1 80.06 536 VAL B C 1
ATOM 8727 O O . VAL B 1 536 ? 3.764 52.469 26.719 1 80.06 536 VAL B O 1
ATOM 8730 N N . THR B 1 537 ? 2.568 52.531 24.891 1 80.38 537 THR B N 1
ATOM 8731 C CA . THR B 1 537 ? 3.293 53.656 24.359 1 80.38 537 THR B CA 1
ATOM 8732 C C . THR B 1 537 ? 3.031 54.906 25.188 1 80.38 537 THR B C 1
ATOM 8734 O O . THR B 1 537 ? 3.926 55.75 25.375 1 80.38 537 THR B O 1
ATOM 8737 N N . GLU B 1 538 ? 1.798 55.031 25.719 1 78.69 538 GLU B N 1
ATOM 8738 C CA . GLU B 1 538 ? 1.464 56.156 26.609 1 78.69 538 GLU B CA 1
ATOM 8739 C C . GLU B 1 538 ? 2.318 56.125 27.875 1 78.69 538 GLU B C 1
ATOM 8741 O O . GLU B 1 538 ? 2.818 57.156 28.312 1 78.69 538 GLU B O 1
ATOM 8746 N N . ILE B 1 539 ? 2.443 55 28.297 1 77.44 539 ILE B N 1
ATOM 8747 C CA . ILE B 1 539 ? 3.215 54.844 29.516 1 77.44 539 ILE B CA 1
ATOM 8748 C C . ILE B 1 539 ? 4.684 55.156 29.25 1 77.44 539 ILE B C 1
ATOM 8750 O O . ILE B 1 539 ? 5.348 55.812 30.062 1 77.44 539 ILE B O 1
ATOM 8754 N N . LEU B 1 540 ? 5.117 54.75 28.141 1 81.69 540 LEU B N 1
ATOM 8755 C CA . LEU B 1 540 ? 6.512 55 27.797 1 81.69 540 LEU B CA 1
ATOM 8756 C C . LEU B 1 540 ? 6.77 56.5 27.609 1 81.69 540 LEU B C 1
ATOM 8758 O O . LEU B 1 540 ? 7.797 57.031 28.047 1 81.69 540 LEU B O 1
ATOM 8762 N N . VAL B 1 541 ? 5.828 57.156 26.969 1 79.25 541 VAL B N 1
ATOM 8763 C CA . VAL B 1 541 ? 5.953 58.594 26.766 1 79.25 541 VAL B CA 1
ATOM 8764 C C . VAL B 1 541 ? 5.91 59.312 28.125 1 79.25 541 VAL B C 1
ATOM 8766 O O . VAL B 1 541 ? 6.656 60.25 28.344 1 79.25 541 VAL B O 1
ATOM 8769 N N . PHE B 1 542 ? 5.004 58.781 29.062 1 78.62 542 PHE B N 1
ATOM 8770 C CA . PHE B 1 542 ? 4.91 59.344 30.391 1 78.62 542 PHE B CA 1
ATOM 8771 C C . PHE B 1 542 ? 6.227 59.188 31.141 1 78.62 542 PHE B C 1
ATOM 8773 O O . PHE B 1 542 ? 6.711 60.125 31.766 1 78.62 542 PHE B O 1
ATOM 8780 N N . ILE B 1 543 ? 6.777 58.031 31.047 1 78.69 543 ILE B N 1
ATOM 8781 C CA . ILE B 1 543 ? 8.039 57.75 31.734 1 78.69 543 ILE B CA 1
ATOM 8782 C C . ILE B 1 543 ? 9.141 58.625 31.156 1 78.69 543 ILE B C 1
ATOM 8784 O O . ILE B 1 543 ? 9.969 59.156 31.891 1 78.69 543 ILE B O 1
ATOM 8788 N N . PHE B 1 544 ? 9.078 58.781 29.891 1 80.25 544 PHE B N 1
ATOM 8789 C CA . PHE B 1 544 ? 10.078 59.625 29.234 1 80.25 544 PHE B CA 1
ATOM 8790 C C . PHE B 1 544 ? 9.938 61.062 29.672 1 80.25 544 PHE B C 1
ATOM 8792 O O . PHE B 1 544 ? 10.938 61.75 29.891 1 80.25 544 PHE B O 1
ATOM 8799 N N . GLU B 1 545 ? 8.688 61.562 29.828 1 79.94 545 GLU B N 1
ATOM 8800 C CA . GLU B 1 545 ? 8.43 62.938 30.266 1 79.94 545 GLU B CA 1
ATOM 8801 C C . GLU B 1 545 ? 8.828 63.125 31.719 1 79.94 545 GLU B C 1
ATOM 8803 O O . GLU B 1 545 ? 9.344 64.188 32.094 1 79.94 545 GLU B O 1
ATOM 8808 N N . LEU B 1 546 ? 8.633 62.125 32.469 1 78.81 546 LEU B N 1
ATOM 8809 C CA . LEU B 1 546 ? 9 62.188 33.875 1 78.81 546 LEU B CA 1
ATOM 8810 C C . LEU B 1 546 ? 10.516 62.219 34.031 1 78.81 546 LEU B C 1
ATOM 8812 O O . LEU B 1 546 ? 11.047 62.969 34.844 1 78.81 546 LEU B O 1
ATOM 8816 N N . LEU B 1 547 ? 11.125 61.438 33.25 1 79.94 547 LEU B N 1
ATOM 8817 C CA . LEU B 1 547 ? 12.578 61.406 33.312 1 79.94 547 LEU B CA 1
ATOM 8818 C C . LEU B 1 547 ? 13.188 62.688 32.812 1 79.94 547 LEU B C 1
ATOM 8820 O O . LEU B 1 547 ? 14.172 63.188 33.344 1 79.94 547 LEU B O 1
ATOM 8824 N N . ARG B 1 548 ? 12.602 63.219 31.828 1 76.81 548 ARG B N 1
ATOM 8825 C CA . ARG B 1 548 ? 13.07 64.5 31.266 1 76.81 548 ARG B CA 1
ATOM 8826 C C . ARG B 1 548 ? 12.852 65.625 32.25 1 76.81 548 ARG B C 1
ATOM 8828 O O . ARG B 1 548 ? 13.695 66.5 32.375 1 76.81 548 ARG B O 1
ATOM 8835 N N . SER B 1 549 ? 11.727 65.562 33 1 75.44 549 SER B N 1
ATOM 8836 C CA . SER B 1 549 ? 11.422 66.625 33.969 1 75.44 549 SER B CA 1
ATOM 8837 C C . SER B 1 549 ? 12.367 66.562 35.156 1 75.44 549 SER B C 1
ATOM 8839 O O . SER B 1 549 ? 12.727 67.625 35.719 1 75.44 549 SER B O 1
ATOM 8841 N N . VAL B 1 550 ? 12.742 65.438 35.438 1 72.5 550 VAL B N 1
ATOM 8842 C CA . VAL B 1 550 ? 13.625 65.312 36.594 1 72.5 550 VAL B CA 1
ATOM 8843 C C . VAL B 1 550 ? 15.062 65.625 36.188 1 72.5 550 VAL B C 1
ATOM 8845 O O . VAL B 1 550 ? 15.805 66.25 36.969 1 72.5 550 VAL B O 1
ATOM 8848 N N . CYS B 1 551 ? 15.344 65.25 35.062 1 62.94 551 CYS B N 1
ATOM 8849 C CA . CYS B 1 551 ? 16.719 65.5 34.656 1 62.94 551 CYS B CA 1
ATOM 8850 C C . CYS B 1 551 ? 16.906 66.938 34.188 1 62.94 551 CYS B C 1
ATOM 8852 O O . CYS B 1 551 ? 17.953 67.562 34.375 1 62.94 551 CYS B O 1
ATOM 8854 N N . CYS B 1 552 ? 15.992 67.438 33.25 1 56.09 552 CYS B N 1
ATOM 8855 C CA . CYS B 1 552 ? 16.234 68.75 32.688 1 56.09 552 CYS B CA 1
ATOM 8856 C C . CYS B 1 552 ? 15.578 69.812 33.562 1 56.09 552 CYS B C 1
ATOM 8858 O O . CYS B 1 552 ? 14.406 70.188 33.344 1 56.09 552 CYS B O 1
ATOM 8860 N N . HIS B 1 553 ? 15.68 69.938 34.75 1 49.78 553 HIS B N 1
ATOM 8861 C CA . HIS B 1 553 ? 15.32 71.125 35.562 1 49.78 553 HIS B CA 1
ATOM 8862 C C . HIS B 1 553 ? 15.688 72.438 34.844 1 49.78 553 HIS B C 1
ATOM 8864 O O . HIS B 1 553 ? 15.641 73.5 35.469 1 49.78 553 HIS B O 1
ATOM 8870 N N . LYS B 1 554 ? 16.359 72.438 33.688 1 44.69 554 LYS B N 1
ATOM 8871 C CA . LYS B 1 554 ? 16.719 73.812 33.375 1 44.69 554 LYS B CA 1
ATOM 8872 C C . LYS B 1 554 ? 15.469 74.625 33.094 1 44.69 554 LYS B C 1
ATOM 8874 O O . LYS B 1 554 ? 14.406 74.125 32.781 1 44.69 554 LYS B O 1
ATOM 8879 N N . GLY B 1 555 ? 15.641 76.062 32.938 1 39.88 555 GLY B N 1
ATOM 8880 C CA . GLY B 1 555 ? 15.078 77.375 32.844 1 39.88 555 GLY B CA 1
ATOM 8881 C C . GLY B 1 555 ? 14.023 77.562 31.781 1 39.88 555 GLY B C 1
ATOM 8882 O O . GLY B 1 555 ? 14.336 77.5 30.578 1 39.88 555 GLY B O 1
ATOM 8883 N N . TYR B 1 556 ? 12.961 76.75 31.734 1 37.47 556 TYR B N 1
ATOM 8884 C CA . TYR B 1 556 ? 12.039 77.312 30.75 1 37.47 556 TYR B CA 1
ATOM 8885 C C . TYR B 1 556 ? 11.867 78.812 30.938 1 37.47 556 TYR B C 1
ATOM 8887 O O . TYR B 1 556 ? 11.531 79.25 32.031 1 37.47 556 TYR B O 1
ATOM 8895 N N . PRO B 1 557 ? 12.664 79.625 30.188 1 37.22 557 PRO B N 1
ATOM 8896 C CA . PRO B 1 557 ? 12.523 81.062 30.328 1 37.22 557 PRO B CA 1
ATOM 8897 C C . PRO B 1 557 ? 11.078 81.562 30.141 1 37.22 557 PRO B C 1
ATOM 8899 O O . PRO B 1 557 ? 10.375 81.062 29.25 1 37.22 557 PRO B O 1
ATOM 8902 N N . SER B 1 558 ? 10.391 81.812 31.188 1 35.34 558 SER B N 1
ATOM 8903 C CA . SER B 1 558 ? 9.156 82.625 31.141 1 35.34 558 SER B CA 1
ATOM 8904 C C . SER B 1 558 ? 9.328 83.875 30.297 1 35.34 558 SER B C 1
ATOM 8906 O O . SER B 1 558 ? 10.086 84.75 30.672 1 35.34 558 SER B O 1
ATOM 8908 N N . LYS B 1 559 ? 9.469 83.812 28.984 1 33.81 559 LYS B N 1
ATOM 8909 C CA . LYS B 1 559 ? 9.461 85.062 28.188 1 33.81 559 LYS B CA 1
ATOM 8910 C C . LYS B 1 559 ? 8.156 85.812 28.375 1 33.81 559 LYS B C 1
ATOM 8912 O O . LYS B 1 559 ? 7.098 85.375 27.922 1 33.81 559 LYS B O 1
ATOM 8917 N N . HIS B 1 560 ? 7.949 86.438 29.516 1 33.25 560 HIS B N 1
ATOM 8918 C CA . HIS B 1 560 ? 6.992 87.5 29.531 1 33.25 560 HIS B CA 1
ATOM 8919 C C . HIS B 1 560 ? 7.387 88.625 28.547 1 33.25 560 HIS B C 1
ATOM 8921 O O . HIS B 1 560 ? 8.453 89.188 28.672 1 33.25 560 HIS B O 1
ATOM 8927 N N . THR B 1 561 ? 7.258 88.375 27.312 1 29.12 561 THR B N 1
ATOM 8928 C CA . THR B 1 561 ? 7.348 89.562 26.438 1 29.12 561 THR B CA 1
ATOM 8929 C C . THR B 1 561 ? 6.379 90.625 26.875 1 29.12 561 THR B C 1
ATOM 8931 O O . THR B 1 561 ? 5.172 90.438 26.953 1 29.12 561 THR B O 1
ATOM 8934 N N . LYS B 1 562 ? 6.879 91.562 27.75 1 33.78 562 LYS B N 1
ATOM 8935 C CA . LYS B 1 562 ? 6.32 92.875 28.078 1 33.78 562 LYS B CA 1
ATOM 8936 C C . LYS B 1 562 ? 5.973 93.688 26.812 1 33.78 562 LYS B C 1
ATOM 8938 O O . LYS B 1 562 ? 6.855 94 26.016 1 33.78 562 LYS B O 1
ATOM 8943 N N . VAL B 1 563 ? 4.922 93.312 26.203 1 28.69 563 VAL B N 1
ATOM 8944 C CA . VAL B 1 563 ? 4.441 94.312 25.203 1 28.69 563 VAL B CA 1
ATOM 8945 C C . VAL B 1 563 ? 4.234 95.625 25.859 1 28.69 563 VAL B C 1
ATOM 8947 O O . VAL B 1 563 ? 3.484 95.75 26.844 1 28.69 563 VAL B O 1
ATOM 8950 N N . SER B 1 564 ? 5.328 96.438 25.969 1 27.05 564 SER B N 1
ATOM 8951 C CA . SER B 1 564 ? 5.332 97.875 26.266 1 27.05 564 SER B CA 1
ATOM 8952 C C . SER B 1 564 ? 4.25 98.625 25.484 1 27.05 564 SER B C 1
ATOM 8954 O O . SER B 1 564 ? 4.09 98.375 24.281 1 27.05 564 SER B O 1
ATOM 8956 N N . GLY B 1 565 ? 3.16 98.875 26.109 1 25.89 565 GLY B N 1
ATOM 8957 C CA . GLY B 1 565 ? 2.148 99.812 25.656 1 25.89 565 GLY B CA 1
ATOM 8958 C C . GLY B 1 565 ? 2.727 101.125 25.234 1 25.89 565 GLY B C 1
ATOM 8959 O O . GLY B 1 565 ? 3.262 101.875 26.047 1 25.89 565 GLY B O 1
ATOM 8960 N N . ARG B 1 566 ? 3.678 101.188 24.219 1 23.22 566 ARG B N 1
ATOM 8961 C CA . ARG B 1 566 ? 3.635 102.5 23.641 1 23.22 566 ARG B CA 1
ATOM 8962 C C . ARG B 1 566 ? 2.34 102.75 22.875 1 23.22 566 ARG B C 1
ATOM 8964 O O . ARG B 1 566 ? 1.894 101.875 22.125 1 23.22 566 ARG B O 1
#

pLDDT: mean 77.23, std 22.14, range [18.06, 98.44]

Secondary structure (DSSP, 8-state):
-----------GGGGGGGGSTT---------HHHHHHHHHHHHHHH---SSHHHHHH--S-HHHHHHHHHHHHHHHHHHHHHHHHHHHHHHT--EEEEEEEEE-S-EEPPEEEEEES--S-GGG-TTSTTHHHHHHHHHT-BTTBS--GGGGHHHHSGGGS----------------------------------TT--TTGGG---TT-HHHHHHHHHTTTTTTTHHHH---HHHHHHHSPPHHHHEEEEEETTEEE-GGGEEEEEETTTEEEEEES-TTTS-TT---EE---STTSSEEEEEE--GGG--TTT-SSBSEEEEEE-TTS---HHHHPEEE-TTEEEEEEEEEEEEE---TTT---B-GGG-TTS-TTS---HHHHHHHHHHHHHHHHHS-BSSTTSSSPBPPSS-HHHHHHHHHHHHHHHTT-S------BSEEEEEEEEEEEEE-S-TTTHHHHHHHHHHH-HHHHHH-SSHHHHHHHEEEEEEEEEEEEEEEEEEEESS-HHHHHHHHHHHHHHHT---HHHHHHHHHHHHHHHHHHH--S------------/-----------S-SSGGGSGGG---------HHHHHHHHHHHHHHH---SHHHHHHH--S-HHHHHHHHHHHHHHHHHHHHHHHHHHHHHHT--EEEEEEEEE-S-EEPPEEEEEES--S-GGG-TTSTTHHHHHHHHHT-BTTBS--GGGGHHHHSGGGS----------------------------------TT--TTGGG---TT-HHHHHHHHHTTTTTTHHHHH---HHHHHHHSPPHHHHEEEEEETTEEE-GGGEEEEEETTTEEEEEES-TTTS-TT---EE---STTSSEEEEEE--GGG--TTT-SS-SEEEEEE-TTS---HHHHPEEE-TTEEEEEEEEEEEEE---TTT---B-GGG-S---TTPPP-HHHHHHHHHHHHHHHHHS-BSSTTSSSPBPPSS-HHHHHHHHHHHHHHHTT-S------BSEEEEEEEEEEEEE-S-TTTHHHHHHHHHHH-HHHHHH-SSHHHHHHHEEEEEEEEEEEEEEEEEEEESS-HHHHHHHHHHHHHHHT---HHHHHHHHHHHHHHHHHHH---------------